Protein AF-S9TSF3-F1 (afdb_monomer)

Secondary structure (DSSP, 8-state):
-HHHHHHHHHHHHTTTT--EEPPPTT-------------------------S-SS--S-HHHHHHHHHHHHHTT--EEEE----EEEE-TTS-EEEPPHHHHHHHHHHHHTT-SEEEEE-SS-EEEEETTTTEEEETTT--EEEEEE--S-SEEEE-S---S---HHHHHHHHHS-TTHHHHHHHHHHHTSSSSHHHHHHHHHHHHHHHHS-----HHHHHHHHHHHTTS-HHHHHHHHHHHHHH-TTHHHHHHHTTHHHHHHHSS------PPPP-------------PPPPPPPPPPHHHHHHHHHTT--S-------SSHHHHHHHHHH--HHHHHHHHHHGGGS-HHHHHHHHHHHHTSPTTSHHHHHHHHHHHHHHHHHHHHHHHHHHHT-HHHHHHH---EEEEEB---SGGGGG-S------B-TTSPBPEEE--SS---TTT----SSPEEEETTTTEEE-HHHHHHHHTEEEEETT-BHHHHHHHHHHHH-TTHHHHTT-----------EEEETTEEPPTTSBHHHHHHT-PPBEEE-TT-B-TT-PBPPSSBP--PPPPP--HHHHHHHHSHHHHTT-HHHHHHHHHHHHHTHHHHHHHGGGGS-HHHHHHHHHHTTTS-HHHHHHHHHIIIIIHHHHHHHHHHHTT---B-TTSSB----SPPEEEEE-SS-HHHHHHHHHHHHSSPPPSSS-EEEEETT----BHHHHHHHHHHHHHHHHH-GGGEEE-TTS-EEEEE-SS---HHHHHHHHHHHHHHHHHT------B-HHHHHHHH----TTS---HHHHHHH-HHHHHHHHH-HHHHHHHHHHHH--HHHHHHHT-B-TTSPBP-TTTHHHHHHHHHHHHTHHHHHHHHHHHHHHTTT--GGGGTTS-HHHHHHHHH------TTPPPSS-HHHHHHHEEEETT--TT-HHHHHHHHIIIII--HHHHHHHHHHHHS-SS--TTGGGGSSS-EEEEEPP-SSTTS-PPPEEEGGGTEEEE---SSHHHHHHHHHHHHHHGGG-GGG-

Foldseek 3Di:
DVQLVVLLLVVVLVLQPDKDFDDDQQDDPDDPDDDDDDDDDDDDDPQDPRDVPVDDPPPPLNVVLVCVLCVLLVFHFDQPPPKWKWWAAPSRHIDTDDPVVSVVLVVCLVVVPQWDWDDDPPWIWIAGSVQQWIATPVVRGIIHMDIRPGRRIIHSPDSSPPDPDPVVSLVCLVPPPCLVVSLVSLVVLCFDDDSRVVSSLSVNLVSLLPDDPDLDVSSLVSLLSCLLPDALVSLLSSLVVSCVVPVVVLQSNVLSCSLVSSVVRDDPDDDDDDDDDDDDDDDDDDDDDDDDDDDDDRDPSSVSSCVSNVDDPDDQLPQDPDLVSNLVCLQPPALVSLLSCLVCLQVDDPVVLVSSLVSLLPDDPPDPSVVSNLVSLLSNLLVVLSVLLSVLQVPPQLVVLLVDPDWDKAFEDDAQVVVVPPQDQPPFDADPVRDTFDWDQDDPDAAPVPRDDDNHTFRADPVVRHTHDPLRVCLVRNIFTFRLQAFQLLSVVSSVCSPDPCNVVCVVDPDDDDDDAQKFKDFLQATAFRQFAVLQVVVVSTHIFIDGQQDAGNSRRDDALAHDDPLPDQDPGSSLSNCLSSLLSSLVDPSSLSSLVSSLVSLLSLLSRNQPVSRDRVSSSNLLSNLVNDQLQSLLVQLLCSQAPSNLVSVVVSVVVVRQPQRGRGDGPPPPLDAAEQEAEDVDPPRRLVSLLVVLSRQDDLNHQHKYHYPPDPDIDDLVRLLVLAVLLCVQQVPQQQFDQAPVRDTAQFGYQPDQDLSSLLSLLQSLLSLSNNVHAHQHQHDLLLLVVRNDSPVPDDDQDPCCLCPPDSLLVVCCVRPVPVSVVLNCLQVDDQVVQVVVQDAAPVRHRDGNVCSVVRSVVVSCNSCVSSSSSSSSSSNSNSSRGRVNSSSSARSVSCSCSRNVDDPPDDVDDALAALVRLLVQEAEDAADHPPRPQVSLVSCCQRPVDHNQLVLLLCLQQAVGSDADSVGSVRSVHGQYEYEDEDPDPVLQDAWHYLNVHSYIHQHPDPDSVSSNVRSSVCSVPVSSPNVVD

Solvent-accessible surface area (backbone atoms only — not comparable to full-atom values): 59021 Å² total; per-residue (Å²): 121,64,66,57,51,50,52,55,49,52,56,51,57,77,50,64,80,71,66,49,76,56,87,69,90,69,70,78,87,79,81,87,74,83,89,87,85,88,87,84,88,83,91,84,86,76,72,61,92,77,69,97,56,90,62,78,90,63,53,73,65,55,53,53,46,54,58,47,51,26,55,70,59,68,30,63,70,37,70,46,79,56,37,55,34,32,34,33,53,95,65,64,43,70,44,62,52,53,80,68,53,21,51,50,51,50,52,33,55,77,69,64,45,56,66,48,80,46,80,54,102,87,53,47,33,48,28,30,60,82,78,34,32,37,26,35,68,83,80,66,51,72,26,51,47,46,74,45,92,61,52,50,32,45,36,64,78,51,73,67,59,85,70,76,55,75,64,56,56,53,51,53,64,72,64,44,92,55,56,68,60,46,51,57,52,31,54,68,42,35,59,71,87,47,76,66,13,51,52,28,39,54,54,47,43,52,59,54,71,69,46,79,87,59,93,42,69,71,50,30,53,50,51,39,55,45,61,78,75,55,54,43,70,57,52,50,54,46,50,49,46,47,33,73,72,41,64,70,40,23,42,44,43,44,78,28,45,48,51,61,49,44,64,69,58,53,79,81,77,78,95,71,84,79,84,91,77,87,86,88,89,84,90,87,86,82,90,80,82,88,76,80,85,81,78,80,78,74,55,75,56,47,56,45,27,42,52,62,60,70,53,66,81,84,69,73,88,72,70,54,95,46,76,71,52,40,57,52,41,71,55,68,56,50,51,70,56,50,37,50,48,64,73,47,47,88,79,50,59,68,74,58,40,54,48,52,46,51,53,62,73,66,48,58,88,85,37,71,41,42,49,40,49,52,53,24,49,45,53,51,50,48,50,54,30,46,52,49,20,53,56,31,56,70,60,63,47,58,66,48,58,73,68,55,79,64,69,45,80,44,59,39,62,69,52,53,77,66,67,77,68,69,93,64,77,86,88,66,55,60,47,100,83,69,46,64,42,39,87,37,83,60,82,94,54,54,16,75,84,79,63,52,65,62,93,64,55,26,41,28,26,78,93,74,72,44,35,34,39,64,68,59,47,29,48,74,60,32,44,38,49,26,30,62,87,10,24,43,25,39,45,50,50,49,50,47,58,67,64,46,93,55,56,87,67,46,80,81,52,95,63,94,74,96,79,81,70,51,63,48,51,27,35,84,84,18,28,57,21,32,61,40,21,40,51,40,58,61,72,67,76,64,72,35,36,47,27,40,78,98,38,50,18,70,57,66,50,60,68,47,87,22,64,40,49,84,64,76,76,63,74,93,43,68,66,50,55,46,47,40,72,47,16,62,65,50,58,69,40,70,66,47,60,49,32,50,49,49,25,56,57,32,28,35,54,39,30,50,32,28,26,67,70,30,52,54,67,71,62,53,34,52,47,61,38,32,31,88,46,47,57,65,54,60,51,50,53,53,28,44,36,59,56,45,50,42,45,37,51,53,52,49,53,43,49,74,70,70,49,83,59,65,20,34,48,79,47,76,60,83,71,87,73,63,56,52,75,47,73,34,52,74,98,34,67,69,57,25,50,52,53,47,40,65,60,57,52,51,73,61,74,78,74,38,54,78,27,29,28,48,62,96,54,93,65,77,35,70,65,50,32,49,49,49,41,50,53,50,18,51,50,57,65,67,41,60,70,55,29,25,67,44,94,86,73,45,76,43,46,38,54,8,63,84,50,81,48,44,66,61,28,19,39,49,20,30,48,29,23,41,26,44,74,66,75,45,59,28,57,32,61,48,37,44,65,55,48,49,55,56,70,43,65,76,63,94,80,62,89,74,47,75,65,46,42,78,75,66,33,58,69,46,51,50,37,44,72,73,38,47,68,61,38,49,52,50,50,50,60,72,70,46,52,64,69,56,37,58,71,65,69,46,60,49,99,82,74,44,71,48,42,83,87,46,41,61,60,51,52,53,50,50,54,51,62,68,40,42,39,22,50,51,26,49,43,27,18,49,61,17,19,22,44,49,36,44,72,48,36,48,69,58,51,52,45,64,49,43,22,33,60,36,18,43,47,67,89,84,55,91,86,54,75,53,88,52,43,28,71,59,47,52,74,37,49,43,55,32,73,86,37,48,89,86,35,68,65,59,53,49,48,32,43,41,54,24,62,67,37,48,40,70,54,42,24,34,43,34,15,34,37,60,70,35,60,65,70,43,83,64,35,74,80,45,63,86,59,57,36,34,38,25,53,32,83,70,88,42,97,80,73,70,57,61,47,50,43,30,37,96,64,32,33,36,32,42,49,83,60,95,45,69,68,59,43,50,54,37,48,53,50,31,26,67,70,50,41,82,47,73,90,76,83

Organism: NCBI:txid28005

Nearest PDB structures (foldseek):
  2xbb-assembly2_B  TM=5.034E-01  e=4.384E-11  Homo sapiens
  4bbn-assembly1_A  TM=4.398E-01  e=1.375E-11  Homo sapiens
  9bks-assembly1_A  TM=9.262E-01  e=3.266E-03  Homo sapiens
  6miw-assembly1_A  TM=8.801E-01  e=5.958E-03  Homo sapiens
  8r7o-assembly1_C  TM=9.065E-01  e=9.976E-03  Homo sapiens

pLDDT: mean 70.26, std 17.97, range [22.7, 96.38]

Radius of gyration: 34.76 Å; Cα contacts (8 Å, |Δi|>4): 1402; chains: 1; bounding box: 106×99×96 Å

Sequence (1033 aa):
MDGVLAVIVSLLAKNEHLLLHFPNPFTHKVVSSGAEEPAAATEGDEAVRVLSNLQWEVSNAQWSALALLGKLLGAVPVARGRYEWAFRDTDDMYYCYGAKDAVTLTNAYFARVPTVELMDENDAHDVNLHLMTDTNSRSKIKSQMFFQPVPTQYVLESRLPHVPSAALAEQQVRACPVKAELRRALRAMSFGSTPVAALAKMVFLHLVCHDTPQNTEETKAALRNLVATQSAAVLEHLSTTLVKRDATWAVILHEAGIGEAMQGLWPHAPLESLPRTAGTRKRGRGDERGEPPGRHRPSPIVESLSRAAGSAPPTPALLPQTTADVELFLKTASFAELFRLLEDLDTVDRGTCEKVVHTACALPAGSEAHRTWCTALVAYLLRELQKLSIHGSTLHLLDTVQSDRSVRAVFVCRDAEAAASGGAAPSLLFCKNKHPLRVHFSTNWKCDLCGGSSEYGSLACRTCNYDVCSHCTERALGCVRANVSATVGDVLESWRENNDPNANKKKKKRSHAPSVEGLDLFTRAALFAHTTPVCAVLQQQQPLHCAAIGGACACRVTRPHAAGGWAQQPKDSPIFRLLRHFAAFLCEDNAVWRGLIEAVTSYGALVFTHGVLGLPEPLYSVIDCLRRSLPLAFKCELTRFLAVDCRRYALQFIADAGVTLRGTAQGALHSNGLAGKITVPRDNERGALLRLADAFHPSLTLRSKLTFAFEGEEGTGNGPTQELYAEMSSFFTGCKPMWYVTDDQRTIGLPSRTENRETEFFVCGALTGRAFVDGYTMDVSYHPLVWTLLRCSDRDGATVSKEQLLHTSSLWALLSELEPTMANSFKQMLLASASELELMGLEDENEQSIKPENVLDFVVGRIKAHFSTTLMNLQAFLLGLLRSVDLSTLFSLSDEELCVVLGGQDSEEEGAAPLFTEAQLESVVTEAHGYTAGSKEVKLFTSIVGGDFGRKEQRLFLEFLTGSSRLPLNGLQGLGRKITVVKKEMDSKNEATLPSCSTCFLYLKLPPYTSRDIMKQRLLLAVTEGRKNFSLS

Structure (mmCIF, N/CA/C/O backbone):
data_AF-S9TSF3-F1
#
_entry.id   AF-S9TSF3-F1
#
loop_
_atom_site.group_PDB
_atom_site.id
_atom_site.type_symbol
_atom_site.label_atom_id
_atom_site.label_alt_id
_atom_site.label_comp_id
_atom_site.label_asym_id
_atom_site.label_entity_id
_atom_site.label_seq_id
_atom_site.pdbx_PDB_ins_code
_atom_site.Cartn_x
_atom_site.Cartn_y
_atom_site.Cartn_z
_atom_site.occupancy
_atom_site.B_iso_or_equiv
_atom_site.auth_seq_id
_atom_site.auth_comp_id
_atom_site.auth_asym_id
_atom_site.auth_atom_id
_atom_site.pdbx_PDB_model_num
ATOM 1 N N . MET A 1 1 ? -21.000 47.241 12.326 1.00 42.38 1 MET A N 1
ATOM 2 C CA . MET A 1 1 ? -20.779 45.775 12.272 1.00 42.38 1 MET A CA 1
ATOM 3 C C . MET A 1 1 ? -21.362 45.149 11.005 1.00 42.38 1 MET A C 1
ATOM 5 O O . MET A 1 1 ? -20.976 44.044 10.648 1.00 42.38 1 MET A O 1
ATOM 9 N N . ASP A 1 2 ? -22.198 45.885 10.271 1.00 44.78 2 ASP A N 1
ATOM 10 C CA . ASP A 1 2 ? -23.032 45.378 9.176 1.00 44.78 2 ASP A CA 1
ATOM 11 C C . ASP A 1 2 ? -22.270 45.004 7.892 1.00 44.78 2 ASP A C 1
ATOM 13 O O . ASP A 1 2 ? -22.751 44.183 7.121 1.00 44.78 2 ASP A O 1
ATOM 17 N N . GLY A 1 3 ? -21.058 45.534 7.673 1.00 52.12 3 GLY A N 1
ATOM 18 C CA . GLY A 1 3 ? -20.277 45.298 6.448 1.00 52.12 3 GLY A CA 1
ATOM 19 C C . GLY A 1 3 ? -19.724 43.873 6.296 1.00 52.12 3 GLY A C 1
ATOM 20 O O . GLY A 1 3 ? -19.986 43.225 5.291 1.00 52.12 3 GLY A O 1
ATOM 21 N N . VAL A 1 4 ? -18.996 43.347 7.295 1.00 53.41 4 VAL A N 1
ATOM 22 C CA . VAL A 1 4 ? -18.433 41.972 7.240 1.00 53.41 4 VAL A CA 1
ATOM 23 C C . VAL A 1 4 ? -19.561 40.944 7.202 1.00 53.41 4 VAL A C 1
ATOM 25 O O . VAL A 1 4 ? -19.497 39.962 6.464 1.00 53.41 4 VAL A O 1
ATOM 28 N N . LEU A 1 5 ? -20.618 41.207 7.977 1.00 50.25 5 LEU A N 1
ATOM 29 C CA . LEU A 1 5 ? -21.814 40.380 8.031 1.00 50.25 5 LEU A CA 1
ATOM 30 C C . LEU A 1 5 ? -22.508 40.331 6.664 1.00 50.25 5 LEU A C 1
ATOM 32 O O . LEU A 1 5 ? -22.809 39.244 6.190 1.00 50.25 5 LEU A O 1
ATOM 36 N N . ALA A 1 6 ? -22.692 41.475 5.997 1.00 53.00 6 ALA A N 1
ATOM 37 C CA . ALA A 1 6 ? -23.307 41.544 4.673 1.00 53.00 6 ALA A CA 1
ATOM 38 C C . ALA A 1 6 ? -22.511 40.768 3.612 1.00 53.00 6 ALA A C 1
ATOM 40 O O . ALA A 1 6 ? -23.110 40.102 2.771 1.00 53.00 6 ALA A O 1
ATOM 41 N N . VAL A 1 7 ? -21.174 40.785 3.673 1.00 55.88 7 VAL A N 1
ATOM 42 C CA . VAL A 1 7 ? -20.322 40.003 2.760 1.00 55.88 7 VAL A CA 1
ATOM 43 C C . VAL A 1 7 ? -20.494 38.509 2.994 1.00 55.88 7 VAL A C 1
ATOM 45 O O . VAL A 1 7 ? -20.782 37.780 2.047 1.00 55.88 7 VAL A O 1
ATOM 48 N N . ILE A 1 8 ? -20.387 38.053 4.244 1.00 54.16 8 ILE A N 1
ATOM 49 C CA . ILE A 1 8 ? -20.551 36.635 4.599 1.00 54.16 8 ILE A CA 1
ATOM 50 C C . ILE A 1 8 ? -21.965 36.151 4.243 1.00 54.16 8 ILE A C 1
ATOM 52 O O . ILE A 1 8 ? -22.113 35.089 3.643 1.00 54.16 8 ILE A O 1
ATOM 56 N N . VAL A 1 9 ? -22.994 36.956 4.519 1.00 51.91 9 VAL A N 1
ATOM 57 C CA . VAL A 1 9 ? -24.392 36.670 4.161 1.00 51.91 9 VAL A CA 1
ATOM 58 C C . VAL A 1 9 ? -24.588 36.645 2.643 1.00 51.91 9 VAL A C 1
ATOM 60 O O . VAL A 1 9 ? -25.259 35.751 2.145 1.00 51.91 9 VAL A O 1
ATOM 63 N N . SER A 1 10 ? -23.955 37.540 1.878 1.00 54.09 10 SER A N 1
ATOM 64 C CA . SER A 1 10 ? -24.022 37.515 0.407 1.00 54.09 10 SER A CA 1
ATOM 65 C C . SER A 1 10 ? -23.349 36.278 -0.207 1.00 54.09 10 SER A C 1
ATOM 67 O O . SER A 1 10 ? -23.799 35.768 -1.231 1.00 54.09 10 SER A O 1
ATOM 69 N N . LEU A 1 11 ? -22.283 35.771 0.421 1.00 53.78 11 LEU A N 1
ATOM 70 C CA . LEU A 1 11 ? -21.588 34.552 0.001 1.00 53.78 11 LEU A CA 1
ATOM 71 C C . LEU A 1 11 ? -22.388 33.294 0.352 1.00 53.78 11 LEU A C 1
ATOM 73 O O . LEU A 1 11 ? -22.404 32.345 -0.429 1.00 53.78 11 LEU A O 1
ATOM 77 N N . LEU A 1 12 ? -23.081 33.301 1.493 1.00 51.53 12 LEU A N 1
ATOM 78 C CA . LEU A 1 12 ? -24.049 32.266 1.860 1.00 51.53 12 LEU A CA 1
ATOM 79 C C . LEU A 1 12 ? -25.257 32.284 0.910 1.00 51.53 12 LEU A C 1
ATOM 81 O O . LEU A 1 12 ? -25.659 31.227 0.436 1.00 51.53 12 LEU A O 1
ATOM 85 N N . ALA A 1 13 ? -25.742 33.473 0.537 1.00 51.66 13 ALA A N 1
ATOM 86 C CA . ALA A 1 13 ? -26.844 33.658 -0.406 1.00 51.66 13 ALA A CA 1
ATOM 87 C C . ALA A 1 13 ? -26.534 33.104 -1.811 1.00 51.66 13 ALA A C 1
ATOM 89 O O . ALA A 1 13 ? -27.366 32.452 -2.433 1.00 51.66 13 ALA A O 1
ATOM 90 N N . LYS A 1 14 ? -25.300 33.283 -2.308 1.00 53.34 14 LYS A N 1
ATOM 91 C CA . LYS A 1 14 ? -24.847 32.701 -3.591 1.00 53.34 14 LYS A CA 1
ATOM 92 C C . LYS A 1 14 ? -24.816 31.166 -3.600 1.00 53.34 14 LYS A C 1
ATOM 94 O O . LYS A 1 14 ? -24.812 30.573 -4.673 1.00 53.34 14 LYS A O 1
ATOM 99 N N . ASN A 1 15 ? -24.794 30.542 -2.423 1.00 49.34 15 ASN A N 1
ATOM 100 C CA . ASN A 1 15 ? -24.759 29.094 -2.226 1.00 49.34 15 ASN A CA 1
ATOM 101 C C . ASN A 1 15 ? -26.117 28.526 -1.743 1.00 49.34 15 ASN A C 1
ATOM 103 O O . ASN A 1 15 ? -26.194 27.353 -1.386 1.00 49.34 15 ASN A O 1
ATOM 107 N N . GLU A 1 16 ? -27.196 29.324 -1.759 1.00 42.62 16 GLU A N 1
ATOM 108 C CA . GLU A 1 16 ? -28.546 28.966 -1.268 1.00 42.62 16 GLU A CA 1
ATOM 109 C C . GLU A 1 16 ? -29.182 27.744 -1.949 1.00 42.62 16 GLU A C 1
ATOM 111 O O . GLU A 1 16 ? -30.111 27.151 -1.408 1.00 42.62 16 GLU A O 1
ATOM 116 N N . HIS A 1 17 ? -28.690 27.336 -3.120 1.00 45.34 17 HIS A N 1
ATOM 117 C CA . HIS A 1 17 ? -29.233 26.201 -3.872 1.00 45.34 17 HIS A CA 1
ATOM 118 C C . HIS A 1 17 ? -28.610 24.842 -3.515 1.00 45.34 17 HIS A C 1
ATOM 120 O O . HIS A 1 17 ? -28.939 23.839 -4.149 1.00 45.34 17 HIS A O 1
ATOM 126 N N . LEU A 1 18 ? -27.714 24.776 -2.525 1.00 47.88 18 LEU A N 1
ATOM 127 C CA . LEU A 1 18 ? -27.068 23.524 -2.130 1.00 47.88 18 LEU A CA 1
ATOM 128 C C . LEU A 1 18 ? -28.060 22.618 -1.383 1.00 47.88 18 LEU A C 1
ATOM 130 O O . LEU A 1 18 ? -28.256 22.726 -0.174 1.00 47.88 18 LEU A O 1
ATOM 134 N N . LEU A 1 19 ? -28.689 21.706 -2.126 1.00 46.88 19 LEU A N 1
ATOM 135 C CA . LEU A 1 19 ? -29.459 20.598 -1.570 1.00 46.88 19 LEU A CA 1
ATOM 136 C C . LEU A 1 19 ? -28.517 19.656 -0.816 1.00 46.88 19 LEU A C 1
ATOM 138 O O . LEU A 1 19 ? -27.539 19.154 -1.373 1.00 46.88 19 LEU A O 1
ATOM 142 N N . LEU A 1 20 ? -28.827 19.396 0.452 1.00 48.84 20 LEU A N 1
ATOM 143 C CA . LEU A 1 20 ? -28.131 18.387 1.240 1.00 48.84 20 LEU A CA 1
ATOM 144 C C . LEU A 1 20 ? -28.702 17.017 0.858 1.00 48.84 20 LEU A C 1
ATOM 146 O O . LEU A 1 20 ? -29.776 16.630 1.325 1.00 48.84 20 LEU A O 1
ATOM 150 N N . HIS A 1 21 ? -28.004 16.323 -0.042 1.00 43.25 21 HIS A N 1
ATOM 151 C CA . HIS A 1 21 ? -28.316 14.954 -0.447 1.00 43.25 21 HIS A CA 1
ATOM 152 C C . HIS A 1 21 ? -27.512 13.952 0.378 1.00 43.25 21 HIS A C 1
ATOM 154 O O . HIS A 1 21 ? -26.290 14.069 0.483 1.00 43.25 21 HIS A O 1
ATOM 160 N N . PHE A 1 22 ? -28.201 12.950 0.919 1.00 46.50 22 PHE A N 1
ATOM 161 C CA . PHE A 1 22 ? -27.577 11.787 1.540 1.00 46.50 22 PHE A CA 1
ATOM 162 C C . PHE A 1 22 ? -27.573 10.605 0.555 1.00 46.50 22 PHE A C 1
ATOM 164 O O . PHE A 1 22 ? -28.480 10.512 -0.278 1.00 46.50 22 PHE A O 1
ATOM 171 N N . PRO A 1 23 ? -26.562 9.718 0.604 1.00 41.47 23 PRO A N 1
ATOM 172 C CA . PRO A 1 23 ? -26.535 8.518 -0.229 1.00 41.47 23 PRO A CA 1
ATOM 173 C C . PRO A 1 23 ? -27.768 7.639 0.046 1.00 41.47 23 PRO A C 1
ATOM 175 O O . PRO A 1 23 ? -28.120 7.418 1.204 1.00 41.47 23 PRO A O 1
ATOM 178 N N . ASN A 1 24 ? -28.433 7.163 -1.015 1.00 45.09 24 ASN A N 1
ATOM 179 C CA . ASN A 1 24 ? -29.594 6.275 -0.908 1.00 45.09 24 ASN A CA 1
ATOM 180 C C . ASN A 1 24 ? -29.110 4.835 -0.632 1.00 45.09 24 ASN A C 1
ATOM 182 O O . ASN A 1 24 ? -28.382 4.287 -1.464 1.00 45.09 24 ASN A O 1
ATOM 186 N N . PRO A 1 25 ? -29.491 4.217 0.502 1.00 45.81 25 PRO A N 1
ATOM 187 C CA . PRO A 1 25 ? -29.033 2.877 0.864 1.00 45.81 25 PRO A CA 1
ATOM 188 C C . PRO A 1 25 ? -29.694 1.749 0.047 1.00 45.81 25 PRO A C 1
ATOM 190 O O . PRO A 1 25 ? -29.241 0.612 0.144 1.00 45.81 25 PRO A O 1
ATOM 193 N N . PHE A 1 26 ? -30.732 2.041 -0.750 1.00 44.34 26 PHE A N 1
ATOM 194 C CA . PHE A 1 26 ? -31.549 1.050 -1.464 1.00 44.34 26 PHE A CA 1
ATOM 195 C C . PHE A 1 26 ? -31.401 1.058 -2.998 1.00 44.34 26 PHE A C 1
ATOM 197 O O . PHE A 1 26 ? -31.991 0.211 -3.663 1.00 44.34 26 PHE A O 1
ATOM 204 N N . THR A 1 27 ? -30.635 1.976 -3.603 1.00 43.19 27 THR A N 1
ATOM 205 C CA . THR A 1 27 ? -30.563 2.069 -5.077 1.00 43.19 27 THR A CA 1
ATOM 206 C C . THR A 1 27 ? -29.371 1.345 -5.703 1.00 43.19 27 THR A C 1
ATOM 208 O O . THR A 1 27 ? -28.230 1.776 -5.540 1.00 43.19 27 THR A O 1
ATOM 211 N N . HIS A 1 28 ? -29.672 0.372 -6.569 1.00 37.81 28 HIS A N 1
ATOM 212 C CA . HIS A 1 28 ? -28.942 0.108 -7.816 1.00 37.81 28 HIS A CA 1
ATOM 213 C C . HIS A 1 28 ? -29.460 1.072 -8.906 1.00 37.81 28 HIS A C 1
ATOM 215 O O . HIS A 1 28 ? -30.666 1.149 -9.136 1.00 37.81 28 HIS A O 1
ATOM 221 N N . LYS A 1 29 ? -28.592 1.805 -9.620 1.00 30.00 29 LYS A N 1
ATOM 222 C CA . LYS A 1 29 ? -29.002 2.491 -10.863 1.00 30.00 29 LYS A CA 1
ATOM 223 C C . LYS A 1 29 ? -29.042 1.465 -11.998 1.00 30.00 29 LYS A C 1
ATOM 225 O O . LYS A 1 29 ? -28.014 1.192 -12.612 1.00 30.00 29 LYS A O 1
ATOM 230 N N . VAL A 1 30 ? -30.218 0.919 -12.295 1.00 29.61 30 VAL A N 1
ATOM 231 C CA . VAL A 1 30 ? -30.455 0.214 -13.562 1.00 29.61 30 VAL A CA 1
ATOM 232 C C . VAL A 1 30 ? -30.585 1.269 -14.663 1.00 29.61 30 VAL A C 1
ATOM 234 O O . VAL A 1 30 ? -31.456 2.137 -14.618 1.00 29.61 30 VAL A O 1
ATOM 237 N N . VAL A 1 31 ? -29.671 1.236 -15.631 1.00 29.38 31 VAL A N 1
ATOM 238 C CA . VAL A 1 31 ? -29.733 2.057 -16.844 1.00 29.38 31 VAL A CA 1
ATOM 239 C C . VAL A 1 31 ? -30.846 1.494 -17.721 1.00 29.38 31 VAL A C 1
ATOM 241 O O . VAL A 1 31 ? -30.686 0.439 -18.326 1.00 29.38 31 VAL A O 1
ATOM 244 N N . SER A 1 32 ? -31.978 2.188 -17.813 1.00 28.00 32 SER A N 1
ATOM 245 C CA . SER A 1 32 ? -33.004 1.882 -18.808 1.00 28.00 32 SER A CA 1
ATOM 246 C C . SER A 1 32 ? -32.542 2.376 -20.187 1.00 28.00 32 SER A C 1
ATOM 248 O O . SER A 1 32 ? -32.829 3.512 -20.573 1.00 28.00 32 SER A O 1
ATOM 250 N N . SER A 1 33 ? -31.811 1.554 -20.942 1.00 27.62 33 SER A N 1
ATOM 251 C CA . SER A 1 33 ? -31.774 1.683 -22.405 1.00 27.62 33 SER A CA 1
ATOM 252 C C . SER A 1 33 ? -32.835 0.760 -22.995 1.00 27.62 33 SER A C 1
ATOM 254 O O . SER A 1 33 ? -32.862 -0.423 -22.676 1.00 27.62 33 SER A O 1
ATOM 256 N N . GLY A 1 34 ? -33.736 1.327 -23.793 1.00 27.61 34 GLY A N 1
ATOM 257 C CA . GLY A 1 34 ? -34.974 0.687 -24.224 1.00 27.61 34 GLY A CA 1
ATOM 258 C C . GLY A 1 34 ? -34.842 -0.595 -25.057 1.00 27.61 34 GLY A C 1
ATOM 259 O O . GLY A 1 34 ? -33.902 -0.751 -25.828 1.00 27.61 34 GLY A O 1
ATOM 260 N N . ALA A 1 35 ? -35.906 -1.398 -24.918 1.00 28.25 35 ALA A N 1
ATOM 261 C CA . ALA A 1 35 ? -36.466 -2.403 -25.829 1.00 28.25 35 ALA A CA 1
ATOM 262 C C . ALA A 1 35 ? -35.644 -3.679 -26.120 1.00 28.25 35 ALA A C 1
ATOM 264 O O . ALA A 1 35 ? -34.813 -3.696 -27.020 1.00 28.25 35 ALA A O 1
ATOM 265 N N . GLU A 1 36 ? -35.937 -4.760 -25.383 1.00 26.42 36 GLU A N 1
ATOM 266 C CA . GLU A 1 36 ? -36.671 -5.976 -25.825 1.00 26.42 36 GLU A CA 1
ATOM 267 C C . GLU A 1 36 ? -36.328 -7.180 -24.912 1.00 26.42 36 GLU A C 1
ATOM 269 O O . GLU A 1 36 ? -35.167 -7.541 -24.735 1.00 26.42 36 GLU A O 1
ATOM 274 N N . GLU A 1 37 ? -37.357 -7.804 -24.334 1.00 25.50 37 GLU A N 1
ATOM 275 C CA . GLU A 1 37 ? -37.352 -9.125 -23.670 1.00 25.50 37 GLU A CA 1
ATOM 276 C C . GLU A 1 37 ? -37.914 -10.191 -24.649 1.00 25.50 37 GLU A C 1
ATOM 278 O O . GLU A 1 37 ? -38.545 -9.783 -25.631 1.00 25.50 37 GLU A O 1
ATOM 283 N N . PRO A 1 38 ? -37.871 -11.526 -24.394 1.00 50.72 38 PRO A N 1
ATOM 284 C CA . PRO A 1 38 ? -37.154 -12.302 -23.361 1.00 50.72 38 PRO A CA 1
ATOM 285 C C . PRO A 1 38 ? -36.516 -13.630 -23.883 1.00 50.72 38 PRO A C 1
ATOM 287 O O . PRO A 1 38 ? -36.809 -14.090 -24.985 1.00 50.72 38 PRO A O 1
ATOM 290 N N . ALA A 1 39 ? -35.721 -14.327 -23.053 1.00 22.70 39 ALA A N 1
ATOM 291 C CA . ALA A 1 39 ? -35.685 -15.803 -23.005 1.00 22.70 39 ALA A CA 1
ATOM 292 C C . ALA A 1 39 ? -35.037 -16.315 -21.701 1.00 22.70 39 ALA A C 1
ATOM 294 O O . ALA A 1 39 ? -33.997 -15.826 -21.276 1.00 22.70 39 ALA A O 1
ATOM 295 N N . ALA A 1 40 ? -35.691 -17.304 -21.093 1.00 26.59 40 ALA A N 1
ATOM 296 C CA . ALA A 1 40 ? -35.533 -17.774 -19.721 1.00 26.59 40 ALA A CA 1
ATOM 297 C C . ALA A 1 40 ? -34.372 -18.761 -19.450 1.00 26.59 40 ALA A C 1
ATOM 299 O O . ALA A 1 40 ? -33.930 -19.474 -20.352 1.00 26.59 40 ALA A O 1
ATOM 300 N N . ALA A 1 41 ? -34.068 -18.877 -18.143 1.00 23.66 41 ALA A N 1
ATOM 301 C CA . ALA A 1 41 ? -33.324 -19.917 -17.403 1.00 23.66 41 ALA A CA 1
ATOM 302 C C . ALA A 1 41 ? -31.780 -19.772 -17.397 1.00 23.66 41 ALA A C 1
ATOM 304 O O . ALA A 1 41 ? -31.175 -19.561 -18.441 1.00 23.66 41 ALA A O 1
ATOM 305 N N . THR A 1 42 ? -31.052 -19.851 -16.274 1.00 23.56 42 THR A N 1
ATOM 306 C CA . THR A 1 42 ? -31.251 -20.595 -15.010 1.00 23.56 42 THR A CA 1
ATOM 307 C C . THR A 1 42 ? -30.551 -19.911 -13.825 1.00 23.56 42 THR A C 1
ATOM 309 O O . THR A 1 42 ? -29.447 -19.390 -13.977 1.00 23.56 42 THR A O 1
ATOM 312 N N . GLU A 1 43 ? -31.202 -19.997 -12.667 1.00 30.72 43 GLU A N 1
ATOM 313 C CA . GLU A 1 43 ? -30.861 -19.474 -11.338 1.00 30.72 43 GLU A CA 1
ATOM 314 C C . GLU A 1 43 ? -29.554 -20.019 -10.735 1.00 30.72 43 GLU A C 1
ATOM 316 O O . GLU A 1 43 ? -29.180 -21.176 -10.943 1.00 30.72 43 GLU A O 1
ATOM 321 N N . GLY A 1 44 ? -28.915 -19.172 -9.921 1.00 26.47 44 GLY A N 1
ATOM 322 C CA . GLY A 1 44 ? -27.833 -19.508 -8.997 1.00 26.47 44 GLY A CA 1
ATOM 323 C C . GLY A 1 44 ? -26.798 -18.383 -8.895 1.00 26.47 44 GLY A C 1
ATOM 324 O O . GLY A 1 44 ? -26.014 -18.204 -9.821 1.00 26.47 44 GLY A O 1
ATOM 325 N N . ASP A 1 45 ? -26.762 -17.687 -7.753 1.00 25.95 45 ASP A N 1
ATOM 326 C CA . ASP A 1 45 ? -25.760 -16.677 -7.349 1.00 25.95 45 ASP A CA 1
ATOM 327 C C . ASP A 1 45 ? -25.893 -15.245 -7.925 1.00 25.95 45 ASP A C 1
ATOM 329 O O . ASP A 1 45 ? -24.962 -14.686 -8.503 1.00 25.95 45 ASP A O 1
ATOM 333 N N . GLU A 1 46 ? -27.003 -14.568 -7.622 1.00 28.25 46 GLU A N 1
ATOM 334 C CA . GLU A 1 46 ? -26.979 -13.114 -7.365 1.00 28.25 46 GLU A CA 1
ATOM 335 C C . GLU A 1 46 ? -27.526 -12.818 -5.958 1.00 28.25 46 GLU A C 1
ATOM 337 O O . GLU A 1 46 ? -28.440 -12.031 -5.766 1.00 28.25 46 GLU A O 1
ATOM 342 N N . ALA A 1 47 ? -26.943 -13.448 -4.931 1.00 27.19 47 ALA A N 1
ATOM 343 C CA . ALA A 1 47 ? -27.187 -13.035 -3.553 1.00 27.19 47 ALA A CA 1
ATOM 344 C C . ALA A 1 47 ? -26.544 -11.658 -3.305 1.00 27.19 47 ALA A C 1
ATOM 346 O O . ALA A 1 47 ? -25.319 -11.497 -3.226 1.00 27.19 47 ALA A O 1
ATOM 347 N N . VAL A 1 48 ? -27.413 -10.659 -3.183 1.00 27.58 48 VAL A N 1
ATOM 348 C CA . VAL A 1 48 ? -27.148 -9.268 -2.817 1.00 27.58 48 VAL A CA 1
ATOM 349 C C . VAL A 1 48 ? -26.151 -9.135 -1.674 1.00 27.58 48 VAL A C 1
ATOM 351 O O . VAL A 1 48 ? -26.449 -9.332 -0.497 1.00 27.58 48 VAL A O 1
ATOM 354 N N . ARG A 1 49 ? -24.955 -8.653 -2.014 1.00 29.08 49 ARG A N 1
ATOM 355 C CA . ARG A 1 49 ? -24.070 -7.957 -1.078 1.00 29.08 49 ARG A CA 1
ATOM 356 C C . ARG A 1 49 ? -24.437 -6.479 -1.030 1.00 29.08 49 ARG A C 1
ATOM 358 O O . ARG A 1 49 ? -23.732 -5.652 -1.594 1.00 29.08 49 ARG A O 1
ATOM 365 N N . VAL A 1 50 ? -25.490 -6.152 -0.290 1.00 31.16 50 VAL A N 1
ATOM 366 C CA . VAL A 1 50 ? -25.721 -4.817 0.279 1.00 31.16 50 VAL A CA 1
ATOM 367 C C . VAL A 1 50 ? -26.468 -5.025 1.602 1.00 31.16 50 VAL A C 1
ATOM 369 O O . VAL A 1 50 ? -27.519 -5.643 1.595 1.00 31.16 50 VAL A O 1
ATOM 372 N N . LEU A 1 51 ? -26.071 -4.590 2.798 1.00 30.00 51 LEU A N 1
ATOM 373 C CA . LEU A 1 51 ? -24.899 -3.934 3.372 1.00 30.00 51 LEU A CA 1
ATOM 374 C C . LEU A 1 51 ? -25.084 -4.065 4.905 1.00 30.00 51 LEU A C 1
ATOM 376 O O . LEU A 1 51 ? -26.202 -3.977 5.408 1.00 30.00 51 LEU A O 1
ATOM 380 N N . SER A 1 52 ? -24.001 -4.095 5.678 1.00 28.12 52 SER A N 1
ATOM 381 C CA . SER A 1 52 ? -23.974 -3.757 7.118 1.00 28.12 52 SER A CA 1
ATOM 382 C C . SER A 1 52 ? -24.350 -2.286 7.418 1.00 28.12 52 SER A C 1
ATOM 384 O O . SER A 1 52 ? -24.118 -1.786 8.515 1.00 28.12 52 SER A O 1
ATOM 386 N N . ASN A 1 53 ? -24.920 -1.572 6.441 1.00 30.48 53 ASN A N 1
ATOM 387 C CA . ASN A 1 53 ? -24.907 -0.115 6.334 1.00 30.48 53 ASN A CA 1
ATOM 388 C C . ASN A 1 53 ? -26.323 0.479 6.235 1.00 30.48 53 ASN A C 1
ATOM 390 O O . ASN A 1 53 ? -26.532 1.481 5.560 1.00 30.48 53 ASN A O 1
ATOM 394 N N . LEU A 1 54 ? -27.295 -0.086 6.955 1.00 31.61 54 LEU A N 1
ATOM 395 C CA . LEU A 1 54 ? -28.422 0.726 7.439 1.00 31.61 54 LEU A CA 1
ATOM 396 C C . LEU A 1 54 ? -28.061 1.500 8.723 1.00 31.61 54 LEU A C 1
ATOM 398 O O . LEU A 1 54 ? -28.914 2.168 9.307 1.00 31.61 54 LEU A O 1
ATOM 402 N N . GLN A 1 55 ? -26.796 1.453 9.163 1.00 34.84 55 GLN A N 1
ATOM 403 C CA . GLN A 1 55 ? -26.281 2.359 10.183 1.00 34.84 55 GLN A CA 1
ATOM 404 C C . GLN A 1 55 ? -25.712 3.627 9.552 1.00 34.84 55 GLN A C 1
ATOM 406 O O . GLN A 1 55 ? -24.812 3.617 8.716 1.00 34.84 55 GLN A O 1
ATOM 411 N N . TRP A 1 56 ? -26.294 4.727 10.000 1.00 39.69 56 TRP A N 1
ATOM 412 C CA . TRP A 1 56 ? -25.919 6.092 9.711 1.00 39.69 56 TRP A CA 1
ATOM 413 C C . TRP A 1 56 ? -24.543 6.393 10.311 1.00 39.69 56 TRP A C 1
ATOM 415 O O . TRP A 1 56 ? -24.427 6.516 11.527 1.00 39.69 56 TRP A O 1
ATOM 425 N N . GLU A 1 57 ? -23.521 6.615 9.488 1.00 37.75 57 GLU A N 1
ATOM 426 C CA . GLU A 1 57 ? -22.307 7.318 9.925 1.00 37.75 57 GLU A CA 1
ATOM 427 C C . GLU A 1 57 ? -22.408 8.810 9.591 1.00 37.75 57 GLU A C 1
ATOM 429 O O . GLU A 1 57 ? -21.599 9.392 8.876 1.00 37.75 57 GLU A O 1
ATOM 434 N N . VAL A 1 58 ? -23.433 9.462 10.135 1.00 39.69 58 VAL A N 1
ATOM 435 C CA . VAL A 1 58 ? -23.326 10.887 10.446 1.00 39.69 58 VAL A CA 1
ATOM 436 C C . VAL A 1 58 ? -23.288 10.940 11.961 1.00 39.69 58 VAL A C 1
ATOM 438 O O . VAL A 1 58 ? -24.283 10.648 12.621 1.00 39.69 58 VAL A O 1
ATOM 441 N N . SER A 1 59 ? -22.117 11.232 12.525 1.00 41.00 59 SER A N 1
ATOM 442 C CA . SER A 1 59 ? -21.937 11.287 13.978 1.00 41.00 59 SER A CA 1
ATOM 443 C C . SER A 1 59 ? -23.000 12.195 14.617 1.00 41.00 59 SER A C 1
ATOM 445 O O . SER A 1 59 ? -23.377 13.222 14.047 1.00 41.00 59 SER A O 1
ATOM 447 N N . ASN A 1 60 ? -23.462 11.873 15.831 1.00 42.09 60 ASN A N 1
ATOM 448 C CA . ASN A 1 60 ? -24.436 12.700 16.569 1.00 42.09 60 ASN A CA 1
ATOM 449 C C . ASN A 1 60 ? -24.018 14.186 16.650 1.00 42.09 60 ASN A C 1
ATOM 451 O O . ASN A 1 60 ? -24.865 15.083 16.696 1.00 42.09 60 ASN A O 1
ATOM 455 N N . ALA A 1 61 ? -22.708 14.455 16.621 1.00 44.41 61 ALA A N 1
ATOM 456 C CA . ALA A 1 61 ? -22.130 15.793 16.571 1.00 44.41 61 ALA A CA 1
ATOM 457 C C . ALA A 1 61 ? -22.394 16.519 15.238 1.00 44.41 61 ALA A C 1
ATOM 459 O O . ALA A 1 61 ? -22.728 17.701 15.254 1.00 44.41 61 ALA A O 1
ATOM 460 N N . GLN A 1 62 ? -22.303 15.827 14.098 1.00 48.72 62 GLN A N 1
ATOM 461 C CA . GLN A 1 62 ? -22.609 16.380 12.773 1.00 48.72 62 GLN A CA 1
ATOM 462 C C . GLN A 1 62 ? -24.110 16.668 12.619 1.00 48.72 62 GLN A C 1
ATOM 464 O O . GLN A 1 62 ? -24.474 17.739 12.136 1.00 48.72 62 GLN A O 1
ATOM 469 N N . TRP A 1 63 ? -24.983 15.785 13.120 1.00 51.88 63 TRP A N 1
ATOM 470 C CA . TRP A 1 63 ? -26.435 16.021 13.167 1.00 51.88 63 TRP A CA 1
ATOM 471 C C . TRP A 1 63 ? -26.805 17.251 13.998 1.00 51.88 63 TRP A C 1
ATOM 473 O O . TRP A 1 63 ? -27.543 18.130 13.544 1.00 51.88 63 TRP A O 1
ATOM 483 N N . SER A 1 64 ? -26.245 17.343 15.204 1.00 51.84 64 SER A N 1
ATOM 484 C CA . SER A 1 64 ? -26.460 18.478 16.104 1.00 51.84 64 SER A CA 1
ATOM 485 C C . SER A 1 64 ? -25.929 19.780 15.501 1.00 51.84 64 SER A C 1
ATOM 487 O O . SER A 1 64 ? -26.569 20.823 15.623 1.00 51.84 64 SER A O 1
ATOM 489 N N . ALA A 1 65 ? -24.793 19.724 14.802 1.00 51.19 65 ALA A N 1
ATOM 490 C CA . ALA A 1 65 ? -24.189 20.885 14.169 1.00 51.19 65 ALA A CA 1
ATOM 491 C C . ALA A 1 65 ? -24.955 21.351 12.920 1.00 51.19 65 ALA A C 1
ATOM 493 O O . ALA A 1 65 ? -25.116 22.553 12.755 1.00 51.19 65 ALA A O 1
ATOM 494 N N . LEU A 1 66 ? -25.498 20.452 12.090 1.00 53.25 66 LEU A N 1
ATOM 495 C CA . LEU A 1 66 ? -26.347 20.808 10.940 1.00 53.25 66 LEU A CA 1
ATOM 496 C C . LEU A 1 66 ? -27.681 21.438 11.375 1.00 53.25 66 LEU A C 1
ATOM 498 O O . LEU A 1 66 ? -28.107 22.445 10.809 1.00 53.25 66 LEU A O 1
ATOM 502 N N . ALA A 1 67 ? -28.306 20.906 12.430 1.00 54.16 67 ALA A N 1
ATOM 503 C CA . ALA A 1 67 ? -29.516 21.486 13.014 1.00 54.16 67 ALA A CA 1
ATOM 504 C C . ALA A 1 67 ? -29.253 22.865 13.649 1.00 54.16 67 ALA A C 1
ATOM 506 O O . ALA A 1 67 ? -30.083 23.772 13.546 1.00 54.16 67 ALA A O 1
ATOM 507 N N . LEU A 1 68 ? -28.089 23.043 14.285 1.00 53.62 68 LEU A N 1
ATOM 508 C CA . LEU A 1 68 ? -27.661 24.328 14.837 1.00 53.62 68 LEU A CA 1
ATOM 509 C C . LEU A 1 68 ? -27.278 25.328 13.732 1.00 53.62 68 LEU A C 1
ATOM 511 O O . LEU A 1 68 ? -27.609 26.500 13.855 1.00 53.62 68 LEU A O 1
ATOM 515 N N . LEU A 1 69 ? -26.646 24.875 12.642 1.00 53.91 69 LEU A N 1
ATOM 516 C CA . LEU A 1 69 ? -26.311 25.675 11.456 1.00 53.91 69 LEU A CA 1
ATOM 517 C C . LEU A 1 69 ? -27.569 26.223 10.775 1.00 53.91 69 LEU A C 1
ATOM 519 O O . LEU A 1 69 ? -27.619 27.412 10.475 1.00 53.91 69 LEU A O 1
ATOM 523 N N . GLY A 1 70 ? -28.604 25.392 10.604 1.00 55.38 70 GLY A N 1
ATOM 524 C CA . GLY A 1 70 ? -29.913 25.845 10.122 1.00 55.38 70 GLY A CA 1
ATOM 525 C C . GLY A 1 70 ? -30.499 26.941 11.018 1.00 55.38 70 GLY A C 1
ATOM 526 O O . GLY A 1 70 ? -30.810 28.031 10.541 1.00 55.38 70 GLY A O 1
ATOM 527 N N . LYS A 1 71 ? -30.532 26.703 12.340 1.00 54.19 71 LYS A N 1
ATOM 528 C CA . LYS A 1 71 ? -31.024 27.679 13.330 1.00 54.19 71 LYS A CA 1
ATOM 529 C C . LYS A 1 71 ? -30.229 28.993 13.344 1.00 54.19 71 LYS A C 1
ATOM 531 O O . LYS A 1 71 ?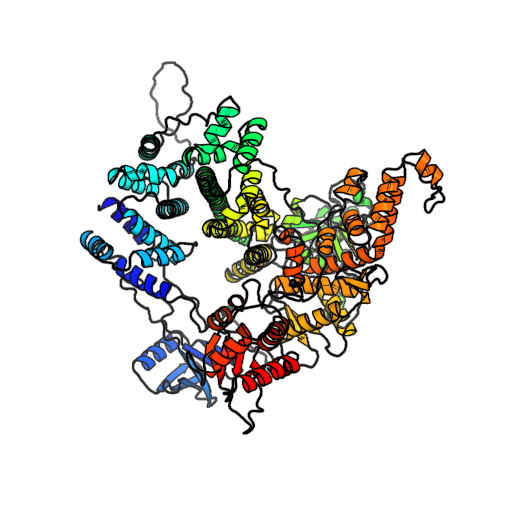 -30.842 30.054 13.394 1.00 54.19 71 LYS A O 1
ATOM 536 N N . LEU A 1 72 ? -28.895 28.935 13.281 1.00 51.66 72 LEU A N 1
ATOM 537 C CA . LEU A 1 72 ? -28.003 30.107 13.289 1.00 51.66 72 LEU A CA 1
ATOM 538 C C . LEU A 1 72 ? -28.144 30.972 12.030 1.00 51.66 72 LEU A C 1
ATOM 540 O O . LEU A 1 72 ? -27.924 32.179 12.091 1.00 51.66 72 LEU A O 1
ATOM 544 N N . LEU A 1 73 ? -28.517 30.371 10.899 1.00 51.25 73 LEU A N 1
ATOM 545 C CA . LEU A 1 73 ? -28.736 31.067 9.629 1.00 51.25 73 LEU A CA 1
ATOM 546 C C . LEU A 1 73 ? -30.176 31.583 9.463 1.00 51.25 73 LEU A C 1
ATOM 548 O O . LEU A 1 73 ? -30.523 32.107 8.408 1.00 51.25 73 LEU A O 1
ATOM 552 N N . GLY A 1 74 ? -31.027 31.446 10.487 1.00 49.78 74 GLY A N 1
ATOM 553 C CA . GLY A 1 74 ? -32.430 31.864 10.427 1.00 49.78 74 GLY A CA 1
ATOM 554 C C . GLY A 1 74 ? -33.286 31.030 9.468 1.00 49.78 74 GLY A C 1
ATOM 555 O O . GLY A 1 74 ? -34.415 31.415 9.170 1.00 49.78 74 GLY A O 1
ATOM 556 N N . ALA A 1 75 ? -32.765 29.899 8.990 1.00 50.22 75 ALA A N 1
ATOM 557 C CA . ALA A 1 75 ? -33.474 28.970 8.129 1.00 50.22 75 ALA A CA 1
ATOM 558 C C . ALA A 1 75 ? -34.086 27.846 8.973 1.00 50.22 75 ALA A C 1
ATOM 560 O O . ALA A 1 75 ? -33.461 27.315 9.893 1.00 50.22 75 ALA A O 1
ATOM 561 N N . VAL A 1 76 ? -35.312 27.440 8.650 1.00 52.25 76 VAL A N 1
ATOM 562 C CA . VAL A 1 76 ? -35.858 26.192 9.186 1.00 52.25 76 VAL A CA 1
ATOM 563 C C . VAL A 1 76 ? -35.350 25.082 8.268 1.00 52.25 76 VAL A C 1
ATOM 565 O O . VAL A 1 76 ? -35.735 25.073 7.099 1.00 52.25 76 VAL A O 1
ATOM 568 N N . PRO A 1 77 ? -34.464 24.175 8.721 1.00 51.94 77 PRO A N 1
ATOM 569 C CA . PRO A 1 77 ? -34.153 22.993 7.935 1.00 51.94 77 PRO A CA 1
ATOM 570 C C . PRO A 1 77 ? -35.448 22.190 7.806 1.00 51.94 77 PRO A C 1
ATOM 572 O O . PRO A 1 77 ? -35.921 21.610 8.785 1.00 51.94 77 PRO A O 1
ATOM 575 N N . VAL A 1 78 ? -36.053 22.203 6.618 1.00 51.78 78 VAL A N 1
ATOM 576 C CA . VAL A 1 78 ? -37.257 21.423 6.354 1.00 51.78 78 VAL A CA 1
ATOM 577 C C . VAL A 1 78 ? -36.810 20.080 5.807 1.00 51.78 78 VAL A C 1
ATOM 579 O O . VAL A 1 78 ? -36.188 19.964 4.748 1.00 51.78 78 VAL A O 1
ATOM 582 N N . ALA A 1 79 ? -37.125 19.046 6.574 1.00 52.19 79 ALA A N 1
ATOM 583 C CA . ALA A 1 79 ? -37.134 17.680 6.100 1.00 52.19 79 ALA A CA 1
ATOM 584 C C . ALA A 1 79 ? -38.153 17.570 4.959 1.00 52.19 79 ALA A C 1
ATOM 586 O O . ALA A 1 79 ? -39.359 17.590 5.213 1.00 52.19 79 ALA A O 1
ATOM 587 N N . ARG A 1 80 ? -37.705 17.440 3.705 1.00 53.06 80 ARG A N 1
ATOM 588 C CA . ARG A 1 80 ? -38.627 16.994 2.657 1.00 53.06 80 ARG A CA 1
ATOM 589 C C . ARG A 1 80 ? -38.736 15.486 2.767 1.00 53.06 80 ARG A C 1
ATOM 591 O O . ARG A 1 80 ? -37.755 14.773 2.586 1.00 53.06 80 ARG A O 1
ATOM 598 N N . GLY A 1 81 ? -39.940 15.024 3.098 1.00 49.78 81 GLY A N 1
ATOM 599 C CA . GLY A 1 81 ? -40.278 13.627 3.360 1.00 49.78 81 GLY A CA 1
ATOM 600 C C . GLY A 1 81 ? -40.241 12.726 2.128 1.00 49.78 81 GLY A C 1
ATOM 601 O O . GLY A 1 81 ? -41.220 12.043 1.847 1.00 49.78 81 GLY A O 1
ATOM 602 N N . ARG A 1 82 ? -39.130 12.701 1.384 1.00 57.19 82 ARG A N 1
ATOM 603 C CA . ARG A 1 82 ? -38.792 11.518 0.593 1.00 57.19 82 ARG A CA 1
ATOM 604 C C . ARG A 1 82 ? -38.287 10.471 1.569 1.00 57.19 82 ARG A C 1
ATOM 606 O O . ARG A 1 82 ? -37.106 10.413 1.904 1.00 57.19 82 ARG A O 1
ATOM 613 N N . TYR A 1 83 ? -39.246 9.743 2.117 1.00 63.81 83 TYR A N 1
ATOM 614 C CA . TYR A 1 83 ? -38.976 8.534 2.859 1.00 63.81 83 TYR A CA 1
ATOM 615 C C . TYR A 1 83 ? -38.935 7.391 1.856 1.00 63.81 83 TYR A C 1
ATOM 617 O O . TYR A 1 83 ? -39.828 7.256 1.018 1.00 63.81 83 TYR A O 1
ATOM 625 N N . GLU A 1 84 ? -37.863 6.620 1.911 1.00 67.00 84 GLU A N 1
ATOM 626 C CA . GLU A 1 84 ? -37.665 5.503 1.002 1.00 67.00 84 GLU A CA 1
ATOM 627 C C . GLU A 1 84 ? -38.397 4.281 1.551 1.00 67.00 84 GLU A C 1
ATOM 629 O O . GLU A 1 84 ? -38.338 3.978 2.748 1.00 67.00 84 GLU A O 1
ATOM 634 N N . TRP A 1 85 ? -39.091 3.594 0.654 1.00 70.06 85 TRP A N 1
ATOM 635 C CA . TRP A 1 85 ? -39.736 2.321 0.919 1.00 70.06 85 TRP A CA 1
ATOM 636 C C . TRP A 1 85 ? -39.122 1.299 -0.020 1.00 70.06 85 TRP A C 1
ATOM 638 O O . TRP A 1 85 ? -39.007 1.550 -1.220 1.00 70.06 85 TRP A O 1
ATOM 648 N N . ALA A 1 86 ? -38.776 0.138 0.514 1.00 70.50 86 ALA A N 1
ATOM 649 C CA . ALA A 1 86 ? -38.322 -0.996 -0.269 1.00 70.50 86 ALA A CA 1
ATOM 650 C C . ALA A 1 86 ? -38.990 -2.277 0.226 1.00 70.50 86 ALA A C 1
ATOM 652 O O . ALA A 1 86 ? -39.462 -2.341 1.361 1.00 70.50 86 ALA A O 1
ATOM 653 N N . PHE A 1 87 ? -39.034 -3.306 -0.605 1.00 67.75 87 PHE A N 1
ATOM 654 C CA . PHE A 1 87 ? -39.384 -4.654 -0.180 1.00 67.75 87 PHE A CA 1
ATOM 655 C C . PHE A 1 87 ? -38.296 -5.628 -0.601 1.00 67.75 87 PHE A C 1
ATOM 657 O O . PHE A 1 87 ? -37.567 -5.388 -1.562 1.00 67.75 87 PHE A O 1
ATOM 664 N N . ARG A 1 88 ? -38.170 -6.702 0.171 1.00 64.06 88 ARG A N 1
ATOM 665 C CA . ARG A 1 88 ? -37.271 -7.813 -0.113 1.00 64.06 88 ARG A CA 1
ATOM 666 C C . ARG A 1 88 ? -38.079 -8.948 -0.709 1.00 64.06 88 ARG A C 1
ATOM 668 O O . ARG A 1 88 ? -39.081 -9.347 -0.111 1.00 64.06 88 ARG A O 1
ATOM 675 N N . ASP A 1 89 ? -37.670 -9.407 -1.881 1.00 59.62 89 ASP A N 1
ATOM 676 C CA . ASP A 1 89 ? -38.284 -10.551 -2.542 1.00 59.62 89 ASP A CA 1
ATOM 677 C C . ASP A 1 89 ? -37.742 -11.885 -1.993 1.00 59.62 89 ASP A C 1
ATOM 679 O O . ASP A 1 89 ? -37.067 -11.928 -0.961 1.00 59.62 89 ASP A O 1
ATOM 683 N N . THR A 1 90 ? -38.090 -12.993 -2.648 1.00 52.12 90 THR A N 1
ATOM 684 C CA . THR A 1 90 ? -37.678 -14.343 -2.239 1.00 52.12 90 THR A CA 1
ATOM 685 C C . THR A 1 90 ? -36.204 -14.649 -2.498 1.00 52.12 90 THR A C 1
ATOM 687 O O . THR A 1 90 ? -35.690 -15.581 -1.884 1.00 52.12 90 THR A O 1
ATOM 690 N N . ASP A 1 91 ? -35.532 -13.856 -3.336 1.00 53.16 91 ASP A N 1
ATOM 691 C CA . ASP A 1 91 ? -34.130 -14.034 -3.732 1.00 53.16 91 ASP A CA 1
ATOM 692 C C . ASP A 1 91 ? -33.188 -13.086 -2.965 1.00 53.16 91 ASP A C 1
ATOM 694 O O . ASP A 1 91 ? -32.033 -12.882 -3.338 1.00 53.16 91 ASP A O 1
ATOM 698 N N . ASP A 1 92 ? -33.672 -12.511 -1.857 1.00 49.09 92 ASP A N 1
ATOM 699 C CA . ASP A 1 92 ? -32.951 -11.559 -1.007 1.00 49.09 92 ASP A CA 1
ATOM 700 C C . ASP A 1 92 ? -32.550 -10.246 -1.702 1.00 49.09 92 ASP A C 1
ATOM 702 O O . ASP A 1 92 ? -31.728 -9.478 -1.184 1.00 49.09 92 ASP A O 1
ATOM 706 N N . MET A 1 93 ? -33.187 -9.934 -2.831 1.00 46.72 93 MET A N 1
ATOM 707 C CA . MET A 1 93 ? -33.005 -8.689 -3.561 1.00 46.72 93 MET A CA 1
ATOM 708 C C . MET A 1 93 ? -33.939 -7.603 -3.009 1.00 46.72 93 MET A C 1
ATOM 710 O O . MET A 1 93 ? -35.110 -7.840 -2.706 1.00 46.72 93 MET A O 1
ATOM 714 N N . TYR A 1 94 ? -33.422 -6.378 -2.862 1.00 54.81 94 TYR A N 1
ATOM 715 C CA . TYR A 1 94 ? -34.212 -5.227 -2.414 1.00 54.81 94 TYR A CA 1
ATOM 716 C C . TYR A 1 94 ? -34.705 -4.416 -3.610 1.00 54.81 94 TYR A C 1
ATOM 718 O O . TYR A 1 94 ? -33.905 -3.921 -4.405 1.00 54.81 94 TYR A O 1
ATOM 726 N N . TYR A 1 95 ? -36.014 -4.198 -3.675 1.00 61.50 95 TYR A N 1
ATOM 727 C CA . TYR A 1 95 ? -36.657 -3.372 -4.691 1.00 61.50 95 TYR A CA 1
ATOM 728 C C . TYR A 1 95 ? -37.277 -2.144 -4.045 1.00 61.50 95 TYR A C 1
ATOM 730 O O . TYR A 1 95 ? -38.019 -2.249 -3.069 1.00 61.50 95 TYR A O 1
ATOM 738 N N . CYS A 1 96 ? -36.967 -0.965 -4.581 1.00 65.00 96 CYS A N 1
ATOM 739 C CA . CYS A 1 96 ? -37.590 0.280 -4.143 1.00 65.00 96 CYS A CA 1
ATOM 740 C C . CYS A 1 96 ? -39.012 0.377 -4.699 1.00 65.00 96 CYS A C 1
ATOM 742 O O . CYS A 1 96 ? -39.231 0.119 -5.883 1.00 65.00 96 CYS A O 1
ATOM 744 N N . TYR A 1 97 ? -39.956 0.831 -3.878 1.00 72.94 97 TYR A N 1
ATOM 745 C CA . TYR A 1 97 ? -41.275 1.216 -4.374 1.00 72.94 97 TYR A CA 1
ATOM 746 C C . TYR A 1 97 ? -41.164 2.450 -5.275 1.00 72.94 97 TYR A C 1
ATOM 748 O O . TYR A 1 97 ? -40.336 3.339 -5.049 1.00 72.94 97 TYR A O 1
ATOM 756 N N . GLY A 1 98 ? -42.029 2.531 -6.288 1.00 71.06 98 GLY A N 1
ATOM 757 C CA . GLY A 1 98 ? -42.104 3.689 -7.170 1.00 71.06 98 GLY A CA 1
ATOM 758 C C . GLY A 1 98 ? -42.390 4.984 -6.401 1.00 71.06 98 GLY A C 1
ATOM 759 O O . GLY A 1 98 ? -42.988 4.986 -5.327 1.00 71.06 98 GLY A O 1
ATOM 760 N N . ALA A 1 99 ? -42.002 6.132 -6.965 1.00 67.12 99 ALA A N 1
ATOM 761 C CA . ALA A 1 99 ? -42.115 7.423 -6.277 1.00 67.12 99 ALA A CA 1
ATOM 762 C C . ALA A 1 99 ? -43.555 7.788 -5.850 1.00 67.12 99 ALA A C 1
ATOM 764 O O . ALA A 1 99 ? -43.731 8.530 -4.885 1.00 67.12 99 ALA A O 1
ATOM 765 N N . LYS A 1 100 ? -44.582 7.293 -6.556 1.00 75.88 100 LYS A N 1
ATOM 766 C CA . LYS A 1 100 ? -45.998 7.495 -6.193 1.00 75.88 100 LYS A CA 1
ATOM 767 C C . LYS A 1 100 ? -46.428 6.583 -5.039 1.00 75.88 100 LYS A C 1
ATOM 769 O O . LYS A 1 100 ? -47.087 7.048 -4.108 1.00 75.88 100 LYS A O 1
ATOM 774 N N . ASP A 1 101 ? -46.007 5.325 -5.065 1.00 79.50 101 ASP A N 1
ATOM 775 C CA . ASP A 1 101 ? -46.360 4.331 -4.049 1.00 79.50 101 ASP A CA 1
ATOM 776 C C . ASP A 1 101 ? -45.631 4.601 -2.740 1.00 79.50 101 ASP A C 1
ATOM 778 O O . ASP A 1 101 ? -46.251 4.592 -1.683 1.00 79.50 101 ASP A O 1
ATOM 782 N N . ALA A 1 102 ? -44.356 4.993 -2.800 1.00 75.62 102 ALA A N 1
ATOM 783 C CA . ALA A 1 102 ? -43.591 5.425 -1.634 1.00 75.62 102 ALA A CA 1
ATOM 784 C C . ALA A 1 102 ? -44.261 6.608 -0.910 1.00 75.62 102 ALA A C 1
ATOM 786 O O . ALA A 1 102 ? -44.319 6.636 0.319 1.00 75.62 102 ALA A O 1
ATOM 787 N N . VAL A 1 103 ? -44.828 7.573 -1.646 1.00 77.38 103 VAL A N 1
ATOM 788 C CA . VAL A 1 103 ? -45.593 8.686 -1.051 1.00 77.38 103 VAL A CA 1
ATOM 789 C C . VAL A 1 103 ? -46.894 8.184 -0.418 1.00 77.38 103 VAL A C 1
ATOM 791 O O . VAL A 1 103 ? -47.243 8.607 0.685 1.00 77.38 103 VAL A O 1
ATOM 794 N N . THR A 1 104 ? -47.593 7.261 -1.077 1.00 81.38 104 THR A N 1
ATOM 795 C CA . THR A 1 104 ? -48.850 6.675 -0.583 1.00 81.38 104 THR A CA 1
ATOM 796 C C . THR A 1 104 ? -48.628 5.865 0.697 1.00 81.38 104 THR A C 1
ATOM 798 O O . THR A 1 104 ? -49.307 6.102 1.697 1.00 81.38 104 THR A O 1
ATOM 801 N N . LEU A 1 105 ? -47.619 4.993 0.709 1.00 79.75 105 LEU A N 1
ATOM 802 C CA . LEU A 1 105 ? -47.195 4.202 1.864 1.00 79.75 105 LEU A CA 1
ATOM 803 C C . LEU A 1 105 ? -46.730 5.087 3.019 1.00 79.75 105 LEU A C 1
ATOM 805 O O . LEU A 1 105 ? -47.147 4.877 4.154 1.00 79.75 105 LEU A O 1
ATOM 809 N N . THR A 1 106 ? -45.942 6.127 2.734 1.00 77.38 106 THR A N 1
ATOM 810 C CA . THR A 1 106 ? -45.526 7.123 3.733 1.00 77.38 106 THR A CA 1
ATOM 811 C C . THR A 1 106 ? -46.736 7.766 4.406 1.00 77.38 106 THR A C 1
ATOM 813 O O . THR A 1 106 ? -46.831 7.786 5.635 1.00 77.38 106 THR A O 1
ATOM 816 N N . ASN A 1 107 ? -47.680 8.280 3.614 1.00 79.69 107 ASN A N 1
ATOM 817 C CA . ASN A 1 107 ? -48.867 8.946 4.143 1.00 79.69 107 ASN A CA 1
ATOM 818 C C . ASN A 1 107 ? -49.729 7.980 4.964 1.00 79.69 107 ASN A C 1
ATOM 820 O O . ASN A 1 107 ? -50.172 8.337 6.054 1.00 79.69 107 ASN A O 1
ATOM 824 N N . ALA A 1 108 ? -49.921 6.752 4.482 1.00 80.19 108 ALA A N 1
ATOM 825 C CA . ALA A 1 108 ? -50.678 5.718 5.178 1.00 80.19 108 ALA A CA 1
ATOM 826 C C . ALA A 1 108 ? -50.007 5.265 6.487 1.00 80.19 108 ALA A C 1
ATOM 828 O O . ALA A 1 108 ? -50.690 5.115 7.501 1.00 80.19 108 ALA A O 1
ATOM 829 N N . TYR A 1 109 ? -48.679 5.130 6.501 1.00 73.44 109 TYR A N 1
ATOM 830 C CA . TYR A 1 109 ? -47.897 4.766 7.683 1.00 73.44 109 TYR A CA 1
ATOM 831 C C . TYR A 1 109 ? -48.026 5.819 8.784 1.00 73.44 109 TYR A C 1
ATOM 833 O O . TYR A 1 109 ? -48.353 5.496 9.929 1.00 73.44 109 TYR A O 1
ATOM 841 N N . PHE A 1 110 ? -47.867 7.099 8.438 1.00 71.69 110 PHE A N 1
ATOM 842 C CA . PHE A 1 110 ? -48.031 8.187 9.403 1.00 71.69 110 PHE A CA 1
ATOM 843 C C . PHE A 1 110 ? -49.496 8.423 9.804 1.00 71.69 110 PHE A C 1
ATOM 845 O O . PHE A 1 110 ? -49.757 8.790 10.950 1.00 71.69 110 PHE A O 1
ATOM 852 N N . ALA A 1 111 ? -50.456 8.148 8.916 1.00 74.56 111 ALA A N 1
ATOM 853 C CA . ALA A 1 111 ? -51.887 8.158 9.229 1.00 74.56 111 ALA A CA 1
ATOM 854 C C . ALA A 1 111 ? -52.365 6.900 9.987 1.00 74.56 111 ALA A C 1
ATOM 856 O O . ALA A 1 111 ? -53.535 6.828 10.360 1.00 74.56 111 ALA A O 1
ATOM 857 N N . ARG A 1 112 ? -51.471 5.932 10.253 1.00 74.06 112 ARG A N 1
ATOM 858 C CA . ARG A 1 112 ? -51.747 4.649 10.930 1.00 74.06 112 ARG A CA 1
ATOM 859 C C . ARG A 1 112 ? -52.834 3.811 10.250 1.00 74.06 112 ARG A C 1
ATOM 861 O O . ARG A 1 112 ? -53.594 3.111 10.918 1.00 74.06 112 ARG A O 1
ATOM 868 N N . VAL A 1 113 ? -52.908 3.879 8.925 1.00 82.06 113 VAL A N 1
ATOM 869 C CA . VAL A 1 113 ? -53.797 3.022 8.137 1.00 82.06 113 VAL A CA 1
ATOM 870 C C . VAL A 1 113 ? -53.210 1.601 8.132 1.00 82.06 113 VAL A C 1
ATOM 872 O O . VAL A 1 113 ? -52.036 1.441 7.801 1.00 82.06 113 VAL A O 1
ATOM 875 N N . PRO A 1 114 ? -53.970 0.565 8.534 1.00 68.75 114 PRO A N 1
ATOM 876 C CA . PRO A 1 114 ? -53.416 -0.773 8.754 1.00 68.75 114 PRO A CA 1
ATOM 877 C C . PRO A 1 114 ? -53.069 -1.507 7.454 1.00 68.75 114 PRO A C 1
ATOM 879 O O . PRO A 1 114 ? -52.092 -2.257 7.418 1.00 68.75 114 PRO A O 1
ATOM 882 N N . THR A 1 115 ? -53.853 -1.287 6.398 1.00 81.44 115 THR A N 1
ATOM 883 C CA . THR A 1 115 ? -53.701 -1.945 5.099 1.00 81.44 115 THR A CA 1
ATOM 884 C C . THR A 1 115 ? -53.846 -0.947 3.959 1.00 81.44 115 THR A C 1
ATOM 886 O O . THR A 1 115 ? -54.714 -0.075 4.010 1.00 81.44 115 THR A O 1
ATOM 889 N N . VAL A 1 116 ? -53.001 -1.077 2.940 1.00 84.62 116 VAL A N 1
ATOM 890 C CA . VAL A 1 116 ? -52.966 -0.224 1.750 1.00 84.62 116 VAL A CA 1
ATOM 891 C C . VAL A 1 116 ? -52.939 -1.122 0.525 1.00 84.62 116 VAL A C 1
ATOM 893 O O . VAL A 1 116 ? -52.080 -1.989 0.426 1.00 84.62 116 VAL A O 1
ATOM 896 N N . GLU A 1 117 ? -53.861 -0.903 -0.404 1.00 81.62 117 GLU A N 1
ATOM 897 C CA . GLU A 1 117 ? -53.842 -1.576 -1.701 1.00 81.62 117 GLU A CA 1
ATOM 898 C C . GLU A 1 117 ? -53.070 -0.698 -2.691 1.00 81.62 117 GLU A C 1
ATOM 900 O O . GLU A 1 117 ? -53.428 0.463 -2.912 1.00 81.62 117 GLU A O 1
ATOM 905 N N . LEU A 1 118 ? -51.989 -1.235 -3.254 1.00 81.94 118 LEU A N 1
ATOM 906 C CA . LEU A 1 118 ? -51.232 -0.602 -4.330 1.00 81.94 118 LEU A CA 1
ATOM 907 C C . LEU A 1 118 ? -51.590 -1.292 -5.652 1.00 81.94 118 LEU A C 1
ATOM 909 O O . LEU A 1 118 ? -51.659 -2.519 -5.724 1.00 81.94 118 LEU A O 1
ATOM 913 N N . MET A 1 119 ? -51.840 -0.502 -6.697 1.00 70.00 119 MET A N 1
ATOM 914 C CA . MET A 1 119 ? -52.131 -1.014 -8.038 1.00 70.00 119 MET A CA 1
ATOM 915 C C . MET A 1 119 ? -50.972 -0.680 -8.967 1.00 70.00 119 MET A C 1
ATOM 917 O O . MET A 1 119 ? -50.738 0.499 -9.237 1.00 70.00 119 MET A O 1
ATOM 921 N N . ASP A 1 120 ? -50.303 -1.707 -9.484 1.00 62.25 120 ASP A N 1
ATOM 922 C CA . ASP A 1 120 ? -49.364 -1.565 -10.594 1.00 62.25 120 ASP A CA 1
ATOM 923 C C . ASP A 1 120 ? -50.037 -2.000 -11.910 1.00 62.25 120 ASP A C 1
ATOM 925 O O . ASP A 1 120 ? -51.064 -2.685 -11.900 1.00 62.25 120 ASP A O 1
ATOM 929 N N . GLU A 1 121 ? -49.491 -1.604 -13.062 1.00 56.47 121 GLU A N 1
ATOM 930 C CA . GLU A 1 121 ? -50.127 -1.796 -14.380 1.00 56.47 121 GLU A CA 1
ATOM 931 C C . GLU A 1 121 ? -50.390 -3.276 -14.734 1.00 56.47 121 GLU A C 1
ATOM 933 O O . GLU A 1 121 ? -51.209 -3.550 -15.613 1.00 56.47 121 GLU A O 1
ATOM 938 N N . ASN A 1 122 ? -49.770 -4.230 -14.023 1.00 52.91 122 ASN A N 1
ATOM 939 C CA . ASN A 1 122 ? -49.942 -5.667 -14.251 1.00 52.91 122 ASN A CA 1
ATOM 940 C C . ASN A 1 122 ? -50.302 -6.524 -13.020 1.00 52.91 122 ASN A C 1
ATOM 942 O O . ASN A 1 122 ? -50.751 -7.649 -13.248 1.00 52.91 122 ASN A O 1
ATOM 946 N N . ASP A 1 123 ? -50.185 -6.038 -11.774 1.00 61.69 123 ASP A N 1
ATOM 947 C CA . ASP A 1 123 ? -50.491 -6.799 -10.545 1.00 61.69 123 ASP A CA 1
ATOM 948 C C . ASP A 1 123 ? -50.971 -5.894 -9.384 1.00 61.69 123 ASP A C 1
ATOM 950 O O . ASP A 1 123 ? -50.589 -4.730 -9.269 1.00 61.69 123 ASP A O 1
ATOM 954 N N . ALA A 1 124 ? -51.826 -6.444 -8.512 1.00 72.25 124 ALA A N 1
ATOM 955 C CA . ALA A 1 124 ? -52.318 -5.784 -7.298 1.00 72.25 124 ALA A CA 1
ATOM 956 C C . ALA A 1 124 ? -51.533 -6.263 -6.066 1.00 72.25 124 ALA A C 1
ATOM 958 O O . ALA A 1 124 ? -51.176 -7.442 -5.977 1.00 72.25 124 ALA A O 1
ATOM 959 N N . HIS A 1 125 ? -51.265 -5.348 -5.137 1.00 81.44 125 HIS A N 1
ATOM 960 C CA . HIS A 1 125 ? -50.434 -5.561 -3.953 1.00 81.44 125 HIS A CA 1
ATOM 961 C C . HIS A 1 125 ? -51.199 -5.172 -2.682 1.00 81.44 125 HIS A C 1
ATOM 963 O O . HIS A 1 125 ? -51.617 -4.022 -2.530 1.00 81.44 125 HIS A O 1
ATOM 969 N N . ASP A 1 126 ? -51.361 -6.126 -1.761 1.00 81.56 126 ASP A N 1
ATOM 970 C CA . ASP A 1 126 ? -52.002 -5.931 -0.459 1.00 81.56 126 ASP A CA 1
ATOM 971 C C . ASP A 1 126 ? -50.937 -5.696 0.621 1.00 81.56 126 ASP A C 1
ATOM 973 O O . ASP A 1 126 ? -50.365 -6.633 1.195 1.00 81.56 126 ASP A O 1
ATOM 977 N N . VAL A 1 127 ? -50.685 -4.425 0.935 1.00 84.81 127 VAL A N 1
ATOM 978 C CA . VAL A 1 127 ? -49.678 -4.018 1.915 1.00 84.81 127 VAL A CA 1
ATOM 979 C C . VAL A 1 127 ? -50.281 -3.928 3.311 1.00 84.81 127 VAL A C 1
ATOM 981 O O . VAL A 1 127 ? -51.193 -3.146 3.563 1.00 84.81 127 VAL A O 1
ATOM 984 N N . ASN A 1 128 ? -49.720 -4.668 4.267 1.00 80.50 128 ASN A N 1
ATOM 985 C CA . ASN A 1 128 ? -50.013 -4.538 5.692 1.00 80.50 128 ASN A CA 1
ATOM 986 C C . ASN A 1 128 ? -48.886 -3.770 6.392 1.00 80.50 128 ASN A C 1
ATOM 988 O O . ASN A 1 128 ? -47.817 -4.320 6.671 1.00 80.50 128 ASN A O 1
ATOM 992 N N . LEU A 1 129 ? -49.143 -2.503 6.714 1.00 77.69 129 LEU A N 1
ATOM 993 C CA . LEU A 1 129 ? -48.160 -1.607 7.328 1.00 77.69 129 LEU A CA 1
ATOM 994 C C . LEU A 1 129 ? -47.898 -1.920 8.806 1.00 77.69 129 LEU A C 1
ATOM 996 O O . LEU A 1 129 ? -46.848 -1.557 9.326 1.00 77.69 129 LEU A O 1
ATOM 1000 N N . HIS A 1 130 ? -48.814 -2.612 9.494 1.00 72.75 130 HIS A N 1
ATOM 1001 C CA . HIS A 1 130 ? -48.588 -3.028 10.882 1.00 72.75 130 HIS A CA 1
ATOM 1002 C C . HIS A 1 130 ? -47.559 -4.157 10.974 1.00 72.75 130 HIS A C 1
ATOM 1004 O O . HIS A 1 130 ? -46.724 -4.177 11.874 1.00 72.75 130 HIS A O 1
ATOM 1010 N N . LEU A 1 131 ? -47.624 -5.089 10.024 1.00 67.12 131 LEU A N 1
ATOM 1011 C CA . LEU A 1 131 ? -46.707 -6.220 9.931 1.00 67.12 131 LEU A CA 1
ATOM 1012 C C . LEU A 1 131 ? -45.500 -5.928 9.032 1.00 67.12 131 LEU A C 1
ATOM 1014 O O . LEU A 1 131 ? -44.610 -6.769 8.954 1.00 67.12 131 LEU A O 1
ATOM 1018 N N . MET A 1 132 ? -45.462 -4.753 8.389 1.00 76.31 132 MET A N 1
ATOM 1019 C CA . MET A 1 132 ? -44.450 -4.354 7.405 1.00 76.31 132 MET A CA 1
ATOM 1020 C C . MET A 1 132 ? -44.271 -5.420 6.319 1.00 76.31 132 MET A C 1
ATOM 1022 O O . MET A 1 132 ? -43.166 -5.896 6.066 1.00 76.31 132 MET A O 1
ATOM 1026 N N . THR A 1 133 ? -45.379 -5.839 5.705 1.00 77.69 133 THR A N 1
ATOM 1027 C CA . THR A 1 133 ? -45.389 -6.910 4.700 1.00 77.69 133 THR A CA 1
ATOM 1028 C C . THR A 1 133 ? -46.246 -6.542 3.504 1.00 77.69 133 THR A C 1
ATOM 1030 O O . THR A 1 133 ? -47.371 -6.087 3.697 1.00 77.69 133 THR A O 1
ATOM 1033 N N . ASP A 1 134 ? -45.756 -6.834 2.308 1.00 83.12 134 ASP A N 1
ATOM 1034 C CA . ASP A 1 134 ? -46.483 -6.712 1.047 1.00 83.12 134 ASP A CA 1
ATOM 1035 C C . ASP A 1 134 ? -46.855 -8.103 0.534 1.00 83.12 134 ASP A C 1
ATOM 1037 O O . ASP A 1 134 ? -46.025 -9.009 0.554 1.00 83.12 134 ASP A O 1
ATOM 1041 N N . THR A 1 135 ? -48.105 -8.303 0.127 1.00 80.75 135 THR A N 1
ATOM 1042 C CA . THR A 1 135 ? -48.569 -9.574 -0.434 1.00 80.75 135 THR A CA 1
ATOM 1043 C C . THR A 1 135 ? -49.089 -9.337 -1.839 1.00 80.75 135 THR A C 1
ATOM 1045 O O . THR A 1 135 ? -50.131 -8.710 -2.016 1.00 80.75 135 THR A O 1
ATOM 1048 N N . ASN A 1 136 ? -48.414 -9.892 -2.844 1.00 78.56 136 ASN A N 1
ATOM 1049 C CA . ASN A 1 136 ? -48.914 -9.818 -4.214 1.00 78.56 136 ASN A CA 1
ATOM 1050 C C . ASN A 1 136 ? -50.211 -10.644 -4.323 1.00 78.56 136 ASN A C 1
ATOM 1052 O O . ASN A 1 136 ? -50.268 -11.826 -3.958 1.00 78.56 136 ASN A O 1
ATOM 1056 N N . SER A 1 137 ? -51.281 -10.021 -4.813 1.00 72.12 137 SER A N 1
ATOM 1057 C CA . SER A 1 137 ? -52.625 -10.595 -4.804 1.00 72.12 137 SER A CA 1
ATOM 1058 C C . SER A 1 137 ? -52.763 -11.814 -5.728 1.00 72.12 137 SER A C 1
ATOM 1060 O O . SER A 1 137 ? -53.615 -12.668 -5.442 1.00 72.12 137 SER A O 1
ATOM 1062 N N . ARG A 1 138 ? -51.933 -11.928 -6.782 1.00 67.88 138 ARG A N 1
ATOM 1063 C CA . ARG A 1 138 ? -51.886 -13.065 -7.722 1.00 67.88 138 ARG A CA 1
ATOM 1064 C C . ARG A 1 138 ? -50.986 -14.197 -7.245 1.00 67.88 138 ARG A C 1
ATOM 1066 O O . ARG A 1 138 ? -51.440 -15.338 -7.211 1.00 67.88 138 ARG A O 1
ATOM 1073 N N . SER A 1 139 ? -49.733 -13.905 -6.898 1.00 69.94 139 SER A N 1
ATOM 1074 C CA . SER A 1 139 ? -48.768 -14.945 -6.511 1.00 69.94 139 SER A CA 1
ATOM 1075 C C . SER A 1 139 ? -48.965 -15.428 -5.072 1.00 69.94 139 SER A C 1
ATOM 1077 O O . SER A 1 139 ? -48.502 -16.510 -4.720 1.00 69.94 139 SER A O 1
ATOM 1079 N N . LYS A 1 140 ? -49.667 -14.642 -4.238 1.00 73.56 140 LYS A N 1
ATOM 1080 C CA . LYS A 1 140 ? -49.819 -14.844 -2.785 1.00 73.56 140 LYS A CA 1
ATOM 1081 C C . LYS A 1 140 ? -48.485 -14.905 -2.029 1.00 73.56 140 LYS A C 1
ATOM 1083 O O . LYS A 1 140 ? -48.467 -15.281 -0.857 1.00 73.56 140 LYS A O 1
ATOM 1088 N N . ILE A 1 141 ? -47.385 -14.516 -2.675 1.00 69.56 141 ILE A N 1
ATOM 1089 C CA . ILE A 1 141 ? -46.062 -14.424 -2.064 1.00 69.56 141 ILE A CA 1
ATOM 1090 C C . ILE A 1 141 ? -46.035 -13.173 -1.193 1.00 69.56 141 ILE A C 1
ATOM 1092 O O . ILE A 1 141 ? -46.496 -12.104 -1.599 1.00 69.56 141 ILE A O 1
ATOM 1096 N N . LYS A 1 142 ? -45.527 -13.340 0.028 1.00 74.56 142 LYS A N 1
ATOM 1097 C CA . LYS A 1 142 ? -45.481 -12.303 1.050 1.00 74.56 142 LYS A CA 1
ATOM 1098 C C . LYS A 1 142 ? -44.041 -11.834 1.240 1.00 74.56 142 LYS A C 1
ATOM 1100 O O . LYS A 1 142 ? -43.209 -12.596 1.724 1.00 74.56 142 LYS A O 1
ATOM 1105 N N . SER A 1 143 ? -43.785 -10.581 0.897 1.00 75.81 143 SER A N 1
ATOM 1106 C CA . SER A 1 143 ? -42.480 -9.925 0.936 1.00 75.81 143 SER A CA 1
ATOM 1107 C C . SER A 1 143 ? -42.370 -9.015 2.155 1.00 75.81 143 SER A C 1
ATOM 1109 O O . SER A 1 143 ? -43.336 -8.355 2.552 1.00 75.81 143 SER A O 1
ATOM 1111 N N . GLN A 1 144 ? -41.193 -8.969 2.780 1.00 72.06 144 GLN A N 1
ATOM 1112 C CA . GLN A 1 144 ? -40.958 -8.091 3.926 1.00 72.06 144 GLN A CA 1
ATOM 1113 C C . GLN A 1 144 ? -40.611 -6.681 3.445 1.00 72.06 144 GLN A C 1
ATOM 1115 O O . GLN A 1 144 ? -39.790 -6.504 2.547 1.00 72.06 144 GLN A O 1
ATOM 1120 N N . MET A 1 145 ? -41.236 -5.675 4.047 1.00 70.81 145 MET A N 1
ATOM 1121 C CA . MET A 1 145 ? -41.055 -4.272 3.693 1.00 70.81 145 MET A CA 1
ATOM 1122 C C . MET A 1 145 ? -40.102 -3.569 4.650 1.00 70.81 145 MET A C 1
ATOM 1124 O O . MET A 1 145 ? -40.082 -3.817 5.855 1.00 70.81 145 MET A O 1
ATOM 1128 N N . PHE A 1 146 ? -39.363 -2.619 4.098 1.00 63.84 146 PHE A N 1
ATOM 1129 C CA . PHE A 1 146 ? -38.395 -1.786 4.781 1.00 63.84 146 PHE A CA 1
ATOM 1130 C C . PHE A 1 146 ? -38.746 -0.328 4.520 1.00 63.84 146 PHE A C 1
ATOM 1132 O O . PHE A 1 146 ? -39.028 0.077 3.393 1.00 63.84 146 PHE A O 1
ATOM 1139 N N . PHE A 1 147 ? -38.737 0.460 5.586 1.00 57.31 147 PHE A N 1
ATOM 1140 C CA . PHE A 1 147 ? -39.048 1.879 5.555 1.00 57.31 147 PHE A CA 1
ATOM 1141 C C . PHE A 1 147 ? -37.890 2.652 6.157 1.00 57.31 147 PHE A C 1
ATOM 1143 O O . PHE A 1 147 ? -37.426 2.321 7.250 1.00 57.31 147 PHE A O 1
ATOM 1150 N N . GLN A 1 148 ? -37.445 3.698 5.469 1.00 59.16 148 GLN A N 1
ATOM 1151 C CA . GLN A 1 148 ? -36.503 4.652 6.023 1.00 59.16 148 GLN A CA 1
ATOM 1152 C C . GLN A 1 148 ? -37.267 5.728 6.803 1.00 59.16 148 GLN A C 1
ATOM 1154 O O . GLN A 1 148 ? -37.923 6.557 6.182 1.00 59.16 148 GLN A O 1
ATOM 1159 N N . PRO A 1 149 ? -37.145 5.799 8.140 1.00 45.28 149 PRO A N 1
ATOM 1160 C CA . PRO A 1 149 ? -37.910 6.745 8.954 1.00 45.28 149 PRO A CA 1
ATOM 1161 C C . PRO A 1 149 ? -37.301 8.152 8.993 1.00 45.28 149 PRO A C 1
ATOM 1163 O O . PRO A 1 149 ? -37.889 9.058 9.581 1.00 45.28 149 PRO A O 1
ATOM 1166 N N . VAL A 1 150 ? -36.116 8.342 8.402 1.00 49.59 150 VAL A N 1
ATOM 1167 C CA . VAL A 1 150 ? -35.401 9.623 8.365 1.00 49.59 150 VAL A CA 1
ATOM 1168 C C . VAL A 1 150 ? -35.363 10.130 6.919 1.00 49.59 150 VAL A C 1
ATOM 1170 O O . VAL A 1 150 ? -34.937 9.389 6.036 1.00 49.59 150 VAL A O 1
ATOM 1173 N N . PRO A 1 151 ? -35.766 11.377 6.654 1.00 51.75 151 PRO A N 1
ATOM 1174 C CA . PRO A 1 151 ? -35.809 11.948 5.308 1.00 51.75 151 PRO A CA 1
ATOM 1175 C C . PRO A 1 151 ? -34.422 11.947 4.642 1.00 51.75 151 PRO A C 1
ATOM 1177 O O . PRO A 1 151 ? -33.435 12.368 5.245 1.00 51.75 151 PRO A O 1
ATOM 1180 N N . THR A 1 152 ? -34.348 11.507 3.380 1.00 53.59 152 THR A N 1
ATOM 1181 C CA . THR A 1 152 ? -33.104 11.438 2.577 1.00 53.59 152 THR A CA 1
ATOM 1182 C C . THR A 1 152 ? -32.614 12.795 2.071 1.00 53.59 152 THR A C 1
ATOM 1184 O O . THR A 1 152 ? -31.528 12.899 1.493 1.00 53.59 152 THR A O 1
ATOM 1187 N N . GLN A 1 153 ? -33.409 13.847 2.269 1.00 51.78 153 GLN A N 1
ATOM 1188 C CA . GLN A 1 153 ? -33.142 15.168 1.729 1.00 51.78 153 GLN A CA 1
ATOM 1189 C C . GLN A 1 153 ? -33.539 16.258 2.723 1.00 51.78 153 GLN A C 1
ATOM 1191 O O . GLN A 1 153 ? -34.681 16.324 3.188 1.00 51.78 153 GLN A O 1
ATOM 1196 N N . TYR A 1 154 ? -32.598 17.162 2.990 1.00 51.72 154 TYR A N 1
ATOM 1197 C CA . TYR A 1 154 ? -32.874 18.397 3.714 1.00 51.72 154 TYR A CA 1
ATOM 1198 C C . TYR A 1 154 ? -32.820 19.573 2.752 1.00 51.72 154 TYR A C 1
ATOM 1200 O O . TYR A 1 154 ? -31.852 19.752 2.008 1.00 51.72 154 TYR A O 1
ATOM 1208 N N . VAL A 1 155 ? -33.882 20.373 2.781 1.00 53.09 155 VAL A N 1
ATOM 1209 C CA . VAL A 1 155 ? -33.996 21.593 1.991 1.00 53.09 155 VAL A CA 1
ATOM 1210 C C . VAL A 1 155 ? -34.107 22.763 2.957 1.00 53.09 155 VAL A C 1
ATOM 1212 O O . VAL A 1 155 ? -34.919 22.761 3.882 1.00 53.09 155 VAL A O 1
ATOM 1215 N N . LEU A 1 156 ? -33.277 23.778 2.750 1.00 55.25 156 LEU A N 1
ATOM 1216 C CA . LEU A 1 156 ? -33.458 25.076 3.387 1.00 55.25 156 LEU A CA 1
ATOM 1217 C C . LEU A 1 156 ? -34.545 25.796 2.576 1.00 55.25 156 LEU A C 1
ATOM 1219 O O . LEU A 1 156 ? -34.262 26.408 1.553 1.00 55.25 156 LEU A O 1
ATOM 1223 N N . GLU A 1 157 ? -35.814 25.606 2.946 1.00 46.00 157 GLU A N 1
ATOM 1224 C CA . GLU A 1 157 ? -36.953 26.012 2.100 1.00 46.00 157 GLU A CA 1
ATOM 1225 C C . GLU A 1 157 ? -37.210 27.524 2.046 1.00 46.00 157 GLU A C 1
ATOM 1227 O O . GLU A 1 157 ? -37.943 27.995 1.178 1.00 46.00 157 GLU A O 1
ATOM 1232 N N . SER A 1 158 ? -36.591 28.313 2.919 1.00 45.00 158 SER A N 1
ATOM 1233 C CA . SER A 1 158 ? -36.652 29.770 2.842 1.00 45.00 158 SER A CA 1
ATOM 1234 C C . SER A 1 158 ? -35.400 30.311 2.150 1.00 45.00 158 SER A C 1
ATOM 1236 O O . SER A 1 158 ? -34.295 30.006 2.603 1.00 45.00 158 SER A O 1
ATOM 1238 N N . ARG A 1 159 ? -35.556 31.211 1.155 1.00 45.22 159 ARG A N 1
ATOM 1239 C CA . ARG A 1 159 ? -34.542 32.268 0.927 1.00 45.22 159 ARG A CA 1
ATOM 1240 C C . ARG A 1 159 ? -34.145 32.774 2.306 1.00 45.22 159 ARG A C 1
ATOM 1242 O O . ARG A 1 159 ? -35.070 32.994 3.098 1.00 45.22 159 ARG A O 1
ATOM 1249 N N . LEU A 1 160 ? -32.845 32.915 2.596 1.00 43.06 160 LEU A N 1
ATOM 1250 C CA . LEU A 1 160 ? -32.401 33.520 3.855 1.00 43.06 160 LEU A CA 1
ATOM 1251 C C . LEU A 1 160 ? -33.322 34.720 4.095 1.00 43.06 160 LEU A C 1
ATOM 1253 O O . LEU A 1 160 ? -33.413 35.566 3.193 1.00 43.06 160 LEU A O 1
ATOM 1257 N N . PRO A 1 161 ? -34.126 34.738 5.181 1.00 40.41 161 PRO A N 1
ATOM 1258 C CA . PRO A 1 161 ? -35.099 35.801 5.359 1.00 40.41 161 PRO A CA 1
ATOM 1259 C C . PRO A 1 161 ? -34.333 37.103 5.200 1.00 40.41 161 PRO A C 1
ATOM 1261 O O . PRO A 1 161 ? -33.239 37.219 5.753 1.00 40.41 161 PRO A O 1
ATOM 1264 N N . HIS A 1 162 ? -34.850 38.022 4.377 1.00 44.72 162 HIS A N 1
ATOM 1265 C CA . HIS A 1 162 ? -34.265 39.347 4.207 1.00 44.72 162 HIS A CA 1
ATOM 1266 C C . HIS A 1 162 ? -34.028 39.884 5.622 1.00 44.72 162 HIS A C 1
ATOM 1268 O O . HIS A 1 162 ? -34.984 40.164 6.337 1.00 44.72 162 HIS A O 1
ATOM 1274 N N . VAL A 1 163 ? -32.759 39.836 6.027 1.00 38.72 163 VAL A N 1
ATOM 1275 C CA . VAL A 1 163 ? -32.198 39.989 7.373 1.00 38.72 163 VAL A CA 1
ATOM 1276 C C . VAL A 1 163 ? -33.224 40.403 8.448 1.00 38.72 163 VAL A C 1
ATOM 1278 O O . VAL A 1 163 ? -33.607 41.575 8.472 1.00 38.72 163 VAL A O 1
ATOM 1281 N N . PRO A 1 164 ? -33.615 39.543 9.416 1.00 39.03 164 PRO A N 1
ATOM 1282 C CA . PRO A 1 164 ? -33.993 40.071 10.717 1.00 39.03 164 PRO A CA 1
ATOM 1283 C C . PRO A 1 164 ? -32.718 40.696 11.290 1.00 39.03 164 PRO A C 1
ATOM 1285 O O . PRO A 1 164 ? -31.684 40.033 11.337 1.00 39.03 164 PRO A O 1
ATOM 1288 N N . SER A 1 165 ? -32.792 41.993 11.595 1.00 41.78 165 SER A N 1
ATOM 1289 C CA . SER A 1 165 ? -31.703 42.909 11.967 1.00 41.78 165 SER A CA 1
ATOM 1290 C C . SER A 1 165 ? -30.474 42.257 12.619 1.00 41.78 165 SER A C 1
ATOM 1292 O O . SER A 1 165 ? -30.597 41.355 13.443 1.00 41.78 165 SER A O 1
ATOM 1294 N N . ALA A 1 166 ? -29.280 42.784 12.311 1.00 47.53 166 ALA A N 1
ATOM 1295 C CA . ALA A 1 166 ? -27.976 42.390 12.868 1.00 47.53 166 ALA A CA 1
ATOM 1296 C C . ALA A 1 166 ? -27.979 42.076 14.384 1.00 47.53 166 ALA A C 1
ATOM 1298 O O . ALA A 1 166 ? -27.207 41.239 14.842 1.00 47.53 166 ALA A O 1
ATOM 1299 N N . ALA A 1 167 ? -28.912 42.671 15.131 1.00 43.84 167 ALA A N 1
ATOM 1300 C CA . ALA A 1 167 ? -29.201 42.386 16.527 1.00 43.84 167 ALA A CA 1
ATOM 1301 C C . ALA A 1 167 ? -29.553 40.914 16.842 1.00 43.84 167 ALA A C 1
ATOM 1303 O O . ALA A 1 167 ? -29.116 40.419 17.875 1.00 43.84 167 ALA A O 1
ATOM 1304 N N . LEU A 1 168 ? -30.304 40.186 16.002 1.00 42.69 168 LEU A N 1
ATOM 1305 C CA . LEU A 1 168 ? -30.778 38.830 16.336 1.00 42.69 168 LEU A CA 1
ATOM 1306 C C . LEU A 1 168 ? -29.656 37.779 16.247 1.00 42.69 168 LEU A C 1
ATOM 1308 O O . LEU A 1 168 ? -29.507 36.954 17.150 1.00 42.69 168 LEU A O 1
ATOM 1312 N N . ALA A 1 169 ? -28.834 37.838 15.194 1.00 49.84 169 ALA A N 1
ATOM 1313 C CA . ALA A 1 169 ? -27.658 36.977 15.045 1.00 49.84 169 ALA A CA 1
ATOM 1314 C C . ALA A 1 169 ? -26.597 37.296 16.114 1.00 49.84 169 ALA A C 1
ATOM 1316 O O . ALA A 1 169 ? -26.028 36.389 16.720 1.00 49.84 169 ALA A O 1
ATOM 1317 N N . GLU A 1 170 ? -26.392 38.583 16.415 1.00 50.38 170 GLU A N 1
ATOM 1318 C CA . GLU A 1 170 ? -25.492 39.039 17.478 1.00 50.38 170 GLU A CA 1
ATOM 1319 C C . GLU A 1 170 ? -25.951 38.550 18.866 1.00 50.38 170 GLU A C 1
ATOM 1321 O O . GLU A 1 170 ? -25.131 38.101 19.670 1.00 50.38 170 GLU A O 1
ATOM 1326 N N . GLN A 1 171 ? -27.260 38.553 19.137 1.00 51.66 171 GLN A N 1
ATOM 1327 C CA . GLN A 1 171 ? -27.834 38.107 20.409 1.00 51.66 171 GLN A CA 1
ATOM 1328 C C . GLN A 1 171 ? -27.803 36.576 20.563 1.00 51.66 171 GLN A C 1
ATOM 1330 O O . GLN A 1 171 ? -27.464 36.086 21.639 1.00 51.66 171 GLN A O 1
ATOM 1335 N N . GLN A 1 172 ? -28.070 35.806 19.500 1.00 52.53 172 GLN A N 1
ATOM 1336 C CA . GLN A 1 172 ? -28.015 34.336 19.543 1.00 52.53 172 GLN A CA 1
ATOM 1337 C C . GLN A 1 172 ? -26.583 33.783 19.599 1.00 52.53 172 GLN A C 1
ATOM 1339 O O . GLN A 1 172 ? -26.324 32.834 20.340 1.00 52.53 172 GLN A O 1
ATOM 1344 N N . VAL A 1 173 ? -25.630 34.385 18.876 1.00 54.16 173 VAL A N 1
ATOM 1345 C CA . VAL A 1 173 ? -24.219 33.953 18.889 1.00 54.16 173 VAL A CA 1
ATOM 1346 C C . VAL A 1 173 ? -23.529 34.324 20.207 1.00 54.16 173 VAL A C 1
ATOM 1348 O O . VAL A 1 173 ? -22.723 33.537 20.709 1.00 54.16 173 VAL A O 1
ATOM 1351 N N . ARG A 1 174 ? -23.855 35.479 20.814 1.00 54.34 174 ARG A N 1
ATOM 1352 C CA . ARG A 1 174 ? -23.351 35.852 22.152 1.00 54.34 174 ARG A CA 1
ATOM 1353 C C . ARG A 1 174 ? -23.947 35.007 23.275 1.00 54.34 174 ARG A C 1
ATOM 1355 O O . ARG A 1 174 ? -23.247 34.734 24.242 1.00 54.34 174 ARG A O 1
ATOM 1362 N N . ALA A 1 175 ? -25.206 34.594 23.147 1.00 54.00 175 ALA A N 1
ATOM 1363 C CA . ALA A 1 175 ? -25.892 33.791 24.156 1.00 54.00 175 ALA A CA 1
ATOM 1364 C C . ALA A 1 175 ? -25.625 32.281 24.037 1.00 54.00 175 ALA A C 1
ATOM 1366 O O . ALA A 1 175 ? -26.097 31.537 24.889 1.00 54.00 175 ALA A O 1
ATOM 1367 N N . CYS A 1 176 ? -24.903 31.811 23.009 1.00 55.44 176 CYS A N 1
ATOM 1368 C CA . CYS A 1 176 ? -24.664 30.385 22.780 1.00 55.44 176 CYS A CA 1
ATOM 1369 C C . CYS A 1 176 ? -23.658 29.817 23.805 1.00 55.44 176 CYS A C 1
ATOM 1371 O O . CYS A 1 176 ? -22.452 30.044 23.660 1.00 55.44 176 CYS A O 1
ATOM 1373 N N . PRO A 1 177 ? -24.101 29.018 24.799 1.00 51.12 177 PRO A N 1
ATOM 1374 C CA . PRO A 1 177 ? -23.228 28.524 25.868 1.00 51.12 177 PRO A CA 1
ATOM 1375 C C . PRO A 1 177 ? -22.254 27.434 25.386 1.00 51.12 177 PRO A C 1
ATOM 1377 O O . PRO A 1 177 ? -21.345 27.050 26.109 1.00 51.12 177 PRO A O 1
ATOM 1380 N N . VAL A 1 178 ? -22.427 26.957 24.149 1.00 53.38 178 VAL A N 1
ATOM 1381 C CA . VAL A 1 178 ? -21.723 25.811 23.545 1.00 53.38 178 VAL A CA 1
ATOM 1382 C C . VAL A 1 178 ? -20.720 26.273 22.470 1.00 53.38 178 VAL A C 1
ATOM 1384 O O . VAL A 1 178 ? -20.361 25.535 21.559 1.00 53.38 178 VAL A O 1
ATOM 1387 N N . LYS A 1 179 ? -20.291 27.543 22.511 1.00 59.72 179 LYS A N 1
ATOM 1388 C CA . LYS A 1 179 ? -19.475 28.180 21.458 1.00 59.72 179 LYS A CA 1
ATOM 1389 C C . LYS A 1 179 ? -18.118 27.491 21.229 1.00 59.72 179 LYS A C 1
ATOM 1391 O O . LYS A 1 179 ? -17.658 27.426 20.089 1.00 59.72 179 LYS A O 1
ATOM 1396 N N . ALA A 1 180 ? -17.489 26.962 22.280 1.00 58.62 180 ALA A N 1
ATOM 1397 C CA . ALA A 1 180 ? -16.212 26.249 22.188 1.00 58.62 180 ALA A CA 1
ATOM 1398 C C . ALA A 1 180 ? -16.371 24.863 21.535 1.00 58.62 180 ALA A C 1
ATOM 1400 O O . ALA A 1 180 ? -15.634 24.509 20.616 1.00 58.62 180 ALA A O 1
ATOM 1401 N N . GLU A 1 181 ? -17.386 24.106 21.941 1.00 53.78 181 GLU A N 1
ATOM 1402 C CA . GLU A 1 181 ? -17.777 22.821 21.353 1.00 53.78 181 GLU A CA 1
ATOM 1403 C C . GLU A 1 181 ? -18.222 22.993 19.897 1.00 53.78 181 GLU A C 1
ATOM 1405 O O . GLU A 1 181 ? -17.889 22.169 19.049 1.00 53.78 181 GLU A O 1
ATOM 1410 N N . LEU A 1 182 ? -18.907 24.096 19.583 1.00 57.00 182 LEU A N 1
ATOM 1411 C CA . LEU A 1 182 ? -19.312 24.439 18.225 1.00 57.00 182 LEU A CA 1
ATOM 1412 C C . LEU A 1 182 ? -18.100 24.710 17.329 1.00 57.00 182 LEU A C 1
ATOM 1414 O O . LEU A 1 182 ? -18.050 24.210 16.208 1.00 57.00 182 LEU A O 1
ATOM 1418 N N . ARG A 1 183 ? -17.090 25.439 17.822 1.00 64.00 183 ARG A N 1
ATOM 1419 C CA . ARG A 1 183 ? -15.808 25.601 17.115 1.00 64.00 183 ARG A CA 1
ATOM 1420 C C . ARG A 1 183 ? -15.113 24.267 16.901 1.00 64.00 183 ARG A C 1
ATOM 1422 O O . ARG A 1 183 ? -14.622 24.019 15.806 1.00 64.00 183 ARG A O 1
ATOM 1429 N N . ARG A 1 184 ? -15.108 23.398 17.913 1.00 56.34 184 ARG A N 1
ATOM 1430 C CA . ARG A 1 184 ? -14.515 22.055 17.845 1.00 56.34 184 ARG A CA 1
ATOM 1431 C C . ARG A 1 184 ? -15.211 21.179 16.790 1.00 56.34 184 ARG A C 1
ATOM 1433 O O . ARG A 1 184 ? -14.532 20.535 15.996 1.00 56.34 184 ARG A O 1
ATOM 1440 N N . ALA A 1 185 ? -16.544 21.212 16.734 1.00 54.59 185 ALA A N 1
ATOM 1441 C CA . ALA A 1 185 ? -17.351 20.458 15.773 1.00 54.59 185 ALA A CA 1
ATOM 1442 C C . ALA A 1 185 ? -17.251 21.018 14.343 1.00 54.59 185 ALA A C 1
ATOM 1444 O O . ALA A 1 185 ? -17.019 20.264 13.399 1.00 54.59 185 ALA A O 1
ATOM 1445 N N . LEU A 1 186 ? -17.366 22.341 14.174 1.00 58.78 186 LEU A N 1
ATOM 1446 C CA . LEU A 1 186 ? -17.211 22.998 12.873 1.00 58.78 186 LEU A CA 1
ATOM 1447 C C . LEU A 1 186 ? -15.793 22.851 12.332 1.00 58.78 186 LEU A C 1
ATOM 1449 O O . LEU A 1 186 ? -15.651 22.683 11.130 1.00 58.78 186 LEU A O 1
ATOM 1453 N N . ARG A 1 187 ? -14.769 22.834 13.197 1.00 57.97 187 ARG A N 1
ATOM 1454 C CA . ARG A 1 187 ? -13.390 22.525 12.805 1.00 57.97 187 ARG A CA 1
ATOM 1455 C C . ARG A 1 187 ? -13.314 21.146 12.168 1.00 57.97 187 ARG A C 1
ATOM 1457 O O . ARG A 1 187 ? -12.738 21.032 11.108 1.00 57.97 187 ARG A O 1
ATOM 1464 N N . ALA A 1 188 ? -13.910 20.104 12.743 1.00 51.91 188 ALA A N 1
ATOM 1465 C CA . ALA A 1 188 ? -13.880 18.774 12.124 1.00 51.91 188 ALA A CA 1
ATOM 1466 C C . ALA A 1 188 ? -14.577 18.732 10.747 1.00 51.91 188 ALA A C 1
ATOM 1468 O O . ALA A 1 188 ? -14.112 18.035 9.852 1.00 51.91 188 ALA A O 1
ATOM 1469 N N . MET A 1 189 ? -15.658 19.499 10.569 1.00 50.50 189 MET A N 1
ATOM 1470 C CA . MET A 1 189 ? -16.445 19.534 9.328 1.00 50.50 189 MET A CA 1
ATOM 1471 C C . MET A 1 189 ? -15.933 20.532 8.285 1.00 50.50 189 MET A C 1
ATOM 1473 O O . MET A 1 189 ? -16.314 20.434 7.125 1.00 50.50 189 MET A O 1
ATOM 1477 N N . SER A 1 190 ? -15.106 21.506 8.671 1.00 52.31 190 SER A N 1
ATOM 1478 C CA . SER A 1 190 ? -14.580 22.537 7.775 1.00 52.31 190 SER A CA 1
ATOM 1479 C C . SER A 1 190 ? -13.418 22.045 6.913 1.00 52.31 190 SER A C 1
ATOM 1481 O O . SER A 1 190 ? -12.905 22.818 6.113 1.00 52.31 190 SER A O 1
ATOM 1483 N N . PHE A 1 191 ? -13.005 20.784 7.036 1.00 43.53 191 PHE A N 1
ATOM 1484 C CA . PHE A 1 191 ? -12.013 20.159 6.162 1.00 43.53 191 PHE A CA 1
ATOM 1485 C C . PHE A 1 191 ? -12.720 19.432 5.005 1.00 43.53 191 PHE A C 1
ATOM 1487 O O . PHE A 1 191 ? -13.723 18.754 5.214 1.00 43.53 191 PHE A O 1
ATOM 1494 N N . GLY A 1 192 ? -12.222 19.603 3.776 1.00 43.09 192 GLY A N 1
ATOM 1495 C CA . GLY A 1 192 ? -12.806 19.021 2.558 1.00 43.09 192 GLY A CA 1
ATOM 1496 C C . GLY A 1 192 ? -13.451 20.027 1.593 1.00 43.09 192 GLY A C 1
ATOM 1497 O O . GLY A 1 192 ? -13.558 21.225 1.871 1.00 43.09 192 GLY A O 1
ATOM 1498 N N . SER A 1 193 ? -13.854 19.535 0.421 1.00 43.75 193 SER A N 1
ATOM 1499 C CA . SER A 1 193 ? -14.420 20.307 -0.703 1.00 43.75 193 SER A CA 1
ATOM 1500 C C . SER A 1 193 ? -15.932 20.111 -0.885 1.00 43.75 193 SER A C 1
ATOM 1502 O O . SER A 1 193 ? -16.511 20.588 -1.859 1.00 43.75 193 SER A O 1
ATOM 1504 N N . THR A 1 194 ? -16.593 19.418 0.046 1.00 47.78 194 THR A N 1
ATOM 1505 C CA . THR A 1 194 ? -18.033 19.148 -0.037 1.00 47.78 194 THR A CA 1
ATOM 1506 C C . THR A 1 194 ? -18.864 20.415 0.224 1.00 47.78 194 THR A C 1
ATOM 1508 O O . THR A 1 194 ? -18.408 21.316 0.937 1.00 47.78 194 THR A O 1
ATOM 1511 N N . PRO A 1 195 ? -20.115 20.488 -0.271 1.00 48.34 195 PRO A N 1
ATOM 1512 C CA . PRO A 1 195 ? -21.050 21.574 0.047 1.00 48.34 195 PRO A CA 1
ATOM 1513 C C . PRO A 1 195 ? -21.209 21.833 1.553 1.00 48.34 195 PRO A C 1
ATOM 1515 O O . PRO A 1 195 ? -21.279 22.978 1.999 1.00 48.34 195 PRO A O 1
ATOM 1518 N N . VAL A 1 196 ? -21.200 20.758 2.349 1.00 51.53 196 VAL A N 1
ATOM 1519 C CA . VAL A 1 196 ? -21.273 20.805 3.816 1.00 51.53 196 VAL A CA 1
ATOM 1520 C C . VAL A 1 196 ? -20.007 21.416 4.414 1.00 51.53 196 VAL A C 1
ATOM 1522 O O . VAL A 1 196 ? -20.102 22.278 5.287 1.00 51.53 196 VAL A O 1
ATOM 1525 N N . ALA A 1 197 ? -18.828 21.024 3.921 1.00 53.59 197 ALA A N 1
ATOM 1526 C CA . ALA A 1 197 ? -17.560 21.585 4.374 1.00 53.59 197 ALA A CA 1
ATOM 1527 C C . ALA A 1 197 ? -17.428 23.068 4.005 1.00 53.59 197 ALA A C 1
ATOM 1529 O O . ALA A 1 197 ? -16.965 23.866 4.819 1.00 53.59 197 ALA A O 1
ATOM 1530 N N . ALA A 1 198 ? -17.899 23.467 2.821 1.00 54.38 198 ALA A N 1
ATOM 1531 C CA . ALA A 1 198 ? -17.956 24.867 2.409 1.00 54.38 198 ALA A CA 1
ATOM 1532 C C . ALA A 1 198 ? -18.851 25.703 3.343 1.00 54.38 198 ALA A C 1
ATOM 1534 O O . ALA A 1 198 ? -18.426 26.752 3.827 1.00 54.38 198 ALA A O 1
ATOM 1535 N N . LEU A 1 199 ? -20.052 25.215 3.674 1.00 55.56 199 LEU A N 1
ATOM 1536 C CA . LEU A 1 199 ? -20.954 25.883 4.618 1.00 55.56 199 LEU A CA 1
ATOM 1537 C C . LEU A 1 199 ? -20.346 25.967 6.033 1.00 55.56 199 LEU A C 1
ATOM 1539 O O . LEU A 1 199 ? -20.375 27.025 6.666 1.00 55.56 199 LEU A O 1
ATOM 1543 N N . ALA A 1 200 ? -19.740 24.876 6.515 1.00 58.97 200 ALA A N 1
ATOM 1544 C CA . ALA A 1 200 ? -19.084 24.819 7.820 1.00 58.97 200 ALA A CA 1
ATOM 1545 C C . ALA A 1 200 ? -17.902 25.799 7.920 1.00 58.97 200 ALA A C 1
ATOM 1547 O O . ALA A 1 200 ? -17.778 26.492 8.931 1.00 58.97 200 ALA A O 1
ATOM 1548 N N . LYS A 1 201 ? -17.082 25.927 6.863 1.00 61.59 201 LYS A N 1
ATOM 1549 C CA . LYS A 1 201 ? -16.008 26.936 6.757 1.00 61.59 201 LYS A CA 1
ATOM 1550 C C . LYS A 1 201 ? -16.554 28.358 6.902 1.00 61.59 201 LYS A C 1
ATOM 1552 O O . LYS A 1 201 ? -15.986 29.153 7.647 1.00 61.59 201 LYS A O 1
ATOM 1557 N N . MET A 1 202 ? -17.666 28.670 6.235 1.00 61.19 202 MET A N 1
ATOM 1558 C CA . MET A 1 202 ? -18.260 30.013 6.247 1.00 61.19 202 MET A CA 1
ATOM 1559 C C . MET A 1 202 ? -18.829 30.396 7.617 1.00 61.19 202 MET A C 1
ATOM 1561 O O . MET A 1 202 ? -18.631 31.521 8.078 1.00 61.19 202 MET A O 1
ATOM 1565 N N . VAL A 1 203 ? -19.481 29.460 8.312 1.00 62.94 203 VAL A N 1
ATOM 1566 C CA . VAL A 1 203 ? -19.984 29.709 9.674 1.00 62.94 203 VAL A CA 1
ATOM 1567 C C . VAL A 1 203 ? -18.851 29.729 10.700 1.00 62.94 203 VAL A C 1
ATOM 1569 O O . VAL A 1 203 ? -18.864 30.549 11.617 1.00 62.94 203 VAL A O 1
ATOM 1572 N N . PHE A 1 204 ? -17.821 28.900 10.526 1.00 67.12 204 PHE A N 1
ATOM 1573 C CA . PHE A 1 204 ? -16.620 28.960 11.356 1.00 67.12 204 PHE A CA 1
ATOM 1574 C C . PHE A 1 204 ? -15.908 30.314 11.220 1.00 67.12 204 PHE A C 1
ATOM 1576 O O . PHE A 1 204 ? -15.594 30.944 12.229 1.00 67.12 204 PHE A O 1
ATOM 1583 N N . LEU A 1 205 ? -15.747 30.817 9.992 1.00 65.56 205 LEU A N 1
ATOM 1584 C CA . LEU A 1 205 ? -15.215 32.154 9.725 1.00 65.56 205 LEU A CA 1
ATOM 1585 C C . LEU A 1 205 ? -16.063 33.242 10.393 1.00 65.56 205 LEU A C 1
ATOM 1587 O O . LEU A 1 205 ? -15.515 34.149 11.011 1.00 65.56 205 LEU A O 1
ATOM 1591 N N . HIS A 1 206 ? -17.393 33.137 10.327 1.00 66.19 206 HIS A N 1
ATOM 1592 C CA . HIS A 1 206 ? -18.291 34.068 11.007 1.00 66.19 206 HIS A CA 1
ATOM 1593 C C . HIS A 1 206 ? -18.038 34.110 12.525 1.00 66.19 206 HIS A C 1
ATOM 1595 O O . HIS A 1 206 ? -17.921 35.189 13.105 1.00 66.19 206 HIS A O 1
ATOM 1601 N N . LEU A 1 207 ? -17.869 32.945 13.161 1.00 65.56 207 LEU A N 1
ATOM 1602 C CA . LEU A 1 207 ? -17.558 32.839 14.591 1.00 65.56 207 LEU A CA 1
ATOM 1603 C C . LEU A 1 207 ? -16.168 33.377 14.953 1.00 65.56 207 LEU A C 1
ATOM 1605 O O . LEU A 1 207 ? -15.986 33.843 16.077 1.00 65.56 207 LEU A O 1
ATOM 1609 N N . VAL A 1 208 ? -15.192 33.278 14.048 1.00 68.44 208 VAL A N 1
ATOM 1610 C CA . VAL A 1 208 ? -13.823 33.792 14.231 1.00 68.44 208 VAL A CA 1
ATOM 1611 C C . VAL A 1 208 ? -13.790 35.310 14.054 1.00 68.44 208 VAL A C 1
ATOM 1613 O O . VAL A 1 208 ? -13.267 36.024 14.904 1.00 68.44 208 VAL A O 1
ATOM 1616 N N . CYS A 1 209 ? -14.420 35.828 13.000 1.00 67.88 209 CYS A N 1
ATOM 1617 C CA . CYS A 1 209 ? -14.512 37.261 12.745 1.00 67.88 209 CYS A CA 1
ATOM 1618 C C . CYS A 1 209 ? -15.369 37.996 13.786 1.00 67.88 209 CYS A C 1
ATOM 1620 O O . CYS A 1 209 ? -15.244 39.210 13.907 1.00 67.88 209 CYS A O 1
ATOM 1622 N N . HIS A 1 210 ? -16.240 37.319 14.536 1.00 65.06 210 HIS A N 1
ATOM 1623 C CA . HIS A 1 210 ? -17.048 37.950 15.584 1.00 65.06 210 HIS A CA 1
ATOM 1624 C C . HIS A 1 210 ? -16.278 38.174 16.901 1.00 65.06 210 HIS A C 1
ATOM 1626 O O . HIS A 1 210 ? -16.635 39.066 17.671 1.00 65.06 210 HIS A O 1
ATOM 1632 N N . ASP A 1 211 ? -15.232 37.398 17.179 1.00 63.38 211 ASP A N 1
ATOM 1633 C CA . ASP A 1 211 ? -14.441 37.572 18.400 1.00 63.38 211 ASP A CA 1
ATOM 1634 C C . ASP A 1 211 ? -13.478 38.755 18.304 1.00 63.38 211 ASP A C 1
ATOM 1636 O O . ASP A 1 211 ? -13.201 39.282 17.218 1.00 63.38 211 ASP A O 1
ATOM 1640 N N . THR A 1 212 ? -12.964 39.178 19.464 1.00 65.06 212 THR A N 1
ATOM 1641 C CA . THR A 1 212 ? -11.781 40.034 19.484 1.00 65.06 212 THR A CA 1
ATOM 1642 C C . THR A 1 212 ? -10.662 39.328 18.712 1.00 65.06 212 THR A C 1
ATOM 1644 O O . THR A 1 212 ? -10.539 38.106 18.809 1.00 65.06 212 THR A O 1
ATOM 1647 N N . PRO A 1 213 ? -9.876 40.058 17.907 1.00 70.69 213 PRO A N 1
ATOM 1648 C CA . PRO A 1 213 ? -8.779 39.482 17.139 1.00 70.69 213 PRO A CA 1
ATOM 1649 C C . PRO A 1 213 ? -7.812 38.753 18.071 1.00 70.69 213 PRO A C 1
ATOM 1651 O O . PRO A 1 213 ? -7.061 39.363 18.828 1.00 70.69 213 PRO A O 1
ATOM 1654 N N . GLN A 1 214 ? -7.856 37.426 18.024 1.00 69.44 214 GLN A N 1
ATOM 1655 C CA . GLN A 1 214 ? -6.919 36.566 18.724 1.00 69.44 214 GLN A CA 1
ATOM 1656 C C . GLN A 1 214 ? -5.909 36.064 17.704 1.00 69.44 214 GLN A C 1
ATOM 1658 O O . GLN A 1 214 ? -6.288 35.413 16.729 1.00 69.44 214 GLN A O 1
ATOM 1663 N N . ASN A 1 215 ? -4.625 36.352 17.932 1.00 65.56 215 ASN A N 1
ATOM 1664 C CA . ASN A 1 215 ? -3.545 35.880 17.068 1.00 65.56 215 ASN A CA 1
ATOM 1665 C C . ASN A 1 215 ? -3.223 34.393 17.318 1.00 65.56 215 ASN A C 1
ATOM 1667 O O . ASN A 1 215 ? -2.097 34.020 17.632 1.00 65.56 215 ASN A O 1
ATOM 1671 N N . THR A 1 216 ? -4.244 33.542 17.255 1.00 63.16 216 THR A N 1
ATOM 1672 C CA . THR A 1 216 ? -4.136 32.091 17.405 1.00 63.16 216 THR A CA 1
ATOM 1673 C C . THR A 1 216 ? -4.004 31.439 16.033 1.00 63.16 216 THR A C 1
ATOM 1675 O O . THR A 1 216 ? -4.589 31.902 15.051 1.00 63.16 216 THR A O 1
ATOM 1678 N N . GLU A 1 217 ? -3.282 30.319 15.946 1.00 57.31 217 GLU A N 1
ATOM 1679 C CA . GLU A 1 217 ? -3.191 29.558 14.689 1.00 57.31 217 GLU A CA 1
ATOM 1680 C C . GLU A 1 217 ? -4.560 29.070 14.199 1.00 57.31 217 GLU A C 1
ATOM 1682 O O . GLU A 1 217 ? -4.778 28.946 13.000 1.00 57.31 217 GLU A O 1
ATOM 1687 N N . GLU A 1 218 ? -5.528 28.878 15.096 1.00 54.59 218 GLU A N 1
ATOM 1688 C CA . GLU A 1 218 ? -6.910 28.541 14.735 1.00 54.59 218 GLU A CA 1
ATOM 1689 C C . GLU A 1 218 ? -7.566 29.642 13.888 1.00 54.59 218 GLU A C 1
ATOM 1691 O O . GLU A 1 218 ? -8.216 29.357 12.880 1.00 54.59 218 GLU A O 1
ATOM 1696 N N . THR A 1 219 ? -7.336 30.903 14.260 1.00 62.94 219 THR A N 1
ATOM 1697 C CA . THR A 1 219 ? -7.805 32.087 13.531 1.00 62.94 219 THR A CA 1
ATOM 1698 C C . THR A 1 219 ? -7.093 32.216 12.185 1.00 62.94 219 THR A C 1
ATOM 1700 O O . THR A 1 219 ? -7.745 32.430 11.160 1.00 62.94 219 THR A O 1
ATOM 1703 N N . LYS A 1 220 ? -5.768 32.018 12.147 1.00 62.88 220 LYS A N 1
ATOM 1704 C CA . LYS A 1 220 ? -4.988 32.079 10.898 1.00 62.88 220 LYS A CA 1
ATOM 1705 C C . LYS A 1 220 ? -5.340 30.947 9.938 1.00 62.88 220 LYS A C 1
ATOM 1707 O O . LYS A 1 220 ? -5.489 31.194 8.747 1.00 62.88 220 LYS A O 1
ATOM 1712 N N . ALA A 1 221 ? -5.536 29.726 10.429 1.00 54.22 221 ALA A N 1
ATOM 1713 C CA . ALA A 1 221 ? -5.937 28.576 9.620 1.00 54.22 221 ALA A CA 1
ATOM 1714 C C . ALA A 1 221 ? -7.345 28.747 9.020 1.00 54.22 221 ALA A C 1
ATOM 1716 O O . ALA A 1 221 ? -7.577 28.360 7.873 1.00 54.22 221 ALA A O 1
ATOM 1717 N N . ALA A 1 222 ? -8.278 29.367 9.754 1.00 59.72 222 ALA A N 1
ATOM 1718 C CA . ALA A 1 222 ? -9.597 29.728 9.227 1.00 59.72 222 ALA A CA 1
ATOM 1719 C C . ALA A 1 222 ? -9.486 30.701 8.041 1.00 59.72 222 ALA A C 1
ATOM 1721 O O . ALA A 1 222 ? -10.128 30.522 7.006 1.00 59.72 222 ALA A O 1
ATOM 1722 N N . LEU A 1 223 ? -8.628 31.711 8.190 1.00 66.56 223 LEU A N 1
ATOM 1723 C CA . LEU A 1 223 ? -8.367 32.741 7.188 1.00 66.56 223 LEU A CA 1
ATOM 1724 C C . LEU A 1 223 ? -7.596 32.199 5.969 1.00 66.56 223 LEU A C 1
ATOM 1726 O O . LEU A 1 223 ? -7.959 32.514 4.839 1.00 66.56 223 LEU A O 1
ATOM 1730 N N . ARG A 1 224 ? -6.605 31.318 6.166 1.00 60.78 224 ARG A N 1
ATOM 1731 C CA . ARG A 1 224 ? -5.880 30.612 5.087 1.00 60.78 224 ARG A CA 1
ATOM 1732 C C . ARG A 1 224 ? -6.809 29.726 4.252 1.00 60.78 224 ARG A C 1
ATOM 1734 O O . ARG A 1 224 ? -6.666 29.655 3.035 1.00 60.78 224 ARG A O 1
ATOM 1741 N N . ASN A 1 225 ? -7.798 29.087 4.876 1.00 55.22 225 ASN A N 1
ATOM 1742 C CA . ASN A 1 225 ? -8.815 28.307 4.161 1.00 55.22 225 ASN A CA 1
ATOM 1743 C C . ASN A 1 225 ? -9.766 29.182 3.324 1.00 55.22 225 ASN A C 1
ATOM 1745 O O . ASN A 1 225 ? -10.241 28.755 2.271 1.00 55.22 225 ASN A O 1
ATOM 1749 N N . LEU A 1 226 ? -10.030 30.418 3.759 1.00 58.97 226 LEU A N 1
ATOM 1750 C CA . LEU A 1 226 ? -10.817 31.390 2.995 1.00 58.97 226 LEU A CA 1
ATOM 1751 C C . LEU A 1 226 ? -10.115 31.778 1.687 1.00 58.97 226 LEU A C 1
ATOM 1753 O O . LEU A 1 226 ? -10.751 31.845 0.637 1.00 58.97 226 LEU A O 1
ATOM 1757 N N . VAL A 1 227 ? -8.798 31.988 1.758 1.00 58.31 227 VAL A N 1
ATOM 1758 C CA . VAL A 1 227 ? -7.942 32.321 0.609 1.00 58.31 227 VAL A CA 1
ATOM 1759 C C . VAL A 1 227 ? -8.062 31.287 -0.507 1.00 58.31 227 VAL A C 1
ATOM 1761 O O . VAL A 1 227 ? -8.135 31.653 -1.674 1.00 58.31 227 VAL A O 1
ATOM 1764 N N . ALA A 1 228 ? -8.135 30.004 -0.150 1.00 49.06 228 ALA A N 1
ATOM 1765 C CA . ALA A 1 228 ? -8.226 28.914 -1.117 1.00 49.06 228 ALA A CA 1
ATOM 1766 C C . ALA A 1 228 ? -9.577 28.845 -1.856 1.00 49.06 228 ALA A C 1
ATOM 1768 O O . ALA A 1 228 ? -9.689 28.122 -2.839 1.00 49.06 228 ALA A O 1
ATOM 1769 N N . THR A 1 229 ? -10.615 29.549 -1.384 1.00 51.75 229 THR A N 1
ATOM 1770 C CA . THR A 1 229 ? -11.999 29.351 -1.858 1.00 51.75 229 THR A CA 1
ATOM 1771 C C . THR A 1 229 ? -12.678 30.604 -2.415 1.00 51.75 229 THR A C 1
ATOM 1773 O O . THR A 1 229 ? -13.752 30.486 -3.001 1.00 51.75 229 THR A O 1
ATOM 1776 N N . GLN A 1 230 ? -12.103 31.801 -2.242 1.00 60.81 230 GLN A N 1
ATOM 1777 C CA . GLN A 1 230 ? -12.771 33.074 -2.552 1.00 60.81 230 GLN A CA 1
ATOM 1778 C C . GLN A 1 230 ? -11.999 33.937 -3.560 1.00 60.81 230 GLN A C 1
ATOM 1780 O O . GLN A 1 230 ? -10.775 33.926 -3.614 1.00 60.81 230 GLN A O 1
ATOM 1785 N N . SER A 1 231 ? -12.729 34.741 -4.343 1.00 62.72 231 SER A N 1
ATOM 1786 C CA . SER A 1 231 ? -12.138 35.673 -5.321 1.00 62.72 231 SER A CA 1
ATOM 1787 C C . SER A 1 231 ? -11.379 36.838 -4.663 1.00 62.72 231 SER A C 1
ATOM 1789 O O . SER A 1 231 ? -11.753 37.290 -3.577 1.00 62.72 231 SER A O 1
ATOM 1791 N N . ALA A 1 232 ? -10.387 37.401 -5.366 1.00 62.53 232 ALA A N 1
ATOM 1792 C CA . ALA A 1 232 ? -9.583 38.536 -4.894 1.00 62.53 232 ALA A CA 1
ATOM 1793 C C . ALA A 1 232 ? -10.428 39.741 -4.428 1.00 62.53 232 ALA A C 1
ATOM 1795 O O . ALA A 1 232 ? -10.145 40.323 -3.384 1.00 62.53 232 ALA A O 1
ATOM 1796 N N . ALA A 1 233 ? -11.519 40.061 -5.136 1.00 64.38 233 ALA A N 1
ATOM 1797 C CA . ALA A 1 233 ? -12.417 41.168 -4.785 1.00 64.38 233 ALA A CA 1
ATOM 1798 C C . ALA A 1 233 ? -13.157 40.950 -3.449 1.00 64.38 233 ALA A C 1
ATOM 1800 O O . ALA A 1 233 ? -13.395 41.890 -2.690 1.00 64.38 233 ALA A O 1
ATOM 1801 N N . VAL A 1 234 ? -13.508 39.698 -3.141 1.00 64.31 234 VAL A N 1
ATOM 1802 C CA . VAL A 1 234 ? -14.162 39.325 -1.876 1.00 64.31 234 VAL A CA 1
ATOM 1803 C C . VAL A 1 234 ? -13.166 39.404 -0.721 1.00 64.31 234 VAL A C 1
ATOM 1805 O O . VAL A 1 234 ? -13.492 39.953 0.332 1.00 64.31 234 VAL A O 1
ATOM 1808 N N . LEU A 1 235 ? -11.942 38.911 -0.932 1.00 67.81 235 LEU A N 1
ATOM 1809 C CA . LEU A 1 235 ? -10.858 38.994 0.049 1.00 67.81 235 LEU A CA 1
ATOM 1810 C C . LEU A 1 235 ? -10.483 40.451 0.351 1.00 67.81 235 LEU A C 1
ATOM 1812 O O . LEU A 1 235 ? -10.301 40.801 1.517 1.00 67.81 235 LEU A O 1
ATOM 1816 N N . GLU A 1 236 ? -10.449 41.319 -0.662 1.00 75.00 236 GLU A N 1
ATOM 1817 C CA . GLU A 1 236 ? -10.196 42.755 -0.509 1.00 75.00 236 GLU A CA 1
ATOM 1818 C C . GLU A 1 236 ? -11.267 43.436 0.345 1.00 75.00 236 GLU A C 1
ATOM 1820 O O . GLU A 1 236 ? -10.969 44.161 1.301 1.00 75.00 236 GLU A O 1
ATOM 1825 N N . HIS A 1 237 ? -12.535 43.179 0.034 1.00 71.38 237 HIS A N 1
ATOM 1826 C CA . HIS A 1 237 ? -13.642 43.797 0.743 1.00 71.38 237 HIS A CA 1
ATOM 1827 C C . HIS A 1 237 ? -13.753 43.305 2.197 1.00 71.38 237 HIS A C 1
ATOM 1829 O O . HIS A 1 237 ? -13.994 44.095 3.114 1.00 71.38 237 HIS A O 1
ATOM 1835 N N . LEU A 1 238 ? -13.505 42.017 2.441 1.00 71.81 238 LEU A N 1
ATOM 1836 C CA . LEU A 1 238 ? -13.501 41.450 3.789 1.00 71.81 238 LEU A CA 1
ATOM 1837 C C . LEU A 1 238 ? -12.316 41.976 4.614 1.00 71.81 238 LEU A C 1
ATOM 1839 O O . LEU A 1 238 ? -12.509 42.440 5.739 1.00 71.81 238 LEU A O 1
ATOM 1843 N N . SER A 1 239 ? -11.116 42.007 4.029 1.00 75.25 239 SER A N 1
ATOM 1844 C CA . SER A 1 239 ? -9.901 42.510 4.685 1.00 75.25 239 SER A CA 1
ATOM 1845 C C . SER A 1 239 ? -9.999 44.000 5.013 1.00 75.25 239 SER A C 1
ATOM 1847 O O . SER A 1 239 ? -9.704 44.406 6.135 1.00 75.25 239 SER A O 1
ATOM 1849 N N . THR A 1 240 ? -10.492 44.824 4.080 1.00 77.44 240 THR A N 1
ATOM 1850 C CA . THR A 1 240 ? -10.713 46.262 4.328 1.00 77.44 240 THR A CA 1
ATOM 1851 C C . THR A 1 240 ? -11.694 46.500 5.465 1.00 77.44 240 THR A C 1
ATOM 1853 O O . THR A 1 240 ? -11.502 47.419 6.260 1.00 77.44 240 THR A O 1
ATOM 1856 N N . THR A 1 241 ? -12.734 45.678 5.569 1.00 74.38 241 THR A N 1
ATOM 1857 C CA . THR A 1 241 ? -13.762 45.848 6.595 1.00 74.38 241 THR A CA 1
ATOM 1858 C C . THR A 1 241 ? -13.286 45.370 7.972 1.00 74.38 241 THR A C 1
ATOM 1860 O O . THR A 1 241 ? -13.585 46.026 8.970 1.00 74.38 241 THR A O 1
ATOM 1863 N N . LEU A 1 242 ? -12.502 44.286 8.049 1.00 76.31 242 LEU A N 1
ATOM 1864 C CA . LEU A 1 242 ? -11.904 43.814 9.306 1.00 76.31 242 LEU A CA 1
ATOM 1865 C C . LEU A 1 242 ? -10.860 44.794 9.856 1.00 76.31 242 LEU A C 1
ATOM 1867 O O . LEU A 1 242 ? -10.928 45.143 11.032 1.00 76.31 242 LEU A O 1
ATOM 1871 N N . VAL A 1 243 ? -9.962 45.298 9.004 1.00 79.75 243 VAL A N 1
ATOM 1872 C CA . VAL A 1 243 ? -8.916 46.259 9.405 1.00 79.75 243 VAL A CA 1
ATOM 1873 C C . VAL A 1 243 ? -9.510 47.608 9.816 1.00 79.75 243 VAL A C 1
ATOM 1875 O O . VAL A 1 243 ? -9.048 48.216 10.776 1.00 79.75 243 VAL A O 1
ATOM 1878 N N . LYS A 1 244 ? -10.571 48.074 9.139 1.00 78.06 244 LYS A N 1
ATOM 1879 C CA . LYS A 1 244 ? -11.308 49.281 9.559 1.00 78.06 244 LYS A CA 1
ATOM 1880 C C . LYS A 1 244 ? -11.985 49.118 10.919 1.00 78.06 244 LYS A C 1
ATOM 1882 O O . LYS A 1 244 ? -12.196 50.116 11.602 1.00 78.06 244 LYS A O 1
ATOM 1887 N N . ARG A 1 245 ? -12.380 47.893 11.281 1.00 72.19 245 ARG A N 1
ATOM 1888 C CA . ARG A 1 245 ? -13.034 47.600 12.561 1.00 72.19 245 ARG A CA 1
ATOM 1889 C C . ARG A 1 245 ? -12.030 47.575 13.705 1.00 72.19 245 ARG A C 1
ATOM 1891 O O . ARG A 1 245 ? -12.304 48.143 14.753 1.00 72.19 245 ARG A O 1
ATOM 1898 N N . ASP A 1 246 ? -10.914 46.887 13.507 1.00 74.62 246 ASP A N 1
ATOM 1899 C CA . ASP A 1 246 ? -9.834 46.800 14.480 1.00 74.62 246 ASP A CA 1
ATOM 1900 C C . ASP A 1 246 ? -8.511 46.596 13.730 1.00 74.62 246 ASP A C 1
ATOM 1902 O O . ASP A 1 246 ? -8.341 45.633 12.976 1.00 74.62 246 ASP A O 1
ATOM 1906 N N . ALA A 1 247 ? -7.581 47.532 13.929 1.00 76.75 247 ALA A N 1
ATOM 1907 C CA . ALA A 1 247 ? -6.307 47.576 13.222 1.00 76.75 247 ALA A CA 1
ATOM 1908 C C . ALA A 1 247 ? -5.427 46.343 13.499 1.00 76.75 247 ALA A C 1
ATOM 1910 O O . ALA A 1 247 ? -4.592 45.994 12.667 1.00 76.75 247 ALA A O 1
ATOM 1911 N N . THR A 1 248 ? -5.639 45.642 14.617 1.00 75.75 248 THR A N 1
ATOM 1912 C CA . THR A 1 248 ? -4.887 44.427 14.972 1.00 75.75 248 THR A CA 1
ATOM 1913 C C . THR A 1 248 ? -5.150 43.253 14.017 1.00 75.75 248 THR A C 1
ATOM 1915 O O . THR A 1 248 ? -4.279 42.397 13.850 1.00 75.75 248 THR A O 1
ATOM 1918 N N . TRP A 1 249 ? -6.279 43.241 13.290 1.00 78.94 249 TRP A N 1
ATOM 1919 C CA . TRP A 1 249 ? -6.516 42.264 12.216 1.00 78.94 249 TRP A CA 1
ATOM 1920 C C . TRP A 1 249 ? -5.501 42.382 11.084 1.00 78.94 249 TRP A C 1
ATOM 1922 O O . TRP A 1 249 ? -5.267 41.397 10.395 1.00 78.94 249 TRP A O 1
ATOM 1932 N N . ALA A 1 250 ? -4.889 43.549 10.876 1.00 74.94 250 ALA A N 1
ATOM 1933 C CA . ALA A 1 250 ? -3.951 43.733 9.778 1.00 74.94 250 ALA A CA 1
ATOM 1934 C C . ALA A 1 250 ? -2.724 42.812 9.903 1.00 74.94 250 ALA A C 1
ATOM 1936 O O . ALA A 1 250 ? -2.300 42.225 8.910 1.00 74.94 250 ALA A O 1
ATOM 1937 N N . VAL A 1 251 ? -2.229 42.611 11.129 1.00 70.31 251 VAL A N 1
ATOM 1938 C CA . VAL A 1 251 ? -1.123 41.685 11.424 1.00 70.31 251 VAL A CA 1
ATOM 1939 C C . VAL A 1 251 ? -1.563 40.232 11.214 1.00 70.31 251 VAL A C 1
ATOM 1941 O O . VAL A 1 251 ? -0.890 39.478 10.520 1.00 70.31 251 VAL A O 1
ATOM 1944 N N . ILE A 1 252 ? -2.745 39.856 11.714 1.00 72.31 252 ILE A N 1
ATOM 1945 C CA . ILE A 1 252 ? -3.289 38.491 11.593 1.00 72.31 252 ILE A CA 1
ATOM 1946 C C . ILE A 1 252 ? -3.554 38.117 10.125 1.00 72.31 252 ILE A C 1
ATOM 1948 O O . ILE A 1 252 ? -3.228 37.015 9.693 1.00 72.31 252 ILE A O 1
ATOM 1952 N N . LEU A 1 253 ? -4.137 39.028 9.339 1.00 72.56 253 LEU A N 1
ATOM 1953 C CA . LEU A 1 253 ? -4.427 38.825 7.914 1.00 72.56 253 LEU A CA 1
ATOM 1954 C C . LEU A 1 253 ? -3.137 38.732 7.084 1.00 72.56 253 LEU A C 1
ATOM 1956 O O . LEU A 1 253 ? -3.077 37.956 6.128 1.00 72.56 253 LEU A O 1
ATOM 1960 N N . HIS A 1 254 ? -2.110 39.500 7.460 1.00 70.44 254 HIS A N 1
ATOM 1961 C CA . HIS A 1 254 ? -0.781 39.416 6.862 1.00 70.44 254 HIS A CA 1
ATOM 1962 C C . HIS A 1 254 ? -0.109 38.066 7.178 1.00 70.44 254 HIS A C 1
ATOM 1964 O O . HIS A 1 254 ? 0.295 37.363 6.258 1.00 70.44 254 HIS A O 1
ATOM 1970 N N . GLU A 1 255 ? -0.078 37.638 8.445 1.00 62.41 255 GLU A N 1
ATOM 1971 C CA . GLU A 1 255 ? 0.463 36.328 8.867 1.00 62.41 255 GLU A CA 1
ATOM 1972 C C . GLU A 1 255 ? -0.342 35.122 8.338 1.00 62.41 255 GLU A C 1
ATOM 1974 O O . GLU A 1 255 ? 0.169 34.001 8.227 1.00 62.41 255 GLU A O 1
ATOM 1979 N N . ALA A 1 256 ? -1.613 35.331 7.990 1.00 61.56 256 ALA A N 1
ATOM 1980 C CA . ALA A 1 256 ? -2.444 34.351 7.298 1.00 61.56 256 ALA A CA 1
ATOM 1981 C C . ALA A 1 256 ? -2.193 34.302 5.774 1.00 61.56 256 ALA A C 1
ATOM 1983 O O . ALA A 1 256 ? -2.804 33.478 5.098 1.00 61.56 256 ALA A O 1
ATOM 1984 N N . GLY A 1 257 ? -1.317 35.149 5.216 1.00 60.75 257 GLY A N 1
ATOM 1985 C CA . GLY A 1 257 ? -0.937 35.128 3.796 1.00 60.75 257 GLY A CA 1
ATOM 1986 C C . GLY A 1 257 ? -1.970 35.726 2.831 1.00 60.75 257 GLY A C 1
ATOM 1987 O O . GLY A 1 257 ? -1.860 35.546 1.619 1.00 60.75 257 GLY A O 1
ATOM 1988 N N . ILE A 1 258 ? -2.977 36.454 3.330 1.00 67.75 258 ILE A N 1
ATOM 1989 C CA . ILE A 1 258 ? -4.064 36.999 2.493 1.00 67.75 258 ILE A CA 1
ATOM 1990 C C . ILE A 1 258 ? -3.550 38.063 1.516 1.00 67.75 258 ILE A C 1
ATOM 1992 O O . ILE A 1 258 ? -3.990 38.107 0.367 1.00 67.75 258 ILE A O 1
ATOM 1996 N N . GLY A 1 259 ? -2.600 38.900 1.945 1.00 63.94 259 GLY A N 1
ATOM 1997 C CA . GLY A 1 259 ? -2.026 39.951 1.100 1.00 63.94 259 GLY A CA 1
ATOM 1998 C C . GLY A 1 259 ? -1.308 39.404 -0.138 1.00 63.94 259 GLY A C 1
ATOM 1999 O O . GLY A 1 259 ? -1.491 39.932 -1.232 1.00 63.94 259 GLY A O 1
ATOM 2000 N N . GLU A 1 260 ? -0.551 38.317 0.018 1.00 62.06 260 GLU A N 1
ATOM 2001 C CA . GLU A 1 260 ? 0.176 37.653 -1.072 1.00 62.06 260 GLU A CA 1
ATOM 2002 C C . GLU A 1 260 ? -0.781 36.905 -2.010 1.00 62.06 260 GLU A C 1
ATOM 2004 O O . GLU A 1 260 ? -0.665 36.991 -3.232 1.00 62.06 260 GLU A O 1
ATOM 2009 N N . ALA A 1 261 ? -1.801 36.242 -1.460 1.00 57.59 261 ALA A N 1
ATOM 2010 C CA . ALA A 1 261 ? -2.802 35.568 -2.275 1.00 57.59 261 ALA A CA 1
ATOM 2011 C C . ALA A 1 261 ? -3.633 36.535 -3.130 1.00 57.59 261 ALA A C 1
ATOM 2013 O O . ALA A 1 261 ? -3.936 36.236 -4.283 1.00 57.59 261 ALA A O 1
ATOM 2014 N N . MET A 1 262 ? -3.958 37.723 -2.612 1.00 63.69 262 MET A N 1
ATOM 2015 C CA . MET A 1 262 ? -4.625 38.769 -3.395 1.00 63.69 262 MET A CA 1
ATOM 2016 C C . MET A 1 262 ? -3.772 39.272 -4.569 1.00 63.69 262 MET A C 1
ATOM 2018 O O . MET A 1 262 ? -4.332 39.665 -5.590 1.00 63.69 262 MET A O 1
ATOM 2022 N N . GLN A 1 263 ? -2.440 39.249 -4.445 1.00 63.56 263 GLN A N 1
ATOM 2023 C CA . GLN A 1 263 ? -1.527 39.601 -5.538 1.00 63.56 263 GLN A CA 1
ATOM 2024 C C . GLN A 1 263 ? -1.469 38.503 -6.613 1.00 63.56 263 GLN A C 1
ATOM 2026 O O . GLN A 1 263 ? -1.411 38.829 -7.795 1.00 63.56 263 GLN A O 1
ATOM 2031 N N . GLY A 1 264 ? -1.534 37.223 -6.225 1.00 54.69 264 GLY A N 1
ATOM 2032 C CA . GLY A 1 264 ? -1.522 36.083 -7.155 1.00 54.69 264 GLY A CA 1
ATOM 2033 C C . GLY A 1 264 ? -2.866 35.776 -7.835 1.00 54.69 264 GLY A C 1
ATOM 2034 O O . GLY A 1 264 ? -2.885 35.221 -8.928 1.00 54.69 264 GLY A O 1
ATOM 2035 N N . LEU A 1 265 ? -3.995 36.142 -7.216 1.00 52.50 265 LEU A N 1
ATOM 2036 C CA . LEU A 1 265 ? -5.352 35.901 -7.737 1.00 52.50 265 LEU A CA 1
ATOM 2037 C C . LEU A 1 265 ? -5.839 36.966 -8.742 1.00 52.50 265 LEU A C 1
ATOM 2039 O O . LEU A 1 265 ? -6.939 36.831 -9.285 1.00 52.50 265 LEU A O 1
ATOM 2043 N N . TRP A 1 266 ? -5.070 38.031 -8.989 1.00 53.69 266 TRP A N 1
ATOM 2044 C CA . TRP A 1 266 ? -5.395 39.008 -10.030 1.00 53.69 266 TRP A CA 1
ATOM 2045 C C . TRP A 1 266 ? -4.960 38.451 -11.394 1.00 53.69 266 TRP A C 1
ATOM 2047 O O . TRP A 1 266 ? -3.778 38.157 -11.570 1.00 53.69 266 TRP A O 1
ATOM 2057 N N . PRO A 1 267 ? -5.861 38.288 -12.380 1.00 40.44 267 PRO A N 1
ATOM 2058 C CA . PRO A 1 267 ? -5.467 37.734 -13.666 1.00 40.44 267 PRO A CA 1
ATOM 2059 C C . PRO A 1 267 ? -4.481 38.675 -14.371 1.00 40.44 267 PRO A C 1
ATOM 2061 O O . PRO A 1 267 ? -4.785 39.847 -14.607 1.00 40.44 267 PRO A O 1
ATOM 2064 N N . HIS A 1 268 ? -3.320 38.145 -14.764 1.00 38.06 268 HIS A N 1
ATOM 2065 C CA . HIS A 1 268 ? -2.549 38.708 -15.867 1.00 38.06 268 HIS A CA 1
ATOM 2066 C C . HIS A 1 268 ? -3.432 38.622 -17.117 1.00 38.06 268 HIS A C 1
ATOM 2068 O O . HIS A 1 268 ? -3.677 37.532 -17.630 1.00 38.06 268 HIS A O 1
ATOM 2074 N N . ALA A 1 269 ? -3.972 39.747 -17.583 1.00 27.34 269 ALA A N 1
ATOM 2075 C CA . ALA A 1 269 ? -4.702 39.757 -18.844 1.00 27.34 269 ALA A CA 1
ATOM 2076 C C . ALA A 1 269 ? -3.748 39.337 -19.985 1.00 27.34 269 ALA A C 1
ATOM 2078 O O . ALA A 1 269 ? -2.648 39.894 -20.072 1.00 27.34 269 ALA A O 1
ATOM 2079 N N . PRO A 1 270 ? -4.128 38.396 -20.870 1.00 30.67 270 PRO A N 1
ATOM 2080 C CA . PRO A 1 270 ? -3.367 38.132 -22.082 1.00 30.67 270 PRO A CA 1
ATOM 2081 C C . PRO A 1 270 ? -3.444 39.360 -22.994 1.00 30.67 270 PRO A C 1
ATOM 2083 O O . PRO A 1 270 ? -4.519 39.925 -23.204 1.00 30.67 270 PRO A O 1
ATOM 2086 N N . LEU A 1 271 ? -2.308 39.770 -23.556 1.00 33.31 271 LEU A N 1
ATOM 2087 C CA . LEU A 1 271 ? -2.276 40.683 -24.695 1.00 33.31 271 LEU A CA 1
ATOM 2088 C C . LEU A 1 271 ? -2.882 39.968 -25.910 1.00 33.31 271 LEU A C 1
ATOM 2090 O O . LEU A 1 271 ? -2.171 39.274 -26.629 1.00 33.31 271 LEU A O 1
ATOM 2094 N N . GLU A 1 272 ? -4.174 40.165 -26.168 1.00 27.50 272 GLU A N 1
ATOM 2095 C CA . GLU A 1 272 ? -4.762 39.875 -27.474 1.00 27.50 272 GLU A CA 1
ATOM 2096 C C . GLU A 1 272 ? -5.524 41.074 -28.046 1.00 27.50 272 GLU A C 1
ATOM 2098 O O . GLU A 1 272 ? -6.161 41.875 -27.365 1.00 27.50 272 GLU A O 1
ATOM 2103 N N . SER A 1 273 ? -5.343 41.200 -29.353 1.00 31.28 273 SER A N 1
ATOM 2104 C CA . SER A 1 273 ? -5.679 42.279 -30.270 1.00 31.28 273 SER A CA 1
ATOM 2105 C C . SER A 1 273 ? -7.130 42.763 -30.229 1.00 31.28 273 SER A C 1
ATOM 2107 O O . SER A 1 273 ? -8.061 41.993 -30.453 1.00 31.28 273 SER A O 1
ATOM 2109 N N . LEU A 1 274 ? -7.314 44.081 -30.119 1.00 28.14 274 LEU A N 1
ATOM 2110 C CA . LEU A 1 274 ? -8.558 44.744 -30.516 1.00 28.14 274 LEU A CA 1
ATOM 2111 C C . LEU A 1 274 ? -8.668 44.820 -32.054 1.00 28.14 274 LEU A C 1
ATOM 2113 O O . LEU A 1 274 ? -7.668 45.099 -32.727 1.00 28.14 274 LEU A O 1
ATOM 2117 N N . PRO A 1 275 ? -9.869 44.634 -32.634 1.00 30.23 275 PRO A N 1
ATOM 2118 C CA . PRO A 1 275 ? -10.080 44.776 -34.066 1.00 30.23 275 PRO A CA 1
ATOM 2119 C C . PRO A 1 275 ? -10.029 46.252 -34.485 1.00 30.23 275 PRO A C 1
ATOM 2121 O O . PRO A 1 275 ? -10.595 47.138 -33.847 1.00 30.23 275 PRO A O 1
ATOM 2124 N N . ARG A 1 276 ? -9.352 46.509 -35.609 1.00 36.28 276 ARG A N 1
ATOM 2125 C CA . ARG A 1 276 ? -9.349 47.801 -36.303 1.00 36.28 276 ARG A CA 1
ATOM 2126 C C . ARG A 1 276 ? -10.756 48.142 -36.799 1.00 36.28 276 ARG A C 1
ATOM 2128 O O . ARG A 1 276 ? -11.249 47.464 -37.694 1.00 36.28 276 ARG A O 1
ATOM 2135 N N . THR A 1 277 ? -11.302 49.279 -36.372 1.00 27.75 277 THR A N 1
ATOM 2136 C CA . THR A 1 277 ? -12.271 50.052 -37.167 1.00 27.75 277 THR A CA 1
ATOM 2137 C C . THR A 1 277 ? -12.017 51.554 -37.043 1.00 27.75 277 THR A C 1
ATOM 2139 O O . THR A 1 277 ? -11.620 52.059 -35.998 1.00 27.75 277 THR A O 1
ATOM 2142 N N . ALA A 1 278 ? -12.177 52.235 -38.175 1.00 31.50 278 ALA A N 1
ATOM 2143 C CA . ALA A 1 278 ? -11.700 53.573 -38.500 1.00 31.50 278 ALA A CA 1
ATOM 2144 C C . ALA A 1 278 ? -12.473 54.732 -37.842 1.00 31.50 278 ALA A C 1
ATOM 2146 O O . ALA A 1 278 ? -13.664 54.611 -37.581 1.00 31.50 278 ALA A O 1
ATOM 2147 N N . GLY A 1 279 ? -11.829 55.905 -37.726 1.00 28.41 279 GLY A N 1
ATOM 2148 C CA . GLY A 1 279 ? -12.563 57.172 -37.639 1.00 28.41 279 GLY A CA 1
ATOM 2149 C C . GLY A 1 279 ? -11.872 58.356 -36.957 1.00 28.41 279 GLY A C 1
ATOM 2150 O O . GLY A 1 279 ? -12.008 58.554 -35.761 1.00 28.41 279 GLY A O 1
ATOM 2151 N N . THR A 1 280 ? -11.324 59.248 -37.785 1.00 29.23 280 THR A N 1
ATOM 2152 C CA . THR A 1 280 ? -11.182 60.710 -37.590 1.00 29.23 280 THR A CA 1
ATOM 2153 C C . THR A 1 280 ? -9.984 61.310 -36.831 1.00 29.23 280 THR A C 1
ATOM 2155 O O . THR A 1 280 ? -9.520 60.869 -35.790 1.00 29.23 280 THR A O 1
ATOM 2158 N N . ARG A 1 281 ? -9.474 62.369 -37.476 1.00 36.53 281 ARG A N 1
ATOM 2159 C CA . ARG A 1 281 ? -8.242 63.141 -37.274 1.00 36.53 281 ARG A CA 1
ATOM 2160 C C . ARG A 1 281 ? -8.301 64.065 -36.050 1.00 36.53 281 ARG A C 1
ATOM 2162 O O . ARG A 1 281 ? -9.297 64.765 -35.893 1.00 36.53 281 ARG A O 1
ATOM 2169 N N . LYS A 1 282 ? -7.149 64.297 -35.403 1.00 31.05 282 LYS A N 1
ATOM 2170 C CA . LYS A 1 282 ? -6.620 65.659 -35.160 1.00 31.05 282 LYS A CA 1
ATOM 2171 C C . LYS A 1 282 ? -5.122 65.648 -34.818 1.00 31.05 282 LYS A C 1
ATOM 2173 O O . LYS A 1 282 ? -4.622 64.747 -34.163 1.00 31.05 282 LYS A O 1
ATOM 2178 N N . ARG A 1 283 ? -4.430 66.654 -35.361 1.00 35.78 283 ARG A N 1
ATOM 2179 C CA . ARG A 1 283 ? -2.986 66.932 -35.292 1.00 35.78 283 ARG A CA 1
ATOM 2180 C C . ARG A 1 283 ? -2.550 67.363 -33.885 1.00 35.78 283 ARG A C 1
ATOM 2182 O O . ARG A 1 283 ? -3.253 68.150 -33.263 1.00 35.78 283 ARG A O 1
ATOM 2189 N N . GLY A 1 284 ? -1.330 66.994 -33.500 1.00 30.72 284 GLY A N 1
ATOM 2190 C CA . GLY A 1 284 ? -0.556 67.612 -32.420 1.00 30.72 284 GLY A CA 1
ATOM 2191 C C . GLY A 1 284 ? 0.862 67.040 -32.404 1.00 30.72 284 GLY A C 1
ATOM 2192 O O . GLY A 1 284 ? 1.025 65.830 -32.414 1.00 30.72 284 GLY A O 1
ATOM 2193 N N . ARG A 1 285 ? 1.867 67.912 -32.486 1.00 33.16 285 ARG A N 1
ATOM 2194 C CA . ARG A 1 285 ? 3.300 67.643 -32.687 1.00 33.16 285 ARG A CA 1
ATOM 2195 C C . ARG A 1 285 ? 4.021 67.940 -31.366 1.00 33.16 285 ARG A C 1
ATOM 2197 O O . ARG A 1 285 ? 3.743 68.993 -30.802 1.00 33.16 285 ARG A O 1
ATOM 2204 N N . GLY A 1 286 ? 4.940 67.083 -30.920 1.00 30.66 286 GLY A N 1
ATOM 2205 C CA . GLY A 1 286 ? 5.848 67.378 -29.802 1.00 30.66 286 GLY A CA 1
ATOM 2206 C C . GLY A 1 286 ? 6.523 66.131 -29.229 1.00 30.66 286 GLY A C 1
ATOM 2207 O O . GLY A 1 286 ? 5.835 65.263 -28.704 1.00 30.66 286 GLY A O 1
ATOM 2208 N N . ASP A 1 287 ? 7.845 66.058 -29.382 1.00 31.45 287 ASP A N 1
ATOM 2209 C CA . ASP A 1 287 ? 8.765 65.064 -28.816 1.00 31.45 287 ASP A CA 1
ATOM 2210 C C . ASP A 1 287 ? 8.723 65.006 -27.277 1.00 31.45 287 ASP A C 1
ATOM 2212 O O . ASP A 1 287 ? 8.569 66.038 -26.632 1.00 31.45 287 ASP A O 1
ATOM 2216 N N . GLU A 1 288 ? 8.932 63.815 -26.698 1.00 29.89 288 GLU A N 1
ATOM 2217 C CA . GLU A 1 288 ? 10.104 63.470 -25.861 1.00 29.89 288 GLU A CA 1
ATOM 2218 C C . GLU A 1 288 ? 9.850 62.233 -24.961 1.00 29.89 288 GLU A C 1
ATOM 2220 O O . GLU A 1 288 ? 8.894 62.187 -24.199 1.00 29.89 288 GLU A O 1
ATOM 2225 N N . ARG A 1 289 ? 10.797 61.278 -25.029 1.00 30.97 289 ARG A N 1
ATOM 2226 C CA . ARG A 1 289 ? 11.190 60.246 -24.036 1.00 30.97 289 ARG A CA 1
ATOM 2227 C C . ARG A 1 289 ? 10.132 59.233 -23.560 1.00 30.97 289 ARG A C 1
ATOM 2229 O O . ARG A 1 289 ? 9.213 59.536 -22.813 1.00 30.97 289 ARG A O 1
ATOM 2236 N N . GLY A 1 290 ? 10.360 57.971 -23.929 1.00 28.58 290 GLY A N 1
ATOM 2237 C CA . GLY A 1 290 ? 9.587 56.824 -23.456 1.00 28.58 290 GLY A CA 1
ATOM 2238 C C . GLY A 1 290 ? 9.805 56.514 -21.972 1.00 28.58 290 GLY A C 1
ATOM 2239 O O . GLY A 1 290 ? 10.935 56.302 -21.533 1.00 28.58 290 GLY A O 1
ATOM 2240 N N . GLU A 1 291 ? 8.703 56.428 -21.231 1.00 26.78 291 GLU A N 1
ATOM 2241 C CA . GLU A 1 291 ? 8.594 55.691 -19.969 1.00 26.78 291 GLU A CA 1
ATOM 2242 C C . GLU A 1 291 ? 8.343 54.192 -20.253 1.00 26.78 291 GLU A C 1
ATOM 2244 O O . GLU A 1 291 ? 7.655 53.860 -21.224 1.00 26.78 291 GLU A O 1
ATOM 2249 N N . PRO A 1 292 ? 8.863 53.257 -19.432 1.00 30.36 292 PRO A N 1
ATOM 2250 C CA . PRO A 1 292 ? 8.497 51.843 -19.513 1.00 30.36 292 PRO A CA 1
ATOM 2251 C C . PRO A 1 292 ? 7.069 51.602 -18.968 1.00 30.36 292 PRO A C 1
ATOM 2253 O O . PRO A 1 292 ? 6.580 52.385 -18.152 1.00 30.36 292 PRO A O 1
ATOM 2256 N N . PRO A 1 293 ? 6.377 50.524 -19.393 1.00 34.66 293 PRO A N 1
ATOM 2257 C CA . PRO A 1 293 ? 4.957 50.316 -19.112 1.00 34.66 293 PRO A CA 1
ATOM 2258 C C . PRO A 1 293 ? 4.672 50.102 -17.616 1.00 34.66 293 PRO A C 1
ATOM 2260 O O . PRO A 1 293 ? 5.415 49.428 -16.901 1.00 34.66 293 PRO A O 1
ATOM 2263 N N . GLY A 1 294 ? 3.571 50.708 -17.161 1.00 33.41 294 GLY A N 1
ATOM 2264 C CA . GLY A 1 294 ? 3.197 50.876 -15.760 1.00 33.41 294 GLY A CA 1
ATOM 2265 C C . GLY A 1 294 ? 3.013 49.577 -14.972 1.00 33.41 294 GLY A C 1
ATOM 2266 O O . GLY A 1 294 ? 2.246 48.693 -15.346 1.00 33.41 294 GLY A O 1
ATOM 2267 N N . ARG A 1 295 ? 3.672 49.516 -13.810 1.00 37.25 295 ARG A N 1
ATOM 2268 C CA . ARG A 1 295 ? 3.360 48.570 -12.732 1.00 37.25 295 ARG A CA 1
ATOM 2269 C C . ARG A 1 295 ? 1.928 48.825 -12.247 1.00 37.25 295 ARG A C 1
ATOM 2271 O O . ARG A 1 295 ? 1.601 49.953 -11.877 1.00 37.25 295 ARG A O 1
ATOM 2278 N N . HIS A 1 296 ? 1.088 47.791 -12.214 1.00 44.59 296 HIS A N 1
ATOM 2279 C CA . HIS A 1 296 ? -0.208 47.859 -11.538 1.00 44.59 296 HIS A CA 1
ATOM 2280 C C . HIS A 1 296 ? -0.004 48.263 -10.068 1.00 44.59 296 HIS A C 1
ATOM 2282 O O . HIS A 1 296 ? 0.796 47.650 -9.360 1.00 44.59 296 HIS A O 1
ATOM 2288 N N . ARG A 1 297 ? -0.705 49.311 -9.613 1.00 49.00 297 ARG A N 1
ATOM 2289 C CA . ARG A 1 297 ? -0.703 49.712 -8.198 1.00 49.00 297 ARG A CA 1
ATOM 2290 C C . ARG A 1 297 ? -1.397 48.614 -7.381 1.00 49.00 297 ARG A C 1
ATOM 2292 O O . ARG A 1 297 ? -2.542 48.297 -7.707 1.00 49.00 297 ARG A O 1
ATOM 2299 N N . PRO A 1 298 ? -0.751 48.037 -6.352 1.00 55.53 298 PRO A N 1
ATOM 2300 C CA . PRO A 1 298 ? -1.418 47.101 -5.455 1.00 55.53 298 PRO A CA 1
ATOM 2301 C C . PRO A 1 298 ? -2.602 47.788 -4.763 1.00 55.53 298 PRO A C 1
ATOM 2303 O O . PRO A 1 298 ? -2.600 49.003 -4.555 1.00 55.53 298 PRO A O 1
ATOM 2306 N N . SER A 1 299 ? -3.634 47.013 -4.422 1.00 63.22 299 SER A N 1
ATOM 2307 C CA . SER A 1 299 ? -4.800 47.536 -3.707 1.00 63.22 299 SER A CA 1
ATOM 2308 C C . SER A 1 299 ? -4.374 48.274 -2.417 1.00 63.22 299 SER A C 1
ATOM 2310 O O . SER A 1 299 ? -3.462 47.810 -1.722 1.00 63.22 299 SER A O 1
ATOM 2312 N N . PRO A 1 300 ? -5.048 49.378 -2.028 1.00 66.25 300 PRO A N 1
ATOM 2313 C CA . PRO A 1 300 ? -4.734 50.137 -0.813 1.00 66.25 300 PRO A CA 1
ATOM 2314 C C . PRO A 1 300 ? -4.726 49.292 0.469 1.00 66.25 300 PRO A C 1
ATOM 2316 O O . PRO A 1 300 ? -4.039 49.641 1.433 1.00 66.25 300 PRO A O 1
ATOM 2319 N N . ILE A 1 301 ? -5.485 48.185 0.503 1.00 71.88 301 ILE A N 1
ATOM 2320 C CA . ILE A 1 301 ? -5.478 47.275 1.652 1.00 71.88 301 ILE A CA 1
ATOM 2321 C C . ILE A 1 301 ? -4.225 46.413 1.680 1.00 71.88 301 ILE A C 1
ATOM 2323 O O . ILE A 1 301 ? -3.670 46.224 2.749 1.00 71.88 301 ILE A O 1
ATOM 2327 N N . VAL A 1 302 ? -3.730 45.961 0.528 1.00 65.94 302 VAL A N 1
ATOM 2328 C CA . VAL A 1 302 ? -2.485 45.186 0.425 1.00 65.94 302 VAL A CA 1
ATOM 2329 C C . VAL A 1 302 ? -1.309 46.040 0.899 1.00 65.94 302 VAL A C 1
ATOM 2331 O O . VAL A 1 302 ? -0.485 45.580 1.690 1.00 65.94 302 VAL A O 1
ATOM 2334 N N . GLU A 1 303 ? -1.286 47.321 0.526 1.00 66.19 303 GLU A N 1
ATOM 2335 C CA . GLU A 1 303 ? -0.307 48.277 1.055 1.00 66.19 303 GLU A CA 1
ATOM 2336 C C . GLU A 1 303 ? -0.487 48.557 2.553 1.00 66.19 303 GLU A C 1
ATOM 2338 O O . GLU A 1 303 ? 0.499 48.750 3.262 1.00 66.19 303 GLU A O 1
ATOM 2343 N N . SER A 1 304 ? -1.727 48.597 3.051 1.00 65.81 304 SER A N 1
ATOM 2344 C CA . SER A 1 304 ? -2.005 48.833 4.476 1.00 65.81 304 SER A CA 1
ATOM 2345 C C . SER A 1 304 ? -1.667 47.627 5.349 1.00 65.81 304 SER A C 1
ATOM 2347 O O . SER A 1 304 ? -1.146 47.818 6.441 1.00 65.81 304 SER A O 1
ATOM 2349 N N . LEU A 1 305 ? -1.907 46.401 4.876 1.00 68.75 305 LEU A N 1
ATOM 2350 C CA . LEU A 1 305 ? -1.488 45.161 5.537 1.00 68.75 305 LEU A CA 1
ATOM 2351 C C . LEU A 1 305 ? 0.041 45.097 5.623 1.00 68.75 305 LEU A C 1
ATOM 2353 O O . LEU A 1 305 ? 0.584 44.816 6.686 1.00 68.75 305 LEU A O 1
ATOM 2357 N N . SER A 1 306 ? 0.723 45.464 4.533 1.00 61.91 306 SER A N 1
ATOM 2358 C CA . SER A 1 306 ? 2.188 45.543 4.482 1.00 61.91 306 SER A CA 1
ATOM 2359 C C . SER A 1 306 ? 2.742 46.625 5.426 1.00 61.91 306 SER A C 1
ATOM 2361 O O . SER A 1 306 ? 3.749 46.420 6.095 1.00 61.91 306 SER A O 1
ATOM 2363 N N . ARG A 1 307 ? 2.062 47.778 5.541 1.00 63.81 307 ARG A N 1
ATOM 2364 C CA . ARG A 1 307 ? 2.440 48.859 6.473 1.00 63.81 307 ARG A CA 1
ATOM 2365 C C . ARG A 1 307 ? 2.159 48.525 7.939 1.00 63.81 307 ARG A C 1
ATOM 2367 O O . ARG A 1 307 ? 2.959 48.876 8.800 1.00 63.81 307 ARG A O 1
ATOM 2374 N N . ALA A 1 308 ? 1.040 47.869 8.235 1.00 58.44 308 ALA A N 1
ATOM 2375 C CA . ALA A 1 308 ? 0.651 47.504 9.597 1.00 58.44 308 ALA A CA 1
ATOM 2376 C C . ALA A 1 308 ? 1.522 46.385 10.190 1.00 58.44 308 ALA A C 1
ATOM 2378 O O . ALA A 1 308 ? 1.676 46.321 11.405 1.00 58.44 308 ALA A O 1
ATOM 2379 N N . ALA A 1 309 ? 2.131 45.550 9.342 1.00 53.44 309 ALA A N 1
ATOM 2380 C CA . ALA A 1 309 ? 3.141 44.572 9.738 1.00 53.44 309 ALA A CA 1
ATOM 2381 C C . ALA A 1 309 ? 4.516 45.199 10.067 1.00 53.44 309 ALA A C 1
ATOM 2383 O O . ALA A 1 309 ? 5.446 44.476 10.413 1.00 53.44 309 ALA A O 1
ATOM 2384 N N . GLY A 1 310 ? 4.677 46.526 9.947 1.00 48.53 310 GLY A N 1
ATOM 2385 C CA . GLY A 1 310 ? 5.946 47.210 10.217 1.00 48.53 310 GLY A CA 1
ATOM 2386 C C . GLY A 1 310 ? 7.055 46.922 9.198 1.00 48.53 310 GLY A C 1
ATOM 2387 O O . GLY A 1 310 ? 8.198 47.311 9.429 1.00 48.53 310 GLY A O 1
ATOM 2388 N N . SER A 1 311 ? 6.755 46.277 8.066 1.00 43.00 311 SER A N 1
ATOM 2389 C CA . SER A 1 311 ? 7.756 45.998 7.037 1.00 43.00 311 SER A CA 1
ATOM 2390 C C . SER A 1 311 ? 7.936 47.202 6.108 1.00 43.00 311 SER A C 1
ATOM 2392 O O . SER A 1 311 ? 7.028 47.570 5.357 1.00 43.00 311 SER A O 1
ATOM 2394 N N . ALA A 1 312 ? 9.136 47.790 6.118 1.00 34.09 312 ALA A N 1
ATOM 2395 C CA . ALA A 1 312 ? 9.699 48.476 4.952 1.00 34.09 312 ALA A CA 1
ATOM 2396 C C . ALA A 1 312 ? 9.600 47.558 3.703 1.00 34.09 312 ALA A C 1
ATOM 2398 O O . ALA A 1 312 ? 9.447 46.344 3.879 1.00 34.09 312 ALA A O 1
ATOM 2399 N N . PRO A 1 313 ? 9.671 48.075 2.451 1.00 34.28 313 PRO A N 1
ATOM 2400 C CA . PRO A 1 313 ? 9.799 47.201 1.277 1.00 34.28 313 PRO A CA 1
ATOM 2401 C C . PRO A 1 313 ? 10.875 46.145 1.555 1.00 34.28 313 PRO A C 1
ATOM 2403 O O . PRO A 1 313 ? 11.870 46.499 2.190 1.00 34.28 313 PRO A O 1
ATOM 2406 N N . PRO A 1 314 ? 10.662 44.879 1.156 1.00 37.19 314 PRO A N 1
ATOM 2407 C CA . PRO A 1 314 ? 11.423 43.750 1.669 1.00 37.19 314 PRO A CA 1
ATOM 2408 C C . PRO A 1 314 ? 12.910 43.995 1.441 1.00 37.19 314 PRO A C 1
ATOM 2410 O O . PRO A 1 314 ? 13.406 43.920 0.318 1.00 37.19 314 PRO A O 1
ATOM 2413 N N . THR A 1 315 ? 13.622 44.328 2.513 1.00 38.03 315 THR A N 1
ATOM 2414 C CA . THR A 1 315 ? 15.060 44.125 2.551 1.00 38.03 315 THR A CA 1
ATOM 2415 C C . THR A 1 315 ? 15.224 42.609 2.605 1.00 38.03 315 THR A C 1
ATOM 2417 O O . THR A 1 315 ? 14.570 41.993 3.453 1.00 38.03 315 THR A O 1
ATOM 2420 N N . PRO A 1 316 ? 16.018 41.985 1.715 1.00 40.75 316 PRO A N 1
ATOM 2421 C CA . PRO A 1 316 ? 16.320 40.561 1.835 1.00 40.75 316 PRO A CA 1
ATOM 2422 C C . PRO A 1 316 ? 16.759 40.281 3.272 1.00 40.75 316 PRO A C 1
ATOM 2424 O O . PRO A 1 316 ? 17.407 41.145 3.875 1.00 40.75 316 PRO A O 1
ATOM 2427 N N . ALA A 1 317 ? 16.382 39.126 3.830 1.00 44.28 317 ALA A N 1
ATOM 2428 C CA . ALA A 1 317 ? 16.882 38.696 5.129 1.00 44.28 317 ALA A CA 1
ATOM 2429 C C . ALA A 1 317 ? 18.413 38.626 5.033 1.00 44.28 317 ALA A C 1
ATOM 2431 O O . ALA A 1 317 ? 18.988 37.651 4.557 1.00 44.28 317 ALA A O 1
ATOM 2432 N N . LEU A 1 318 ? 19.079 39.723 5.392 1.00 51.91 318 LEU A N 1
ATOM 2433 C CA . LEU A 1 318 ? 20.525 39.813 5.424 1.00 51.91 318 LEU A CA 1
ATOM 2434 C C . LEU A 1 318 ? 20.943 38.965 6.614 1.00 51.91 318 LEU A C 1
ATOM 2436 O O . LEU A 1 318 ? 20.988 39.444 7.746 1.00 51.91 318 LEU A O 1
ATOM 2440 N N . LEU A 1 319 ? 21.202 37.685 6.343 1.00 57.38 319 LEU A N 1
ATOM 2441 C CA . LEU A 1 319 ? 21.962 36.841 7.247 1.00 57.38 319 LEU A CA 1
ATOM 2442 C C . LEU A 1 319 ? 23.204 37.642 7.675 1.00 57.38 319 LEU A C 1
ATOM 2444 O O . LEU A 1 319 ? 23.887 38.209 6.812 1.00 57.38 319 LEU A O 1
ATOM 2448 N N . PRO A 1 320 ? 23.470 37.761 8.986 1.00 59.03 320 PRO A N 1
ATOM 2449 C CA . PRO A 1 320 ? 24.629 38.489 9.474 1.00 59.03 320 PRO A CA 1
ATOM 2450 C C . PRO A 1 320 ? 25.913 38.018 8.780 1.00 59.03 320 PRO A C 1
ATOM 2452 O O . PRO A 1 320 ? 26.113 36.823 8.576 1.00 59.03 320 PRO A O 1
ATOM 2455 N N . GLN A 1 321 ? 26.803 38.947 8.416 1.00 54.19 321 GLN A N 1
ATOM 2456 C CA . GLN A 1 321 ? 28.012 38.616 7.644 1.00 54.19 321 GLN A CA 1
ATOM 2457 C C . GLN A 1 321 ? 29.042 37.790 8.436 1.00 54.19 321 GLN A C 1
ATOM 2459 O O . GLN A 1 321 ? 29.978 37.253 7.843 1.00 54.19 321 GLN A O 1
ATOM 2464 N N . THR A 1 322 ? 28.895 37.678 9.762 1.00 56.84 322 THR A N 1
ATOM 2465 C CA . THR A 1 322 ? 29.812 36.923 10.623 1.00 56.84 322 THR A CA 1
ATOM 2466 C C . THR A 1 322 ? 29.148 35.685 11.228 1.00 56.84 322 THR A C 1
ATOM 2468 O O . THR A 1 322 ? 27.953 35.651 11.514 1.00 56.84 322 THR A O 1
ATOM 2471 N N . THR A 1 323 ? 29.942 34.635 11.438 1.00 54.50 323 THR A N 1
ATOM 2472 C CA . THR A 1 323 ? 29.458 33.320 11.882 1.00 54.50 323 THR A CA 1
ATOM 2473 C C . THR A 1 323 ? 28.901 33.304 13.302 1.00 54.50 323 THR A C 1
ATOM 2475 O O . THR A 1 323 ? 27.977 32.545 13.570 1.00 54.50 323 THR A O 1
ATOM 2478 N N . ALA A 1 324 ? 29.433 34.136 14.200 1.00 60.19 324 ALA A N 1
ATOM 2479 C CA . ALA A 1 324 ? 28.948 34.231 15.578 1.00 60.19 324 ALA A CA 1
ATOM 2480 C C . ALA A 1 324 ? 27.566 34.905 15.653 1.00 60.19 324 ALA A C 1
ATOM 2482 O O . ALA A 1 324 ? 26.721 34.512 16.458 1.00 60.19 324 ALA A O 1
ATOM 2483 N N . ASP A 1 325 ? 27.316 35.869 14.766 1.00 66.69 325 ASP A N 1
ATOM 2484 C CA . ASP A 1 325 ? 26.055 36.607 14.716 1.00 66.69 325 ASP A CA 1
ATOM 2485 C C . ASP A 1 325 ? 24.916 35.754 14.142 1.00 66.69 325 ASP A C 1
ATOM 2487 O O . ASP A 1 325 ? 23.779 35.877 14.592 1.00 66.69 325 ASP A O 1
ATOM 2491 N N . VAL A 1 326 ? 25.212 34.846 13.201 1.00 69.19 326 VAL A N 1
ATOM 2492 C CA . VAL A 1 326 ? 24.233 33.866 12.696 1.00 69.19 326 VAL A CA 1
ATOM 2493 C C . VAL A 1 326 ? 23.786 32.936 13.823 1.00 69.19 326 VAL A C 1
ATOM 2495 O O . VAL A 1 326 ? 22.592 32.748 14.013 1.00 69.19 326 VAL A O 1
ATOM 2498 N N . GLU A 1 327 ? 24.702 32.392 14.628 1.00 69.75 327 GLU A N 1
ATOM 2499 C CA . GLU A 1 327 ? 24.307 31.509 15.735 1.00 69.75 327 GLU A CA 1
ATOM 2500 C C . GLU A 1 327 ? 23.476 32.213 16.806 1.00 69.75 327 GLU A C 1
ATOM 2502 O O . GLU A 1 327 ? 22.538 31.623 17.350 1.00 69.75 327 GLU A O 1
ATOM 2507 N N . LEU A 1 328 ? 23.822 33.464 17.116 1.00 74.31 328 LEU A N 1
ATOM 2508 C CA . LEU A 1 328 ? 23.060 34.275 18.054 1.00 74.31 328 LEU A CA 1
ATOM 2509 C C . LEU A 1 328 ? 21.666 34.576 17.493 1.00 74.31 328 LEU A C 1
ATOM 2511 O O . LEU A 1 328 ? 20.681 34.364 18.195 1.00 74.31 328 LEU A O 1
ATOM 2515 N N . PHE A 1 329 ? 21.586 34.974 16.221 1.00 78.12 329 PHE A N 1
ATOM 2516 C CA . PHE A 1 329 ? 20.332 35.224 15.520 1.00 78.12 329 PHE A CA 1
ATOM 2517 C C . PHE A 1 329 ? 19.427 33.991 15.520 1.00 78.12 329 PHE A C 1
ATOM 2519 O O . PHE A 1 329 ? 18.288 34.086 15.948 1.00 78.12 329 PHE A O 1
ATOM 2526 N N . LEU A 1 330 ? 19.911 32.803 15.147 1.00 78.75 330 LEU A N 1
ATOM 2527 C CA . LEU A 1 330 ? 19.059 31.602 15.086 1.00 78.75 330 LEU A CA 1
ATOM 2528 C C . LEU A 1 330 ? 18.536 31.157 16.467 1.00 78.75 330 LEU A C 1
ATOM 2530 O O . LEU A 1 330 ? 17.558 30.410 16.531 1.00 78.75 330 LEU A O 1
ATOM 2534 N N . LYS A 1 331 ? 19.170 31.606 17.562 1.00 78.00 331 LYS A N 1
ATOM 2535 C CA . LYS A 1 331 ? 18.733 31.363 18.948 1.00 78.00 331 LYS A CA 1
ATOM 2536 C C . LYS A 1 331 ? 17.744 32.409 19.468 1.00 78.00 331 LYS A C 1
ATOM 2538 O O . LYS A 1 331 ? 16.974 32.085 20.368 1.00 78.00 331 LYS A O 1
ATOM 2543 N N . THR A 1 332 ? 17.771 33.636 18.950 1.00 76.25 332 THR A N 1
ATOM 2544 C CA . THR A 1 332 ? 16.927 34.753 19.420 1.00 76.25 332 THR A CA 1
ATOM 2545 C C . THR A 1 332 ? 15.885 35.218 18.403 1.00 76.25 332 THR A C 1
ATOM 2547 O O . THR A 1 332 ? 15.040 36.043 18.748 1.00 76.25 332 THR A O 1
ATOM 2550 N N . ALA A 1 333 ? 15.926 34.698 17.174 1.00 72.50 333 ALA A N 1
ATOM 2551 C CA . ALA A 1 333 ? 15.047 35.089 16.084 1.00 72.50 333 ALA A CA 1
ATOM 2552 C C . ALA A 1 333 ? 13.579 34.826 16.419 1.00 72.50 333 ALA A C 1
ATOM 2554 O O . ALA A 1 333 ? 13.194 33.781 16.954 1.00 72.50 333 ALA A O 1
ATOM 2555 N N . SER A 1 334 ? 12.748 35.793 16.050 1.00 68.62 334 SER A N 1
ATOM 2556 C CA . SER A 1 334 ? 11.301 35.681 16.122 1.00 68.62 334 SER A CA 1
ATOM 2557 C C . SER A 1 334 ? 10.766 34.686 15.088 1.00 68.62 334 SER A C 1
ATOM 2559 O O . SER A 1 334 ? 11.407 34.376 14.081 1.00 68.62 334 SER A O 1
ATOM 2561 N N . PHE A 1 335 ? 9.530 34.228 15.297 1.00 63.00 335 PHE A N 1
ATOM 2562 C CA . PHE A 1 335 ? 8.818 33.385 14.334 1.00 63.00 335 PHE A CA 1
ATOM 2563 C C . PHE A 1 335 ? 8.822 33.977 12.912 1.00 63.00 335 PHE A C 1
ATOM 2565 O O . PHE A 1 335 ? 9.055 33.250 11.952 1.00 63.00 335 PHE A O 1
ATOM 2572 N N . ALA A 1 336 ? 8.592 35.288 12.768 1.00 54.66 336 ALA A N 1
ATOM 2573 C CA . ALA A 1 336 ? 8.507 35.946 11.463 1.00 54.66 336 ALA A CA 1
ATOM 2574 C C . ALA A 1 336 ? 9.853 35.957 10.720 1.00 54.66 336 ALA A C 1
ATOM 2576 O O . ALA A 1 336 ? 9.893 35.747 9.508 1.00 54.66 336 ALA A O 1
ATOM 2577 N N . GLU A 1 337 ? 10.950 36.164 11.449 1.00 69.31 337 GLU A N 1
ATOM 2578 C CA . GLU A 1 337 ? 12.308 36.148 10.900 1.00 69.31 337 GLU A CA 1
ATOM 2579 C C . GLU A 1 337 ? 12.720 34.738 10.469 1.00 69.31 337 GLU A C 1
ATOM 2581 O O . GLU A 1 337 ? 13.232 34.561 9.364 1.00 69.31 337 GLU A O 1
ATOM 2586 N N . LEU A 1 338 ? 12.433 33.725 11.295 1.00 69.38 338 LEU A N 1
ATOM 2587 C CA . LEU A 1 338 ? 12.695 32.324 10.954 1.00 69.38 338 LEU A CA 1
ATOM 2588 C C . LEU A 1 338 ? 11.848 31.856 9.772 1.00 69.38 338 LEU A C 1
ATOM 2590 O O . LEU A 1 338 ? 12.352 31.183 8.880 1.00 69.38 338 LEU A O 1
ATOM 2594 N N . PHE A 1 339 ? 10.573 32.234 9.726 1.00 66.69 339 PHE A N 1
ATOM 2595 C CA . PHE A 1 339 ? 9.691 31.873 8.623 1.00 66.69 339 PHE A CA 1
ATOM 2596 C C . PHE A 1 339 ? 10.170 32.465 7.287 1.00 66.69 339 PHE A C 1
ATOM 2598 O O . PHE A 1 339 ? 10.190 31.756 6.284 1.00 66.69 339 PHE A O 1
ATOM 2605 N N . ARG A 1 340 ? 10.627 33.726 7.271 1.00 68.75 340 ARG A N 1
ATOM 2606 C CA . ARG A 1 340 ? 11.238 34.348 6.081 1.00 68.75 340 ARG A CA 1
ATOM 2607 C C . ARG A 1 340 ? 12.558 33.686 5.692 1.00 68.75 340 ARG A C 1
ATOM 2609 O O . ARG A 1 340 ? 12.772 33.415 4.517 1.00 68.75 340 ARG A O 1
ATOM 2616 N N . LEU A 1 341 ? 13.407 33.368 6.672 1.00 77.50 341 LEU A N 1
ATOM 2617 C CA . LEU A 1 341 ? 14.646 32.631 6.428 1.00 77.50 341 LEU A CA 1
ATOM 2618 C C . LEU A 1 341 ? 14.376 31.290 5.730 1.00 77.50 341 LEU A C 1
ATOM 2620 O O . LEU A 1 341 ? 15.119 30.927 4.827 1.00 77.50 341 LEU A O 1
ATOM 2624 N N . LEU A 1 342 ? 13.320 30.571 6.126 1.00 79.38 342 LEU A N 1
ATOM 2625 C CA . LEU A 1 342 ? 12.926 29.306 5.498 1.00 79.38 342 LEU A CA 1
ATOM 2626 C C . LEU A 1 342 ? 12.444 29.485 4.048 1.00 79.38 342 LEU A C 1
ATOM 2628 O O . LEU A 1 342 ? 12.713 28.615 3.224 1.00 79.38 342 LEU A O 1
ATOM 2632 N N . GLU A 1 343 ? 11.769 30.594 3.717 1.00 77.00 343 GLU A N 1
ATOM 2633 C CA . GLU A 1 343 ? 11.360 30.905 2.335 1.00 77.00 343 GLU A CA 1
ATOM 2634 C C . GLU A 1 343 ? 12.558 31.165 1.415 1.00 77.00 343 GLU A C 1
ATOM 2636 O O . GLU A 1 343 ? 12.567 30.705 0.274 1.00 77.00 343 GLU A O 1
ATOM 2641 N N . ASP A 1 344 ? 13.572 31.864 1.923 1.00 79.31 344 ASP A N 1
ATOM 2642 C CA . ASP A 1 344 ? 14.737 32.276 1.140 1.00 79.31 344 ASP A CA 1
ATOM 2643 C C . ASP A 1 344 ? 15.907 31.280 1.230 1.00 79.31 344 ASP A C 1
ATOM 2645 O O . ASP A 1 344 ? 16.921 31.474 0.559 1.00 79.31 344 ASP A O 1
ATOM 2649 N N . LEU A 1 345 ? 15.795 30.203 2.020 1.00 80.25 345 LEU A N 1
ATOM 2650 C CA . LEU A 1 345 ? 16.916 29.321 2.373 1.00 80.25 345 LEU A CA 1
ATOM 2651 C C . LEU A 1 345 ? 17.618 28.707 1.154 1.00 80.25 345 LEU A C 1
ATOM 2653 O O . LEU A 1 345 ? 18.837 28.581 1.150 1.00 80.25 345 LEU A O 1
ATOM 2657 N N . ASP A 1 346 ? 16.871 28.375 0.102 1.00 71.94 346 ASP A N 1
ATOM 2658 C CA . ASP A 1 346 ? 17.430 27.820 -1.139 1.00 71.94 346 ASP A CA 1
ATOM 2659 C C . ASP A 1 346 ? 18.123 28.875 -2.028 1.00 71.94 346 ASP A C 1
ATOM 2661 O O . ASP A 1 346 ? 18.820 28.524 -2.980 1.00 71.94 346 ASP A O 1
ATOM 2665 N N . THR A 1 347 ? 17.950 30.168 -1.734 1.00 75.62 347 THR A N 1
ATOM 2666 C CA . THR A 1 347 ? 18.576 31.288 -2.466 1.00 75.62 347 THR A CA 1
ATOM 2667 C C . THR A 1 347 ? 19.863 31.798 -1.809 1.00 75.62 347 THR A C 1
ATOM 2669 O O . THR A 1 347 ? 20.612 32.565 -2.420 1.00 75.62 347 THR A O 1
ATOM 2672 N N . VAL A 1 348 ? 20.135 31.363 -0.576 1.00 74.44 348 VAL A N 1
ATOM 2673 C CA . VAL A 1 348 ? 21.304 31.738 0.227 1.00 74.44 348 VAL A CA 1
ATOM 2674 C C . VAL A 1 348 ? 22.544 30.947 -0.214 1.00 74.44 348 VAL A C 1
ATOM 2676 O O . VAL A 1 348 ? 22.453 29.848 -0.763 1.00 74.44 348 VAL A O 1
ATOM 2679 N N . ASP A 1 349 ? 23.743 31.490 0.023 1.00 77.06 349 ASP A N 1
ATOM 2680 C CA . ASP A 1 349 ? 24.985 30.784 -0.286 1.00 77.06 349 ASP A CA 1
ATOM 2681 C C . ASP A 1 349 ? 25.102 29.453 0.487 1.00 77.06 349 ASP A C 1
ATOM 2683 O O . ASP A 1 349 ? 24.712 29.325 1.653 1.00 77.06 349 ASP A O 1
ATOM 2687 N N . ARG A 1 350 ? 25.680 28.439 -0.167 1.00 75.75 350 ARG A N 1
ATOM 2688 C CA . ARG A 1 350 ? 25.767 27.071 0.370 1.00 75.75 350 ARG A CA 1
ATOM 2689 C C . ARG A 1 350 ? 26.489 27.010 1.722 1.00 75.75 350 ARG A C 1
ATOM 2691 O O . ARG A 1 350 ? 26.094 26.226 2.576 1.00 75.75 350 ARG A O 1
ATOM 2698 N N . GLY A 1 351 ? 27.524 27.827 1.929 1.00 75.06 351 GLY A N 1
ATOM 2699 C CA . GLY A 1 351 ? 28.310 27.830 3.166 1.00 75.06 351 GLY A CA 1
ATOM 2700 C C . GLY A 1 351 ? 27.522 28.347 4.371 1.00 75.06 351 GLY A C 1
ATOM 2701 O O . GLY A 1 351 ? 27.669 27.820 5.474 1.00 75.06 351 GLY A O 1
ATOM 2702 N N . THR A 1 352 ? 26.665 29.345 4.165 1.00 73.88 352 THR A N 1
ATOM 2703 C CA . THR A 1 352 ? 25.758 29.858 5.196 1.00 73.88 352 THR A CA 1
ATOM 2704 C C . THR A 1 352 ? 24.584 28.913 5.437 1.00 73.88 352 THR A C 1
ATOM 2706 O O . THR A 1 352 ? 24.238 28.678 6.593 1.00 73.88 352 THR A O 1
ATOM 2709 N N . CYS A 1 353 ? 24.042 28.277 4.393 1.00 78.69 353 CYS A N 1
ATOM 2710 C CA . CYS A 1 353 ? 23.004 27.250 4.538 1.00 78.69 353 CYS A CA 1
ATOM 2711 C C . CYS A 1 353 ? 23.456 26.086 5.429 1.00 78.69 353 CYS A C 1
ATOM 2713 O O . CYS A 1 353 ? 22.732 25.700 6.343 1.00 78.69 353 CYS A O 1
ATOM 2715 N N . GLU A 1 354 ? 24.665 25.554 5.212 1.00 81.69 354 GLU A N 1
ATOM 2716 C CA . GLU A 1 354 ? 25.214 24.471 6.044 1.00 81.69 354 GLU A CA 1
ATOM 2717 C C . GLU A 1 354 ? 25.314 24.875 7.519 1.00 81.69 354 GLU A C 1
ATOM 2719 O O . GLU A 1 354 ? 24.990 24.086 8.405 1.00 81.69 354 GLU A O 1
ATOM 2724 N N . LYS A 1 355 ? 25.710 26.123 7.793 1.00 79.12 355 LYS A N 1
ATOM 2725 C CA . LYS A 1 355 ? 25.782 26.648 9.162 1.00 79.12 355 LYS A CA 1
ATOM 2726 C C . LYS A 1 355 ? 24.397 26.773 9.781 1.00 79.12 355 LYS A C 1
ATOM 2728 O O . LYS A 1 355 ? 24.211 26.315 10.898 1.00 79.12 355 LYS A O 1
ATOM 2733 N N . VAL A 1 356 ? 23.422 27.324 9.053 1.00 83.25 356 VAL A N 1
ATOM 2734 C CA . VAL A 1 356 ? 22.030 27.424 9.521 1.00 83.25 356 VAL A CA 1
ATOM 2735 C C . VAL A 1 356 ? 21.478 26.044 9.871 1.00 83.25 356 VAL A C 1
ATOM 2737 O O . VAL A 1 356 ? 20.953 25.861 10.968 1.00 83.25 356 VAL A O 1
ATOM 2740 N N . VAL A 1 357 ? 21.655 25.063 8.980 1.00 84.62 357 VAL A N 1
ATOM 2741 C CA . VAL A 1 357 ? 21.224 23.679 9.211 1.00 84.62 357 VAL A CA 1
ATOM 2742 C C . VAL A 1 357 ? 21.917 23.100 10.444 1.00 84.62 357 VAL A C 1
ATOM 2744 O O . VAL A 1 357 ? 21.239 22.592 11.334 1.00 84.62 357 VAL A O 1
ATOM 2747 N N . HIS A 1 358 ? 23.244 23.220 10.543 1.00 85.62 358 HIS A N 1
ATOM 2748 C CA . HIS A 1 358 ? 24.014 22.698 11.672 1.00 85.62 358 HIS A CA 1
ATOM 2749 C C . HIS A 1 358 ? 23.596 23.333 13.007 1.00 85.62 358 HIS A C 1
ATOM 2751 O O . HIS A 1 358 ? 23.348 22.622 13.978 1.00 85.62 358 HIS A O 1
ATOM 2757 N N . THR A 1 359 ? 23.470 24.661 13.064 1.00 83.81 359 THR A N 1
ATOM 2758 C CA . THR A 1 359 ? 23.086 25.380 14.283 1.00 83.81 359 THR A CA 1
ATOM 2759 C C . THR A 1 359 ? 21.653 25.064 14.697 1.00 83.81 359 THR A C 1
ATOM 2761 O O . THR A 1 359 ? 21.418 24.833 15.881 1.00 83.81 359 THR A O 1
ATOM 2764 N N . ALA A 1 360 ? 20.707 25.008 13.753 1.00 84.00 360 ALA A N 1
ATOM 2765 C CA . ALA A 1 360 ? 19.322 24.645 14.044 1.00 84.00 360 ALA A CA 1
ATOM 2766 C C . ALA A 1 360 ? 19.212 23.203 14.570 1.00 84.00 360 ALA A C 1
ATOM 2768 O O . ALA A 1 360 ? 18.510 22.965 15.551 1.00 84.00 360 ALA A O 1
ATOM 2769 N N . CYS A 1 361 ? 19.960 22.261 13.982 1.00 85.94 361 CYS A N 1
ATOM 2770 C CA . CYS A 1 361 ? 19.997 20.863 14.429 1.00 85.94 361 CYS A CA 1
ATOM 2771 C C . CYS A 1 361 ? 20.718 20.669 15.777 1.00 85.94 361 CYS A C 1
ATOM 2773 O O . CYS A 1 361 ? 20.521 19.658 16.445 1.00 85.94 361 CYS A O 1
ATOM 2775 N N . ALA A 1 362 ? 21.569 21.617 16.183 1.00 86.62 362 ALA A N 1
ATOM 2776 C CA . ALA A 1 362 ? 22.279 21.587 17.462 1.00 86.62 362 ALA A CA 1
ATOM 2777 C C . ALA A 1 362 ? 21.480 22.216 18.622 1.00 86.62 362 ALA A C 1
ATOM 2779 O O . ALA A 1 362 ? 21.967 22.252 19.756 1.00 86.62 362 ALA A O 1
ATOM 2780 N N . LEU A 1 363 ? 20.275 22.743 18.369 1.00 85.75 363 LEU A N 1
ATOM 2781 C CA . LEU A 1 363 ? 19.452 23.358 19.410 1.00 85.75 363 LEU A CA 1
ATOM 2782 C C . LEU A 1 363 ? 18.968 22.308 20.428 1.00 85.75 363 LEU A C 1
ATOM 2784 O O . LEU A 1 363 ? 18.450 21.264 20.032 1.00 85.75 363 LEU A O 1
ATOM 2788 N N . PRO A 1 364 ? 19.049 22.583 21.746 1.00 82.75 364 PRO A N 1
ATOM 2789 C CA . PRO A 1 364 ? 18.529 21.670 22.756 1.00 82.75 364 PRO A CA 1
ATOM 2790 C C . PRO A 1 364 ? 17.019 21.460 22.596 1.00 82.75 364 PRO A C 1
ATOM 2792 O O . PRO A 1 364 ? 16.249 22.433 22.578 1.00 82.75 364 PRO A O 1
ATOM 2795 N N . ALA A 1 365 ? 16.598 20.195 22.537 1.00 81.50 365 ALA A N 1
ATOM 2796 C CA . ALA A 1 365 ? 15.192 19.815 22.472 1.00 81.50 365 ALA A CA 1
ATOM 2797 C C . ALA A 1 365 ? 14.408 20.432 23.645 1.00 81.50 365 ALA A C 1
ATOM 2799 O O . ALA A 1 365 ? 14.803 20.334 24.806 1.00 81.50 365 ALA A O 1
ATOM 2800 N N . GLY A 1 366 ? 13.296 21.103 23.336 1.00 74.88 366 GLY A N 1
ATOM 2801 C CA . GLY A 1 366 ? 12.416 21.726 24.331 1.00 74.88 366 GLY A CA 1
ATOM 2802 C C . GLY A 1 366 ? 12.764 23.165 24.737 1.00 74.88 366 GLY A C 1
ATOM 2803 O O . GLY A 1 366 ? 11.942 23.789 25.420 1.00 74.88 366 GLY A O 1
ATOM 2804 N N . SER A 1 367 ? 13.904 23.710 24.287 1.00 84.62 367 SER A N 1
ATOM 2805 C CA . SER A 1 367 ? 14.246 25.134 24.444 1.00 84.62 367 SER A CA 1
ATOM 2806 C C . SER A 1 367 ? 13.256 26.055 23.714 1.00 84.62 367 SER A C 1
ATOM 2808 O O . SER A 1 367 ? 12.584 25.634 22.771 1.00 84.62 367 SER A O 1
ATOM 2810 N N . GLU A 1 368 ? 13.152 27.319 24.139 1.00 77.19 368 GLU A N 1
ATOM 2811 C CA . GLU A 1 368 ? 12.268 28.307 23.497 1.00 77.19 368 GLU A CA 1
ATOM 2812 C C . GLU A 1 368 ? 12.613 28.483 22.012 1.00 77.19 368 GLU A C 1
ATOM 2814 O O . GLU A 1 368 ? 11.736 28.341 21.166 1.00 77.19 368 GLU A O 1
ATOM 2819 N N . ALA A 1 369 ? 13.902 28.633 21.691 1.00 77.31 369 ALA A N 1
ATOM 2820 C CA . ALA A 1 369 ? 14.394 28.684 20.316 1.00 77.31 369 ALA A CA 1
ATOM 2821 C C . ALA A 1 369 ? 13.974 27.448 19.502 1.00 77.31 369 ALA A C 1
ATOM 2823 O O . ALA A 1 369 ? 13.436 27.585 18.406 1.00 77.31 369 ALA A O 1
ATOM 2824 N N . HIS A 1 370 ? 14.142 26.239 20.053 1.00 85.25 370 HIS A N 1
ATOM 2825 C CA . HIS A 1 370 ? 13.723 25.002 19.389 1.00 85.25 370 HIS A CA 1
ATOM 2826 C C . HIS A 1 370 ? 12.212 24.984 19.102 1.00 85.25 370 HIS A C 1
ATOM 2828 O O . HIS A 1 370 ? 11.800 24.554 18.027 1.00 85.25 370 HIS A O 1
ATOM 2834 N N . ARG A 1 371 ? 11.366 25.479 20.020 1.00 77.00 371 ARG A N 1
ATOM 2835 C CA . ARG A 1 371 ? 9.910 25.587 19.792 1.00 77.00 371 ARG A CA 1
ATOM 2836 C C . ARG A 1 371 ? 9.576 26.611 18.705 1.00 77.00 371 ARG A C 1
ATOM 2838 O O . ARG A 1 371 ? 8.715 26.339 17.867 1.00 77.00 371 ARG A O 1
ATOM 2845 N N . THR A 1 372 ? 10.261 27.752 18.676 1.00 71.19 372 THR A N 1
ATOM 2846 C CA . THR A 1 372 ? 10.075 28.773 17.631 1.00 71.19 372 THR A CA 1
ATOM 2847 C C . THR A 1 372 ? 10.458 28.231 16.251 1.00 71.19 372 THR A C 1
ATOM 2849 O O . THR A 1 372 ? 9.704 28.402 15.297 1.00 71.19 372 THR A O 1
ATOM 2852 N N . TRP A 1 373 ? 11.554 27.475 16.147 1.00 84.50 373 TRP A N 1
ATOM 2853 C CA . TRP A 1 373 ? 11.927 26.755 14.923 1.00 84.50 373 TRP A CA 1
ATOM 2854 C C . TRP A 1 373 ? 10.884 25.731 14.492 1.00 84.50 373 TRP A C 1
ATOM 2856 O O . TRP A 1 373 ? 10.462 25.718 13.339 1.00 84.50 373 TRP A O 1
ATOM 2866 N N . CYS A 1 374 ? 10.437 24.899 15.429 1.00 78.31 374 CYS A N 1
ATOM 2867 C CA . CYS A 1 374 ? 9.414 23.893 15.184 1.00 78.31 374 CYS A CA 1
ATOM 2868 C C . CYS A 1 374 ? 8.122 24.520 14.634 1.00 78.31 374 CYS A C 1
ATOM 2870 O O . CYS A 1 374 ? 7.605 24.091 13.606 1.00 78.31 374 CYS A O 1
ATOM 2872 N N . THR A 1 375 ? 7.631 25.580 15.279 1.00 69.62 375 THR A N 1
ATOM 2873 C CA . THR A 1 375 ? 6.429 26.311 14.841 1.00 69.62 375 THR A CA 1
ATOM 2874 C C . THR A 1 375 ? 6.607 27.001 13.488 1.00 69.62 375 THR A C 1
ATOM 2876 O O . THR A 1 375 ? 5.707 26.919 12.651 1.00 69.62 375 THR A O 1
ATOM 2879 N N . ALA A 1 376 ? 7.762 27.622 13.229 1.00 71.06 376 ALA A N 1
ATOM 2880 C CA . ALA A 1 376 ? 8.083 28.213 11.929 1.00 71.06 376 ALA A CA 1
ATOM 2881 C C . ALA A 1 376 ? 8.127 27.159 10.808 1.00 71.06 376 ALA A C 1
ATOM 2883 O O . ALA A 1 376 ? 7.554 27.378 9.741 1.00 71.06 376 ALA A O 1
ATOM 2884 N N . LEU A 1 377 ? 8.730 25.993 11.066 1.00 81.50 377 LEU A N 1
ATOM 2885 C CA . LEU A 1 377 ? 8.799 24.877 10.118 1.00 81.50 377 LEU A CA 1
ATOM 2886 C C . LEU A 1 377 ? 7.423 24.259 9.837 1.00 81.50 377 LEU A C 1
ATOM 2888 O O . LEU A 1 377 ? 7.119 24.000 8.674 1.00 81.50 377 LEU A O 1
ATOM 2892 N N . VAL A 1 378 ? 6.570 24.070 10.855 1.00 74.56 378 VAL A N 1
ATOM 2893 C CA . VAL A 1 378 ? 5.176 23.621 10.653 1.00 74.56 378 VAL A CA 1
ATOM 2894 C C . VAL A 1 378 ? 4.430 24.612 9.761 1.00 74.56 378 VAL A C 1
ATOM 2896 O O . VAL A 1 378 ? 3.797 24.209 8.786 1.00 74.56 378 VAL A O 1
ATOM 2899 N N . ALA A 1 379 ? 4.524 25.912 10.053 1.00 65.75 379 ALA A N 1
ATOM 2900 C CA . ALA A 1 379 ? 3.851 26.939 9.264 1.00 65.75 379 ALA A CA 1
ATOM 2901 C C . ALA A 1 379 ? 4.351 26.976 7.811 1.00 65.75 379 ALA A C 1
ATOM 2903 O O . ALA A 1 379 ? 3.539 27.089 6.889 1.00 65.75 379 ALA A O 1
ATOM 2904 N N . TYR A 1 380 ? 5.668 26.868 7.604 1.00 79.69 380 TYR A N 1
ATOM 2905 C CA . TYR A 1 380 ? 6.278 26.815 6.275 1.00 79.69 380 TYR A CA 1
ATOM 2906 C C . TYR A 1 380 ? 5.772 25.594 5.500 1.00 79.69 380 TYR A C 1
ATOM 2908 O O . TYR A 1 380 ? 5.239 25.731 4.400 1.00 79.69 380 TYR A O 1
ATOM 2916 N N . LEU A 1 381 ? 5.837 24.411 6.118 1.00 81.25 381 LEU A N 1
ATOM 2917 C CA . LEU A 1 381 ? 5.406 23.156 5.512 1.00 81.25 381 LEU A CA 1
ATOM 2918 C C . LEU A 1 381 ? 3.921 23.183 5.129 1.00 81.25 381 LEU A C 1
ATOM 2920 O O . LEU A 1 381 ? 3.571 22.816 4.011 1.00 81.25 381 LEU A O 1
ATOM 2924 N N . LEU A 1 382 ? 3.043 23.651 6.021 1.00 71.50 382 LEU A N 1
ATOM 2925 C CA . LEU A 1 382 ? 1.611 23.767 5.731 1.00 71.50 382 LEU A CA 1
ATOM 2926 C C . LEU A 1 382 ? 1.337 24.718 4.563 1.00 71.50 382 LEU A C 1
ATOM 2928 O O . LEU A 1 382 ? 0.458 24.441 3.747 1.00 71.50 382 LEU A O 1
ATOM 2932 N N . ARG A 1 383 ? 2.091 25.818 4.451 1.00 73.62 383 ARG A N 1
ATOM 2933 C CA . ARG A 1 383 ? 1.962 26.752 3.329 1.00 73.62 383 ARG A CA 1
ATOM 2934 C C . ARG A 1 383 ? 2.416 26.125 2.013 1.00 73.62 383 ARG A C 1
ATOM 2936 O O . ARG A 1 383 ? 1.717 26.282 1.015 1.00 73.62 383 ARG A O 1
ATOM 2943 N N . GLU A 1 384 ? 3.533 25.405 2.001 1.00 78.62 384 GLU A N 1
ATOM 2944 C CA . GLU A 1 384 ? 3.999 24.701 0.800 1.00 78.62 384 GLU A CA 1
ATOM 2945 C C . GLU A 1 384 ? 3.028 23.592 0.375 1.00 78.62 384 GLU A C 1
ATOM 2947 O O . GLU A 1 384 ? 2.657 23.508 -0.796 1.00 78.62 384 GLU A O 1
ATOM 2952 N N . LEU A 1 385 ? 2.506 22.807 1.323 1.00 77.31 385 LEU A N 1
ATOM 2953 C CA . LEU A 1 385 ? 1.465 21.810 1.048 1.00 77.31 385 LEU A CA 1
ATOM 2954 C C . LEU A 1 385 ? 0.183 22.454 0.507 1.00 77.31 385 LEU A C 1
ATOM 2956 O O . LEU A 1 385 ? -0.421 21.933 -0.431 1.00 77.31 385 LEU A O 1
ATOM 2960 N N . GLN A 1 386 ? -0.211 23.617 1.032 1.00 74.12 386 GLN A N 1
ATOM 2961 C CA . GLN A 1 386 ? -1.360 24.363 0.526 1.00 74.12 386 GLN A CA 1
ATOM 2962 C C . GLN A 1 386 ? -1.127 24.871 -0.906 1.00 74.12 386 GLN A C 1
ATOM 2964 O O . GLN A 1 386 ? -2.014 24.722 -1.747 1.00 74.12 386 GLN A O 1
ATOM 2969 N N . LYS A 1 387 ? 0.053 25.431 -1.213 1.00 74.44 387 LYS A N 1
ATOM 2970 C CA . LYS A 1 387 ? 0.420 25.842 -2.582 1.00 74.44 387 LYS A CA 1
ATOM 2971 C C . LYS A 1 387 ? 0.334 24.657 -3.545 1.00 74.44 387 LYS A C 1
ATOM 2973 O O . LYS A 1 387 ? -0.269 24.778 -4.611 1.00 74.44 387 LYS A O 1
ATOM 2978 N N . LEU A 1 388 ? 0.880 23.507 -3.144 1.00 80.62 388 LEU A N 1
ATOM 2979 C CA . LEU A 1 388 ? 0.833 22.270 -3.924 1.00 80.62 388 LEU A CA 1
ATOM 2980 C C . LEU A 1 388 ? -0.603 21.779 -4.139 1.00 80.62 388 LEU A C 1
ATOM 2982 O O . LEU A 1 388 ? -0.933 21.403 -5.261 1.00 80.62 388 LEU A O 1
ATOM 2986 N N . SER A 1 389 ? -1.451 21.823 -3.108 1.00 75.31 389 SER A N 1
ATOM 2987 C CA . SER A 1 389 ? -2.862 21.415 -3.170 1.00 75.31 389 SER A CA 1
ATOM 2988 C C . SER A 1 389 ? -3.700 22.308 -4.093 1.00 75.31 389 SER A C 1
ATOM 2990 O O . SER A 1 389 ? -4.474 21.814 -4.920 1.00 75.31 389 SER A O 1
ATOM 2992 N N . ILE A 1 390 ? -3.511 23.632 -4.015 1.00 68.56 390 ILE A N 1
ATOM 2993 C CA . ILE A 1 390 ? -4.175 24.591 -4.912 1.00 68.56 390 ILE A CA 1
ATOM 2994 C C . ILE A 1 390 ? -3.734 24.335 -6.351 1.00 68.56 390 ILE A C 1
ATOM 2996 O O . ILE A 1 390 ? -4.583 24.218 -7.234 1.00 68.56 390 ILE A O 1
ATOM 3000 N N . HIS A 1 391 ? -2.426 24.192 -6.585 1.00 77.12 391 HIS A N 1
ATOM 3001 C CA . HIS A 1 391 ? -1.908 23.902 -7.917 1.00 77.12 391 HIS A CA 1
ATOM 3002 C C . HIS A 1 391 ? -2.512 22.612 -8.485 1.00 77.12 391 HIS A C 1
ATOM 3004 O O . HIS A 1 391 ? -3.084 22.649 -9.572 1.00 77.12 391 HIS A O 1
ATOM 3010 N N . GLY A 1 392 ? -2.493 21.509 -7.729 1.00 72.88 392 GLY A N 1
ATOM 3011 C CA . GLY A 1 392 ? -3.092 20.240 -8.151 1.00 72.88 392 GLY A CA 1
ATOM 3012 C C . GLY A 1 392 ? -4.582 20.371 -8.484 1.00 72.88 392 GLY A C 1
ATOM 3013 O O . GLY A 1 392 ? -5.027 19.942 -9.547 1.00 72.88 392 GLY A O 1
ATOM 3014 N N . SER A 1 393 ? -5.340 21.071 -7.634 1.00 68.12 393 SER A N 1
ATOM 3015 C CA . SER A 1 393 ? -6.783 21.285 -7.818 1.00 68.12 393 SER A CA 1
ATOM 3016 C C . SER A 1 393 ? -7.119 22.105 -9.069 1.00 68.12 393 SER A C 1
ATOM 3018 O O . SER A 1 393 ? -8.140 21.858 -9.709 1.00 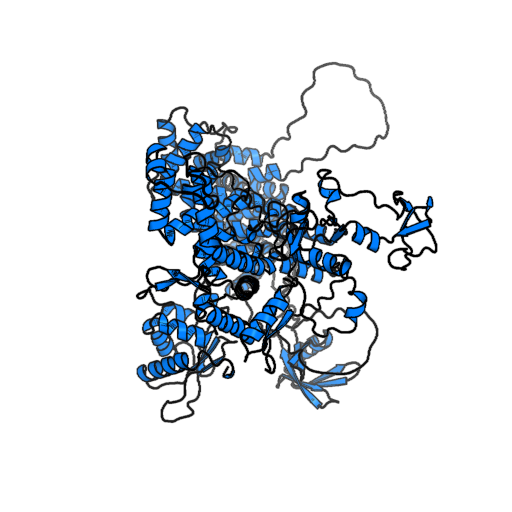68.12 393 SER A O 1
ATOM 3020 N N . THR A 1 394 ? -6.261 23.057 -9.454 1.00 67.81 394 THR A N 1
ATOM 3021 C CA . THR A 1 394 ? -6.472 23.879 -10.662 1.00 67.81 394 THR A CA 1
ATOM 3022 C C . THR A 1 394 ? -6.287 23.118 -11.972 1.00 67.81 394 THR A C 1
ATOM 3024 O O . THR A 1 394 ? -6.705 23.609 -13.020 1.00 67.81 394 THR A O 1
ATOM 3027 N N . LEU A 1 395 ? -5.696 21.919 -11.947 1.00 67.38 395 LEU A N 1
ATOM 3028 C CA . LEU A 1 395 ? -5.364 21.199 -13.174 1.00 67.38 395 LEU A CA 1
ATOM 3029 C C . LEU A 1 395 ? -6.596 20.589 -13.889 1.00 67.38 395 LEU A C 1
ATOM 3031 O O . LEU A 1 395 ? -6.472 20.252 -15.059 1.00 67.38 395 LEU A O 1
ATOM 3035 N N . HIS A 1 396 ? -7.787 20.493 -13.269 1.00 59.19 396 HIS A N 1
ATOM 3036 C CA . HIS A 1 396 ? -9.049 20.003 -13.885 1.00 59.19 396 HIS A CA 1
ATOM 3037 C C . HIS A 1 396 ? -8.898 18.769 -14.814 1.00 59.19 396 HIS A C 1
ATOM 3039 O O . HIS A 1 396 ? -9.480 18.693 -15.894 1.00 59.19 396 HIS A O 1
ATOM 3045 N N . LEU A 1 397 ? -8.096 17.778 -14.409 1.00 63.88 397 LEU A N 1
ATOM 3046 C CA . LEU A 1 397 ? -7.615 16.738 -15.330 1.00 63.88 397 LEU A CA 1
ATOM 3047 C C . LEU A 1 397 ? -8.541 15.523 -15.519 1.00 63.88 397 LEU A C 1
ATOM 3049 O O . LEU A 1 397 ? -8.427 14.827 -16.519 1.00 63.88 397 LEU A O 1
ATOM 3053 N N . LEU A 1 398 ? -9.448 15.209 -14.590 1.00 65.56 398 LEU A N 1
ATOM 3054 C CA . LEU A 1 398 ? -10.324 14.034 -14.761 1.00 65.56 398 LEU A CA 1
ATOM 3055 C C . LEU A 1 398 ? -11.354 14.243 -15.886 1.00 65.56 398 LEU A C 1
ATOM 3057 O O . LEU A 1 398 ? -11.567 13.334 -16.688 1.00 65.56 398 LEU A O 1
ATOM 3061 N N . ASP A 1 399 ? -11.891 15.457 -16.024 1.00 65.25 399 ASP A N 1
ATOM 3062 C CA . ASP A 1 399 ? -12.776 15.834 -17.136 1.00 65.25 399 ASP A CA 1
ATOM 3063 C C . ASP A 1 399 ? -12.020 15.866 -18.481 1.00 65.25 399 ASP A C 1
ATOM 3065 O O . ASP A 1 399 ? -12.564 15.520 -19.538 1.00 65.25 399 ASP A O 1
ATOM 3069 N N . THR A 1 400 ? -10.732 16.236 -18.470 1.00 64.31 400 THR A N 1
ATOM 3070 C CA . THR A 1 400 ? -9.897 16.164 -19.680 1.00 64.31 400 THR A CA 1
ATOM 3071 C C . THR A 1 400 ? -9.588 14.720 -20.058 1.00 64.31 400 THR A C 1
ATOM 3073 O O . THR A 1 400 ? -9.690 14.381 -21.229 1.00 64.31 400 THR A O 1
ATOM 3076 N N . VAL A 1 401 ? -9.333 13.829 -19.095 1.00 63.81 401 VAL A N 1
ATOM 3077 C CA . VAL A 1 401 ? -9.202 12.380 -19.335 1.00 63.81 401 VAL A CA 1
ATOM 3078 C C . VAL A 1 401 ? -10.500 11.779 -19.888 1.00 63.81 401 VAL A C 1
ATOM 3080 O O . VAL A 1 401 ? -10.451 10.919 -20.764 1.00 63.81 401 VAL A O 1
ATOM 3083 N N . GLN A 1 402 ? -11.663 12.247 -19.427 1.00 63.34 402 GLN A N 1
ATOM 3084 C CA . GLN A 1 402 ? -12.972 11.828 -19.936 1.00 63.34 402 GLN A CA 1
ATOM 3085 C C . GLN A 1 402 ? -13.200 12.247 -21.401 1.00 63.34 402 GLN A C 1
ATOM 3087 O O . GLN A 1 402 ? -13.842 11.526 -22.172 1.00 63.34 402 GLN A O 1
ATOM 3092 N N . SER A 1 403 ? -12.685 13.415 -21.789 1.00 62.81 403 SER A N 1
ATOM 3093 C CA . SER A 1 403 ? -12.788 13.955 -23.150 1.00 62.81 403 SER A CA 1
ATOM 3094 C C . SER A 1 403 ? -11.629 13.545 -24.069 1.00 62.81 403 SER A C 1
ATOM 3096 O O . SER A 1 403 ? -11.765 13.640 -25.294 1.00 62.81 403 SER A O 1
ATOM 3098 N N . ASP A 1 404 ? -10.530 13.025 -23.515 1.00 66.88 404 ASP A N 1
ATOM 3099 C CA . ASP A 1 404 ? -9.370 12.546 -24.259 1.00 66.88 404 ASP A CA 1
ATOM 3100 C C . ASP A 1 404 ? -9.700 11.242 -25.000 1.00 66.88 404 ASP A C 1
ATOM 3102 O O . ASP A 1 404 ? -9.783 10.146 -24.445 1.00 66.88 404 ASP A O 1
ATOM 3106 N N . ARG A 1 405 ? -9.903 11.372 -26.314 1.00 63.66 405 ARG A N 1
ATOM 3107 C CA . ARG A 1 405 ? -10.113 10.246 -27.236 1.00 63.66 405 ARG A CA 1
ATOM 3108 C C . ARG A 1 405 ? -8.816 9.783 -27.898 1.00 63.66 405 ARG A C 1
ATOM 3110 O O . ARG A 1 405 ? -8.886 8.977 -28.833 1.00 63.66 405 ARG A O 1
ATOM 3117 N N . SER A 1 406 ? -7.666 10.314 -27.482 1.00 66.00 406 SER A N 1
ATOM 3118 C CA . SER A 1 406 ? -6.380 9.972 -28.073 1.00 66.00 406 SER A CA 1
ATOM 3119 C C . SER A 1 406 ? -6.057 8.500 -27.833 1.00 66.00 406 SER A C 1
ATOM 3121 O O . SER A 1 406 ? -6.206 7.948 -26.745 1.00 66.00 406 SER A O 1
ATOM 3123 N N . VAL A 1 407 ? -5.627 7.842 -28.902 1.00 71.38 407 VAL A N 1
ATOM 3124 C CA . VAL A 1 407 ? -5.113 6.478 -28.857 1.00 71.38 407 VAL A CA 1
ATOM 3125 C C . VAL A 1 407 ? -3.613 6.586 -29.059 1.00 71.38 407 VAL A C 1
ATOM 3127 O O . VAL A 1 407 ? -3.161 7.130 -30.068 1.00 71.38 407 VAL A O 1
ATOM 3130 N N . ARG A 1 408 ? -2.840 6.101 -28.090 1.00 77.62 408 ARG A N 1
ATOM 3131 C CA . ARG A 1 408 ? -1.380 6.173 -28.096 1.00 77.62 408 ARG A CA 1
ATOM 3132 C C . ARG A 1 408 ? -0.812 4.885 -28.678 1.00 77.62 408 ARG A C 1
ATOM 3134 O O . ARG A 1 408 ? -1.251 3.792 -28.332 1.00 77.62 408 ARG A O 1
ATOM 3141 N N . ALA A 1 409 ? 0.154 5.013 -29.579 1.00 77.44 409 ALA A N 1
ATOM 3142 C CA . ALA A 1 409 ? 0.856 3.874 -30.154 1.00 77.44 409 ALA A CA 1
ATOM 3143 C C . ALA A 1 409 ? 2.022 3.472 -29.242 1.00 77.44 409 ALA A C 1
ATOM 3145 O O . ALA A 1 409 ? 2.920 4.274 -28.991 1.00 77.44 409 ALA A O 1
ATOM 3146 N N . VAL A 1 410 ? 2.006 2.232 -28.763 1.00 81.38 410 VAL A N 1
ATOM 3147 C CA . VAL A 1 410 ? 3.085 1.621 -27.982 1.00 81.38 410 VAL A CA 1
ATOM 3148 C C . VAL A 1 410 ? 3.791 0.606 -28.872 1.00 81.38 410 VAL A C 1
ATOM 3150 O O . VAL A 1 410 ? 3.138 -0.257 -29.450 1.00 81.38 410 VAL A O 1
ATOM 3153 N N . PHE A 1 411 ? 5.112 0.699 -29.004 1.00 81.31 411 PHE A N 1
ATOM 3154 C CA . PHE A 1 411 ? 5.894 -0.199 -29.858 1.00 81.31 411 PHE A CA 1
ATOM 3155 C C . PHE A 1 411 ? 6.679 -1.192 -29.005 1.00 81.31 411 PHE A C 1
ATOM 3157 O O . PHE A 1 411 ? 7.519 -0.786 -28.204 1.00 81.31 411 PHE A O 1
ATOM 3164 N N . VAL A 1 412 ? 6.417 -2.484 -29.197 1.00 83.06 412 VAL A N 1
ATOM 3165 C CA . VAL A 1 412 ? 7.129 -3.590 -28.544 1.00 83.06 412 VAL A CA 1
ATOM 3166 C C . VAL A 1 412 ? 8.079 -4.231 -29.553 1.00 83.06 412 VAL A C 1
ATOM 3168 O O . VAL A 1 412 ? 7.679 -4.583 -30.663 1.00 83.06 412 VAL A O 1
ATOM 3171 N N . CYS A 1 413 ? 9.344 -4.381 -29.166 1.00 81.31 413 CYS A N 1
ATOM 3172 C CA . CYS A 1 413 ? 10.414 -4.898 -30.015 1.00 81.31 413 CYS A CA 1
ATOM 3173 C C . CYS A 1 413 ? 10.111 -6.304 -30.576 1.00 81.31 413 CYS A C 1
ATOM 3175 O O . CYS A 1 413 ? 9.618 -7.169 -29.849 1.00 81.31 413 CYS A O 1
ATOM 3177 N N . ARG A 1 414 ? 10.439 -6.541 -31.860 1.00 67.12 414 ARG A N 1
ATOM 3178 C CA . ARG A 1 414 ? 10.225 -7.833 -32.549 1.00 67.12 414 ARG A CA 1
ATOM 3179 C C . ARG A 1 414 ? 11.451 -8.427 -33.250 1.00 67.12 414 ARG A C 1
ATOM 3181 O O . ARG A 1 414 ? 11.586 -9.642 -33.206 1.00 67.12 414 ARG A O 1
ATOM 3188 N N . ASP A 1 415 ? 12.336 -7.616 -33.837 1.00 59.56 415 ASP A N 1
ATOM 3189 C CA . ASP A 1 415 ? 13.426 -8.110 -34.698 1.00 59.56 415 ASP A CA 1
ATOM 3190 C C . ASP A 1 415 ? 14.812 -7.567 -34.319 1.00 59.56 415 ASP A C 1
ATOM 3192 O O . ASP A 1 415 ? 14.967 -6.422 -33.886 1.00 59.56 415 ASP A O 1
ATOM 3196 N N . ALA A 1 416 ? 15.839 -8.396 -34.536 1.00 46.28 416 ALA A N 1
ATOM 3197 C CA . ALA A 1 416 ? 17.245 -8.075 -34.283 1.00 46.28 416 ALA A CA 1
ATOM 3198 C C . ALA A 1 416 ? 17.817 -6.996 -35.228 1.00 46.28 416 ALA A C 1
ATOM 3200 O O . ALA A 1 416 ? 18.724 -6.266 -34.831 1.00 46.28 416 ALA A O 1
ATOM 3201 N N . GLU A 1 417 ? 17.276 -6.843 -36.443 1.00 42.59 417 GLU A N 1
ATOM 3202 C CA . GLU A 1 417 ? 17.767 -5.864 -37.431 1.00 42.59 417 GLU A CA 1
ATOM 3203 C C . GLU A 1 417 ? 17.372 -4.411 -37.095 1.00 42.59 417 GLU A C 1
ATOM 3205 O O . GLU A 1 417 ? 18.120 -3.485 -37.401 1.00 42.59 417 GLU A O 1
ATOM 3210 N N . ALA A 1 418 ? 16.257 -4.190 -36.386 1.00 43.47 418 ALA A N 1
ATOM 3211 C CA . ALA A 1 418 ? 15.794 -2.850 -35.992 1.00 43.47 418 ALA A CA 1
ATOM 3212 C C . ALA A 1 418 ? 16.585 -2.241 -34.813 1.00 43.47 418 ALA A C 1
ATOM 3214 O O . ALA A 1 418 ? 16.532 -1.035 -34.576 1.00 43.47 418 ALA A O 1
ATOM 3215 N N . ALA A 1 419 ? 17.330 -3.058 -34.059 1.00 40.53 419 ALA A N 1
ATOM 3216 C CA . ALA A 1 419 ? 18.112 -2.601 -32.909 1.00 40.53 419 ALA A CA 1
ATOM 3217 C C . ALA A 1 419 ? 19.441 -1.924 -33.302 1.00 40.53 419 ALA A C 1
ATOM 3219 O O . ALA A 1 419 ? 19.994 -1.164 -32.506 1.00 40.53 419 ALA A O 1
ATOM 3220 N N . ALA A 1 420 ? 19.942 -2.166 -34.519 1.00 41.81 420 ALA A N 1
ATOM 3221 C CA . ALA A 1 420 ? 21.213 -1.618 -35.000 1.00 41.81 420 ALA A CA 1
ATOM 3222 C C . ALA A 1 420 ? 21.138 -0.127 -35.386 1.00 41.81 420 ALA A C 1
ATOM 3224 O O . ALA A 1 420 ? 22.170 0.531 -35.479 1.00 41.81 420 ALA A O 1
ATOM 3225 N N . SER A 1 421 ? 19.938 0.428 -35.593 1.00 42.22 421 SER A N 1
ATOM 3226 C CA . SER A 1 421 ? 19.754 1.777 -36.146 1.00 42.22 421 SER A CA 1
ATOM 3227 C C . SER A 1 421 ? 19.454 2.874 -35.123 1.00 42.22 421 SER A C 1
ATOM 3229 O O . SER A 1 421 ? 19.117 3.976 -35.535 1.00 42.22 421 SER A O 1
ATOM 3231 N N . GLY A 1 422 ? 19.566 2.611 -33.815 1.00 39.91 422 GLY A N 1
ATOM 3232 C CA . GLY A 1 422 ? 19.480 3.654 -32.786 1.00 39.91 422 GLY A CA 1
ATOM 3233 C C . GLY A 1 422 ? 18.193 4.495 -32.832 1.00 39.91 422 GLY A C 1
ATOM 3234 O O . GLY A 1 422 ? 18.170 5.592 -33.372 1.00 39.91 422 GLY A O 1
ATOM 3235 N N . GLY A 1 423 ? 17.122 4.015 -32.198 1.00 38.06 423 GLY A N 1
ATOM 3236 C CA . GLY A 1 423 ? 16.068 4.895 -31.670 1.00 38.06 423 GLY A CA 1
ATOM 3237 C C . GLY A 1 423 ? 15.004 5.447 -32.630 1.00 38.06 423 GLY A C 1
ATOM 3238 O O . GLY A 1 423 ? 14.178 6.234 -32.179 1.00 38.06 423 GLY A O 1
ATOM 3239 N N . ALA A 1 424 ? 14.935 5.033 -33.897 1.00 36.72 424 ALA A N 1
ATOM 3240 C CA . ALA A 1 424 ? 13.806 5.372 -34.772 1.00 36.72 424 ALA A CA 1
ATOM 3241 C C . ALA A 1 424 ? 12.934 4.139 -35.052 1.00 36.72 424 ALA A C 1
ATOM 3243 O O . ALA A 1 424 ? 13.442 3.091 -35.450 1.00 36.72 424 ALA A O 1
ATOM 3244 N N . ALA A 1 425 ? 11.618 4.264 -34.841 1.00 44.94 425 ALA A N 1
ATOM 3245 C CA . ALA A 1 425 ? 10.638 3.230 -35.173 1.00 44.94 425 ALA A CA 1
ATOM 3246 C C . ALA A 1 425 ? 10.804 2.762 -36.636 1.00 44.94 425 ALA A C 1
ATOM 3248 O O . ALA A 1 425 ? 11.089 3.602 -37.497 1.00 44.94 425 ALA A O 1
ATOM 3249 N N . PRO A 1 426 ? 10.600 1.468 -36.955 1.00 48.16 426 PRO A N 1
ATOM 3250 C CA . PRO A 1 426 ? 10.604 0.996 -38.335 1.00 48.16 426 PRO A CA 1
ATOM 3251 C C . PRO A 1 426 ? 9.425 1.649 -39.065 1.00 48.16 426 PRO A C 1
ATOM 3253 O O . PRO A 1 426 ? 8.284 1.215 -38.966 1.00 48.16 426 PRO A O 1
ATOM 3256 N N . SER A 1 427 ? 9.676 2.758 -39.752 1.00 50.28 427 SER A N 1
ATOM 3257 C CA . SER A 1 427 ? 8.627 3.588 -40.353 1.00 50.28 427 SER A CA 1
ATOM 3258 C C . SER A 1 427 ? 8.102 3.030 -41.677 1.00 50.28 427 SER A C 1
ATOM 3260 O O . SER A 1 427 ? 7.127 3.550 -42.219 1.00 50.28 427 SER A O 1
ATOM 3262 N N . LEU A 1 428 ? 8.726 1.975 -42.212 1.00 57.88 428 LEU A N 1
ATOM 3263 C CA . LEU A 1 428 ? 8.425 1.432 -43.532 1.00 57.88 428 LEU A CA 1
ATOM 3264 C C . LEU A 1 428 ? 8.367 -0.099 -43.489 1.00 57.88 428 LEU A C 1
ATOM 3266 O O . LEU A 1 428 ? 9.373 -0.770 -43.274 1.00 57.88 428 LEU A O 1
ATOM 3270 N N . LEU A 1 429 ? 7.171 -0.643 -43.723 1.00 68.69 429 LEU A N 1
ATOM 3271 C CA . LEU A 1 429 ? 6.969 -2.058 -44.034 1.00 68.69 429 LEU A CA 1
ATOM 3272 C C . LEU A 1 429 ? 7.241 -2.306 -45.519 1.00 68.69 429 LEU A C 1
ATOM 3274 O O . LEU A 1 429 ? 7.017 -1.426 -46.352 1.00 68.69 429 LEU A O 1
ATOM 3278 N N . PHE A 1 430 ? 7.664 -3.520 -45.863 1.00 75.75 430 PHE A N 1
ATOM 3279 C CA . PHE A 1 430 ? 7.989 -3.900 -47.236 1.00 75.75 430 PHE A CA 1
ATOM 3280 C C . PHE A 1 430 ? 7.132 -5.074 -47.720 1.00 75.75 430 PHE A C 1
ATOM 3282 O O . PHE A 1 430 ? 6.751 -5.948 -46.943 1.00 75.75 430 PHE A O 1
ATOM 3289 N N . CYS A 1 431 ? 6.831 -5.111 -49.020 1.00 75.19 431 CYS A N 1
ATOM 3290 C CA . CYS A 1 431 ? 6.241 -6.296 -49.652 1.00 75.19 431 CYS A CA 1
ATOM 3291 C C . CYS A 1 431 ? 7.282 -7.426 -49.800 1.00 75.19 431 CYS A C 1
ATOM 3293 O O . CYS A 1 431 ? 8.479 -7.210 -49.604 1.00 75.19 431 CYS A O 1
ATOM 3295 N N . LYS A 1 432 ? 6.852 -8.620 -50.238 1.00 76.81 432 LYS A N 1
ATOM 3296 C CA . LYS A 1 432 ? 7.733 -9.789 -50.472 1.00 76.81 432 LYS A CA 1
ATOM 3297 C C . LYS A 1 432 ? 8.935 -9.495 -51.387 1.00 76.81 432 LYS A C 1
ATOM 3299 O O . LYS A 1 432 ? 9.980 -10.116 -51.237 1.00 76.81 432 LYS A O 1
ATOM 3304 N N . ASN A 1 433 ? 8.805 -8.511 -52.278 1.00 78.94 433 ASN A N 1
ATOM 3305 C CA . ASN A 1 433 ? 9.854 -8.070 -53.204 1.00 78.94 433 ASN A CA 1
ATOM 3306 C C . ASN A 1 433 ? 10.618 -6.820 -52.716 1.00 78.94 433 ASN A C 1
ATOM 3308 O O . ASN A 1 433 ? 11.214 -6.115 -53.522 1.00 78.94 433 ASN A O 1
ATOM 3312 N N . LYS A 1 434 ? 10.581 -6.510 -51.411 1.00 78.06 434 LYS A N 1
ATOM 3313 C CA . LYS A 1 434 ? 11.283 -5.378 -50.771 1.00 78.06 434 LYS A CA 1
ATOM 3314 C C . LYS A 1 434 ? 10.898 -3.972 -51.263 1.00 78.06 434 LYS A C 1
ATOM 3316 O O . LYS A 1 434 ? 11.604 -3.008 -50.982 1.00 78.06 434 LYS A O 1
ATOM 3321 N N . HIS A 1 435 ? 9.763 -3.801 -51.941 1.00 75.38 435 HIS A N 1
ATOM 3322 C CA . HIS A 1 435 ? 9.217 -2.461 -52.193 1.00 75.38 435 HIS A CA 1
ATOM 3323 C C . HIS A 1 435 ? 8.518 -1.910 -50.941 1.00 75.38 435 HIS A C 1
ATOM 3325 O O . HIS A 1 435 ? 7.796 -2.674 -50.292 1.00 75.38 435 HIS A O 1
ATOM 3331 N N . PRO A 1 436 ? 8.671 -0.612 -50.619 1.00 70.69 436 PRO A N 1
ATOM 3332 C CA . PRO A 1 436 ? 8.023 0.003 -49.465 1.00 70.69 436 PRO A CA 1
ATOM 3333 C C . PRO A 1 436 ? 6.503 0.052 -49.653 1.00 70.69 436 PRO A C 1
ATOM 3335 O O . PRO A 1 436 ? 6.011 0.460 -50.710 1.00 70.69 436 PRO A O 1
ATOM 3338 N N . LEU A 1 437 ? 5.761 -0.346 -48.622 1.00 70.56 437 LEU A N 1
ATOM 3339 C CA . LEU A 1 437 ? 4.309 -0.211 -48.577 1.00 70.56 437 LEU A CA 1
ATOM 3340 C C . LEU A 1 437 ? 3.937 1.251 -48.315 1.00 70.56 437 LEU A C 1
ATOM 3342 O O . LEU A 1 437 ? 4.529 1.911 -47.461 1.00 70.56 437 LEU A O 1
ATOM 3346 N N . ARG A 1 438 ? 2.943 1.764 -49.043 1.00 70.62 438 ARG A N 1
ATOM 3347 C CA . ARG A 1 438 ? 2.428 3.132 -48.885 1.00 70.62 438 ARG A CA 1
ATOM 3348 C C . ARG A 1 438 ? 0.937 3.108 -48.590 1.00 70.62 438 ARG A C 1
ATOM 3350 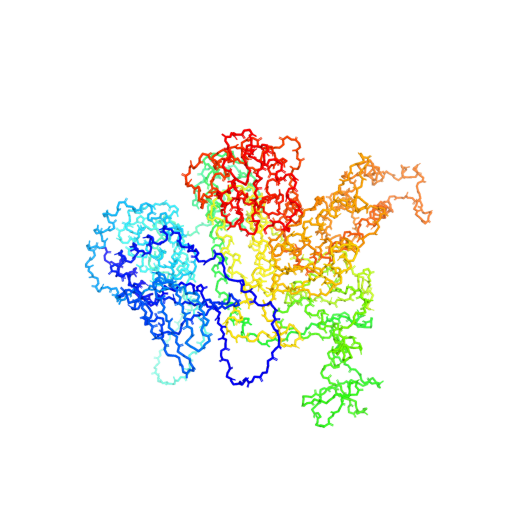O O . ARG A 1 438 ? 0.241 2.192 -49.016 1.00 70.62 438 ARG A O 1
ATOM 3357 N N . VAL A 1 439 ? 0.449 4.124 -47.880 1.00 66.88 439 VAL A N 1
ATOM 3358 C CA . VAL A 1 439 ? -0.987 4.281 -47.619 1.00 66.88 439 VAL A CA 1
ATOM 3359 C C . VAL A 1 439 ? -1.709 4.464 -48.951 1.00 66.88 439 VAL A C 1
ATOM 3361 O O . VAL A 1 439 ? -1.412 5.392 -49.703 1.00 66.88 439 VAL A O 1
ATOM 3364 N N . HIS A 1 440 ? -2.657 3.578 -49.236 1.00 62.50 440 HIS A N 1
ATOM 3365 C CA . HIS A 1 440 ? -3.498 3.638 -50.418 1.00 62.50 440 HIS A CA 1
ATOM 3366 C C . HIS A 1 440 ? -4.964 3.404 -50.044 1.00 62.50 440 HIS A C 1
ATOM 3368 O O . HIS A 1 440 ? -5.311 2.513 -49.273 1.00 62.50 440 HIS A O 1
ATOM 3374 N N . PHE A 1 441 ? -5.846 4.199 -50.643 1.00 60.28 441 PHE A N 1
ATOM 3375 C CA . PHE A 1 441 ? -7.290 4.029 -50.529 1.00 60.28 441 PHE A CA 1
ATOM 3376 C C . PHE A 1 441 ? -7.768 3.144 -51.684 1.00 60.28 441 PHE A C 1
ATOM 3378 O O . PHE A 1 441 ? -8.158 3.635 -52.740 1.00 60.28 441 PHE A O 1
ATOM 3385 N N . SER A 1 442 ? -7.629 1.828 -51.525 1.00 55.19 442 SER A N 1
ATOM 3386 C CA . SER A 1 442 ? -8.201 0.842 -52.448 1.00 55.19 442 SER A CA 1
ATOM 3387 C C . SER A 1 442 ? -9.670 0.597 -52.094 1.00 55.19 442 SER A C 1
ATOM 3389 O O . SER A 1 442 ? -10.002 0.449 -50.922 1.00 55.19 442 SER A O 1
ATOM 3391 N N . THR A 1 443 ? -10.547 0.492 -53.089 1.00 55.50 443 THR A N 1
ATOM 3392 C CA . THR A 1 443 ? -11.891 -0.086 -52.935 1.00 55.50 443 THR A CA 1
ATOM 3393 C C . THR A 1 443 ? -11.842 -1.556 -53.376 1.00 55.50 443 THR A C 1
ATOM 3395 O O . THR A 1 443 ? -11.109 -1.891 -54.304 1.00 55.50 443 THR A O 1
ATOM 3398 N N . ASN A 1 444 ? -12.564 -2.458 -52.697 1.00 59.38 444 ASN A N 1
ATOM 3399 C CA . ASN A 1 444 ? -12.593 -3.909 -52.985 1.00 59.38 444 ASN A CA 1
ATOM 3400 C C . ASN A 1 444 ? -11.246 -4.662 -52.868 1.00 59.38 444 ASN A C 1
ATOM 3402 O O . ASN A 1 444 ? -10.950 -5.540 -53.678 1.00 59.38 444 ASN A O 1
ATOM 3406 N N . TRP A 1 445 ? -10.430 -4.359 -51.855 1.00 72.06 445 TRP A N 1
ATOM 3407 C CA . TRP A 1 445 ? -9.175 -5.077 -51.590 1.00 72.06 445 TRP A CA 1
ATOM 3408 C C . TRP A 1 445 ? -9.341 -6.168 -50.518 1.00 72.06 445 TRP A C 1
ATOM 3410 O O . TRP A 1 445 ? -10.241 -6.111 -49.675 1.00 72.06 445 TRP A O 1
ATOM 3420 N N . LYS A 1 446 ? -8.449 -7.164 -50.542 1.00 78.19 446 LYS A N 1
ATOM 3421 C CA . LYS A 1 446 ? -8.300 -8.189 -49.498 1.00 78.19 446 LYS A CA 1
ATOM 3422 C C . LYS A 1 446 ? -6.862 -8.180 -49.002 1.00 78.19 446 LYS A C 1
ATOM 3424 O O . LYS A 1 446 ? -5.943 -8.056 -49.796 1.00 78.19 446 LYS A O 1
ATOM 3429 N N . CYS A 1 447 ? -6.677 -8.314 -47.696 1.00 81.31 447 CYS A N 1
ATOM 3430 C CA . CYS A 1 447 ? -5.362 -8.384 -47.077 1.00 81.31 447 CYS A CA 1
ATOM 3431 C C . CYS A 1 447 ? -4.631 -9.658 -47.516 1.00 81.31 447 CYS A C 1
ATOM 3433 O O . CYS A 1 447 ? -5.118 -10.758 -47.259 1.00 81.31 447 CYS A O 1
ATOM 3435 N N . ASP A 1 448 ? -3.433 -9.533 -48.079 1.00 81.06 448 ASP A N 1
ATOM 3436 C CA . ASP A 1 448 ? -2.612 -10.674 -48.507 1.00 81.06 448 ASP A CA 1
ATOM 3437 C C . ASP A 1 448 ? -2.060 -11.514 -47.342 1.00 81.06 448 ASP A C 1
ATOM 3439 O O . ASP A 1 448 ? -1.572 -12.625 -47.550 1.00 81.06 448 ASP A O 1
ATOM 3443 N N . LEU A 1 449 ? -2.130 -10.997 -46.109 1.00 78.31 449 LEU A N 1
ATOM 3444 C CA . LEU A 1 449 ? -1.686 -11.706 -44.904 1.00 78.31 449 LEU A CA 1
ATOM 3445 C C . LEU A 1 449 ? -2.816 -12.462 -44.196 1.00 78.31 449 LEU A C 1
ATOM 3447 O O . LEU A 1 449 ? -2.607 -13.594 -43.769 1.00 78.31 449 LEU A O 1
ATOM 3451 N N . CYS A 1 450 ? -4.000 -11.858 -44.045 1.00 79.12 450 CYS A N 1
ATOM 3452 C CA . CYS A 1 450 ? -5.107 -12.456 -43.283 1.00 79.12 450 CYS A CA 1
ATOM 3453 C C . CYS A 1 450 ? -6.376 -12.736 -44.100 1.00 79.12 450 CYS A C 1
ATOM 3455 O O . CYS A 1 450 ? -7.329 -13.294 -43.564 1.00 79.12 450 CYS A O 1
ATOM 3457 N N . GLY A 1 451 ? -6.429 -12.324 -45.369 1.00 78.19 451 GLY A N 1
ATOM 3458 C CA . GLY A 1 451 ? -7.596 -12.469 -46.245 1.00 78.19 451 GLY A CA 1
ATOM 3459 C C . GLY A 1 451 ? -8.774 -11.535 -45.935 1.00 78.19 451 GLY A C 1
ATOM 3460 O O . GLY A 1 451 ? -9.750 -11.536 -46.684 1.00 78.19 451 GLY A O 1
ATOM 3461 N N . GLY A 1 452 ? -8.705 -10.740 -44.861 1.00 73.00 452 GLY A N 1
ATOM 3462 C CA . GLY A 1 452 ? -9.756 -9.798 -44.469 1.00 73.00 452 GLY A CA 1
ATOM 3463 C C . GLY A 1 452 ? -9.828 -8.568 -45.378 1.00 73.00 452 GLY A C 1
ATOM 3464 O O . GLY A 1 452 ? -8.812 -8.115 -45.899 1.00 73.00 452 GLY A O 1
ATOM 3465 N N . SER A 1 453 ? -11.024 -8.010 -45.545 1.00 69.00 453 SER A N 1
ATOM 3466 C CA . SER A 1 453 ? -11.281 -6.754 -46.263 1.00 69.00 453 SER A CA 1
ATOM 3467 C C . SER A 1 453 ? -11.694 -5.654 -45.280 1.00 69.00 453 SER A C 1
ATOM 3469 O O . SER A 1 453 ? -12.371 -5.941 -44.295 1.00 69.00 453 SER A O 1
ATOM 3471 N N . SER A 1 454 ? -11.307 -4.403 -45.534 1.00 61.47 454 SER A N 1
ATOM 3472 C CA . SER A 1 454 ? -11.682 -3.239 -44.713 1.00 61.47 454 SER A CA 1
ATOM 3473 C C . SER A 1 454 ? -12.085 -2.063 -45.603 1.00 61.47 454 SER A C 1
ATOM 3475 O O . SER A 1 454 ? -11.516 -1.874 -46.676 1.00 61.47 454 SER A O 1
ATOM 3477 N N . GLU A 1 455 ? -13.043 -1.257 -45.139 1.00 54.16 455 GLU A N 1
ATOM 3478 C CA . GLU A 1 455 ? -13.451 -0.003 -45.794 1.00 54.16 455 GLU A CA 1
ATOM 3479 C C . GLU A 1 455 ? -12.391 1.105 -45.657 1.00 54.16 455 GLU A C 1
ATOM 3481 O O . GLU A 1 455 ? -12.299 1.998 -46.497 1.00 54.16 455 GLU A O 1
ATOM 3486 N N . TYR A 1 456 ? -11.555 1.036 -44.618 1.00 51.34 456 TYR A N 1
ATOM 3487 C CA . TYR A 1 456 ? -10.442 1.956 -44.384 1.00 51.34 456 TYR A CA 1
ATOM 3488 C C . TYR A 1 456 ? -9.192 1.524 -45.169 1.00 51.34 456 TYR A C 1
ATOM 3490 O O . TYR A 1 456 ? -8.977 0.327 -45.374 1.00 51.34 456 TYR A O 1
ATOM 3498 N N . GLY A 1 457 ? -8.378 2.496 -45.602 1.00 57.75 457 GLY A N 1
ATOM 3499 C CA . GLY A 1 457 ? -7.226 2.289 -46.495 1.00 57.75 457 GLY A CA 1
ATOM 3500 C C . GLY A 1 457 ? -6.203 1.246 -46.015 1.00 57.75 457 GLY A C 1
ATOM 3501 O O . GLY A 1 457 ? -6.012 1.045 -44.815 1.00 57.75 457 GLY A O 1
ATOM 3502 N N . SER A 1 458 ? -5.535 0.597 -46.972 1.00 66.00 458 SER A N 1
ATOM 3503 C CA . SER A 1 458 ? -4.491 -0.417 -46.773 1.00 66.00 458 SER A CA 1
ATOM 3504 C C . SER A 1 458 ? -3.089 0.188 -46.910 1.00 66.00 458 SER A C 1
ATOM 3506 O O . SER A 1 458 ? -2.881 1.204 -47.582 1.00 66.00 458 SER A O 1
ATOM 3508 N N . LEU A 1 459 ? -2.091 -0.452 -46.294 1.00 72.06 459 LEU A N 1
ATOM 3509 C CA . LEU A 1 459 ? -0.703 -0.281 -46.718 1.00 72.06 459 LEU A CA 1
ATOM 3510 C C . LEU A 1 459 ? -0.472 -1.188 -47.924 1.00 72.06 459 LEU A C 1
ATOM 3512 O O . LEU A 1 459 ? -0.532 -2.408 -47.793 1.00 72.06 459 LEU A O 1
ATOM 3516 N N . ALA A 1 460 ? -0.212 -0.596 -49.088 1.00 73.00 460 ALA A N 1
ATOM 3517 C CA . ALA A 1 460 ? -0.146 -1.324 -50.345 1.00 73.00 460 ALA A CA 1
ATOM 3518 C C . ALA A 1 460 ? 1.156 -1.078 -51.116 1.00 73.00 460 ALA A C 1
ATOM 3520 O O . ALA A 1 460 ? 1.705 0.026 -51.124 1.00 73.00 460 ALA A O 1
ATOM 3521 N N . CYS A 1 461 ? 1.618 -2.103 -51.829 1.00 78.81 461 CYS A N 1
ATOM 3522 C CA . CYS A 1 461 ? 2.591 -1.985 -52.908 1.00 78.81 461 CYS A CA 1
ATOM 3523 C C . CYS A 1 461 ? 1.872 -2.183 -54.244 1.00 78.81 461 CYS A C 1
ATOM 3525 O O . CYS A 1 461 ? 1.473 -3.297 -54.576 1.00 78.81 461 CYS A O 1
ATOM 3527 N N . ARG A 1 462 ? 1.752 -1.120 -55.047 1.00 75.75 462 ARG A N 1
ATOM 3528 C CA . ARG A 1 462 ? 1.123 -1.203 -56.377 1.00 75.75 462 ARG A CA 1
ATOM 3529 C C . ARG A 1 462 ? 1.950 -1.986 -57.391 1.00 75.75 462 ARG A C 1
ATOM 3531 O O . ARG A 1 462 ? 1.374 -2.664 -58.228 1.00 75.75 462 ARG A O 1
ATOM 3538 N N . THR A 1 463 ? 3.277 -1.959 -57.276 1.00 78.25 463 THR A N 1
ATOM 3539 C CA . THR A 1 463 ? 4.175 -2.720 -58.160 1.00 78.25 463 THR A CA 1
ATOM 3540 C C . THR A 1 463 ? 3.969 -4.228 -58.030 1.00 78.25 463 THR A C 1
ATOM 3542 O O . THR A 1 463 ? 4.105 -4.955 -59.005 1.00 78.25 463 THR A O 1
ATOM 3545 N N . CYS A 1 464 ? 3.642 -4.707 -56.827 1.00 79.06 464 CYS A N 1
ATOM 3546 C CA . CYS A 1 464 ? 3.440 -6.130 -56.549 1.00 79.06 464 CYS A CA 1
ATOM 3547 C C . CYS A 1 464 ? 1.979 -6.502 -56.295 1.00 79.06 464 CYS A C 1
ATOM 3549 O O . CYS A 1 464 ? 1.723 -7.657 -55.974 1.00 79.06 464 CYS A O 1
ATOM 3551 N N . ASN A 1 465 ? 1.058 -5.539 -56.417 1.00 77.62 465 ASN A N 1
ATOM 3552 C CA . ASN A 1 465 ? -0.350 -5.668 -56.049 1.00 77.62 465 ASN A CA 1
ATOM 3553 C C . ASN A 1 465 ? -0.539 -6.382 -54.697 1.00 77.62 465 ASN A C 1
ATOM 3555 O O . ASN A 1 465 ? -1.191 -7.417 -54.623 1.00 77.62 465 ASN A O 1
ATOM 3559 N N . TYR A 1 466 ? 0.130 -5.856 -53.669 1.00 78.38 466 TYR A N 1
ATOM 3560 C CA . TYR A 1 466 ? 0.184 -6.445 -52.333 1.00 78.38 466 TYR A CA 1
ATOM 3561 C C . TYR A 1 466 ? -0.408 -5.472 -51.315 1.00 78.38 466 TYR A C 1
ATOM 3563 O O . TYR A 1 466 ? 0.173 -4.405 -51.112 1.00 78.38 466 TYR A O 1
ATOM 3571 N N . ASP A 1 467 ? -1.525 -5.827 -50.688 1.00 79.38 467 ASP A N 1
ATOM 3572 C CA . ASP A 1 467 ? -2.295 -5.021 -49.743 1.00 79.38 467 ASP A CA 1
ATOM 3573 C C . ASP A 1 467 ? -2.253 -5.631 -48.331 1.00 79.38 467 ASP A C 1
ATOM 3575 O O . ASP A 1 467 ? -2.542 -6.807 -48.108 1.00 79.38 467 ASP A O 1
ATOM 3579 N N . VAL A 1 468 ? -1.942 -4.805 -47.332 1.00 75.44 468 VAL A N 1
ATOM 3580 C CA . VAL A 1 468 ? -1.900 -5.200 -45.921 1.00 75.44 468 VAL A CA 1
ATOM 3581 C C . VAL A 1 468 ? -2.880 -4.354 -45.117 1.00 75.44 468 VAL A C 1
ATOM 3583 O O . VAL A 1 468 ? -2.875 -3.124 -45.195 1.00 75.44 468 VAL A O 1
ATOM 3586 N N . CYS A 1 469 ? -3.722 -5.010 -44.314 1.00 74.12 469 CYS A N 1
ATOM 3587 C CA . CYS A 1 469 ? -4.661 -4.313 -43.439 1.00 74.12 469 CYS A CA 1
ATOM 3588 C C . CYS A 1 469 ? -3.971 -3.631 -42.253 1.00 74.12 469 CYS A C 1
ATOM 3590 O O . CYS A 1 469 ? -2.848 -3.980 -41.882 1.00 74.12 469 CYS A O 1
ATOM 3592 N N . SER A 1 470 ? -4.665 -2.679 -41.626 1.00 71.19 470 SER A N 1
ATOM 3593 C CA . SER A 1 470 ? -4.187 -1.977 -40.427 1.00 71.19 470 SER A CA 1
ATOM 3594 C C . SER A 1 470 ? -3.795 -2.940 -39.303 1.00 71.19 470 SER A C 1
ATOM 3596 O O . SER A 1 470 ? -2.725 -2.795 -38.730 1.00 71.19 470 SER A O 1
ATOM 3598 N N . HIS A 1 471 ? -4.588 -3.984 -39.060 1.00 72.06 471 HIS A N 1
ATOM 3599 C CA . HIS A 1 471 ? -4.305 -4.980 -38.026 1.00 72.06 471 HIS A CA 1
ATOM 3600 C C . HIS A 1 471 ? -3.027 -5.790 -38.312 1.00 72.06 471 HIS A C 1
ATOM 3602 O O . HIS A 1 471 ? -2.178 -5.967 -37.442 1.00 72.06 471 HIS A O 1
ATOM 3608 N N . CYS A 1 472 ? -2.833 -6.247 -39.553 1.00 74.62 472 CYS A N 1
ATOM 3609 C CA . CYS A 1 472 ? -1.605 -6.942 -39.945 1.00 74.62 472 CYS A CA 1
ATOM 3610 C C . CYS A 1 472 ? -0.387 -6.007 -39.973 1.00 74.62 472 CYS A C 1
ATOM 3612 O O . CYS A 1 472 ? 0.724 -6.454 -39.700 1.00 74.62 472 CYS A O 1
ATOM 3614 N N . THR A 1 473 ? -0.596 -4.723 -40.264 1.00 73.06 473 THR A N 1
ATOM 3615 C CA . THR A 1 473 ? 0.424 -3.669 -40.184 1.00 73.06 473 THR A CA 1
ATOM 3616 C C . THR A 1 473 ? 0.871 -3.451 -38.741 1.00 73.06 473 THR A C 1
ATOM 3618 O O . THR A 1 473 ? 2.062 -3.488 -38.451 1.00 73.06 473 THR A O 1
ATOM 3621 N N . GLU A 1 474 ? -0.078 -3.275 -37.824 1.00 73.50 474 GLU A N 1
ATOM 3622 C CA . GLU A 1 474 ? 0.177 -3.111 -36.390 1.00 73.50 474 GLU A CA 1
ATOM 3623 C C . GLU A 1 474 ? 0.887 -4.335 -35.816 1.00 73.50 474 GLU A C 1
ATOM 3625 O O . GLU A 1 474 ? 1.913 -4.193 -35.148 1.00 73.50 474 GLU A O 1
ATOM 3630 N N . ARG A 1 475 ? 0.432 -5.540 -36.188 1.00 73.50 475 ARG A N 1
ATOM 3631 C CA . ARG A 1 475 ? 1.123 -6.791 -35.871 1.00 73.50 475 ARG A CA 1
ATOM 3632 C C . ARG A 1 475 ? 2.562 -6.761 -36.385 1.00 73.50 475 ARG A C 1
ATOM 3634 O O . ARG A 1 475 ? 3.475 -6.958 -35.591 1.00 73.50 475 ARG A O 1
ATOM 3641 N N . ALA A 1 476 ? 2.792 -6.491 -37.668 1.00 70.75 476 ALA A N 1
ATOM 3642 C CA . ALA A 1 476 ? 4.138 -6.485 -38.249 1.00 70.75 476 ALA A CA 1
ATOM 3643 C C . ALA A 1 476 ? 5.082 -5.477 -37.567 1.00 70.75 476 ALA A C 1
ATOM 3645 O O . ALA A 1 476 ? 6.252 -5.780 -37.364 1.00 70.75 476 ALA A O 1
ATOM 3646 N N . LEU A 1 477 ? 4.567 -4.320 -37.144 1.00 71.31 477 LEU A N 1
ATOM 3647 C CA . LEU A 1 477 ? 5.338 -3.278 -36.457 1.00 71.31 477 LEU A CA 1
ATOM 3648 C C . LEU A 1 477 ? 5.502 -3.506 -34.945 1.00 71.31 477 LEU A C 1
ATOM 3650 O O . LEU A 1 477 ? 6.176 -2.718 -34.286 1.00 71.31 477 LEU A O 1
ATOM 3654 N N . GLY A 1 478 ? 4.861 -4.531 -34.371 1.00 72.25 478 GLY A N 1
ATOM 3655 C CA . GLY A 1 478 ? 4.794 -4.708 -32.915 1.00 72.25 478 GLY A CA 1
ATOM 3656 C C . GLY A 1 478 ? 4.071 -3.559 -32.206 1.00 72.25 478 GLY A C 1
ATOM 3657 O O . GLY A 1 478 ? 4.355 -3.274 -31.045 1.00 72.25 478 GLY A O 1
ATOM 3658 N N . CYS A 1 479 ? 3.169 -2.874 -32.911 1.00 79.06 479 CYS A N 1
ATOM 3659 C CA . CYS A 1 479 ? 2.441 -1.720 -32.410 1.00 79.06 479 CYS A CA 1
ATOM 3660 C C . CYS A 1 479 ? 1.158 -2.162 -31.698 1.00 79.06 479 CYS A C 1
ATOM 3662 O O . CYS A 1 479 ? 0.359 -2.914 -32.254 1.00 79.06 479 CYS A O 1
ATOM 3664 N N . VAL A 1 480 ? 0.949 -1.657 -30.485 1.00 77.88 480 VAL A N 1
ATOM 3665 C CA . VAL A 1 480 ? -0.281 -1.808 -29.708 1.00 77.88 480 VAL A CA 1
ATOM 3666 C C . VAL A 1 480 ? -0.885 -0.430 -29.489 1.00 77.88 480 VAL A C 1
ATOM 3668 O O . VAL A 1 480 ? -0.212 0.505 -29.054 1.00 77.88 480 VAL A O 1
ATOM 3671 N N . ARG A 1 481 ? -2.170 -0.291 -29.803 1.00 75.56 481 ARG A N 1
ATOM 3672 C CA . ARG A 1 481 ? -2.911 0.962 -29.671 1.00 75.56 481 ARG A CA 1
ATOM 3673 C C . ARG A 1 481 ? -3.588 1.035 -28.311 1.00 75.56 481 ARG A C 1
ATOM 3675 O O . ARG A 1 481 ? -4.634 0.430 -28.125 1.00 75.56 481 ARG A O 1
ATOM 3682 N N . ALA A 1 482 ? -3.015 1.799 -27.391 1.00 77.31 482 ALA A N 1
ATOM 3683 C CA . ALA A 1 482 ? -3.459 1.883 -26.006 1.00 77.31 482 ALA A CA 1
ATOM 3684 C C . ALA A 1 482 ? -4.204 3.190 -25.699 1.00 77.31 482 ALA A C 1
ATOM 3686 O O . ALA A 1 482 ? -3.868 4.257 -26.218 1.00 77.31 482 ALA A O 1
ATOM 3687 N N . ASN A 1 483 ? -5.212 3.112 -24.831 1.00 76.12 483 ASN A N 1
ATOM 3688 C CA . ASN A 1 483 ? -5.891 4.293 -24.289 1.00 76.12 483 ASN A CA 1
ATOM 3689 C C . ASN A 1 483 ? -5.099 4.882 -23.100 1.00 76.12 483 ASN A C 1
ATOM 3691 O O . ASN A 1 483 ? -4.267 4.199 -22.507 1.00 76.12 483 ASN A O 1
ATOM 3695 N N . VAL A 1 484 ? -5.384 6.123 -22.699 1.00 74.69 484 VAL A N 1
ATOM 3696 C CA . VAL A 1 484 ? -4.762 6.783 -21.533 1.00 74.69 484 VAL A CA 1
ATOM 3697 C C . VAL A 1 484 ? -4.978 6.031 -20.220 1.00 74.69 484 VAL A C 1
ATOM 3699 O O . VAL A 1 484 ? -4.162 6.117 -19.307 1.00 74.69 484 VAL A O 1
ATOM 3702 N N . SER A 1 485 ? -6.059 5.255 -20.139 1.00 74.81 485 SER A N 1
ATOM 3703 C CA . SER A 1 485 ? -6.389 4.414 -18.992 1.00 74.81 485 SER A CA 1
ATOM 3704 C C . SER A 1 485 ? -5.765 3.018 -19.050 1.00 74.81 485 SER A C 1
ATOM 3706 O O . SER A 1 485 ? -5.992 2.237 -18.132 1.00 74.81 485 SER A O 1
ATOM 3708 N N . ALA A 1 486 ? -5.000 2.668 -20.083 1.00 78.88 486 ALA A N 1
ATOM 3709 C CA . ALA A 1 486 ? -4.378 1.352 -20.204 1.00 78.88 486 ALA A CA 1
ATOM 3710 C C . ALA A 1 486 ? -3.188 1.173 -19.251 1.00 78.88 486 ALA A C 1
ATOM 3712 O O . ALA A 1 486 ? -2.492 2.137 -18.915 1.00 78.88 486 ALA A O 1
ATOM 3713 N N . THR A 1 487 ? -2.929 -0.068 -18.847 1.00 84.50 487 THR A N 1
ATOM 3714 C CA . THR A 1 487 ? -1.709 -0.479 -18.145 1.00 84.50 487 THR A CA 1
ATOM 3715 C C . THR A 1 487 ? -0.769 -1.274 -19.045 1.00 84.50 487 THR A C 1
ATOM 3717 O O . THR A 1 487 ? -1.102 -1.677 -20.159 1.00 84.50 487 THR A O 1
ATOM 3720 N N . VAL A 1 488 ? 0.435 -1.523 -18.542 1.00 86.44 488 VAL A N 1
ATOM 3721 C CA . VAL A 1 488 ? 1.398 -2.453 -19.142 1.00 86.44 488 VAL A CA 1
ATOM 3722 C C . VAL A 1 488 ? 0.795 -3.846 -19.345 1.00 86.44 488 VAL A C 1
ATOM 3724 O O . VAL A 1 488 ? 1.008 -4.448 -20.396 1.00 86.44 488 VAL A O 1
ATOM 3727 N N . GLY A 1 489 ? 0.017 -4.340 -18.378 1.00 83.31 489 GLY A N 1
ATOM 3728 C CA . GLY A 1 489 ? -0.679 -5.622 -18.478 1.00 83.31 489 GLY A CA 1
ATOM 3729 C C . GLY A 1 489 ? -1.642 -5.680 -19.665 1.00 83.31 489 GLY A C 1
ATOM 3730 O O . GLY A 1 489 ? -1.592 -6.619 -20.454 1.00 83.31 489 GLY A O 1
ATOM 3731 N N . ASP A 1 490 ? -2.427 -4.620 -19.864 1.00 80.25 490 ASP A N 1
ATOM 3732 C CA . ASP A 1 490 ? -3.345 -4.502 -21.000 1.00 80.25 490 ASP A CA 1
ATOM 3733 C C . ASP A 1 490 ? -2.622 -4.515 -22.359 1.00 80.25 490 ASP A C 1
ATOM 3735 O O . ASP A 1 490 ? -3.047 -5.170 -23.315 1.00 80.25 490 ASP A O 1
ATOM 3739 N N . VAL A 1 491 ? -1.506 -3.783 -22.452 1.00 81.94 491 VAL A N 1
ATOM 3740 C CA . VAL A 1 491 ? -0.674 -3.740 -23.663 1.00 81.94 491 VAL A CA 1
ATOM 3741 C C . VAL A 1 491 ? -0.101 -5.117 -23.965 1.00 81.94 491 VAL A C 1
ATOM 3743 O O . VAL A 1 491 ? -0.094 -5.546 -25.119 1.00 81.94 491 VAL A O 1
ATOM 3746 N N . LEU A 1 492 ? 0.373 -5.811 -22.934 1.00 81.81 492 LEU A N 1
ATOM 3747 C CA . LEU A 1 492 ? 0.949 -7.138 -23.055 1.00 81.81 492 LEU A CA 1
ATOM 3748 C C . LEU A 1 492 ? -0.092 -8.174 -23.497 1.00 81.81 492 LEU A C 1
ATOM 3750 O O . LEU A 1 492 ? 0.209 -8.993 -24.364 1.00 81.81 492 LEU A O 1
ATOM 3754 N N . GLU A 1 493 ? -1.307 -8.141 -22.948 1.00 78.19 493 GLU A N 1
ATOM 3755 C CA . GLU A 1 493 ? -2.389 -9.039 -23.366 1.00 78.19 493 GLU A CA 1
ATOM 3756 C C . GLU A 1 493 ? -2.784 -8.806 -24.821 1.00 78.19 493 GLU A C 1
ATOM 3758 O O . GLU A 1 493 ? -2.800 -9.751 -25.609 1.00 78.19 493 GLU A O 1
ATOM 3763 N N . SER A 1 494 ? -2.979 -7.549 -25.223 1.00 77.25 494 SER A N 1
ATOM 3764 C CA . SER A 1 494 ? -3.265 -7.213 -26.621 1.00 77.25 494 SER A CA 1
ATOM 3765 C C . SER A 1 494 ? -2.134 -7.618 -27.565 1.00 77.25 494 SER A C 1
ATOM 3767 O O . SER A 1 494 ? -2.368 -8.156 -28.650 1.00 77.25 494 SER A O 1
ATOM 3769 N N . TRP A 1 495 ? -0.882 -7.430 -27.142 1.00 78.94 495 TRP A N 1
ATOM 3770 C CA . TRP A 1 495 ? 0.272 -7.896 -27.899 1.00 78.94 495 TRP A CA 1
ATOM 3771 C C . TRP A 1 495 ? 0.271 -9.423 -28.043 1.00 78.94 495 TRP A C 1
ATOM 3773 O O . TRP A 1 495 ? 0.543 -9.923 -29.133 1.00 78.94 495 TRP A O 1
ATOM 3783 N N . ARG A 1 496 ? -0.062 -10.178 -26.987 1.00 76.06 496 ARG A N 1
ATOM 3784 C CA . ARG A 1 496 ? -0.175 -11.646 -27.044 1.00 76.06 496 ARG A CA 1
ATOM 3785 C C . ARG A 1 496 ? -1.286 -12.079 -28.000 1.00 76.06 496 ARG A C 1
ATOM 3787 O O . ARG A 1 496 ? -1.033 -12.912 -28.867 1.00 76.06 496 ARG A O 1
ATOM 3794 N N . GLU A 1 497 ? -2.475 -11.489 -27.899 1.00 71.56 497 GLU A N 1
ATOM 3795 C CA . GLU A 1 497 ? -3.618 -11.798 -28.772 1.00 71.56 497 GLU A CA 1
ATOM 3796 C C . GLU A 1 497 ? -3.304 -11.549 -30.251 1.00 71.56 497 GLU A C 1
ATOM 3798 O O . GLU A 1 497 ? -3.591 -12.393 -31.102 1.00 71.56 497 GLU A O 1
ATOM 3803 N N . ASN A 1 498 ? -2.638 -10.432 -30.557 1.00 69.12 498 ASN A N 1
ATOM 3804 C CA . ASN A 1 498 ? -2.222 -10.097 -31.919 1.00 69.12 498 ASN A CA 1
ATOM 3805 C C . ASN A 1 498 ? -1.185 -11.080 -32.481 1.00 69.12 498 ASN A C 1
ATOM 3807 O O . ASN A 1 498 ? -1.008 -11.159 -33.699 1.00 69.12 498 ASN A O 1
ATOM 3811 N N . ASN A 1 499 ? -0.485 -11.820 -31.618 1.00 67.19 499 ASN A N 1
ATOM 3812 C CA . ASN A 1 499 ? 0.651 -12.656 -31.984 1.00 67.19 499 ASN A CA 1
ATOM 3813 C C . ASN A 1 499 ? 0.413 -14.164 -31.867 1.00 67.19 499 ASN A C 1
ATOM 3815 O O . ASN A 1 499 ? 1.154 -14.904 -32.514 1.00 67.19 499 ASN A O 1
ATOM 3819 N N . ASP A 1 500 ? -0.630 -14.621 -31.167 1.00 64.69 500 ASP A N 1
ATOM 3820 C CA . ASP A 1 500 ? -1.009 -16.039 -31.111 1.00 64.69 500 ASP A CA 1
ATOM 3821 C C . ASP A 1 500 ? -1.619 -16.498 -32.461 1.00 64.69 500 ASP A C 1
ATOM 3823 O O . ASP A 1 500 ? -2.700 -16.041 -32.854 1.00 64.69 500 ASP A O 1
ATOM 3827 N N . PRO A 1 501 ? -0.970 -17.416 -33.209 1.00 50.56 501 PRO A N 1
ATOM 3828 C CA . PRO A 1 501 ? -1.495 -17.942 -34.471 1.00 50.56 501 PRO A CA 1
ATOM 3829 C C . PRO A 1 501 ? -2.803 -18.750 -34.320 1.00 50.56 501 PRO A C 1
ATOM 3831 O O . PRO A 1 501 ? -3.483 -18.986 -35.319 1.00 50.56 501 PRO A O 1
ATOM 3834 N N . ASN A 1 502 ? -3.194 -19.147 -33.101 1.00 47.69 502 ASN A N 1
ATOM 3835 C CA . ASN A 1 502 ? -4.394 -19.943 -32.806 1.00 47.69 502 ASN A CA 1
ATOM 3836 C C . ASN A 1 502 ? -5.555 -19.155 -32.163 1.00 47.69 502 ASN A C 1
ATOM 3838 O O . ASN A 1 502 ? -6.596 -19.757 -31.862 1.00 47.69 502 ASN A O 1
ATOM 3842 N N . ALA A 1 503 ? -5.437 -17.832 -31.988 1.00 48.56 503 ALA A N 1
ATOM 3843 C CA . ALA A 1 503 ? -6.427 -17.001 -31.286 1.00 48.56 503 ALA A CA 1
ATOM 3844 C C . ALA A 1 503 ? -7.871 -17.155 -31.823 1.00 48.56 503 ALA A C 1
ATOM 3846 O O . ALA A 1 503 ? -8.829 -17.238 -31.052 1.00 48.56 503 ALA A O 1
ATOM 3847 N N . ASN A 1 504 ? -8.043 -17.313 -33.142 1.00 41.69 504 ASN A N 1
ATOM 3848 C CA . ASN A 1 504 ? -9.364 -17.484 -33.765 1.00 41.69 504 ASN A CA 1
ATOM 3849 C C . ASN A 1 504 ? -9.996 -18.878 -33.568 1.00 41.69 504 ASN A C 1
ATOM 3851 O O . ASN A 1 504 ? -11.213 -19.009 -33.688 1.00 41.69 504 ASN A O 1
ATOM 3855 N N . LYS A 1 505 ? -9.219 -19.922 -33.237 1.00 40.06 505 LYS A N 1
ATOM 3856 C CA . LYS A 1 505 ? -9.746 -21.279 -32.970 1.00 40.06 505 LYS A CA 1
ATOM 3857 C C . LYS A 1 505 ? -10.114 -21.494 -31.496 1.00 40.06 505 LYS A C 1
ATOM 3859 O O . LYS A 1 505 ? -11.065 -22.221 -31.212 1.00 40.06 505 LYS A O 1
ATOM 3864 N N . LYS A 1 506 ? -9.417 -20.838 -30.559 1.00 41.59 506 LYS A N 1
ATOM 3865 C CA . LYS A 1 506 ? -9.645 -20.979 -29.105 1.00 41.59 506 LYS A CA 1
ATOM 3866 C C . LYS A 1 506 ? -10.900 -20.264 -28.581 1.00 41.59 506 LYS A C 1
ATOM 3868 O O . LYS A 1 506 ? -11.409 -20.664 -27.539 1.00 41.59 506 LYS A O 1
ATOM 3873 N N . LYS A 1 507 ? -11.485 -19.305 -29.318 1.00 41.38 507 LYS A N 1
ATOM 3874 C CA . LYS A 1 507 ? -12.758 -18.651 -28.926 1.00 41.38 507 LYS A CA 1
ATOM 3875 C C . LYS A 1 507 ? -13.957 -19.613 -28.793 1.00 41.38 507 LYS A C 1
ATOM 3877 O O . LYS A 1 507 ? -14.943 -19.235 -28.175 1.00 41.38 507 LYS A O 1
ATOM 3882 N N . LYS A 1 508 ? -13.885 -20.847 -29.321 1.00 31.06 508 LYS A N 1
ATOM 3883 C CA . LYS A 1 508 ? -14.962 -21.859 -29.226 1.00 31.06 508 LYS A CA 1
ATOM 3884 C C . LYS A 1 508 ? -14.708 -23.020 -28.254 1.00 31.06 508 LYS A C 1
ATOM 3886 O O . LYS A 1 508 ? -15.621 -23.804 -28.023 1.00 31.06 508 LYS A O 1
ATOM 3891 N N . LYS A 1 509 ? -13.514 -23.144 -27.668 1.00 29.75 509 LYS A N 1
ATOM 3892 C CA . LYS A 1 509 ? -13.207 -24.156 -26.642 1.00 29.75 509 LYS A CA 1
ATOM 3893 C C . LYS A 1 509 ? -12.181 -23.590 -25.662 1.00 29.75 509 LYS A C 1
ATOM 3895 O O . LYS A 1 509 ? -10.979 -23.700 -25.889 1.00 29.75 509 LYS A O 1
ATOM 3900 N N . ARG A 1 510 ? -12.651 -23.022 -24.546 1.00 31.95 510 ARG A N 1
ATOM 3901 C CA . ARG A 1 510 ? -11.853 -22.943 -23.313 1.00 31.95 510 ARG A CA 1
ATOM 3902 C C . ARG A 1 510 ? -11.793 -24.354 -22.718 1.00 31.95 510 ARG A C 1
ATOM 3904 O O . ARG A 1 510 ? -12.518 -24.669 -21.788 1.00 31.95 510 ARG A O 1
ATOM 3911 N N . SER A 1 511 ? -10.994 -25.229 -23.319 1.00 29.11 511 SER A N 1
ATOM 3912 C CA . SER A 1 511 ? -10.613 -26.506 -22.716 1.00 29.11 511 SER A CA 1
ATOM 3913 C C . SER A 1 511 ? -9.112 -26.485 -22.476 1.00 29.11 511 SER A C 1
ATOM 3915 O O . SER A 1 511 ? -8.351 -26.194 -23.400 1.00 29.11 511 SER A O 1
ATOM 3917 N N . HIS A 1 512 ? -8.746 -26.759 -21.226 1.00 34.28 512 HIS A N 1
ATOM 3918 C CA . HIS A 1 512 ? -7.403 -26.861 -20.670 1.00 34.28 512 HIS A CA 1
ATOM 3919 C C . HIS A 1 512 ? -6.329 -27.314 -21.668 1.00 34.28 512 HIS A C 1
ATOM 3921 O O . HIS A 1 512 ? -6.327 -28.451 -22.130 1.00 34.28 512 HIS A O 1
ATOM 3927 N N . ALA A 1 513 ? -5.378 -26.424 -21.937 1.00 25.84 513 ALA A N 1
ATOM 3928 C CA . ALA A 1 513 ? -4.035 -26.793 -22.356 1.00 25.84 513 ALA A CA 1
ATOM 3929 C C . ALA A 1 513 ? -3.062 -25.928 -21.534 1.00 25.84 513 ALA A C 1
ATOM 3931 O O . ALA A 1 513 ? -3.116 -24.702 -21.675 1.00 25.84 513 ALA A O 1
ATOM 3932 N N . PRO A 1 514 ? -2.226 -26.520 -20.662 1.00 32.06 514 PRO A N 1
ATOM 3933 C CA . PRO A 1 514 ? -1.217 -25.791 -19.916 1.00 32.06 514 PRO A CA 1
ATOM 3934 C C . PRO A 1 514 ? -0.004 -25.630 -20.827 1.00 32.06 514 PRO A C 1
ATOM 3936 O O . PRO A 1 514 ? 0.694 -26.594 -21.131 1.00 32.06 514 PRO A O 1
ATOM 3939 N N . SER A 1 515 ? 0.225 -24.423 -21.329 1.00 33.16 515 SER A N 1
ATOM 3940 C CA . SER A 1 515 ? 1.518 -24.084 -21.914 1.00 33.16 515 SER A CA 1
ATOM 3941 C C . SER A 1 515 ? 1.684 -22.573 -22.029 1.00 33.16 515 SER A C 1
ATOM 3943 O O . SER A 1 515 ? 0.821 -21.911 -22.611 1.00 33.16 515 SER A O 1
ATOM 3945 N N . VAL A 1 516 ? 2.878 -22.128 -21.632 1.00 38.84 516 VAL A N 1
ATOM 3946 C CA . VAL A 1 516 ? 3.627 -20.944 -22.088 1.00 38.84 516 VAL A CA 1
ATOM 3947 C C . VAL A 1 516 ? 3.697 -19.777 -21.091 1.00 38.84 516 VAL A C 1
ATOM 3949 O O . VAL A 1 516 ? 2.851 -18.890 -21.068 1.00 38.84 516 VAL A O 1
ATOM 3952 N N . GLU A 1 517 ? 4.779 -19.824 -20.304 1.00 54.03 517 GLU A N 1
ATOM 3953 C CA . GLU A 1 517 ? 5.663 -18.730 -19.870 1.00 54.03 517 GLU A CA 1
ATOM 3954 C C . GLU A 1 517 ? 5.042 -17.328 -19.752 1.00 54.03 517 GLU A C 1
ATOM 3956 O O . GLU A 1 517 ? 4.748 -16.651 -20.740 1.00 54.03 517 GLU A O 1
ATOM 3961 N N . GLY A 1 518 ? 4.931 -16.836 -18.514 1.00 65.75 518 GLY A N 1
ATOM 3962 C CA . GLY A 1 518 ? 4.585 -15.445 -18.239 1.00 65.75 518 GLY A CA 1
ATOM 3963 C C . GLY A 1 518 ? 5.557 -14.477 -18.922 1.00 65.75 518 GLY A C 1
ATOM 3964 O O . GLY A 1 518 ? 6.680 -14.282 -18.469 1.00 65.75 518 GLY A O 1
ATOM 3965 N N . LEU A 1 519 ? 5.121 -13.861 -20.020 1.00 77.31 519 LEU A N 1
ATOM 3966 C CA . LEU A 1 519 ? 5.840 -12.761 -20.662 1.00 77.31 519 LEU A CA 1
ATOM 3967 C C . LEU A 1 519 ? 5.763 -11.499 -19.806 1.00 77.31 519 LEU A C 1
ATOM 3969 O O . LEU A 1 519 ? 4.717 -11.246 -19.206 1.00 77.31 519 LEU A O 1
ATOM 3973 N N . ASP A 1 520 ? 6.810 -10.680 -19.846 1.00 84.00 520 ASP A N 1
ATOM 3974 C CA . ASP A 1 520 ? 6.849 -9.366 -19.208 1.00 84.00 520 ASP A CA 1
ATOM 3975 C C . ASP A 1 520 ? 7.392 -8.283 -20.146 1.00 84.00 520 ASP A C 1
ATOM 3977 O O . ASP A 1 520 ? 8.143 -8.573 -21.081 1.00 84.00 520 ASP A O 1
ATOM 3981 N N . LEU A 1 521 ? 7.001 -7.030 -19.891 1.00 86.38 521 LEU A N 1
ATOM 3982 C CA . LEU A 1 521 ? 7.486 -5.850 -20.610 1.00 86.38 521 LEU A CA 1
ATOM 3983 C C . LEU A 1 521 ? 8.560 -5.127 -19.795 1.00 86.38 521 LEU A C 1
ATOM 3985 O O . LEU A 1 521 ? 8.393 -4.875 -18.601 1.00 86.38 521 LEU A O 1
ATOM 3989 N N . PHE A 1 522 ? 9.658 -4.765 -20.453 1.00 85.94 522 PHE A N 1
ATOM 3990 C CA . PHE A 1 522 ? 10.803 -4.133 -19.803 1.00 85.94 522 PHE A CA 1
ATOM 3991 C C . PHE A 1 522 ? 11.544 -3.172 -20.736 1.00 85.94 522 PHE A C 1
ATOM 3993 O O . PHE A 1 522 ? 11.433 -3.238 -21.960 1.00 85.94 522 PHE A O 1
ATOM 4000 N N . THR A 1 523 ? 12.332 -2.284 -20.140 1.00 82.75 523 THR A N 1
ATOM 4001 C CA . THR A 1 523 ? 13.405 -1.539 -20.815 1.00 82.75 523 THR A CA 1
ATOM 4002 C C . THR A 1 523 ? 14.751 -2.141 -20.427 1.00 82.75 523 THR A C 1
ATOM 4004 O O . THR A 1 523 ? 14.835 -2.947 -19.503 1.00 82.75 523 THR A O 1
ATOM 4007 N N . ARG A 1 524 ? 15.843 -1.691 -21.053 1.00 76.88 524 ARG A N 1
ATOM 4008 C CA . ARG A 1 524 ? 17.203 -2.074 -20.627 1.00 76.88 524 ARG A CA 1
ATOM 4009 C C . ARG A 1 524 ? 17.498 -1.784 -19.151 1.00 76.88 524 ARG A C 1
ATOM 4011 O O . ARG A 1 524 ? 18.358 -2.436 -18.579 1.00 76.88 524 ARG A O 1
ATOM 4018 N N . ALA A 1 525 ? 16.825 -0.799 -18.559 1.00 72.25 525 ALA A N 1
ATOM 4019 C CA . ALA A 1 525 ? 17.086 -0.373 -17.189 1.00 72.25 525 ALA A CA 1
ATOM 4020 C C . ALA A 1 525 ? 16.205 -1.083 -16.151 1.00 72.25 525 ALA A C 1
ATOM 4022 O O . ALA A 1 525 ? 16.559 -1.111 -14.978 1.00 72.25 525 ALA A O 1
ATOM 4023 N N . ALA A 1 526 ? 15.025 -1.563 -16.552 1.00 77.00 526 ALA A N 1
ATOM 4024 C CA . ALA A 1 526 ? 13.922 -1.718 -15.614 1.00 77.00 526 ALA A CA 1
ATOM 4025 C C . ALA A 1 526 ? 12.791 -2.616 -16.140 1.00 77.00 526 ALA A C 1
ATOM 4027 O O . ALA A 1 526 ? 12.355 -2.469 -17.284 1.00 77.00 526 ALA A O 1
ATOM 4028 N N . LEU A 1 527 ? 12.274 -3.486 -15.270 1.00 84.31 527 LEU A N 1
ATOM 4029 C CA . LEU A 1 527 ? 11.069 -4.293 -15.485 1.00 84.31 527 LEU A CA 1
ATOM 4030 C C . LEU A 1 527 ? 9.803 -3.544 -15.034 1.00 84.31 527 LEU A C 1
ATOM 4032 O O . LEU A 1 527 ? 9.768 -3.060 -13.910 1.00 84.31 527 LEU A O 1
ATOM 4036 N N . PHE A 1 528 ? 8.744 -3.481 -15.844 1.00 86.62 528 PHE A N 1
ATOM 4037 C CA . PHE A 1 528 ? 7.512 -2.794 -15.431 1.00 86.62 528 PHE A CA 1
ATOM 4038 C C . PHE A 1 528 ? 6.526 -3.709 -14.705 1.00 86.62 528 PHE A C 1
ATOM 4040 O O . PHE A 1 528 ? 6.354 -4.873 -15.075 1.00 86.62 528 PHE A O 1
ATOM 4047 N N . ALA A 1 529 ? 5.818 -3.151 -13.719 1.00 88.31 529 ALA A N 1
ATOM 4048 C CA . ALA A 1 529 ? 4.656 -3.807 -13.138 1.00 88.31 529 ALA A CA 1
ATOM 4049 C C . ALA A 1 529 ? 3.503 -3.837 -14.146 1.00 88.31 529 ALA A C 1
ATOM 4051 O O . ALA A 1 529 ? 3.335 -2.933 -14.965 1.00 88.31 529 ALA A O 1
ATOM 4052 N N . HIS A 1 530 ? 2.646 -4.851 -14.050 1.00 86.56 530 HIS A N 1
ATOM 4053 C CA . HIS A 1 530 ? 1.460 -4.979 -14.911 1.00 86.56 530 HIS A CA 1
ATOM 4054 C C . HIS A 1 530 ? 0.450 -3.857 -14.682 1.00 86.56 530 HIS A C 1
ATOM 4056 O O . HIS A 1 530 ? -0.394 -3.579 -15.532 1.00 86.56 530 HIS A O 1
ATOM 4062 N N . THR A 1 531 ? 0.559 -3.207 -13.532 1.00 85.19 531 THR A N 1
ATOM 4063 C CA . THR A 1 531 ? -0.323 -2.159 -13.034 1.00 85.19 531 THR A CA 1
ATOM 4064 C C . THR A 1 531 ? 0.156 -0.764 -13.422 1.00 85.19 531 THR A C 1
ATOM 4066 O O . THR A 1 531 ? -0.634 0.180 -13.373 1.00 85.19 531 THR A O 1
ATOM 4069 N N . THR A 1 532 ? 1.409 -0.634 -13.878 1.00 87.38 532 THR A N 1
ATOM 4070 C CA . THR A 1 532 ? 1.993 0.634 -14.311 1.00 87.38 532 THR A CA 1
ATOM 4071 C C . THR A 1 532 ? 1.176 1.217 -15.476 1.00 87.38 532 THR A C 1
ATOM 4073 O O . THR A 1 532 ? 0.949 0.528 -16.480 1.00 87.38 532 THR A O 1
ATOM 4076 N N . PRO A 1 533 ? 0.717 2.479 -15.386 1.00 86.00 533 PRO A N 1
ATOM 4077 C CA . PRO A 1 533 ? 0.001 3.134 -16.477 1.00 86.00 533 PRO A CA 1
ATOM 4078 C C . PRO A 1 533 ? 0.867 3.313 -17.728 1.00 86.00 533 PRO A C 1
ATOM 4080 O O . PRO A 1 533 ? 2.035 3.694 -17.646 1.00 86.00 533 PRO A O 1
ATOM 4083 N N . VAL A 1 534 ? 0.280 3.132 -18.913 1.00 82.75 534 VAL A N 1
ATOM 4084 C CA . VAL A 1 534 ? 1.004 3.267 -20.191 1.00 82.75 534 VAL A CA 1
ATOM 4085 C C . VAL A 1 534 ? 1.589 4.670 -20.382 1.00 82.75 534 VAL A C 1
ATOM 4087 O O . VAL A 1 534 ? 2.660 4.817 -20.968 1.00 82.75 534 VAL A O 1
ATOM 4090 N N . CYS A 1 535 ? 0.939 5.718 -19.865 1.00 82.25 535 CYS A N 1
ATOM 4091 C CA . CYS A 1 535 ? 1.464 7.080 -19.983 1.00 82.25 535 CYS A CA 1
ATOM 4092 C C . CYS A 1 535 ? 2.794 7.262 -19.240 1.00 82.25 535 CYS A C 1
ATOM 4094 O O . CYS A 1 535 ? 3.651 7.996 -19.729 1.00 82.25 535 CYS A O 1
ATOM 4096 N N . ALA A 1 536 ? 2.974 6.580 -18.104 1.00 82.38 536 ALA A N 1
ATOM 4097 C CA . ALA A 1 536 ? 4.225 6.586 -17.349 1.00 82.38 536 ALA A CA 1
ATOM 4098 C C . ALA A 1 536 ? 5.360 5.945 -18.160 1.00 82.38 536 ALA A C 1
ATOM 4100 O O . ALA A 1 536 ? 6.473 6.460 -18.201 1.00 82.38 536 ALA A O 1
ATOM 4101 N N . VAL A 1 537 ? 5.051 4.859 -18.872 1.00 79.94 537 VAL A N 1
ATOM 4102 C CA . VAL A 1 537 ? 6.003 4.156 -19.740 1.00 79.94 537 VAL A CA 1
ATOM 4103 C C . VAL A 1 537 ? 6.412 5.020 -20.936 1.00 79.94 537 VAL A C 1
ATOM 4105 O O . VAL A 1 537 ? 7.596 5.144 -21.244 1.00 79.94 537 VAL A O 1
ATOM 4108 N N . LEU A 1 538 ? 5.445 5.663 -21.596 1.00 78.50 538 LEU A N 1
ATOM 4109 C CA . LEU A 1 538 ? 5.696 6.482 -22.787 1.00 78.50 538 LEU A CA 1
ATOM 4110 C C . LEU A 1 538 ? 6.543 7.733 -22.503 1.00 78.50 538 LEU A C 1
ATOM 4112 O O . LEU A 1 538 ? 7.297 8.161 -23.375 1.00 78.50 538 LEU A O 1
ATOM 4116 N N . GLN A 1 539 ? 6.468 8.302 -21.295 1.00 75.25 539 GLN A N 1
ATOM 4117 C CA . GLN A 1 539 ? 7.307 9.441 -20.897 1.00 75.25 539 GLN A CA 1
ATOM 4118 C C . GLN A 1 539 ? 8.804 9.112 -20.876 1.00 75.25 539 GLN A C 1
ATOM 4120 O O . GLN A 1 539 ? 9.621 10.015 -21.039 1.00 75.25 539 GLN A O 1
ATOM 4125 N N . GLN A 1 540 ? 9.176 7.840 -20.713 1.00 69.56 540 GLN A N 1
ATOM 4126 C CA . GLN A 1 540 ? 10.579 7.440 -20.597 1.00 69.56 540 GLN A CA 1
ATOM 4127 C C . GLN A 1 540 ? 11.336 7.462 -21.932 1.00 69.56 540 GLN A C 1
ATOM 4129 O O . GLN A 1 540 ? 12.565 7.452 -21.934 1.00 69.56 540 GLN A O 1
ATOM 4134 N N . GLN A 1 541 ? 10.619 7.474 -23.065 1.00 68.62 541 GLN A N 1
ATOM 4135 C CA . GLN A 1 541 ? 11.185 7.452 -24.424 1.00 68.62 541 GLN A CA 1
ATOM 4136 C C . GLN A 1 541 ? 12.217 6.328 -24.672 1.00 68.62 541 GLN A C 1
ATOM 4138 O O . GLN A 1 541 ? 13.117 6.468 -25.497 1.00 68.62 541 GLN A O 1
ATOM 4143 N N . GLN A 1 542 ? 12.095 5.199 -23.968 1.00 71.69 542 GLN A N 1
ATOM 4144 C CA . GLN A 1 542 ? 12.955 4.025 -24.141 1.00 71.69 542 GLN A CA 1
ATOM 4145 C C . GLN A 1 542 ? 12.257 2.944 -24.983 1.00 71.69 542 GLN A C 1
ATOM 4147 O O . GLN A 1 542 ? 11.031 2.816 -24.918 1.00 71.69 542 GLN A O 1
ATOM 4152 N N . PRO A 1 543 ? 13.008 2.133 -25.753 1.00 76.56 543 PRO A N 1
ATOM 4153 C CA . PRO A 1 543 ? 12.437 1.001 -26.471 1.00 76.56 543 PRO A CA 1
ATOM 4154 C C . PRO A 1 543 ? 11.910 -0.052 -25.489 1.00 76.56 543 PRO A C 1
ATOM 4156 O O . PRO A 1 543 ? 12.593 -0.422 -24.530 1.00 76.56 543 PRO A O 1
ATOM 4159 N N . LEU A 1 544 ? 10.699 -0.548 -25.750 1.00 85.12 544 LEU A N 1
ATOM 4160 C CA . LEU A 1 544 ? 10.086 -1.613 -24.962 1.00 85.12 544 LEU A CA 1
ATOM 4161 C C . LEU A 1 544 ? 10.432 -2.978 -25.534 1.00 85.12 544 LEU A C 1
ATOM 4163 O O . LEU A 1 544 ? 10.296 -3.238 -26.731 1.00 85.12 544 LEU A O 1
ATOM 4167 N N . HIS A 1 545 ? 10.839 -3.864 -24.643 1.00 86.06 545 HIS A N 1
ATOM 4168 C CA . HIS A 1 545 ? 11.215 -5.236 -24.920 1.00 86.06 545 HIS A CA 1
ATOM 4169 C C . HIS A 1 545 ? 10.238 -6.189 -24.234 1.00 86.06 545 HIS A C 1
ATOM 4171 O O . HIS A 1 545 ? 9.610 -5.835 -23.236 1.00 86.06 545 HIS A O 1
ATOM 4177 N N . CYS A 1 546 ? 10.106 -7.397 -24.780 1.00 86.50 546 CYS A N 1
ATOM 4178 C CA . CYS A 1 546 ? 9.259 -8.445 -24.225 1.00 86.50 546 CYS A CA 1
ATOM 4179 C C . CYS A 1 546 ? 10.017 -9.773 -24.207 1.00 86.50 546 CYS A C 1
ATOM 4181 O O . CYS A 1 546 ? 10.651 -10.130 -25.201 1.00 86.50 546 CYS A O 1
ATOM 4183 N N . ALA A 1 547 ? 9.972 -10.482 -23.081 1.00 82.50 547 ALA A N 1
ATOM 4184 C CA . ALA A 1 547 ? 10.598 -11.790 -22.913 1.00 82.50 547 ALA A CA 1
ATOM 4185 C C . ALA A 1 547 ? 9.881 -12.599 -21.826 1.00 82.50 547 ALA A C 1
ATOM 4187 O O . ALA A 1 547 ? 9.198 -12.033 -20.967 1.00 82.50 547 ALA A O 1
ATOM 4188 N N . ALA A 1 548 ? 10.056 -13.919 -21.874 1.00 76.62 548 ALA A N 1
ATOM 4189 C CA . ALA A 1 548 ? 9.650 -14.839 -20.821 1.00 76.62 548 ALA A CA 1
ATOM 4190 C C . ALA A 1 548 ? 10.518 -14.687 -19.557 1.00 76.62 548 ALA A C 1
ATOM 4192 O O . ALA A 1 548 ? 11.546 -13.998 -19.548 1.00 76.62 548 ALA A O 1
ATOM 4193 N N . ILE A 1 549 ? 10.102 -15.343 -18.474 1.00 68.06 549 ILE A N 1
ATOM 4194 C CA . ILE A 1 549 ? 10.894 -15.493 -17.246 1.00 68.06 549 ILE A CA 1
ATOM 4195 C C . ILE A 1 549 ? 12.221 -16.190 -17.598 1.00 68.06 549 ILE A C 1
ATOM 4197 O O . ILE A 1 549 ? 12.214 -17.205 -18.284 1.00 68.06 549 ILE A O 1
ATOM 4201 N N . GLY A 1 550 ? 13.357 -15.598 -17.211 1.00 62.88 550 GLY A N 1
ATOM 4202 C CA . GLY A 1 550 ? 14.699 -16.114 -17.532 1.00 62.88 550 GLY A CA 1
ATOM 4203 C C . GLY A 1 550 ? 15.167 -15.942 -18.991 1.00 62.88 550 GLY A C 1
ATOM 4204 O O . GLY A 1 550 ? 16.282 -16.337 -19.319 1.00 62.88 550 GLY A O 1
ATOM 4205 N N . GLY A 1 551 ? 14.352 -15.348 -19.874 1.00 74.50 551 GLY A N 1
ATOM 4206 C CA . GLY A 1 551 ? 14.654 -15.205 -21.303 1.00 74.50 551 GLY A CA 1
ATOM 4207 C C . GLY A 1 551 ? 15.229 -13.844 -21.726 1.00 74.50 551 GLY A C 1
ATOM 4208 O O . GLY A 1 551 ? 15.256 -12.872 -20.969 1.00 74.50 551 GLY A O 1
ATOM 4209 N N . ALA A 1 552 ? 15.637 -13.755 -22.995 1.00 81.50 552 ALA A N 1
ATOM 4210 C CA . ALA A 1 552 ? 16.002 -12.504 -23.663 1.00 81.50 552 ALA A CA 1
ATOM 4211 C C . ALA A 1 552 ? 14.946 -12.114 -24.708 1.00 81.50 552 ALA A C 1
ATOM 4213 O O . ALA A 1 552 ? 14.263 -12.966 -25.278 1.00 81.50 552 ALA A O 1
ATOM 4214 N N . CYS A 1 553 ? 14.827 -10.815 -24.986 1.00 83.69 553 CYS A N 1
ATOM 4215 C CA . CYS A 1 553 ? 13.988 -10.323 -26.078 1.00 83.69 553 CYS A CA 1
ATOM 4216 C C . CYS A 1 553 ? 14.519 -10.836 -27.429 1.00 83.69 553 CYS A C 1
ATOM 4218 O O . CYS A 1 553 ? 15.709 -11.117 -27.564 1.00 83.69 553 CYS A O 1
ATOM 4220 N N . ALA A 1 554 ? 13.679 -10.885 -28.467 1.00 77.00 554 ALA A N 1
ATOM 4221 C CA . ALA A 1 554 ? 14.076 -11.315 -29.816 1.00 77.00 554 ALA A CA 1
ATOM 4222 C C . ALA A 1 554 ? 15.278 -10.528 -30.391 1.00 77.00 554 ALA A C 1
ATOM 4224 O O . ALA A 1 554 ? 16.074 -11.055 -31.165 1.00 77.00 554 ALA A O 1
ATOM 4225 N N . CYS A 1 555 ? 15.468 -9.281 -29.952 1.00 76.38 555 CYS A N 1
ATOM 4226 C CA . CYS A 1 555 ? 16.634 -8.453 -30.271 1.00 76.38 555 CYS A CA 1
ATOM 4227 C C . CYS A 1 555 ? 17.866 -8.709 -29.375 1.00 76.38 555 CYS A C 1
ATOM 4229 O O . CYS A 1 555 ? 18.775 -7.882 -29.343 1.00 76.38 555 CYS A O 1
ATOM 4231 N N . ARG A 1 556 ? 17.882 -9.808 -28.610 1.00 81.31 556 ARG A N 1
ATOM 4232 C CA . ARG A 1 556 ? 18.939 -10.239 -27.674 1.00 81.31 556 ARG A CA 1
ATOM 4233 C C . ARG A 1 556 ? 19.201 -9.318 -26.480 1.00 81.31 556 ARG A C 1
ATOM 4235 O O . ARG A 1 556 ? 20.203 -9.484 -25.794 1.00 81.31 556 ARG A O 1
ATOM 4242 N N . VAL A 1 557 ? 18.310 -8.367 -26.200 1.00 81.38 557 VAL A N 1
ATOM 4243 C CA . VAL A 1 557 ? 18.382 -7.590 -24.954 1.00 81.38 557 VAL A CA 1
ATOM 4244 C C . VAL A 1 557 ? 17.936 -8.493 -23.809 1.00 81.38 557 VAL A C 1
ATOM 4246 O O . VAL A 1 557 ? 16.820 -9.022 -23.834 1.00 81.38 557 VAL A O 1
ATOM 4249 N N . THR A 1 558 ? 18.824 -8.681 -22.837 1.00 79.62 558 THR A N 1
ATOM 4250 C CA . THR A 1 558 ? 18.554 -9.445 -21.622 1.00 79.62 558 THR A CA 1
ATOM 4251 C C . THR A 1 558 ? 17.614 -8.672 -20.714 1.00 79.62 558 THR A C 1
ATOM 4253 O O . THR A 1 558 ? 17.623 -7.440 -20.648 1.00 79.62 558 THR A O 1
ATOM 4256 N N . ARG A 1 559 ? 16.751 -9.418 -20.039 1.00 78.25 559 ARG A N 1
ATOM 4257 C CA . ARG A 1 559 ? 15.817 -8.868 -19.072 1.00 78.25 559 ARG A CA 1
ATOM 4258 C C . ARG A 1 559 ? 16.575 -8.408 -17.813 1.00 78.25 559 ARG A C 1
ATOM 4260 O O . ARG A 1 559 ? 17.396 -9.177 -17.319 1.00 78.25 559 ARG A O 1
ATOM 4267 N N . PRO A 1 560 ? 16.296 -7.211 -17.266 1.00 75.44 560 PRO A N 1
ATOM 4268 C CA . PRO A 1 560 ? 16.885 -6.777 -16.003 1.00 75.44 560 PRO A CA 1
ATOM 4269 C C . PRO A 1 560 ? 16.301 -7.556 -14.813 1.00 75.44 560 PRO A C 1
ATOM 4271 O O . PRO A 1 560 ? 15.127 -7.941 -14.821 1.00 75.44 560 PRO A O 1
ATOM 4274 N N . HIS A 1 561 ? 17.113 -7.740 -13.769 1.00 69.62 561 HIS A N 1
ATOM 4275 C CA . HIS A 1 561 ? 16.687 -8.337 -12.495 1.00 69.62 561 HIS A CA 1
ATOM 4276 C C . HIS A 1 561 ? 15.928 -7.343 -11.607 1.00 69.62 561 HIS A C 1
ATOM 4278 O O . HIS A 1 561 ? 15.094 -7.743 -10.799 1.00 69.62 561 HIS A O 1
ATOM 4284 N N . ALA A 1 562 ? 16.176 -6.044 -11.789 1.00 67.44 562 ALA A N 1
ATOM 4285 C CA . ALA A 1 562 ? 15.564 -4.989 -11.000 1.00 67.44 562 ALA A CA 1
ATOM 4286 C C . ALA A 1 562 ? 14.167 -4.609 -11.510 1.00 67.44 562 ALA A C 1
ATOM 4288 O O . ALA A 1 562 ? 13.940 -4.410 -12.713 1.00 67.44 562 ALA A O 1
ATOM 4289 N N . ALA A 1 563 ? 13.241 -4.424 -10.572 1.00 67.62 563 ALA A N 1
ATOM 4290 C CA . ALA A 1 563 ? 11.984 -3.757 -10.859 1.00 67.62 563 ALA A CA 1
ATOM 4291 C C . ALA A 1 563 ? 12.233 -2.289 -11.210 1.00 67.62 563 ALA A C 1
ATOM 4293 O O . ALA A 1 563 ? 12.949 -1.554 -10.532 1.00 67.62 563 ALA A O 1
ATOM 4294 N N . GLY A 1 564 ? 11.611 -1.870 -12.298 1.00 57.69 564 GLY A N 1
ATOM 4295 C CA . GLY A 1 564 ? 11.560 -0.498 -12.735 1.00 57.69 564 GLY A CA 1
ATOM 4296 C C . GLY A 1 564 ? 10.618 0.325 -11.892 1.00 57.69 564 GLY A C 1
ATOM 4297 O O . GLY A 1 564 ? 9.416 0.101 -11.901 1.00 57.69 564 GLY A O 1
ATOM 4298 N N . GLY A 1 565 ? 11.165 1.345 -11.253 1.00 55.00 565 GLY A N 1
ATOM 4299 C CA . GLY A 1 565 ? 10.409 2.435 -10.671 1.00 55.00 565 GLY A CA 1
ATOM 4300 C C . GLY A 1 565 ? 11.318 3.643 -10.688 1.00 55.00 565 GLY A C 1
ATOM 4301 O O . GLY A 1 565 ? 12.333 3.654 -9.998 1.00 55.00 565 GLY A O 1
ATOM 4302 N N . TRP A 1 566 ? 11.018 4.640 -11.515 1.00 54.41 566 TRP A N 1
ATOM 4303 C CA . TRP A 1 566 ? 11.729 5.914 -11.462 1.00 54.41 566 TRP A CA 1
ATOM 4304 C C . TRP A 1 566 ? 11.258 6.637 -10.200 1.00 54.41 566 TRP A C 1
ATOM 4306 O O . TRP A 1 566 ? 10.429 7.538 -10.259 1.00 54.41 566 TRP A O 1
ATOM 4316 N N . ALA A 1 567 ? 11.736 6.186 -9.040 1.00 55.44 567 ALA A N 1
ATOM 4317 C CA . ALA A 1 567 ? 11.680 6.985 -7.836 1.00 55.44 567 ALA A CA 1
ATOM 4318 C C . ALA A 1 567 ? 12.377 8.302 -8.181 1.00 55.44 567 ALA A C 1
ATOM 4320 O O . ALA A 1 567 ? 13.547 8.307 -8.579 1.00 55.44 567 ALA A O 1
ATOM 4321 N N . GLN A 1 568 ? 11.635 9.407 -8.114 1.00 61.06 568 GLN A N 1
ATOM 4322 C CA . GLN A 1 568 ? 12.241 10.724 -8.221 1.00 61.06 568 GLN A CA 1
ATOM 4323 C C . GLN A 1 568 ? 13.330 10.777 -7.147 1.00 61.06 568 GLN A C 1
ATOM 4325 O O . GLN A 1 568 ? 13.077 10.435 -5.992 1.00 61.06 568 GLN A O 1
ATOM 4330 N N . GLN A 1 569 ? 14.570 11.097 -7.524 1.00 62.78 569 GLN A N 1
ATOM 4331 C CA . GLN A 1 569 ? 15.595 11.258 -6.501 1.00 62.78 569 GLN A CA 1
ATOM 4332 C C . GLN A 1 569 ? 15.245 12.512 -5.702 1.00 62.78 569 GLN A C 1
ATOM 4334 O O . GLN A 1 569 ? 15.085 13.571 -6.317 1.00 62.78 569 GLN A O 1
ATOM 4339 N N . PRO A 1 570 ? 15.091 12.404 -4.371 1.00 64.81 570 PRO A N 1
ATOM 4340 C CA . PRO A 1 570 ? 14.782 13.565 -3.561 1.00 64.81 570 PRO A CA 1
ATOM 4341 C C . PRO A 1 570 ? 15.912 14.577 -3.722 1.00 64.81 570 PRO A C 1
ATOM 4343 O O . PRO A 1 570 ? 17.093 14.220 -3.653 1.00 64.81 570 PRO A O 1
ATOM 4346 N N 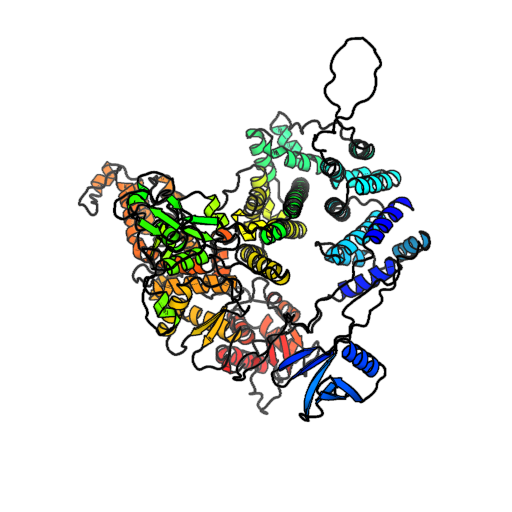. LYS A 1 571 ? 15.567 15.844 -3.963 1.00 66.62 571 LYS A N 1
ATOM 4347 C CA . LYS A 1 571 ? 16.575 16.903 -3.986 1.00 66.62 571 LYS A CA 1
ATOM 4348 C C . LYS A 1 571 ? 17.213 17.024 -2.611 1.00 66.62 571 LYS A C 1
ATOM 4350 O O . LYS A 1 571 ? 16.528 17.209 -1.606 1.00 66.62 571 LYS A O 1
ATOM 4355 N N . ASP A 1 572 ? 18.538 16.987 -2.574 1.00 71.81 572 ASP A N 1
ATOM 4356 C CA . ASP A 1 572 ? 19.283 17.348 -1.374 1.00 71.81 572 ASP A CA 1
ATOM 4357 C C . ASP A 1 572 ? 19.335 18.878 -1.256 1.00 71.81 572 ASP A C 1
ATOM 4359 O O . ASP A 1 572 ? 20.249 19.533 -1.758 1.00 71.81 572 ASP A O 1
ATOM 4363 N N . SER A 1 573 ? 18.296 19.458 -0.649 1.00 83.00 573 SER A N 1
ATOM 4364 C CA . SER A 1 573 ? 18.235 20.882 -0.297 1.00 83.00 573 SER A CA 1
ATOM 4365 C C . SER A 1 573 ? 18.366 21.072 1.224 1.00 83.00 573 SER A C 1
ATOM 4367 O O . SER A 1 573 ? 17.974 20.190 2.003 1.00 83.00 573 SER A O 1
ATOM 4369 N N . PRO A 1 574 ? 18.923 22.212 1.682 1.00 84.06 574 PRO A N 1
ATOM 4370 C CA . PRO A 1 574 ? 18.985 22.550 3.103 1.00 84.06 574 PRO A CA 1
ATOM 4371 C C . PRO A 1 574 ? 17.613 22.509 3.796 1.00 84.06 574 PRO A C 1
ATOM 4373 O O . PRO A 1 574 ? 17.545 22.080 4.951 1.00 84.06 574 PRO A O 1
ATOM 4376 N N . ILE A 1 575 ? 16.515 22.858 3.107 1.00 87.12 575 ILE A N 1
ATOM 4377 C CA . ILE A 1 575 ? 15.170 22.816 3.704 1.00 87.12 575 ILE A CA 1
ATOM 4378 C C . ILE A 1 575 ? 14.744 21.384 4.033 1.00 87.12 575 ILE A C 1
ATOM 4380 O O . ILE A 1 575 ? 14.260 21.109 5.128 1.00 87.12 575 ILE A O 1
ATOM 4384 N N . PHE A 1 576 ? 15.002 20.437 3.129 1.00 87.50 576 PHE A N 1
ATOM 4385 C CA . PHE A 1 576 ? 14.668 19.029 3.326 1.00 87.50 576 PHE A CA 1
ATOM 4386 C C . PHE A 1 576 ? 15.506 18.392 4.436 1.00 87.50 576 PHE A C 1
ATOM 4388 O O . PHE A 1 576 ? 15.010 17.541 5.174 1.00 87.50 576 PHE A O 1
ATOM 4395 N N . ARG A 1 577 ? 16.751 18.848 4.628 1.00 86.56 577 ARG A N 1
ATOM 4396 C CA . ARG A 1 577 ? 17.583 18.433 5.766 1.00 86.56 577 ARG A CA 1
ATOM 4397 C C . ARG A 1 577 ? 17.021 18.919 7.103 1.00 86.56 577 ARG A C 1
ATOM 4399 O O . ARG A 1 577 ? 16.966 18.124 8.041 1.00 86.56 577 ARG A O 1
ATOM 4406 N N . LEU A 1 578 ? 16.529 20.159 7.172 1.00 88.56 578 LEU A N 1
ATOM 4407 C CA . LEU A 1 578 ? 15.813 20.666 8.351 1.00 88.56 578 LEU A CA 1
ATOM 4408 C C . LEU A 1 578 ? 14.520 19.884 8.604 1.00 88.56 578 LEU A C 1
ATOM 4410 O O . LEU A 1 578 ? 14.312 19.396 9.713 1.00 88.56 578 LEU A O 1
ATOM 4414 N N . LEU A 1 579 ? 13.681 19.696 7.581 1.00 89.19 579 LEU A N 1
ATOM 4415 C CA . LEU A 1 579 ? 12.436 18.931 7.706 1.00 89.19 579 LEU A CA 1
ATOM 4416 C C . LEU A 1 579 ? 12.694 17.503 8.198 1.00 89.19 579 LEU A C 1
ATOM 4418 O O . LEU A 1 579 ? 11.969 17.019 9.061 1.00 89.19 579 LEU A O 1
ATOM 4422 N N . ARG A 1 580 ? 13.751 16.846 7.703 1.00 88.75 580 ARG A N 1
ATOM 4423 C CA . ARG A 1 580 ? 14.152 15.502 8.140 1.00 88.75 580 ARG A CA 1
ATOM 4424 C C . ARG A 1 580 ? 14.605 15.473 9.602 1.00 88.75 580 ARG A C 1
ATOM 4426 O O . ARG A 1 580 ? 14.274 14.525 10.306 1.00 88.75 580 ARG A O 1
ATOM 4433 N N . HIS A 1 581 ? 15.335 16.489 10.067 1.00 88.25 581 HIS A N 1
ATOM 4434 C CA . HIS A 1 581 ? 15.764 16.582 11.467 1.00 88.25 581 HIS A CA 1
ATOM 4435 C C . HIS A 1 581 ? 14.578 16.812 12.419 1.00 88.25 581 HIS A C 1
ATOM 4437 O O . HIS A 1 581 ? 14.453 16.128 13.431 1.00 88.25 581 HIS A O 1
ATOM 4443 N N . PHE A 1 582 ? 13.666 17.721 12.062 1.00 88.12 582 PHE A N 1
ATOM 4444 C CA . PHE A 1 582 ? 12.490 18.064 12.871 1.00 88.12 582 PHE A CA 1
ATOM 4445 C C . PHE A 1 582 ? 11.262 17.175 12.597 1.00 88.12 582 PHE A C 1
ATOM 4447 O O . PHE A 1 582 ? 10.182 17.432 13.132 1.00 88.12 582 PHE A O 1
ATOM 4454 N N . ALA A 1 583 ? 11.403 16.112 11.797 1.00 86.56 583 ALA A N 1
ATOM 4455 C CA . ALA A 1 583 ? 10.290 15.303 11.298 1.00 86.56 583 ALA A CA 1
ATOM 4456 C C . ALA A 1 583 ? 9.388 14.746 12.409 1.00 86.56 583 ALA A C 1
ATOM 4458 O O . ALA A 1 583 ? 8.171 14.724 12.244 1.00 86.56 583 ALA A O 1
ATOM 4459 N N . ALA A 1 584 ? 9.963 14.322 13.541 1.00 85.44 584 ALA A N 1
ATOM 4460 C CA . ALA A 1 584 ? 9.199 13.816 14.685 1.00 85.44 584 ALA A CA 1
ATOM 4461 C C . ALA A 1 584 ? 8.190 14.853 15.202 1.00 85.44 584 ALA A C 1
ATOM 4463 O O . ALA A 1 584 ? 7.011 14.540 15.311 1.00 85.44 584 ALA A O 1
ATOM 4464 N N . PHE A 1 585 ? 8.626 16.100 15.406 1.00 84.19 585 PHE A N 1
ATOM 4465 C CA . PHE A 1 585 ? 7.753 17.186 15.857 1.00 84.19 585 PHE A CA 1
ATOM 4466 C C . PHE A 1 585 ? 6.717 17.566 14.792 1.00 84.19 585 PHE A C 1
ATOM 4468 O O . PHE A 1 585 ? 5.543 17.752 15.095 1.00 84.19 585 PHE A O 1
ATOM 4475 N N . LEU A 1 586 ? 7.136 17.659 13.526 1.00 81.94 586 LEU A N 1
ATOM 4476 C CA . LEU A 1 586 ? 6.235 18.003 12.419 1.00 81.94 586 LEU A CA 1
ATOM 4477 C C . LEU A 1 586 ? 5.078 17.002 12.292 1.00 81.94 586 LEU A C 1
ATOM 4479 O O . LEU A 1 586 ? 3.954 17.389 11.986 1.00 81.94 586 LEU A O 1
ATOM 4483 N N . CYS A 1 587 ? 5.351 15.723 12.551 1.00 80.12 587 CYS A N 1
ATOM 4484 C CA . CYS A 1 587 ? 4.367 14.650 12.472 1.00 80.12 587 CYS A CA 1
ATOM 4485 C C . CYS A 1 587 ? 3.458 14.556 13.712 1.00 80.12 587 CYS A C 1
ATOM 4487 O O . CYS A 1 587 ? 2.489 13.806 13.679 1.00 80.12 587 CYS A O 1
ATOM 4489 N N . GLU A 1 588 ? 3.693 15.310 14.789 1.00 76.50 588 GLU A N 1
ATOM 4490 C CA . GLU A 1 588 ? 2.740 15.386 15.910 1.00 76.50 588 GLU A CA 1
ATOM 4491 C C . GLU A 1 588 ? 1.520 16.258 15.570 1.00 76.50 588 GLU A C 1
ATOM 4493 O O . GLU A 1 588 ? 0.426 16.054 16.106 1.00 76.50 588 GLU A O 1
ATOM 4498 N N . ASP A 1 589 ? 1.670 17.219 14.652 1.00 71.25 589 ASP A N 1
ATOM 4499 C CA . ASP A 1 589 ? 0.583 18.115 14.270 1.00 71.25 589 ASP A CA 1
ATOM 4500 C C . ASP A 1 589 ? -0.333 17.476 13.217 1.00 71.25 589 ASP A C 1
ATOM 4502 O O . ASP A 1 589 ? 0.011 17.359 12.039 1.00 71.25 589 ASP A O 1
ATOM 4506 N N . ASN A 1 590 ? -1.561 17.145 13.630 1.00 68.75 590 ASN A N 1
ATOM 4507 C CA . ASN A 1 590 ? -2.652 16.650 12.778 1.00 68.75 590 ASN A CA 1
ATOM 4508 C C . ASN A 1 590 ? -2.903 17.486 11.504 1.00 68.75 590 ASN A C 1
ATOM 4510 O O . ASN A 1 590 ? -3.446 16.964 10.528 1.00 68.75 590 ASN A O 1
ATOM 4514 N N . ALA A 1 591 ? -2.548 18.774 11.489 1.00 63.78 591 ALA A N 1
ATOM 4515 C CA . ALA A 1 591 ? -2.659 19.618 10.304 1.00 63.78 591 ALA A CA 1
ATOM 4516 C C . ALA A 1 591 ? -1.707 19.179 9.182 1.00 63.78 591 ALA A C 1
ATOM 4518 O O . ALA A 1 591 ? -2.092 19.243 8.016 1.00 63.78 591 ALA A O 1
ATOM 4519 N N . VAL A 1 592 ? -0.504 18.693 9.513 1.00 74.50 592 VAL A N 1
ATOM 4520 C CA . VAL A 1 592 ? 0.491 18.242 8.525 1.00 74.50 592 VAL A CA 1
ATOM 4521 C C . VAL A 1 592 ? -0.009 16.994 7.797 1.00 74.50 592 VAL A C 1
ATOM 4523 O O . VAL A 1 592 ? 0.012 16.953 6.569 1.00 74.50 592 VAL A O 1
ATOM 4526 N N . TRP A 1 593 ? -0.570 16.027 8.531 1.00 73.25 593 TRP A N 1
ATOM 4527 C CA . TRP A 1 593 ? -1.218 14.830 7.973 1.00 73.25 593 TRP A CA 1
ATOM 4528 C C . TRP A 1 593 ? -2.302 15.175 6.958 1.00 73.25 593 TRP A C 1
ATOM 4530 O O . TRP A 1 593 ? -2.346 14.627 5.857 1.00 73.25 593 TRP A O 1
ATOM 4540 N N . ARG A 1 594 ? -3.178 16.114 7.326 1.00 67.88 594 ARG A N 1
ATOM 4541 C CA . ARG A 1 594 ? -4.275 16.561 6.462 1.00 67.88 594 ARG A CA 1
ATOM 4542 C C . ARG A 1 594 ? -3.754 17.306 5.245 1.00 67.88 594 ARG A C 1
ATOM 4544 O O . ARG A 1 594 ? -4.205 17.016 4.145 1.00 67.88 594 ARG A O 1
ATOM 4551 N N . GLY A 1 595 ? -2.779 18.196 5.429 1.00 69.62 595 GLY A N 1
ATOM 4552 C CA . GLY A 1 595 ? -2.128 18.905 4.330 1.00 69.62 595 GLY A CA 1
ATOM 4553 C C . GLY A 1 595 ? -1.481 17.948 3.326 1.00 69.62 595 GLY A C 1
ATOM 4554 O O . GLY A 1 595 ? -1.607 18.157 2.123 1.00 69.62 595 GLY A O 1
ATOM 4555 N N . LEU A 1 596 ? -0.858 16.863 3.801 1.00 81.88 596 LEU A N 1
ATOM 4556 C CA . LEU A 1 596 ? -0.303 15.812 2.945 1.00 81.88 596 LEU A CA 1
ATOM 4557 C C . LEU A 1 596 ? -1.393 15.073 2.162 1.00 81.88 596 LEU A C 1
ATOM 4559 O O . LEU A 1 596 ? -1.249 14.906 0.954 1.00 81.88 596 LEU A O 1
ATOM 4563 N N . ILE A 1 597 ? -2.489 14.666 2.816 1.00 78.50 597 ILE A N 1
ATOM 4564 C CA . ILE A 1 597 ? -3.617 14.005 2.136 1.00 78.50 597 ILE A CA 1
ATOM 4565 C C . ILE A 1 597 ? -4.221 14.933 1.082 1.00 78.50 597 ILE A C 1
ATOM 4567 O O . ILE A 1 597 ? -4.409 14.518 -0.058 1.00 78.50 597 ILE A O 1
ATOM 4571 N N . GLU A 1 598 ? -4.513 16.186 1.431 1.00 72.38 598 GLU A N 1
ATOM 4572 C CA . GLU A 1 598 ? -5.091 17.167 0.507 1.00 72.38 598 GLU A CA 1
ATOM 4573 C C . GLU A 1 598 ? -4.163 17.421 -0.685 1.00 72.38 598 GLU A C 1
ATOM 4575 O O . GLU A 1 598 ? -4.611 17.385 -1.831 1.00 72.38 598 GLU A O 1
ATOM 4580 N N . ALA A 1 599 ? -2.861 17.592 -0.438 1.00 80.88 599 ALA A N 1
ATOM 4581 C CA . ALA A 1 599 ? -1.880 17.736 -1.502 1.00 80.88 599 ALA A CA 1
ATOM 4582 C C . ALA A 1 599 ? -1.864 16.495 -2.404 1.00 80.88 599 ALA A C 1
ATOM 4584 O O . ALA A 1 599 ? -2.095 16.631 -3.599 1.00 80.88 599 ALA A O 1
ATOM 4585 N N . VAL A 1 600 ? -1.685 15.283 -1.869 1.00 84.62 600 VAL A N 1
ATOM 4586 C CA . VAL A 1 600 ? -1.623 14.043 -2.670 1.00 84.62 600 VAL A CA 1
ATOM 4587 C C . VAL A 1 600 ? -2.913 13.799 -3.456 1.00 84.62 600 VAL A C 1
ATOM 4589 O O . VAL A 1 600 ? -2.863 13.500 -4.650 1.00 84.62 600 VAL A O 1
ATOM 4592 N N . THR A 1 601 ? -4.072 13.960 -2.818 1.00 80.25 601 THR A N 1
ATOM 4593 C CA . THR A 1 601 ? -5.377 13.738 -3.461 1.00 80.25 601 THR A CA 1
ATOM 4594 C C . THR A 1 601 ? -5.670 14.765 -4.554 1.00 80.25 601 THR A C 1
ATOM 4596 O O . THR A 1 601 ? -6.269 14.396 -5.566 1.00 80.25 601 THR A O 1
ATOM 4599 N N . SER A 1 602 ? -5.181 16.007 -4.430 1.00 79.06 602 SER A N 1
ATOM 4600 C CA . SER A 1 602 ? -5.312 17.026 -5.484 1.00 79.06 602 SER A CA 1
ATOM 4601 C C . SER A 1 602 ? -4.627 16.625 -6.803 1.00 79.06 602 SER A C 1
ATOM 4603 O O . SER A 1 602 ? -5.110 16.986 -7.874 1.00 79.06 602 SER A O 1
ATOM 4605 N N . TYR A 1 603 ? -3.567 15.805 -6.753 1.00 85.12 603 TYR A N 1
ATOM 4606 C CA . TYR A 1 603 ? -2.886 15.251 -7.936 1.00 85.12 603 TYR A CA 1
ATOM 4607 C C . TYR A 1 603 ? -3.477 13.912 -8.408 1.00 85.12 603 TYR A C 1
ATOM 4609 O O . TYR A 1 603 ? -2.922 13.286 -9.312 1.00 85.12 603 TYR A O 1
ATOM 4617 N N . GLY A 1 604 ? -4.608 13.455 -7.857 1.00 83.00 604 GLY A N 1
ATOM 4618 C CA . GLY A 1 604 ? -5.178 12.131 -8.142 1.00 83.00 604 GLY A CA 1
ATOM 4619 C C . GLY A 1 604 ? -5.367 11.824 -9.635 1.00 83.00 604 GLY A C 1
ATOM 4620 O O . GLY A 1 604 ? -5.097 10.716 -10.082 1.00 83.00 604 GLY A O 1
ATOM 4621 N N . ALA A 1 605 ? -5.737 12.809 -10.454 1.00 80.50 605 ALA A N 1
ATOM 4622 C CA . ALA A 1 605 ? -5.867 12.623 -11.902 1.00 80.50 605 ALA A CA 1
ATOM 4623 C C . ALA A 1 605 ? -4.520 12.352 -12.614 1.00 80.50 605 ALA A C 1
ATOM 4625 O O . ALA A 1 605 ? -4.452 11.561 -13.561 1.00 80.50 605 ALA A O 1
ATOM 4626 N N . LEU A 1 606 ? -3.433 12.976 -12.145 1.00 85.31 606 LEU A N 1
ATOM 4627 C CA . LEU A 1 606 ? -2.078 12.706 -12.636 1.00 85.31 606 LEU A CA 1
ATOM 4628 C C . LEU A 1 606 ? -1.575 11.361 -12.124 1.00 85.31 606 LEU A C 1
ATOM 4630 O O . LEU A 1 606 ? -0.983 10.608 -12.890 1.00 85.31 606 LEU A O 1
ATOM 4634 N N . VAL A 1 607 ? -1.874 11.016 -10.872 1.00 86.69 607 VAL A N 1
ATOM 4635 C CA . VAL A 1 607 ? -1.553 9.694 -10.316 1.00 86.69 607 VAL A CA 1
ATOM 4636 C C . VAL A 1 607 ? -2.275 8.585 -11.086 1.00 86.69 607 VAL A C 1
ATOM 4638 O O . VAL A 1 607 ? -1.677 7.568 -11.426 1.00 86.69 607 VAL A O 1
ATOM 4641 N N . PHE A 1 608 ? -3.535 8.798 -11.467 1.00 82.69 608 PHE A N 1
ATOM 4642 C CA . PHE A 1 608 ? -4.289 7.860 -12.298 1.00 82.69 608 PHE A CA 1
ATOM 4643 C C . PHE A 1 608 ? -3.627 7.593 -13.660 1.00 82.69 608 PHE A C 1
ATOM 4645 O O . PHE A 1 608 ? -3.580 6.446 -14.116 1.00 82.69 608 PHE A O 1
ATOM 4652 N N . THR A 1 609 ? -3.119 8.641 -14.312 1.00 80.88 609 THR A N 1
ATOM 4653 C CA . THR A 1 609 ? -2.564 8.564 -15.672 1.00 80.88 609 THR A CA 1
ATOM 4654 C C . THR A 1 609 ? -1.086 8.181 -15.700 1.00 80.88 609 THR A C 1
ATOM 4656 O O . THR A 1 609 ? -0.682 7.457 -16.606 1.00 80.88 609 THR A O 1
ATOM 4659 N N . HIS A 1 610 ? -0.291 8.611 -14.718 1.00 84.19 610 HIS A N 1
ATOM 4660 C CA . HIS A 1 610 ? 1.172 8.475 -14.677 1.00 84.19 610 HIS A CA 1
ATOM 4661 C C . HIS A 1 610 ? 1.701 7.650 -13.489 1.00 84.19 610 HIS A C 1
ATOM 4663 O O . HIS A 1 610 ? 2.911 7.469 -13.361 1.00 84.19 610 HIS A O 1
ATOM 4669 N N . GLY A 1 611 ? 0.835 7.124 -12.621 1.00 85.50 611 GLY A N 1
ATOM 4670 C CA . GLY A 1 611 ? 1.251 6.427 -11.403 1.00 85.50 611 GLY A CA 1
ATOM 4671 C C . GLY A 1 611 ? 1.942 7.382 -10.429 1.00 85.50 611 GLY A C 1
ATOM 4672 O O . GLY A 1 611 ? 1.608 8.562 -10.354 1.00 85.50 611 GLY A O 1
ATOM 4673 N N . VAL A 1 612 ? 2.957 6.903 -9.708 1.00 86.12 612 VAL A N 1
ATOM 4674 C CA . VAL A 1 612 ? 3.713 7.721 -8.736 1.00 86.12 612 VAL A CA 1
ATOM 4675 C C . VAL A 1 612 ? 4.396 8.926 -9.390 1.00 86.12 612 VAL A C 1
ATOM 4677 O O . VAL A 1 612 ? 4.517 9.974 -8.762 1.00 86.12 612 VAL A O 1
ATOM 4680 N N . LEU A 1 613 ? 4.761 8.828 -10.674 1.00 84.25 613 LEU A N 1
ATOM 4681 C CA . LEU A 1 613 ? 5.334 9.942 -11.441 1.00 84.25 613 LEU A CA 1
ATOM 4682 C C . LEU A 1 613 ? 4.361 11.113 -11.640 1.00 84.25 613 LEU A C 1
ATOM 4684 O O . LEU A 1 613 ? 4.789 12.196 -12.028 1.00 84.25 613 LEU A O 1
ATOM 4688 N N . GLY A 1 614 ? 3.069 10.907 -11.377 1.00 86.25 614 GLY A N 1
ATOM 4689 C CA . GLY A 1 614 ? 2.075 11.974 -11.344 1.00 86.25 614 GLY A CA 1
ATOM 4690 C C . GLY A 1 614 ? 2.219 12.918 -10.147 1.00 86.25 614 GLY A C 1
ATOM 4691 O O . GLY A 1 614 ? 1.636 14.002 -10.171 1.00 86.25 614 GLY A O 1
ATOM 4692 N N . LEU A 1 615 ? 2.987 12.539 -9.118 1.00 89.19 615 LEU A N 1
ATOM 4693 C CA . LEU A 1 615 ? 3.297 13.419 -7.995 1.00 89.19 615 LEU A CA 1
ATOM 4694 C C . LEU A 1 615 ? 4.409 14.410 -8.378 1.00 89.19 615 LEU A C 1
ATOM 4696 O O . LEU A 1 615 ? 5.426 14.008 -8.956 1.00 89.19 615 LEU A O 1
ATOM 4700 N N . PRO A 1 616 ? 4.259 15.702 -8.038 1.00 89.81 616 PRO A N 1
ATOM 4701 C CA . PRO A 1 616 ? 5.310 16.681 -8.268 1.00 89.81 616 PRO A CA 1
ATOM 4702 C C . PRO A 1 616 ? 6.491 16.430 -7.320 1.00 89.81 616 PRO A C 1
ATOM 4704 O O . PRO A 1 616 ? 6.306 16.049 -6.162 1.00 89.81 616 PRO A O 1
ATOM 4707 N N . GLU A 1 617 ? 7.703 16.716 -7.795 1.00 88.31 617 GLU A N 1
ATOM 4708 C CA . GLU A 1 617 ? 8.952 16.473 -7.054 1.00 88.31 617 GLU A CA 1
ATOM 4709 C C . GLU A 1 617 ? 8.994 17.072 -5.642 1.00 88.31 617 GLU A C 1
ATOM 4711 O O . GLU A 1 617 ? 9.371 16.345 -4.723 1.00 88.31 617 GLU A O 1
ATOM 4716 N N . PRO A 1 618 ? 8.521 18.309 -5.394 1.00 88.69 618 PRO A N 1
ATOM 4717 C CA . PRO A 1 618 ? 8.469 18.842 -4.036 1.00 88.69 618 PRO A CA 1
ATOM 4718 C C . PRO A 1 618 ? 7.613 17.996 -3.085 1.00 88.69 618 PRO A C 1
ATOM 4720 O O . PRO A 1 618 ? 8.003 17.777 -1.942 1.00 88.69 618 PRO A O 1
ATOM 4723 N N . LEU A 1 619 ? 6.468 17.478 -3.547 1.00 90.94 619 LEU A N 1
ATOM 4724 C CA . LEU A 1 619 ? 5.580 16.660 -2.715 1.00 90.94 619 LEU A CA 1
ATOM 4725 C C . LEU A 1 619 ? 6.206 15.295 -2.412 1.00 90.94 619 LEU A C 1
ATOM 4727 O O . LEU A 1 619 ? 6.143 14.829 -1.275 1.00 90.94 619 LEU A O 1
ATOM 4731 N N . TYR A 1 620 ? 6.844 14.683 -3.412 1.00 89.50 620 TYR A N 1
ATOM 4732 C CA . TYR A 1 620 ? 7.584 13.437 -3.237 1.00 89.50 620 TYR A CA 1
ATOM 4733 C C . TYR A 1 620 ? 8.713 13.598 -2.203 1.00 89.50 620 TYR A C 1
ATOM 4735 O O . TYR A 1 620 ? 8.807 12.809 -1.262 1.00 89.50 620 TYR A O 1
ATOM 4743 N N . SER A 1 621 ? 9.512 14.663 -2.323 1.00 88.62 621 SER A N 1
ATOM 4744 C CA . SER A 1 621 ? 10.623 14.975 -1.414 1.00 88.62 621 SER A CA 1
ATOM 4745 C C . SER A 1 621 ? 10.154 15.258 0.021 1.00 88.62 621 SER A C 1
ATOM 4747 O O . SER A 1 621 ? 10.790 14.803 0.973 1.00 88.62 621 SER A O 1
ATOM 4749 N N . VAL A 1 622 ? 9.009 15.931 0.208 1.00 90.62 622 VAL A N 1
ATOM 4750 C CA . VAL A 1 622 ? 8.398 16.111 1.540 1.00 90.62 622 VAL A CA 1
ATOM 4751 C C . VAL A 1 622 ? 8.017 14.763 2.160 1.00 90.62 622 VAL A C 1
ATOM 4753 O O . VAL A 1 622 ? 8.361 14.509 3.316 1.00 90.62 622 VAL A O 1
ATOM 4756 N N . ILE A 1 623 ? 7.335 13.887 1.411 1.00 90.31 623 ILE A N 1
ATOM 4757 C CA . ILE A 1 623 ? 6.933 12.562 1.910 1.00 90.31 623 ILE A CA 1
ATOM 4758 C C . ILE A 1 623 ? 8.172 11.736 2.280 1.00 90.31 623 ILE A C 1
ATOM 4760 O O . ILE A 1 623 ? 8.203 11.148 3.361 1.00 90.31 623 ILE A O 1
ATOM 4764 N N . ASP A 1 624 ? 9.213 11.737 1.441 1.00 87.69 624 ASP A N 1
ATOM 4765 C CA . ASP A 1 624 ? 10.472 11.034 1.724 1.00 87.69 624 ASP A CA 1
ATOM 4766 C C . ASP A 1 624 ? 11.171 11.552 2.993 1.00 87.69 624 ASP A C 1
ATOM 4768 O O . ASP A 1 624 ? 11.696 10.762 3.780 1.00 87.69 624 ASP A O 1
ATOM 4772 N N . CYS A 1 625 ? 11.137 12.863 3.249 1.00 88.12 625 CYS A N 1
ATOM 4773 C CA . CYS A 1 625 ? 11.735 13.441 4.455 1.00 88.12 625 CYS A CA 1
ATOM 4774 C C . CYS A 1 625 ? 10.992 13.047 5.732 1.00 88.12 625 CYS A C 1
ATOM 4776 O O . CYS A 1 625 ? 11.627 12.791 6.756 1.00 88.12 625 CYS A O 1
ATOM 4778 N N . LEU A 1 626 ? 9.661 12.989 5.673 1.00 89.88 626 LEU A N 1
ATOM 4779 C CA . LEU A 1 626 ? 8.818 12.710 6.835 1.00 89.88 626 LEU A CA 1
ATOM 4780 C C . LEU A 1 626 ? 8.610 11.213 7.082 1.00 89.88 626 LEU A C 1
ATOM 4782 O O . LEU A 1 626 ? 8.188 10.833 8.174 1.00 89.88 626 LEU A O 1
ATOM 4786 N N . ARG A 1 627 ? 8.933 10.344 6.114 1.00 87.75 627 ARG A N 1
ATOM 4787 C CA . ARG A 1 627 ? 8.554 8.922 6.134 1.00 87.75 627 ARG A CA 1
ATOM 4788 C C . ARG A 1 627 ? 8.938 8.156 7.399 1.00 87.75 627 ARG A C 1
ATOM 4790 O O . ARG A 1 627 ? 8.196 7.267 7.796 1.00 87.75 627 ARG A O 1
ATOM 4797 N N . ARG A 1 628 ? 10.054 8.499 8.055 1.00 87.12 628 ARG A N 1
ATOM 4798 C CA . ARG A 1 628 ? 10.495 7.842 9.304 1.00 87.12 628 ARG A CA 1
ATOM 4799 C C . ARG A 1 628 ? 9.629 8.194 10.519 1.00 87.12 628 ARG A C 1
ATOM 4801 O O . ARG A 1 628 ? 9.576 7.408 11.453 1.00 87.12 628 ARG A O 1
ATOM 4808 N N . SER A 1 629 ? 8.969 9.351 10.499 1.00 87.38 629 SER A N 1
ATOM 4809 C CA . SER A 1 629 ? 8.166 9.875 11.617 1.00 87.38 629 SER A CA 1
ATOM 4810 C C . SER A 1 629 ? 6.657 9.696 11.407 1.00 87.38 629 SER A C 1
ATOM 4812 O O . SER A 1 629 ? 5.921 9.559 12.374 1.00 87.38 629 SER A O 1
ATOM 4814 N N . LEU A 1 630 ? 6.222 9.632 10.146 1.00 86.81 630 LEU A N 1
ATOM 4815 C CA . LEU A 1 630 ? 5.220 8.701 9.613 1.00 86.81 630 LEU A CA 1
ATOM 4816 C C . LEU A 1 630 ? 4.602 7.582 10.508 1.00 86.81 630 LEU A C 1
ATOM 4818 O O . LEU A 1 630 ? 5.177 6.495 10.458 1.00 86.81 630 LEU A O 1
ATOM 4822 N N . PRO A 1 631 ? 3.419 7.682 11.169 1.00 83.56 631 PRO A N 1
ATOM 4823 C CA . PRO A 1 631 ? 2.632 6.495 11.488 1.00 83.56 631 PRO A CA 1
ATOM 4824 C C . PRO A 1 631 ? 2.471 5.508 10.337 1.00 83.56 631 PRO A C 1
ATOM 4826 O O . PRO A 1 631 ? 2.081 5.864 9.222 1.00 83.56 631 PRO A O 1
ATOM 4829 N N . LEU A 1 632 ? 2.744 4.237 10.640 1.00 83.69 632 LEU A N 1
ATOM 4830 C CA . LEU A 1 632 ? 2.705 3.150 9.667 1.00 83.69 632 LEU A CA 1
ATOM 4831 C C . LEU A 1 632 ? 1.329 3.020 9.005 1.00 83.69 632 LEU A C 1
ATOM 4833 O O . LEU A 1 632 ? 1.256 2.882 7.788 1.00 83.69 632 LEU A O 1
ATOM 4837 N N . ALA A 1 633 ? 0.245 3.143 9.775 1.00 78.69 633 ALA A N 1
ATOM 4838 C CA . ALA A 1 633 ? -1.119 3.075 9.252 1.00 78.69 633 ALA A CA 1
ATOM 4839 C C . ALA A 1 633 ? -1.390 4.126 8.164 1.00 78.69 633 ALA A C 1
ATOM 4841 O O . ALA A 1 633 ? -1.870 3.787 7.085 1.00 78.69 633 ALA A O 1
ATOM 4842 N N . PHE A 1 634 ? -0.987 5.377 8.397 1.00 82.38 634 PHE A N 1
ATOM 4843 C CA . PHE A 1 634 ? -1.110 6.436 7.39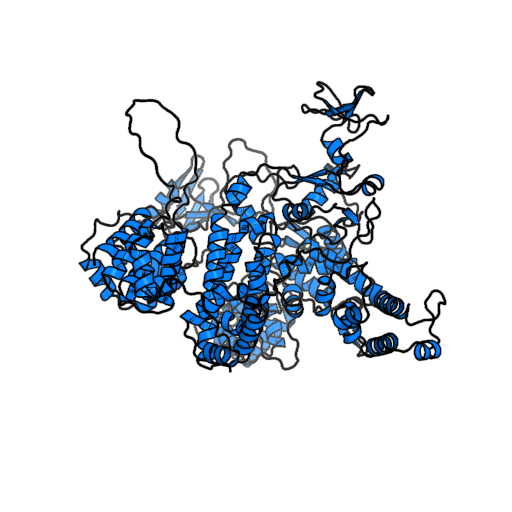7 1.00 82.38 634 PHE A CA 1
ATOM 4844 C C . PHE A 1 634 ? -0.273 6.148 6.152 1.00 82.38 634 PHE A C 1
ATOM 4846 O O . PHE A 1 634 ? -0.747 6.314 5.030 1.00 82.38 634 PHE A O 1
ATOM 4853 N N . LYS A 1 635 ? 0.974 5.690 6.326 1.00 88.12 635 LYS A N 1
ATOM 4854 C CA . LYS A 1 635 ? 1.826 5.327 5.185 1.00 88.12 635 LYS A CA 1
ATOM 4855 C C . LYS A 1 635 ? 1.215 4.204 4.364 1.00 88.12 635 LYS A C 1
ATOM 4857 O O . LYS A 1 635 ? 1.324 4.232 3.142 1.00 88.12 635 LYS A O 1
ATOM 4862 N N . CYS A 1 636 ? 0.548 3.252 5.007 1.00 84.44 636 CYS A N 1
ATOM 4863 C CA . CYS A 1 636 ? -0.165 2.183 4.320 1.00 84.44 636 CYS A CA 1
ATOM 4864 C C . CYS A 1 636 ? -1.335 2.717 3.504 1.00 84.44 636 CYS A C 1
ATOM 4866 O O . CYS A 1 636 ? -1.451 2.368 2.334 1.00 84.44 636 CYS A O 1
ATOM 4868 N N . GLU A 1 637 ? -2.166 3.590 4.074 1.00 81.81 637 GLU A N 1
ATOM 4869 C CA . GLU A 1 637 ? -3.267 4.232 3.344 1.00 81.81 637 GLU A CA 1
ATOM 4870 C C . GLU A 1 637 ? -2.759 5.035 2.143 1.00 81.81 637 GLU A C 1
ATOM 4872 O O . GLU A 1 637 ? -3.250 4.859 1.028 1.00 81.81 637 GLU A O 1
ATOM 4877 N N . LEU A 1 638 ? -1.718 5.847 2.343 1.00 85.12 638 LEU A N 1
ATOM 4878 C CA . LEU A 1 638 ? -1.073 6.614 1.280 1.00 85.12 638 LEU A CA 1
ATOM 4879 C C . LEU A 1 638 ? -0.535 5.697 0.171 1.00 85.12 638 LEU A C 1
ATOM 4881 O O . LEU A 1 638 ? -0.805 5.912 -1.009 1.00 85.12 638 LEU A O 1
ATOM 4885 N N . THR A 1 639 ? 0.185 4.642 0.549 1.00 89.44 639 THR A N 1
ATOM 4886 C CA . THR A 1 639 ? 0.764 3.669 -0.386 1.00 89.44 639 THR A CA 1
ATOM 4887 C C . THR A 1 639 ? -0.328 2.953 -1.185 1.00 89.44 639 THR A C 1
ATOM 4889 O O . THR A 1 639 ? -0.228 2.833 -2.404 1.00 89.44 639 THR A O 1
ATOM 4892 N N . ARG A 1 640 ? -1.411 2.517 -0.529 1.00 85.62 640 ARG A N 1
ATOM 4893 C CA . ARG A 1 640 ? -2.562 1.873 -1.185 1.00 85.62 640 ARG A CA 1
ATOM 4894 C C . ARG A 1 640 ? -3.287 2.817 -2.139 1.00 85.62 640 ARG A C 1
ATOM 4896 O O . ARG A 1 640 ? -3.663 2.400 -3.237 1.00 85.62 640 ARG A O 1
ATOM 4903 N N . PHE A 1 641 ? -3.440 4.085 -1.752 1.00 84.69 641 PHE A N 1
ATOM 4904 C CA . PHE A 1 641 ? -4.015 5.113 -2.613 1.00 84.69 641 PHE A CA 1
ATOM 4905 C C . PHE A 1 641 ? -3.232 5.248 -3.918 1.00 84.69 641 PHE A C 1
ATOM 4907 O O . PHE A 1 641 ? -3.834 5.204 -4.994 1.00 84.69 641 PHE A O 1
ATOM 4914 N N . LEU A 1 642 ? -1.903 5.339 -3.823 1.00 86.31 642 LEU A N 1
ATOM 4915 C CA . LEU A 1 642 ? -1.010 5.430 -4.979 1.00 86.31 642 LEU A CA 1
ATOM 4916 C C . LEU A 1 642 ? -0.978 4.136 -5.803 1.00 86.31 642 LEU A C 1
ATOM 4918 O O . LEU A 1 642 ? -0.889 4.197 -7.028 1.00 86.31 642 LEU A O 1
ATOM 4922 N N . ALA A 1 643 ? -1.065 2.975 -5.151 1.00 83.81 643 ALA A N 1
ATOM 4923 C CA . ALA A 1 643 ? -1.003 1.678 -5.814 1.00 83.81 643 ALA A CA 1
ATOM 4924 C C . ALA A 1 643 ? -2.287 1.315 -6.574 1.00 83.81 643 ALA A C 1
ATOM 4926 O O . ALA A 1 643 ? -2.208 0.777 -7.681 1.00 83.81 643 ALA A O 1
ATOM 4927 N N . VAL A 1 644 ? -3.472 1.572 -6.001 1.00 81.56 644 VAL A N 1
ATOM 4928 C CA . VAL A 1 644 ? -4.736 1.096 -6.589 1.00 81.56 644 VAL A CA 1
ATOM 4929 C C . VAL A 1 644 ? -5.960 1.974 -6.332 1.00 81.56 644 VAL A C 1
ATOM 4931 O O . VAL A 1 644 ? -6.781 2.120 -7.243 1.00 81.56 644 VAL A O 1
ATOM 4934 N N . ASP A 1 645 ? -6.133 2.558 -5.141 1.00 77.31 645 ASP A N 1
ATOM 4935 C CA . ASP A 1 645 ? -7.445 3.120 -4.775 1.00 77.31 645 ASP A CA 1
ATOM 4936 C C . ASP A 1 645 ? -7.771 4.387 -5.575 1.00 77.31 645 ASP A C 1
ATOM 4938 O O . ASP A 1 645 ? -8.907 4.551 -6.026 1.00 77.31 645 ASP A O 1
ATOM 4942 N N . CYS A 1 646 ? -6.766 5.217 -5.878 1.00 78.69 646 CYS A N 1
ATOM 4943 C CA . CYS A 1 646 ? -6.916 6.356 -6.785 1.00 78.69 646 CYS A CA 1
ATOM 4944 C C . CYS A 1 646 ? -7.472 5.919 -8.151 1.00 78.69 646 CYS A C 1
ATOM 4946 O O . CYS A 1 646 ? -8.383 6.536 -8.710 1.00 78.69 646 CYS A O 1
ATOM 4948 N N . ARG A 1 647 ? -6.968 4.794 -8.664 1.00 76.56 647 ARG A N 1
ATOM 4949 C CA . ARG A 1 647 ? -7.360 4.241 -9.958 1.00 76.56 647 ARG A CA 1
ATOM 4950 C C . ARG A 1 647 ? -8.762 3.646 -9.937 1.00 76.56 647 ARG A C 1
ATOM 4952 O O . ARG A 1 647 ? -9.520 3.879 -10.877 1.00 76.56 647 ARG A O 1
ATOM 4959 N N . ARG A 1 648 ? -9.123 2.909 -8.882 1.00 75.81 648 ARG A N 1
ATOM 4960 C CA . ARG A 1 648 ? -10.487 2.386 -8.687 1.00 75.81 648 ARG A CA 1
ATOM 4961 C C . ARG A 1 648 ? -11.502 3.522 -8.630 1.00 75.81 648 ARG A C 1
ATOM 4963 O O . ARG A 1 648 ? -12.487 3.484 -9.359 1.00 75.81 648 ARG A O 1
ATOM 4970 N N . TYR A 1 649 ? -11.210 4.549 -7.835 1.00 71.25 649 TYR A N 1
ATOM 4971 C CA . TYR A 1 649 ? -12.061 5.725 -7.695 1.00 71.25 649 TYR A CA 1
ATOM 4972 C C . TYR A 1 649 ? -12.243 6.468 -9.025 1.00 71.25 649 TYR A C 1
ATOM 4974 O O . TYR A 1 649 ? -13.371 6.726 -9.436 1.00 71.25 649 TYR A O 1
ATOM 4982 N N . ALA A 1 650 ? -11.151 6.750 -9.742 1.00 71.00 650 ALA A N 1
ATOM 4983 C CA . ALA A 1 650 ? -11.207 7.423 -11.039 1.00 71.00 650 ALA A CA 1
ATOM 4984 C C . ALA A 1 650 ? -12.019 6.629 -12.077 1.00 71.00 650 ALA A C 1
ATOM 4986 O O . ALA A 1 650 ? -12.831 7.200 -12.801 1.00 71.00 650 ALA A O 1
ATOM 4987 N N . LEU A 1 651 ? -11.835 5.307 -12.144 1.00 70.81 651 LEU A N 1
ATOM 4988 C CA . LEU A 1 651 ? -12.586 4.458 -13.071 1.00 70.81 651 LEU A CA 1
ATOM 4989 C C . LEU A 1 651 ? -14.071 4.381 -12.718 1.00 70.81 651 LEU A C 1
ATOM 4991 O O . LEU A 1 651 ? -14.891 4.397 -13.634 1.00 70.81 651 LEU A O 1
ATOM 4995 N N . GLN A 1 652 ? -14.410 4.333 -11.427 1.00 67.38 652 GLN A N 1
ATOM 4996 C CA . GLN A 1 652 ? -15.797 4.398 -10.970 1.00 67.38 652 GLN A CA 1
ATOM 4997 C C . GLN A 1 652 ? -16.433 5.737 -11.355 1.00 67.38 652 GLN A C 1
ATOM 4999 O O . GLN A 1 652 ? -17.501 5.750 -11.952 1.00 67.38 652 GLN A O 1
ATOM 5004 N N . PHE A 1 653 ? -15.738 6.852 -11.115 1.00 66.44 653 PHE A N 1
ATOM 5005 C CA . PHE A 1 653 ? -16.208 8.186 -11.490 1.00 66.44 653 PHE A CA 1
ATOM 5006 C C . PHE A 1 653 ? -16.472 8.308 -13.001 1.00 66.44 653 PHE A C 1
ATOM 5008 O O . PHE A 1 653 ? -17.517 8.809 -13.414 1.00 66.44 653 PHE A O 1
ATOM 5015 N N . ILE A 1 654 ? -15.557 7.807 -13.840 1.00 64.75 654 ILE A N 1
ATOM 5016 C CA . ILE A 1 654 ? -15.727 7.813 -15.303 1.00 64.75 654 ILE A CA 1
ATOM 5017 C C . ILE A 1 654 ? -16.912 6.928 -15.728 1.00 64.75 654 ILE A C 1
ATOM 5019 O O . ILE A 1 654 ? -17.655 7.299 -16.640 1.00 64.75 654 ILE A O 1
ATOM 5023 N N . ALA A 1 655 ? -17.099 5.777 -15.074 1.00 62.12 655 ALA A N 1
ATOM 5024 C CA . ALA A 1 655 ? -18.236 4.896 -15.325 1.00 62.12 655 ALA A CA 1
ATOM 5025 C C . ALA A 1 655 ? -19.570 5.566 -14.940 1.00 62.12 655 ALA A C 1
ATOM 5027 O O . ALA A 1 655 ? -20.506 5.558 -15.740 1.00 62.12 655 ALA A O 1
ATOM 5028 N N . ASP A 1 656 ? -19.632 6.215 -13.774 1.00 60.66 656 ASP A N 1
ATOM 5029 C CA . ASP A 1 656 ? -20.813 6.937 -13.279 1.00 60.66 656 ASP A CA 1
ATOM 5030 C C . ASP A 1 656 ? -21.184 8.136 -14.166 1.00 60.66 656 ASP A C 1
ATOM 5032 O O . ASP A 1 656 ? -22.363 8.469 -14.309 1.00 60.66 656 ASP A O 1
ATOM 5036 N N . ALA A 1 657 ? -20.194 8.756 -14.814 1.00 60.47 657 ALA A N 1
ATOM 5037 C CA . ALA A 1 657 ? -20.389 9.821 -15.797 1.00 60.47 657 ALA A CA 1
ATOM 5038 C C . ALA A 1 657 ? -20.956 9.326 -17.148 1.00 60.47 657 ALA A C 1
ATOM 5040 O O . ALA A 1 657 ? -21.132 10.122 -18.073 1.00 60.47 657 ALA A O 1
ATOM 5041 N N . GLY A 1 658 ? -21.234 8.023 -17.291 1.00 51.62 658 GLY A N 1
ATOM 5042 C CA . GLY A 1 658 ? -21.832 7.434 -18.492 1.00 51.62 658 GLY A CA 1
ATOM 5043 C C . GLY A 1 658 ? -20.875 7.343 -19.682 1.00 51.62 658 GLY A C 1
ATOM 5044 O O . GLY A 1 658 ? -21.313 7.167 -20.821 1.00 51.62 658 GLY A O 1
ATOM 5045 N N . VAL A 1 659 ? -19.565 7.472 -19.452 1.00 55.72 659 VAL A N 1
ATOM 5046 C CA . VAL A 1 659 ? -18.572 7.375 -20.522 1.00 55.72 659 VAL A CA 1
ATOM 5047 C C . VAL A 1 659 ? -18.185 5.929 -20.736 1.00 55.72 659 VAL A C 1
ATOM 5049 O O . VAL A 1 659 ? -17.668 5.255 -19.848 1.00 55.72 659 VAL A O 1
ATOM 5052 N N . THR A 1 660 ? -18.399 5.450 -21.961 1.00 50.81 660 THR A N 1
ATOM 5053 C CA . THR A 1 660 ? -17.945 4.125 -22.370 1.00 50.81 660 THR A CA 1
ATOM 5054 C C . THR A 1 660 ? -16.422 4.082 -22.290 1.00 50.81 660 THR A C 1
ATOM 5056 O O . THR A 1 660 ? -15.725 4.627 -23.151 1.00 50.81 660 THR A O 1
ATOM 5059 N N . LEU A 1 661 ? -15.897 3.432 -21.249 1.00 50.25 661 LEU A N 1
ATOM 5060 C CA . LEU A 1 661 ? -14.474 3.145 -21.125 1.00 50.25 661 LEU A CA 1
ATOM 5061 C C . LEU A 1 661 ? -14.058 2.300 -22.332 1.00 50.25 661 LEU A C 1
ATOM 5063 O O . LEU A 1 661 ? -14.337 1.100 -22.405 1.00 50.25 661 LEU A O 1
ATOM 5067 N N . ARG A 1 662 ? -13.395 2.937 -23.302 1.00 47.38 662 ARG A N 1
ATOM 5068 C CA . ARG A 1 662 ? -12.738 2.215 -24.390 1.00 47.38 662 ARG A CA 1
ATOM 5069 C C . ARG A 1 662 ? -11.679 1.328 -23.748 1.00 47.38 662 ARG A C 1
ATOM 5071 O O . ARG A 1 662 ? -10.801 1.818 -23.038 1.00 47.38 662 ARG A O 1
ATOM 5078 N N . GLY A 1 663 ? -11.830 0.033 -23.973 1.00 49.84 663 GLY A N 1
ATOM 5079 C CA . GLY A 1 663 ? -10.907 -1.032 -23.642 1.00 49.84 663 GLY A CA 1
ATOM 5080 C C . GLY A 1 663 ? -9.482 -0.656 -23.972 1.00 49.84 663 GLY A C 1
ATOM 5081 O O . GLY A 1 663 ? -9.180 0.105 -24.894 1.00 49.84 663 GLY A O 1
ATOM 5082 N N . THR A 1 664 ? -8.625 -1.186 -23.130 1.00 55.34 664 THR A N 1
ATOM 5083 C CA . THR A 1 664 ? -7.289 -0.705 -22.842 1.00 55.34 664 THR A CA 1
ATOM 5084 C C . THR A 1 664 ? -6.340 -0.846 -24.037 1.00 55.34 664 THR A C 1
ATOM 5086 O O . THR A 1 664 ? -5.368 -0.100 -24.112 1.00 55.34 664 THR A O 1
ATOM 5089 N N . ALA A 1 665 ? -6.698 -1.653 -25.048 1.00 50.97 665 ALA A N 1
ATOM 5090 C CA . ALA A 1 665 ? -5.954 -1.777 -26.302 1.00 50.97 665 ALA A CA 1
ATOM 5091 C C . ALA A 1 665 ? -6.800 -1.865 -27.607 1.00 50.97 665 ALA A C 1
ATOM 5093 O O . ALA A 1 665 ? -6.361 -2.464 -28.580 1.00 50.97 665 ALA A O 1
ATOM 5094 N N . GLN A 1 666 ? -7.988 -1.235 -27.649 1.00 46.38 666 GLN A N 1
ATOM 5095 C CA . GLN A 1 666 ? -9.048 -1.350 -28.687 1.00 46.38 666 GLN A CA 1
ATOM 5096 C C . GLN A 1 666 ? -10.038 -2.513 -28.472 1.00 46.38 666 GLN A C 1
ATOM 5098 O O . GLN A 1 666 ? -10.019 -3.535 -29.145 1.00 46.38 666 GLN A O 1
ATOM 5103 N N . GLY A 1 667 ? -10.987 -2.303 -27.563 1.00 45.69 667 GLY A N 1
ATOM 5104 C CA . GLY A 1 667 ? -12.197 -3.119 -27.379 1.00 45.69 667 GLY A CA 1
ATOM 5105 C C . GLY A 1 667 ? -13.173 -2.369 -26.473 1.00 45.69 667 GLY A C 1
ATOM 5106 O O . GLY A 1 667 ? -12.808 -1.315 -25.978 1.00 45.69 667 GLY A O 1
ATOM 5107 N N . ALA A 1 668 ? -14.401 -2.826 -26.242 1.00 37.69 668 ALA A N 1
ATOM 5108 C CA . ALA A 1 668 ? -15.186 -2.335 -25.103 1.00 37.69 668 ALA A CA 1
ATOM 5109 C C . ALA A 1 668 ? -14.785 -3.147 -23.863 1.00 37.69 668 ALA A C 1
ATOM 5111 O O . ALA A 1 668 ? -14.603 -4.360 -23.957 1.00 37.69 668 ALA A O 1
ATOM 5112 N N . LEU A 1 669 ? -14.625 -2.505 -22.704 1.00 42.81 669 LEU A N 1
ATOM 5113 C CA . LEU A 1 669 ? -14.507 -3.245 -21.449 1.00 42.81 669 LEU A CA 1
ATOM 5114 C C . LEU A 1 669 ? -15.877 -3.810 -21.088 1.00 42.81 669 LEU A C 1
ATOM 5116 O O . LEU A 1 669 ? -16.725 -3.094 -20.568 1.00 42.81 669 LEU A O 1
ATOM 5120 N N . HIS A 1 670 ? -16.076 -5.102 -21.321 1.00 39.34 670 HIS A N 1
ATOM 5121 C CA . HIS A 1 670 ? -17.200 -5.845 -20.758 1.00 39.34 670 HIS A CA 1
ATOM 5122 C C . HIS A 1 670 ? -16.855 -6.321 -19.340 1.00 39.34 670 HIS A C 1
ATOM 5124 O O . HIS A 1 670 ? -16.949 -7.505 -19.039 1.00 39.34 670 HIS A O 1
ATOM 5130 N N . SER A 1 671 ? -16.384 -5.426 -18.463 1.00 38.91 671 SER A N 1
ATOM 5131 C CA . SER A 1 671 ? -16.386 -5.753 -17.038 1.00 38.91 671 SER A CA 1
ATOM 5132 C C . SER A 1 671 ? -17.792 -5.474 -16.530 1.00 38.91 671 SER A C 1
ATOM 5134 O O . SER A 1 671 ? -18.174 -4.315 -16.404 1.00 38.91 671 SER A O 1
ATOM 5136 N N . ASN A 1 672 ? -18.535 -6.524 -16.212 1.00 36.38 672 ASN A N 1
ATOM 5137 C CA . ASN A 1 672 ? -19.818 -6.475 -15.503 1.00 36.38 672 ASN A CA 1
ATOM 5138 C C . ASN A 1 672 ? -19.713 -5.910 -14.066 1.00 36.38 672 ASN A C 1
ATOM 5140 O O . ASN A 1 672 ? -20.669 -5.991 -13.309 1.00 36.38 672 ASN A O 1
ATOM 5144 N N . GLY A 1 673 ? -18.552 -5.373 -13.665 1.00 41.88 673 GLY A N 1
ATOM 5145 C CA . GLY A 1 673 ? -18.301 -4.863 -12.316 1.00 41.88 673 GLY A CA 1
ATOM 5146 C C . GLY A 1 673 ? -18.121 -5.951 -11.252 1.00 41.88 673 GLY A C 1
ATOM 5147 O O . GLY A 1 673 ? -17.806 -5.617 -10.112 1.00 41.88 673 GLY A O 1
ATOM 5148 N N . LEU A 1 674 ? -18.270 -7.235 -11.603 1.00 43.06 674 LEU A N 1
ATOM 5149 C CA . LEU A 1 674 ? -18.147 -8.339 -10.653 1.00 43.06 674 LEU A CA 1
ATOM 5150 C C . LEU A 1 674 ? -16.685 -8.592 -10.266 1.00 43.06 674 LEU A C 1
ATOM 5152 O O . LEU A 1 674 ? -15.758 -8.393 -11.055 1.00 43.06 674 LEU A O 1
ATOM 5156 N N . ALA A 1 675 ? -16.491 -9.051 -9.028 1.00 52.19 675 ALA A N 1
ATOM 5157 C CA . ALA A 1 675 ? -15.201 -9.521 -8.542 1.00 52.19 675 ALA A CA 1
ATOM 5158 C C . ALA A 1 675 ? -14.666 -10.651 -9.433 1.00 52.19 675 ALA A C 1
ATOM 5160 O O . ALA A 1 675 ? -15.401 -11.565 -9.808 1.00 52.19 675 ALA A O 1
ATOM 5161 N N . GLY A 1 676 ? -13.371 -10.606 -9.753 1.00 66.25 676 GLY A N 1
ATOM 5162 C CA . GLY A 1 676 ? -12.710 -11.737 -10.395 1.00 66.25 676 GLY A CA 1
ATOM 5163 C C . GLY A 1 676 ? -12.740 -12.925 -9.436 1.00 66.25 676 GLY A C 1
ATOM 5164 O O . GLY A 1 676 ? -12.237 -12.806 -8.321 1.00 66.25 676 GLY A O 1
ATOM 5165 N N . LYS A 1 677 ? -13.342 -14.041 -9.857 1.00 79.44 677 LYS A N 1
ATOM 5166 C CA . LYS A 1 677 ? -13.455 -15.264 -9.053 1.00 79.44 677 LYS A CA 1
ATOM 5167 C C . LYS A 1 677 ? -12.405 -16.280 -9.496 1.00 79.44 677 LYS A C 1
ATOM 5169 O O . LYS A 1 677 ? -12.348 -16.636 -10.675 1.00 79.44 677 LYS A O 1
ATOM 5174 N N . ILE A 1 678 ? -11.595 -16.764 -8.557 1.00 85.62 678 ILE A N 1
ATOM 5175 C CA . ILE A 1 678 ? -10.663 -17.879 -8.771 1.00 85.62 678 ILE A CA 1
ATOM 5176 C C . ILE A 1 678 ? -11.082 -19.039 -7.875 1.00 85.62 678 ILE A C 1
ATOM 5178 O O . ILE A 1 678 ? -11.155 -18.892 -6.659 1.00 85.62 678 ILE A O 1
ATOM 5182 N N . THR A 1 679 ? -11.334 -20.193 -8.486 1.00 87.00 679 THR A N 1
ATOM 5183 C CA . THR A 1 679 ? -11.616 -21.429 -7.752 1.00 87.00 679 THR A CA 1
ATOM 5184 C C . THR A 1 679 ? -10.338 -22.248 -7.601 1.00 87.00 679 THR A C 1
ATOM 5186 O O . THR A 1 679 ? -9.594 -22.388 -8.579 1.00 87.00 679 THR A O 1
ATOM 5189 N N . VAL A 1 680 ? -10.080 -22.745 -6.391 1.00 89.31 680 VAL A N 1
ATOM 5190 C CA . VAL A 1 680 ? -8.852 -23.451 -6.003 1.00 89.31 680 VAL A CA 1
ATOM 5191 C C . VAL A 1 680 ? -9.211 -24.794 -5.343 1.00 89.31 680 VAL A C 1
ATOM 5193 O O . VAL A 1 680 ? -10.138 -24.829 -4.535 1.00 89.31 680 VAL A O 1
ATOM 5196 N N . PRO A 1 681 ? -8.521 -25.905 -5.658 1.00 87.81 681 PRO A N 1
ATOM 5197 C CA . PRO A 1 681 ? -8.724 -27.172 -4.956 1.00 87.81 681 PRO A CA 1
ATOM 5198 C C . PRO A 1 681 ? -8.167 -27.109 -3.528 1.00 87.81 681 PRO A C 1
ATOM 5200 O O . PRO A 1 681 ? -7.062 -26.609 -3.325 1.00 87.81 681 PRO A O 1
ATOM 5203 N N . ARG A 1 682 ? -8.900 -27.661 -2.556 1.00 81.88 682 ARG A N 1
ATOM 5204 C CA . ARG A 1 682 ? -8.486 -27.684 -1.143 1.00 81.88 682 ARG A CA 1
ATOM 5205 C C . ARG A 1 682 ? -7.597 -28.878 -0.796 1.00 81.88 682 ARG A C 1
ATOM 5207 O O . ARG A 1 682 ? -6.539 -28.718 -0.202 1.00 81.88 682 ARG A O 1
ATOM 5214 N N . ASP A 1 683 ? -7.976 -30.069 -1.255 1.00 79.69 683 ASP A N 1
ATOM 5215 C CA . ASP A 1 683 ? -7.326 -31.337 -0.879 1.00 79.69 683 ASP A CA 1
ATOM 5216 C C . ASP A 1 683 ? -5.935 -31.553 -1.506 1.00 79.69 683 ASP A C 1
ATOM 5218 O O . ASP A 1 683 ? -5.303 -32.593 -1.310 1.00 79.69 683 ASP A O 1
ATOM 5222 N N . ASN A 1 684 ? -5.452 -30.605 -2.313 1.00 82.25 684 ASN A N 1
ATOM 5223 C CA . ASN A 1 684 ? -4.212 -30.742 -3.063 1.00 82.25 684 ASN A CA 1
ATOM 5224 C C . ASN A 1 684 ? -3.454 -29.414 -3.140 1.00 82.25 684 ASN A C 1
ATOM 5226 O O . ASN A 1 684 ? -3.635 -28.645 -4.083 1.00 82.25 684 ASN A O 1
ATOM 5230 N N . GLU A 1 685 ? -2.536 -29.198 -2.198 1.00 81.69 685 GLU A N 1
ATOM 5231 C CA . GLU A 1 685 ? -1.687 -27.999 -2.117 1.00 81.69 685 GLU A CA 1
ATOM 5232 C C . GLU A 1 685 ? -0.913 -27.729 -3.418 1.00 81.69 685 GLU A C 1
ATOM 5234 O O . GLU A 1 685 ? -0.850 -26.599 -3.903 1.00 81.69 685 GLU A O 1
ATOM 5239 N N . ARG A 1 686 ? -0.360 -28.774 -4.051 1.00 84.12 686 ARG A N 1
ATOM 5240 C CA . ARG A 1 686 ? 0.353 -28.631 -5.330 1.00 84.12 686 ARG A CA 1
ATOM 5241 C C . ARG A 1 686 ? -0.598 -28.247 -6.462 1.00 84.12 686 ARG A C 1
ATOM 5243 O O . ARG A 1 686 ? -0.241 -27.444 -7.321 1.00 84.12 686 ARG A O 1
ATOM 5250 N N . GLY A 1 687 ? -1.799 -28.821 -6.463 1.00 85.75 687 GLY A N 1
ATOM 5251 C CA . GLY A 1 687 ? -2.873 -28.443 -7.378 1.00 85.75 687 GLY A CA 1
ATOM 5252 C C . GLY A 1 687 ? -3.270 -26.979 -7.196 1.00 85.75 687 GLY A C 1
ATOM 5253 O O . GLY A 1 687 ? -3.352 -26.252 -8.182 1.00 85.75 687 GLY A O 1
ATOM 5254 N N . ALA A 1 688 ? -3.423 -26.534 -5.947 1.00 87.69 688 ALA A N 1
ATOM 5255 C CA . ALA A 1 688 ? -3.740 -25.157 -5.593 1.00 87.69 688 ALA A CA 1
ATOM 5256 C C . ALA A 1 688 ? -2.670 -24.178 -6.092 1.00 87.69 688 ALA A C 1
ATOM 5258 O O . ALA A 1 688 ? -2.996 -23.214 -6.784 1.00 87.69 688 ALA A O 1
ATOM 5259 N N . LEU A 1 689 ? -1.390 -24.468 -5.830 1.00 90.12 689 LEU A N 1
ATOM 5260 C CA . LEU A 1 689 ? -0.255 -23.668 -6.298 1.00 90.12 689 LEU A CA 1
ATOM 5261 C C . LEU A 1 689 ? -0.235 -23.513 -7.820 1.00 90.12 689 LEU A C 1
ATOM 5263 O O . LEU A 1 689 ? -0.103 -22.397 -8.315 1.00 90.12 689 LEU A O 1
ATOM 5267 N N . LEU A 1 690 ? -0.397 -24.609 -8.566 1.00 89.12 690 LEU A N 1
ATOM 5268 C CA . LEU A 1 690 ? -0.414 -24.560 -10.031 1.00 89.12 690 LEU A CA 1
ATOM 5269 C C . LEU A 1 690 ? -1.609 -23.754 -10.550 1.00 89.12 690 LEU A C 1
ATOM 5271 O O . LEU A 1 690 ? -1.453 -22.920 -11.438 1.00 89.12 690 LEU A O 1
ATOM 5275 N N . ARG A 1 691 ? -2.790 -23.938 -9.948 1.00 89.62 691 ARG A N 1
ATOM 5276 C CA . ARG A 1 691 ? -4.003 -23.199 -10.318 1.00 89.62 691 ARG A CA 1
ATOM 5277 C C . ARG A 1 691 ? -3.846 -21.697 -10.058 1.00 89.62 691 ARG A C 1
ATOM 5279 O O . ARG A 1 691 ? -4.312 -20.879 -10.854 1.00 89.62 691 ARG A O 1
ATOM 5286 N N . LEU A 1 692 ? -3.197 -21.328 -8.955 1.00 91.25 692 LEU A N 1
ATOM 5287 C CA . LEU A 1 692 ? -2.885 -19.941 -8.621 1.00 91.25 692 LEU A CA 1
ATOM 5288 C C . LEU A 1 692 ? -1.834 -19.365 -9.576 1.00 91.25 692 LEU A C 1
ATOM 5290 O O . LEU A 1 692 ? -2.046 -18.277 -10.106 1.00 91.25 692 LEU A O 1
ATOM 5294 N N . ALA A 1 693 ? -0.756 -20.097 -9.866 1.00 89.12 693 ALA A N 1
ATOM 5295 C CA . ALA A 1 693 ? 0.255 -19.676 -10.836 1.00 89.12 693 ALA A CA 1
ATOM 5296 C C . ALA A 1 693 ? -0.376 -19.396 -12.211 1.00 89.12 693 ALA A C 1
ATOM 5298 O O . ALA A 1 693 ? -0.211 -18.304 -12.759 1.00 89.12 693 ALA A O 1
ATOM 5299 N N . ASP A 1 694 ? -1.199 -20.322 -12.709 1.00 85.56 694 ASP A N 1
ATOM 5300 C CA . ASP A 1 694 ? -1.940 -20.176 -13.965 1.00 85.56 694 ASP A CA 1
ATOM 5301 C C . ASP A 1 694 ? -2.879 -18.961 -13.959 1.00 85.56 694 ASP A C 1
ATOM 5303 O O . ASP A 1 694 ? -3.049 -18.298 -14.985 1.00 85.56 694 ASP A O 1
ATOM 5307 N N . ALA A 1 695 ? -3.485 -18.644 -12.812 1.00 86.00 695 ALA A N 1
ATOM 5308 C CA . ALA A 1 695 ? -4.385 -17.504 -12.677 1.00 86.00 695 ALA A CA 1
ATOM 5309 C C . ALA A 1 695 ? -3.653 -16.152 -12.603 1.00 86.00 695 ALA A C 1
ATOM 5311 O O . ALA A 1 695 ? -4.198 -15.153 -13.070 1.00 86.00 695 ALA A O 1
ATOM 5312 N N . PHE A 1 696 ? -2.438 -16.110 -12.046 1.00 87.12 696 PHE A N 1
ATOM 5313 C CA . PHE A 1 696 ? -1.639 -14.887 -11.884 1.00 87.12 696 PHE A CA 1
ATOM 5314 C C . PHE A 1 696 ? -0.638 -14.627 -13.025 1.00 87.12 696 PHE A C 1
ATOM 5316 O O . PHE A 1 696 ? -0.107 -13.522 -13.130 1.00 87.12 696 PHE A O 1
ATOM 5323 N N . HIS A 1 697 ? -0.364 -15.602 -13.897 1.00 81.75 697 HIS A N 1
ATOM 5324 C CA . HIS A 1 697 ? 0.415 -15.387 -15.122 1.00 81.75 697 HIS A CA 1
ATOM 5325 C C . HIS A 1 697 ? -0.204 -14.386 -16.128 1.00 81.75 697 HIS A C 1
ATOM 5327 O O . HIS A 1 697 ? 0.557 -13.588 -16.701 1.00 81.75 697 HIS A O 1
ATOM 5333 N N . PRO A 1 698 ? -1.524 -14.401 -16.415 1.00 74.94 698 PRO A N 1
ATOM 5334 C CA . PRO A 1 698 ? -2.186 -13.328 -17.160 1.00 74.94 698 PRO A CA 1
ATOM 5335 C C . PRO A 1 698 ? -2.349 -12.061 -16.305 1.00 74.94 698 PRO A C 1
ATOM 5337 O O . PRO A 1 698 ? -2.173 -12.092 -15.087 1.00 74.94 698 PRO A O 1
ATOM 5340 N N . SER A 1 699 ? -2.667 -10.927 -16.936 1.00 71.06 699 SER A N 1
ATOM 5341 C CA . SER A 1 699 ? -2.887 -9.693 -16.190 1.00 71.06 699 SER A CA 1
ATOM 5342 C C . SER A 1 699 ? -4.250 -9.755 -15.508 1.00 71.06 699 SER A C 1
ATOM 5344 O O . SER A 1 699 ? -5.288 -9.923 -16.146 1.00 71.06 699 SER A O 1
ATOM 5346 N N . LEU A 1 700 ? -4.269 -9.629 -14.182 1.00 73.56 700 LEU A N 1
ATOM 5347 C CA . LEU A 1 700 ? -5.523 -9.540 -13.445 1.00 73.56 700 LEU A CA 1
ATOM 5348 C C . LEU A 1 700 ? -5.955 -8.085 -13.327 1.00 73.56 700 LEU A C 1
ATOM 5350 O O . LEU A 1 700 ? -5.173 -7.194 -12.995 1.00 73.56 700 LEU A O 1
ATOM 5354 N N . THR A 1 701 ? -7.248 -7.849 -13.527 1.00 70.06 701 THR A N 1
ATOM 5355 C 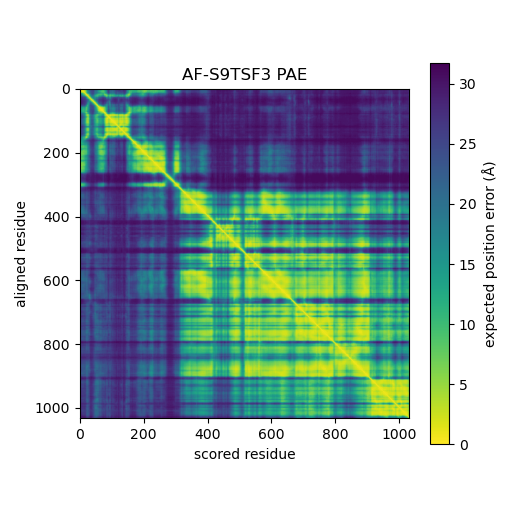CA . THR A 1 701 ? -7.819 -6.523 -13.320 1.00 70.06 701 THR A CA 1
ATOM 5356 C C . THR A 1 701 ? -7.663 -6.084 -11.862 1.00 70.06 701 THR A C 1
ATOM 5358 O O . THR A 1 701 ? -8.002 -6.802 -10.915 1.00 70.06 701 THR A O 1
ATOM 5361 N N . LEU A 1 702 ? -7.165 -4.864 -11.673 1.00 68.50 702 LEU A N 1
ATOM 5362 C CA . LEU A 1 702 ? -7.153 -4.191 -10.374 1.00 68.50 702 LEU A CA 1
ATOM 5363 C C . LEU A 1 702 ? -8.484 -3.497 -10.050 1.00 68.50 702 LEU A C 1
ATOM 5365 O O . LEU A 1 702 ? -8.656 -2.990 -8.942 1.00 68.50 702 LEU A O 1
ATOM 5369 N N . ARG A 1 703 ? -9.423 -3.440 -11.004 1.00 65.69 703 ARG A N 1
ATOM 5370 C CA . ARG A 1 703 ? -10.677 -2.677 -10.866 1.00 65.69 703 ARG A CA 1
ATOM 5371 C C . ARG A 1 703 ? -11.558 -3.209 -9.749 1.00 65.69 703 ARG A C 1
ATOM 5373 O O . ARG A 1 703 ? -12.063 -2.435 -8.949 1.00 65.69 703 ARG A O 1
ATOM 5380 N N . SER A 1 704 ? -11.705 -4.523 -9.695 1.00 70.50 704 SER A N 1
ATOM 5381 C CA . SER A 1 704 ? -12.481 -5.218 -8.681 1.00 70.50 704 SER A CA 1
ATOM 5382 C C . SER A 1 704 ? -11.550 -5.904 -7.689 1.00 70.50 704 SER A C 1
ATOM 5384 O O . SER A 1 704 ? -10.414 -6.260 -8.028 1.00 70.50 704 SER A O 1
ATOM 5386 N N . LYS A 1 705 ? -12.043 -6.134 -6.470 1.00 77.88 705 LYS A N 1
ATOM 5387 C CA . LYS A 1 705 ? -11.395 -7.073 -5.548 1.00 77.88 705 LYS A CA 1
ATOM 5388 C C . LYS A 1 705 ? -11.428 -8.485 -6.140 1.00 77.88 705 LYS A C 1
ATOM 5390 O O . LYS A 1 705 ? -12.323 -8.801 -6.927 1.00 77.88 705 LYS A O 1
ATOM 5395 N N . LEU A 1 706 ? -10.434 -9.297 -5.804 1.00 82.94 706 LEU A N 1
ATOM 5396 C CA . LEU A 1 706 ? -10.366 -10.699 -6.194 1.00 82.94 706 LEU A CA 1
ATOM 5397 C C . LEU A 1 706 ? -10.972 -11.526 -5.069 1.00 82.94 706 LEU A C 1
ATOM 5399 O O . LEU A 1 706 ? -10.675 -11.286 -3.899 1.00 82.94 706 LEU A O 1
ATOM 5403 N N . THR A 1 707 ? -11.834 -12.467 -5.427 1.00 84.81 707 THR A N 1
ATOM 5404 C CA . THR A 1 707 ? -12.424 -13.405 -4.479 1.00 84.81 707 THR A CA 1
ATOM 5405 C C . THR A 1 707 ? -12.007 -14.820 -4.834 1.00 84.81 707 THR A C 1
ATOM 5407 O O . THR A 1 707 ? -11.933 -15.199 -6.008 1.00 84.81 707 THR A O 1
ATOM 5410 N N . PHE A 1 708 ? -11.737 -15.607 -3.802 1.00 87.38 708 PHE A N 1
ATOM 5411 C CA . PHE A 1 708 ? -11.436 -17.021 -3.944 1.00 87.38 708 PHE A CA 1
ATOM 5412 C C . PHE A 1 708 ? -12.624 -17.874 -3.505 1.00 87.38 708 PHE A C 1
ATOM 5414 O O . PHE A 1 708 ? -13.466 -17.433 -2.720 1.00 87.38 708 PHE A O 1
ATOM 5421 N N . ALA A 1 709 ? -12.704 -19.071 -4.071 1.00 86.75 709 ALA A N 1
ATOM 5422 C CA . ALA A 1 709 ? -13.650 -20.114 -3.699 1.00 86.75 709 ALA A CA 1
ATOM 5423 C C . ALA A 1 709 ? -12.942 -21.472 -3.751 1.00 86.75 709 ALA A C 1
ATOM 5425 O O . ALA A 1 709 ? -12.007 -21.644 -4.538 1.00 86.75 709 ALA A O 1
ATOM 5426 N N . PHE A 1 710 ? -13.404 -22.433 -2.959 1.00 86.81 710 PHE A N 1
ATOM 5427 C CA . PHE A 1 710 ? -12.874 -23.792 -2.983 1.00 86.81 710 PHE A CA 1
ATOM 5428 C C . PHE A 1 710 ? -13.683 -24.680 -3.934 1.00 86.81 710 PHE A C 1
ATOM 5430 O O . PHE A 1 710 ? -14.889 -24.500 -4.112 1.00 86.81 710 PHE A O 1
ATOM 5437 N N . GLU A 1 711 ? -13.010 -25.599 -4.626 1.00 85.94 711 GLU A N 1
ATOM 5438 C CA . GLU A 1 711 ? -13.675 -26.533 -5.540 1.00 85.94 711 GLU A CA 1
ATOM 5439 C C . GLU A 1 711 ? -14.602 -27.481 -4.769 1.00 85.94 711 GLU A C 1
ATOM 5441 O O . GLU A 1 711 ? -14.166 -28.169 -3.855 1.00 85.94 711 GLU A O 1
ATOM 5446 N N . GLY A 1 712 ? -15.877 -27.540 -5.165 1.00 79.75 712 GLY A N 1
ATOM 5447 C CA . GLY A 1 712 ? -16.864 -28.429 -4.545 1.00 79.75 712 GLY A CA 1
ATOM 5448 C C . GLY A 1 712 ? -17.467 -27.924 -3.229 1.00 79.75 712 GLY A C 1
ATOM 5449 O O . GLY A 1 712 ? -18.296 -28.630 -2.662 1.00 79.75 712 GLY A O 1
ATOM 5450 N N . GLU A 1 713 ? -17.109 -26.720 -2.769 1.00 81.25 713 GLU A N 1
ATOM 5451 C CA . GLU A 1 713 ? -17.672 -26.098 -1.564 1.00 81.25 713 GLU A CA 1
ATOM 5452 C C . GLU A 1 713 ? -18.649 -24.960 -1.913 1.00 81.25 713 GLU A C 1
ATOM 5454 O O . GLU A 1 713 ? -18.418 -24.168 -2.833 1.00 81.25 713 GLU A O 1
ATOM 5459 N N . GLU A 1 714 ? -19.749 -24.859 -1.159 1.00 67.19 714 GLU A N 1
ATOM 5460 C CA . GLU A 1 714 ? -20.685 -23.736 -1.251 1.00 67.19 714 GLU A CA 1
ATOM 5461 C C . GLU A 1 714 ? -20.165 -22.551 -0.428 1.00 67.19 714 GLU A C 1
ATOM 5463 O O . GLU A 1 714 ? -20.049 -22.617 0.794 1.00 67.19 714 GLU A O 1
ATOM 5468 N N . GLY A 1 715 ? -19.842 -21.446 -1.100 1.00 63.44 715 GLY A N 1
ATOM 5469 C CA . GLY A 1 715 ? -19.410 -20.216 -0.443 1.00 63.44 715 GLY A CA 1
ATOM 5470 C C . GLY A 1 715 ? -18.513 -19.355 -1.324 1.00 63.44 715 GLY A C 1
ATOM 5471 O O . GLY A 1 715 ? -17.562 -19.831 -1.945 1.00 63.44 715 GLY A O 1
ATOM 5472 N N . THR A 1 716 ? -18.794 -18.051 -1.388 1.00 64.44 716 THR A N 1
ATOM 5473 C CA . THR A 1 716 ? -17.945 -17.090 -2.103 1.00 64.44 716 THR A CA 1
ATOM 5474 C C . THR A 1 716 ? -17.780 -15.783 -1.332 1.00 64.44 716 THR A C 1
ATOM 5476 O O . THR A 1 716 ? -18.643 -15.356 -0.561 1.00 64.44 716 THR A O 1
ATOM 5479 N N . GLY A 1 717 ? -16.641 -15.117 -1.542 1.00 69.31 717 GLY A N 1
ATOM 5480 C CA . GLY A 1 717 ? -16.392 -13.774 -1.029 1.00 69.31 717 GLY A CA 1
ATOM 5481 C C . GLY A 1 717 ? -15.324 -13.707 0.060 1.00 69.31 717 GLY A C 1
ATOM 5482 O O . GLY A 1 717 ? -14.288 -14.352 -0.049 1.00 69.31 717 GLY A O 1
ATOM 5483 N N . ASN A 1 718 ? -15.532 -12.865 1.076 1.00 71.31 718 ASN A N 1
ATOM 5484 C CA . ASN A 1 718 ? -14.469 -12.456 2.007 1.00 71.31 718 ASN A CA 1
ATOM 5485 C C . ASN A 1 718 ? -13.974 -13.602 2.901 1.00 71.31 718 ASN A C 1
ATOM 5487 O O . ASN A 1 718 ? -12.775 -13.663 3.135 1.00 71.31 718 ASN A O 1
ATOM 5491 N N . GLY A 1 719 ? -14.869 -14.485 3.364 1.00 73.88 719 GLY A N 1
ATOM 5492 C CA . GLY A 1 719 ? -14.517 -15.618 4.230 1.00 73.88 719 GLY A CA 1
ATOM 5493 C C . GLY A 1 719 ? -13.553 -16.591 3.544 1.00 73.88 719 GLY A C 1
ATOM 5494 O O . GLY A 1 719 ? -12.394 -16.638 3.949 1.00 73.88 719 GLY A O 1
ATOM 5495 N N . PRO A 1 720 ? -13.958 -17.248 2.436 1.00 81.31 720 PRO A N 1
ATOM 5496 C CA . PRO A 1 720 ? -13.077 -18.160 1.699 1.00 81.31 720 PRO A CA 1
ATOM 5497 C C . PRO A 1 720 ? -11.786 -17.493 1.197 1.00 81.31 720 PRO A C 1
ATOM 5499 O O . PRO A 1 720 ? -10.739 -18.120 1.096 1.00 81.31 720 PRO A O 1
ATOM 5502 N N . THR A 1 721 ? -11.833 -16.188 0.906 1.00 84.81 721 THR A N 1
ATOM 5503 C CA . THR A 1 721 ? -10.643 -15.414 0.518 1.00 84.81 721 THR A CA 1
ATOM 5504 C C . THR A 1 721 ? -9.650 -15.256 1.670 1.00 84.81 721 THR A C 1
ATOM 5506 O O . THR A 1 721 ? -8.454 -15.447 1.469 1.00 84.81 721 THR A O 1
ATOM 5509 N N . GLN A 1 722 ? -10.123 -14.904 2.869 1.00 80.56 722 GLN A N 1
ATOM 5510 C CA . GLN A 1 722 ? -9.274 -14.817 4.062 1.00 80.56 722 GLN A CA 1
ATOM 5511 C C . GLN A 1 722 ? -8.721 -16.186 4.450 1.00 80.56 722 GLN A C 1
ATOM 5513 O O . GLN A 1 722 ? -7.540 -16.289 4.770 1.00 80.56 722 GLN A O 1
ATOM 5518 N N . GLU A 1 723 ? -9.554 -17.221 4.359 1.00 81.50 723 GLU A N 1
ATOM 5519 C CA . GLU A 1 723 ? -9.166 -18.607 4.606 1.00 81.50 723 GLU A CA 1
ATOM 5520 C C . GLU A 1 723 ? -8.044 -19.049 3.663 1.00 81.50 723 GLU A C 1
ATOM 5522 O O . GLU A 1 723 ? -7.010 -19.506 4.140 1.00 81.50 723 GLU A O 1
ATOM 5527 N N . LEU A 1 724 ? -8.166 -18.802 2.352 1.00 87.81 724 LEU A N 1
ATOM 5528 C CA . LEU A 1 724 ? -7.096 -19.118 1.404 1.00 87.81 724 LEU A CA 1
ATOM 5529 C C . LEU A 1 724 ? -5.791 -18.385 1.747 1.00 87.81 724 LEU A C 1
ATOM 5531 O O . LEU A 1 724 ? -4.725 -18.996 1.733 1.00 87.81 724 LEU A O 1
ATOM 5535 N N . TYR A 1 725 ? -5.841 -17.083 2.052 1.00 88.50 725 TYR A N 1
ATOM 5536 C CA . TYR A 1 725 ? -4.629 -16.349 2.428 1.00 88.50 725 TYR A CA 1
ATOM 5537 C C . TYR A 1 725 ? -3.993 -16.914 3.705 1.00 88.50 725 TYR A C 1
ATOM 5539 O O . TYR A 1 725 ? -2.767 -17.013 3.767 1.00 88.50 725 TYR A O 1
ATOM 5547 N N . ALA A 1 726 ? -4.792 -17.331 4.690 1.00 82.88 726 ALA A N 1
ATOM 5548 C CA . ALA A 1 726 ? -4.304 -17.954 5.917 1.00 82.88 726 ALA A CA 1
ATOM 5549 C C . ALA A 1 726 ? -3.688 -19.344 5.663 1.00 82.88 726 ALA A C 1
ATOM 5551 O O . ALA A 1 726 ? -2.572 -19.609 6.117 1.00 82.88 726 ALA A O 1
ATOM 5552 N N . GLU A 1 727 ? -4.359 -20.208 4.892 1.00 85.94 727 GLU A N 1
ATOM 5553 C CA . GLU A 1 727 ? -3.855 -21.537 4.517 1.00 85.94 727 GLU A CA 1
ATOM 5554 C C . GLU A 1 727 ? -2.547 -21.428 3.722 1.00 85.94 727 GLU A C 1
ATOM 5556 O O . GLU A 1 727 ? -1.552 -22.065 4.072 1.00 85.94 727 GLU A O 1
ATOM 5561 N N . MET A 1 728 ? -2.500 -20.546 2.719 1.00 90.69 728 MET A N 1
ATOM 5562 C CA . MET A 1 728 ? -1.296 -20.314 1.916 1.00 90.69 728 MET A CA 1
ATOM 5563 C C . MET A 1 728 ? -0.155 -19.716 2.744 1.00 90.69 728 MET A C 1
ATOM 5565 O O . MET A 1 728 ? 1.000 -20.100 2.567 1.00 90.69 728 MET A O 1
ATOM 5569 N N . SER A 1 729 ? -0.452 -18.810 3.677 1.00 89.19 729 SER A N 1
ATOM 5570 C CA . SER A 1 729 ? 0.553 -18.262 4.597 1.00 89.19 729 SER A CA 1
ATOM 5571 C C . SER A 1 729 ? 1.146 -19.352 5.494 1.00 89.19 729 SER A C 1
ATOM 5573 O O . SER A 1 729 ? 2.366 -19.454 5.622 1.00 89.19 729 SER A O 1
ATOM 5575 N N . SER A 1 730 ? 0.298 -20.227 6.046 1.00 85.50 730 SER A N 1
ATOM 5576 C CA . SER A 1 730 ? 0.735 -21.385 6.832 1.00 85.50 730 SER A CA 1
ATOM 5577 C C . SER A 1 730 ? 1.570 -22.358 5.998 1.00 85.50 730 SER A C 1
ATOM 5579 O O . SER A 1 730 ? 2.578 -22.868 6.489 1.00 85.50 730 SER A O 1
ATOM 5581 N N . PHE A 1 731 ? 1.176 -22.608 4.748 1.00 90.06 731 PHE A N 1
ATOM 5582 C CA . PHE A 1 731 ? 1.923 -23.449 3.816 1.00 90.06 731 PHE A CA 1
ATOM 5583 C C . PHE A 1 731 ? 3.331 -22.891 3.572 1.00 90.06 731 PHE A C 1
ATOM 5585 O O . PHE A 1 731 ? 4.321 -23.593 3.788 1.00 90.06 731 PHE A O 1
ATOM 5592 N N . PHE A 1 732 ? 3.440 -21.613 3.191 1.00 91.19 732 PHE A N 1
ATOM 5593 C CA . PHE A 1 732 ? 4.736 -20.996 2.915 1.00 91.19 732 PHE A CA 1
ATOM 5594 C C . PHE A 1 732 ? 5.616 -20.974 4.163 1.00 91.19 732 PHE A C 1
ATOM 5596 O O . PHE A 1 732 ? 6.752 -21.434 4.106 1.00 91.19 732 PHE A O 1
ATOM 5603 N N . THR A 1 733 ? 5.096 -20.528 5.307 1.00 86.38 733 THR A N 1
ATOM 5604 C CA . THR A 1 733 ? 5.851 -20.469 6.569 1.00 86.38 733 THR A CA 1
ATOM 5605 C C . THR A 1 733 ? 6.279 -21.862 7.058 1.00 86.38 733 THR A C 1
ATOM 5607 O O . THR A 1 733 ? 7.383 -22.024 7.577 1.00 86.38 733 THR A O 1
ATOM 5610 N N . GLY A 1 734 ? 5.458 -22.896 6.842 1.00 85.56 734 GLY A N 1
ATOM 5611 C CA . GLY A 1 734 ? 5.782 -24.285 7.187 1.00 85.56 734 GLY A CA 1
ATOM 5612 C C . GLY A 1 734 ? 6.793 -24.958 6.249 1.00 85.56 734 GLY A C 1
ATOM 5613 O O . GLY A 1 734 ? 7.446 -25.933 6.636 1.00 85.56 734 GLY A O 1
ATOM 5614 N N . CYS A 1 735 ? 6.970 -24.440 5.032 1.00 88.44 735 CYS A N 1
ATOM 5615 C CA . CYS A 1 735 ? 7.829 -25.031 4.013 1.00 88.44 735 CYS A CA 1
ATOM 5616 C C . CYS A 1 735 ? 9.316 -24.683 4.224 1.00 88.44 735 CYS A C 1
ATOM 5618 O O . CYS A 1 735 ? 9.912 -23.923 3.461 1.00 88.44 735 CYS A O 1
ATOM 5620 N N . LYS A 1 736 ? 9.949 -25.292 5.238 1.00 85.94 736 LYS A N 1
ATOM 5621 C CA . LYS A 1 736 ? 11.368 -25.069 5.599 1.00 85.94 736 LYS A CA 1
ATOM 5622 C C . LYS A 1 736 ? 12.356 -25.038 4.418 1.00 85.94 736 LYS A C 1
ATOM 5624 O O . LYS A 1 736 ? 13.213 -24.164 4.440 1.00 85.94 736 LYS A O 1
ATOM 5629 N N . PRO A 1 737 ? 12.259 -25.907 3.388 1.00 89.06 737 PRO A N 1
ATOM 5630 C CA . PRO A 1 737 ? 13.222 -25.894 2.285 1.00 89.06 737 PRO A CA 1
ATOM 5631 C C . PRO A 1 737 ? 13.165 -24.647 1.388 1.00 89.06 737 PRO A C 1
ATOM 5633 O O . PRO A 1 737 ? 14.120 -24.384 0.662 1.00 89.06 737 PRO A O 1
ATOM 5636 N N . MET A 1 738 ? 12.073 -23.869 1.427 1.00 91.62 738 MET A N 1
ATOM 5637 C CA . MET A 1 738 ? 12.007 -22.577 0.729 1.00 91.62 738 MET A CA 1
ATOM 5638 C C . MET A 1 738 ? 12.926 -21.541 1.369 1.00 91.62 738 MET A C 1
ATOM 5640 O O . MET A 1 738 ? 13.391 -20.632 0.688 1.00 91.62 738 MET A O 1
ATOM 5644 N N . TRP A 1 739 ? 13.181 -21.666 2.665 1.00 92.81 739 TRP A N 1
ATOM 5645 C CA . TRP A 1 739 ? 13.761 -20.612 3.476 1.00 92.81 739 TRP A CA 1
ATOM 5646 C C . TRP A 1 739 ? 15.231 -20.873 3.790 1.00 92.81 739 TRP A C 1
ATOM 5648 O O . TRP A 1 739 ? 15.698 -22.010 3.842 1.00 92.81 739 TRP A O 1
ATOM 5658 N N . TYR A 1 740 ? 15.971 -19.794 4.001 1.00 90.12 740 TYR A N 1
ATOM 5659 C CA . TYR A 1 740 ? 17.383 -19.824 4.329 1.00 90.12 740 TYR A CA 1
ATOM 5660 C C . TYR A 1 740 ? 17.580 -20.389 5.734 1.00 90.12 740 TYR A C 1
ATOM 5662 O O . TYR A 1 740 ? 16.903 -19.981 6.681 1.00 90.12 740 TYR A O 1
ATOM 5670 N N . VAL A 1 741 ? 18.538 -21.302 5.870 1.00 87.69 741 VAL A N 1
ATOM 5671 C CA . VAL A 1 741 ? 18.951 -21.868 7.155 1.00 87.69 741 VAL A CA 1
ATOM 5672 C C . VAL A 1 741 ? 20.314 -21.287 7.507 1.00 87.69 741 VAL A C 1
ATOM 5674 O O . VAL A 1 741 ? 21.266 -21.455 6.749 1.00 87.69 741 VAL A O 1
ATOM 5677 N N . THR A 1 742 ? 20.391 -20.569 8.626 1.00 80.81 742 THR A N 1
ATOM 5678 C CA . THR A 1 742 ? 21.649 -20.015 9.141 1.00 80.81 742 THR A CA 1
ATOM 5679 C C . THR A 1 742 ? 22.519 -21.101 9.770 1.00 80.81 742 THR A C 1
ATOM 5681 O O . THR A 1 742 ? 22.033 -22.187 10.094 1.00 80.81 742 THR A O 1
ATOM 5684 N N . ASP A 1 743 ? 23.797 -20.791 10.000 1.00 76.75 743 ASP A N 1
ATOM 5685 C CA . ASP A 1 743 ? 24.752 -21.699 10.655 1.00 76.75 743 ASP A CA 1
ATOM 5686 C C . ASP A 1 743 ? 24.256 -22.177 12.033 1.00 76.75 743 ASP A C 1
ATOM 5688 O O . ASP A 1 743 ? 24.452 -23.333 12.412 1.00 76.75 743 ASP A O 1
ATOM 5692 N N . ASP A 1 744 ? 23.504 -21.322 12.735 1.00 77.00 744 ASP A N 1
ATOM 5693 C CA . ASP A 1 744 ? 22.851 -21.613 14.018 1.00 77.00 744 ASP A CA 1
ATOM 5694 C C . ASP A 1 744 ? 21.598 -22.509 13.895 1.00 77.00 744 ASP A C 1
ATOM 5696 O O . ASP A 1 744 ? 20.829 -22.640 14.850 1.00 77.00 744 ASP A O 1
ATOM 5700 N N . GLN A 1 745 ? 21.345 -23.100 12.722 1.00 80.44 745 GLN A N 1
ATOM 5701 C CA . GLN A 1 745 ? 20.168 -23.924 12.410 1.00 80.44 745 GLN A CA 1
ATOM 5702 C C . GLN A 1 745 ? 18.829 -23.176 12.550 1.00 80.44 745 GLN A C 1
ATOM 5704 O O . GLN A 1 745 ? 17.774 -23.793 12.738 1.00 80.44 745 GLN A O 1
ATOM 5709 N N . ARG A 1 746 ? 18.842 -21.840 12.450 1.00 82.12 746 ARG A N 1
ATOM 5710 C CA . ARG A 1 746 ? 17.622 -21.021 12.450 1.00 82.12 746 ARG A CA 1
ATOM 5711 C C . ARG A 1 746 ? 17.154 -20.786 11.024 1.00 82.12 746 ARG A C 1
ATOM 5713 O O . ARG A 1 746 ? 17.943 -20.460 10.143 1.00 82.12 746 ARG A O 1
ATOM 5720 N N . THR A 1 747 ? 15.854 -20.927 10.804 1.00 85.06 747 THR A N 1
ATOM 5721 C CA . THR A 1 747 ? 15.230 -20.622 9.517 1.00 85.06 747 THR A CA 1
ATOM 5722 C C . THR A 1 747 ? 14.767 -19.172 9.504 1.00 85.06 747 THR A C 1
ATOM 5724 O O . THR A 1 747 ? 14.017 -18.762 10.388 1.00 85.06 747 THR A O 1
ATOM 5727 N N . ILE A 1 748 ? 15.203 -18.404 8.508 1.00 88.44 748 ILE A N 1
ATOM 5728 C CA . ILE A 1 748 ? 14.804 -17.005 8.306 1.00 88.44 748 ILE A CA 1
ATOM 5729 C C . ILE A 1 748 ? 14.060 -16.861 6.976 1.00 88.44 748 ILE A C 1
ATOM 5731 O O . ILE A 1 748 ? 14.331 -17.604 6.035 1.00 88.44 748 ILE A O 1
ATOM 5735 N N . GLY A 1 749 ? 13.145 -15.892 6.869 1.00 87.38 749 GLY A N 1
ATOM 5736 C CA . GLY A 1 749 ? 12.332 -15.664 5.665 1.00 87.38 749 GLY A CA 1
ATOM 5737 C C . GLY A 1 749 ? 13.076 -15.006 4.504 1.00 87.38 749 GLY A C 1
ATOM 5738 O O . GLY A 1 749 ? 12.629 -13.999 3.957 1.00 87.38 749 GLY A O 1
ATOM 5739 N N . LEU A 1 750 ? 14.225 -15.562 4.144 1.00 90.94 750 LEU A N 1
ATOM 5740 C CA . LEU A 1 750 ? 14.989 -15.275 2.938 1.00 90.94 750 LEU A CA 1
ATOM 5741 C C . LEU A 1 750 ? 14.991 -16.546 2.072 1.00 90.94 750 LEU A C 1
ATOM 5743 O O . LEU A 1 750 ? 15.008 -17.633 2.645 1.00 90.94 750 LEU A O 1
ATOM 5747 N N . PRO A 1 751 ? 14.985 -16.477 0.731 1.00 92.62 751 PRO A N 1
ATOM 5748 C CA . PRO A 1 751 ? 15.005 -17.689 -0.080 1.00 92.62 751 PRO A CA 1
ATOM 5749 C C . PRO A 1 751 ? 16.255 -18.553 0.111 1.00 92.62 751 PRO A C 1
ATOM 5751 O O . PRO A 1 751 ? 17.379 -18.053 0.214 1.00 92.62 751 PRO A O 1
ATOM 5754 N N . SER A 1 752 ? 16.044 -19.867 0.112 1.00 90.88 752 SER A N 1
ATOM 5755 C CA . SER A 1 752 ? 17.090 -20.876 0.256 1.00 90.88 752 SER A CA 1
ATOM 5756 C C . SER A 1 752 ? 18.159 -20.770 -0.834 1.00 90.88 752 SER A C 1
ATOM 5758 O O . SER A 1 752 ? 17.899 -20.355 -1.967 1.00 90.88 752 SER A O 1
ATOM 5760 N N . ARG A 1 753 ? 19.375 -21.185 -0.473 1.00 87.81 753 ARG A N 1
ATOM 5761 C CA . ARG A 1 753 ? 20.523 -21.308 -1.381 1.00 87.81 753 ARG A CA 1
ATOM 5762 C C . ARG A 1 753 ? 20.556 -22.637 -2.134 1.00 87.81 753 ARG A C 1
ATOM 5764 O O . ARG A 1 753 ? 21.210 -22.724 -3.170 1.00 87.81 753 ARG A O 1
ATOM 5771 N N . THR A 1 754 ? 19.894 -23.672 -1.619 1.00 84.69 754 THR A N 1
ATOM 5772 C CA . THR A 1 754 ? 20.037 -25.049 -2.118 1.00 84.69 754 THR A CA 1
ATOM 5773 C C . THR A 1 754 ? 18.922 -25.463 -3.070 1.00 84.69 754 THR A C 1
ATOM 5775 O O . THR A 1 754 ? 19.193 -26.135 -4.061 1.00 84.69 754 THR A O 1
ATOM 5778 N N . GLU A 1 755 ? 17.679 -25.067 -2.795 1.00 86.56 755 GLU A N 1
ATOM 5779 C CA . GLU A 1 755 ? 16.511 -25.479 -3.577 1.00 86.56 755 GLU A CA 1
ATOM 5780 C C . GLU A 1 755 ? 15.953 -24.328 -4.420 1.00 86.56 755 GLU A C 1
ATOM 5782 O O . GLU A 1 755 ? 15.594 -23.268 -3.903 1.00 86.56 755 GLU A O 1
ATOM 5787 N N . ASN A 1 756 ? 15.829 -24.561 -5.729 1.00 88.00 756 ASN A N 1
ATOM 5788 C CA . ASN A 1 756 ? 15.127 -23.658 -6.636 1.00 88.00 756 ASN A CA 1
ATOM 5789 C C . ASN A 1 756 ? 13.624 -23.993 -6.654 1.00 88.00 756 ASN A C 1
ATOM 5791 O O . ASN A 1 756 ? 13.248 -25.119 -6.985 1.00 88.00 756 ASN A O 1
ATOM 5795 N N . ARG A 1 757 ? 12.775 -23.027 -6.291 1.00 89.38 757 ARG A N 1
ATOM 5796 C CA . ARG A 1 757 ? 11.318 -23.171 -6.112 1.00 89.38 757 ARG A CA 1
ATOM 5797 C C . ARG A 1 757 ? 10.571 -21.977 -6.711 1.00 89.38 757 ARG A C 1
ATOM 5799 O O . ARG A 1 757 ? 9.808 -21.276 -6.046 1.00 89.38 757 ARG A O 1
ATOM 5806 N N . GLU A 1 758 ? 10.831 -21.711 -7.989 1.00 88.25 758 GLU A N 1
ATOM 5807 C CA . GLU A 1 758 ? 10.341 -20.512 -8.684 1.00 88.25 758 GLU A CA 1
ATOM 5808 C C . GLU A 1 758 ? 8.813 -20.390 -8.678 1.00 88.25 758 GLU A C 1
ATOM 5810 O O . GLU A 1 758 ? 8.285 -19.291 -8.524 1.00 88.25 758 GLU A O 1
ATOM 5815 N N . THR A 1 759 ? 8.084 -21.502 -8.823 1.00 89.06 759 THR A N 1
ATOM 5816 C CA . THR A 1 759 ? 6.611 -21.468 -8.877 1.00 89.06 759 THR A CA 1
ATOM 5817 C C . THR A 1 759 ? 6.029 -21.055 -7.528 1.00 89.06 759 THR A C 1
ATOM 5819 O O . THR A 1 759 ? 5.157 -20.191 -7.463 1.00 89.06 759 THR A O 1
ATOM 5822 N N . GLU A 1 760 ? 6.544 -21.622 -6.441 1.00 93.06 760 GLU A N 1
ATOM 5823 C CA . GLU A 1 760 ? 6.137 -21.309 -5.077 1.00 93.06 760 GLU A CA 1
ATOM 5824 C C . GLU A 1 760 ? 6.445 -19.852 -4.732 1.00 93.06 760 GLU A C 1
ATOM 5826 O O . GLU A 1 760 ? 5.577 -19.151 -4.212 1.00 93.06 760 GLU A O 1
ATOM 5831 N N . PHE A 1 761 ? 7.642 -19.363 -5.075 1.00 93.75 761 PHE A N 1
ATOM 5832 C CA . PHE A 1 761 ? 8.002 -17.964 -4.856 1.00 93.75 761 PHE A CA 1
ATOM 5833 C C . PHE A 1 761 ? 7.176 -17.004 -5.714 1.00 93.75 761 PHE A C 1
ATOM 5835 O O . PHE A 1 761 ? 6.720 -15.985 -5.194 1.00 93.75 761 PHE A O 1
ATOM 5842 N N . PHE A 1 762 ? 6.903 -17.341 -6.978 1.00 93.00 762 PHE A N 1
ATOM 5843 C CA . PHE A 1 762 ? 6.010 -16.563 -7.839 1.00 93.00 762 PHE A CA 1
ATOM 5844 C C . PHE A 1 762 ? 4.608 -16.436 -7.239 1.00 93.00 762 PHE A C 1
ATOM 5846 O O . PHE A 1 762 ? 4.092 -15.324 -7.113 1.00 93.00 762 PHE A O 1
ATOM 5853 N N . VAL A 1 763 ? 3.998 -17.550 -6.819 1.00 94.12 763 VAL A N 1
ATOM 5854 C CA . VAL A 1 763 ? 2.666 -17.529 -6.196 1.00 94.12 763 VAL A CA 1
ATOM 5855 C C . VAL A 1 763 ? 2.696 -16.769 -4.871 1.00 94.12 763 VAL A C 1
ATOM 5857 O O . VAL A 1 763 ? 1.797 -15.968 -4.619 1.00 94.12 763 VAL A O 1
ATOM 5860 N N . CYS A 1 764 ? 3.740 -16.953 -4.057 1.00 95.06 764 CYS A N 1
ATOM 5861 C CA . CYS A 1 764 ? 3.922 -16.220 -2.806 1.00 95.06 764 CYS A CA 1
ATOM 5862 C C . CYS A 1 764 ? 3.938 -14.703 -3.051 1.00 95.06 764 CYS A C 1
ATOM 5864 O O . CYS A 1 764 ? 3.152 -13.978 -2.451 1.00 95.06 764 CYS A O 1
ATOM 5866 N N . GLY A 1 765 ? 4.747 -14.221 -4.000 1.00 94.31 765 GLY A N 1
ATOM 5867 C CA . GLY A 1 765 ? 4.801 -12.800 -4.349 1.00 94.31 765 GLY A CA 1
ATOM 5868 C C . GLY A 1 765 ? 3.487 -12.267 -4.919 1.00 94.31 765 GLY A C 1
ATOM 5869 O O . GLY A 1 765 ? 3.057 -11.167 -4.564 1.00 94.31 765 GLY A O 1
ATOM 5870 N N . ALA A 1 766 ? 2.813 -13.053 -5.764 1.00 93.38 766 ALA A N 1
ATOM 5871 C CA . ALA A 1 766 ? 1.532 -12.680 -6.359 1.00 93.38 766 ALA A CA 1
ATOM 5872 C C . ALA A 1 766 ? 0.427 -12.525 -5.308 1.00 93.38 766 ALA A C 1
ATOM 5874 O O . ALA A 1 766 ? -0.286 -11.517 -5.319 1.00 93.38 766 ALA A O 1
ATOM 5875 N N . LEU A 1 767 ? 0.324 -13.475 -4.373 1.00 94.31 767 LEU A N 1
ATOM 5876 C CA . LEU A 1 767 ? -0.616 -13.405 -3.257 1.00 94.31 767 LEU A CA 1
ATOM 5877 C C . LEU A 1 767 ? -0.273 -12.257 -2.307 1.00 94.31 767 LEU A C 1
ATOM 5879 O O . LEU A 1 767 ? -1.177 -11.517 -1.940 1.00 94.31 767 LEU A O 1
ATOM 5883 N N . THR A 1 768 ? 1.003 -12.036 -1.983 1.00 94.44 768 THR A N 1
ATOM 5884 C CA . THR A 1 768 ? 1.444 -10.917 -1.133 1.00 94.44 768 THR A CA 1
ATOM 5885 C C . THR A 1 768 ? 1.056 -9.563 -1.720 1.00 94.44 768 THR A C 1
ATOM 5887 O O . THR A 1 768 ? 0.449 -8.734 -1.038 1.00 94.44 768 THR A O 1
ATOM 5890 N N . GLY A 1 769 ? 1.315 -9.346 -3.012 1.00 92.50 769 GLY A N 1
ATOM 5891 C CA . GLY A 1 769 ? 0.896 -8.121 -3.692 1.00 92.50 769 GLY A CA 1
ATOM 5892 C C . GLY A 1 769 ? -0.621 -7.981 -3.779 1.00 92.50 769 GLY A C 1
ATOM 5893 O O . GLY A 1 769 ? -1.165 -6.897 -3.561 1.00 92.50 769 GLY A O 1
ATOM 5894 N N . ARG A 1 770 ? -1.327 -9.074 -4.089 1.00 91.00 770 ARG A N 1
ATOM 5895 C CA . ARG A 1 770 ? -2.782 -9.050 -4.258 1.00 91.00 770 ARG A CA 1
ATOM 5896 C C . ARG A 1 770 ? -3.521 -8.844 -2.938 1.00 91.00 770 ARG A C 1
ATOM 5898 O O . ARG A 1 770 ? -4.454 -8.040 -2.902 1.00 91.00 770 ARG A O 1
ATOM 5905 N N . ALA A 1 771 ? -3.085 -9.511 -1.872 1.00 90.38 771 ALA A N 1
ATOM 5906 C CA . ALA A 1 771 ? -3.601 -9.336 -0.523 1.00 90.38 771 ALA A CA 1
ATOM 5907 C C . ALA A 1 771 ? -3.510 -7.860 -0.129 1.00 90.38 771 ALA A C 1
ATOM 5909 O O . ALA A 1 771 ? -4.537 -7.241 0.164 1.00 90.38 771 ALA A O 1
ATOM 5910 N N . PHE A 1 772 ? -2.315 -7.271 -0.266 1.00 90.12 772 PHE A N 1
ATOM 5911 C CA . PHE A 1 772 ? -2.089 -5.860 0.025 1.00 90.12 772 PHE A CA 1
ATOM 5912 C C . PHE A 1 772 ? -3.050 -4.955 -0.748 1.00 90.12 772 PHE A C 1
ATOM 5914 O O . PHE A 1 772 ? -3.740 -4.146 -0.145 1.00 90.12 772 PHE A O 1
ATOM 5921 N N . VAL A 1 773 ? -3.189 -5.112 -2.063 1.00 86.50 773 VAL A N 1
ATOM 5922 C CA . VAL A 1 773 ? -4.103 -4.291 -2.883 1.00 86.50 773 VAL A CA 1
ATOM 5923 C C . VAL A 1 773 ? -5.567 -4.407 -2.431 1.00 86.50 773 VAL A C 1
ATOM 5925 O O . VAL A 1 773 ? -6.296 -3.410 -2.374 1.00 86.50 773 VAL A O 1
ATOM 5928 N N . ASP A 1 774 ? -6.023 -5.606 -2.074 1.00 83.44 774 ASP A N 1
ATOM 5929 C CA . ASP A 1 774 ? -7.434 -5.861 -1.758 1.00 83.44 774 ASP A CA 1
ATOM 5930 C C . ASP A 1 774 ? -7.826 -5.569 -0.299 1.00 83.44 774 ASP A C 1
ATOM 5932 O O . ASP A 1 774 ? -9.025 -5.519 0.014 1.00 83.44 774 ASP A O 1
ATOM 5936 N N . GLY A 1 775 ? -6.852 -5.252 0.561 1.00 80.44 775 GLY A N 1
ATOM 5937 C CA . GLY A 1 775 ? -7.094 -4.949 1.980 1.00 80.44 775 GLY A CA 1
ATOM 5938 C C . GLY A 1 775 ? -6.925 -6.145 2.905 1.00 80.44 775 GLY A C 1
ATOM 5939 O O . GLY A 1 775 ? -7.510 -6.158 3.982 1.00 80.44 775 GLY A O 1
ATOM 5940 N N . TYR A 1 776 ? -6.151 -7.133 2.471 1.00 83.12 776 TYR A N 1
ATOM 5941 C CA . TYR A 1 776 ? -5.743 -8.300 3.240 1.00 83.12 776 TYR A CA 1
ATOM 5942 C C . TYR A 1 776 ? -4.228 -8.268 3.475 1.00 83.12 776 TYR A C 1
ATOM 5944 O O . TYR A 1 776 ? -3.509 -7.446 2.906 1.00 83.12 776 TYR A O 1
ATOM 5952 N N . THR A 1 777 ? -3.739 -9.184 4.300 1.00 79.81 777 THR A N 1
ATOM 5953 C CA . THR A 1 777 ? -2.316 -9.339 4.618 1.00 79.81 777 THR A CA 1
ATOM 5954 C C . THR A 1 777 ? -1.945 -10.811 4.531 1.00 79.81 777 THR A C 1
ATOM 5956 O O . THR A 1 777 ? -2.727 -11.660 4.960 1.00 79.81 777 THR A O 1
ATOM 5959 N N . MET A 1 778 ? -0.761 -11.108 3.999 1.00 86.50 778 MET A N 1
ATOM 5960 C CA . MET A 1 778 ? -0.156 -12.436 4.129 1.00 86.50 778 MET A CA 1
ATOM 5961 C C . MET A 1 778 ? 0.517 -12.554 5.499 1.00 86.50 778 MET A C 1
ATOM 5963 O O . MET A 1 778 ? 0.945 -11.547 6.059 1.00 86.50 778 MET A O 1
ATOM 5967 N N . ASP A 1 779 ? 0.611 -13.770 6.032 1.00 84.00 779 ASP A N 1
ATOM 5968 C CA . ASP A 1 779 ? 1.353 -14.081 7.257 1.00 84.00 779 ASP A CA 1
ATOM 5969 C C . ASP A 1 779 ? 2.625 -14.879 6.931 1.00 84.00 779 ASP A C 1
ATOM 5971 O O . ASP A 1 779 ? 2.726 -16.088 7.153 1.00 84.00 779 ASP A O 1
ATOM 5975 N N . VAL A 1 780 ? 3.585 -14.184 6.320 1.00 88.19 780 VAL A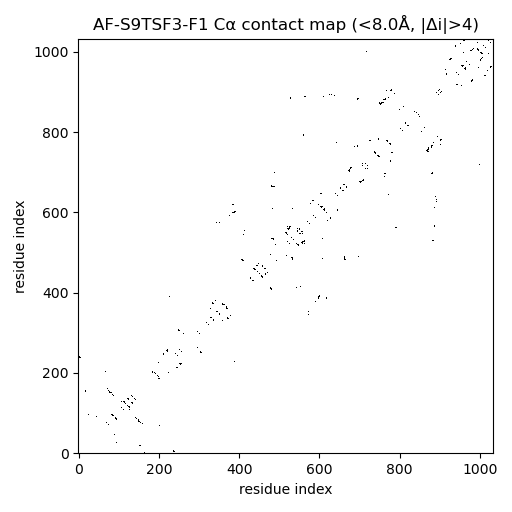 N 1
ATOM 5976 C CA . VAL A 1 780 ? 4.866 -14.750 5.895 1.00 88.19 780 VAL A CA 1
ATOM 5977 C C . VAL A 1 780 ? 5.996 -13.859 6.397 1.00 88.19 780 VAL A C 1
ATOM 5979 O O . VAL A 1 780 ? 6.143 -12.705 5.994 1.00 88.19 780 VAL A O 1
ATOM 5982 N N . SER A 1 781 ? 6.829 -14.419 7.271 1.00 85.75 781 SER A N 1
ATOM 5983 C CA . SER A 1 781 ? 7.869 -13.683 7.991 1.00 85.75 781 SER A CA 1
ATOM 5984 C C . SER A 1 781 ? 9.106 -13.363 7.141 1.00 85.75 781 SER A C 1
ATOM 5986 O O . SER A 1 781 ? 10.166 -13.936 7.376 1.00 85.75 781 SER A O 1
ATOM 5988 N N . TYR A 1 782 ? 8.995 -12.440 6.180 1.00 90.75 782 TYR A N 1
ATOM 5989 C CA . TYR A 1 782 ? 10.110 -12.032 5.311 1.00 90.75 782 TYR A CA 1
ATOM 5990 C C . TYR A 1 782 ? 11.262 -11.359 6.065 1.00 90.75 782 TYR A C 1
ATOM 5992 O O . TYR A 1 782 ? 11.057 -10.549 6.963 1.00 90.75 782 TYR A O 1
ATOM 6000 N N . HIS A 1 783 ? 12.495 -11.633 5.651 1.00 89.88 783 HIS A N 1
ATOM 6001 C CA . HIS A 1 783 ? 13.665 -10.912 6.148 1.00 89.88 783 HIS A CA 1
ATOM 6002 C C . HIS A 1 783 ? 13.771 -9.515 5.491 1.00 89.88 783 HIS A C 1
ATOM 6004 O O . HIS A 1 783 ? 13.578 -9.438 4.276 1.00 89.88 783 HIS A O 1
ATOM 6010 N N . PRO A 1 784 ? 14.136 -8.424 6.204 1.00 88.75 784 PRO A N 1
ATOM 6011 C CA . PRO A 1 784 ? 14.222 -7.070 5.625 1.00 88.75 784 PRO A CA 1
ATOM 6012 C C . PRO A 1 784 ? 15.088 -6.975 4.361 1.00 88.75 784 PRO A C 1
ATOM 6014 O O . PRO A 1 784 ? 14.720 -6.308 3.395 1.00 88.75 784 PRO A O 1
ATOM 6017 N N . LEU A 1 785 ? 16.185 -7.740 4.319 1.00 87.25 785 LEU A N 1
ATOM 6018 C CA . LEU A 1 785 ? 17.074 -7.830 3.154 1.00 87.25 785 LEU A CA 1
ATOM 6019 C C . LEU A 1 785 ? 16.381 -8.272 1.858 1.00 87.25 785 LEU A C 1
ATOM 6021 O O . LEU A 1 785 ? 16.866 -7.935 0.779 1.00 87.25 785 LEU A O 1
ATOM 6025 N N . VAL A 1 786 ? 15.254 -8.993 1.931 1.00 89.38 786 VAL A N 1
ATOM 6026 C CA . VAL A 1 786 ? 14.432 -9.300 0.749 1.00 89.38 786 VAL A CA 1
ATOM 6027 C C . VAL A 1 786 ? 14.066 -7.995 0.047 1.00 89.38 786 VAL A C 1
ATOM 6029 O O . VAL A 1 786 ? 14.313 -7.841 -1.145 1.00 89.38 786 VAL A O 1
ATOM 6032 N N . TRP A 1 787 ? 13.549 -7.016 0.785 1.00 88.19 787 TRP A N 1
ATOM 6033 C CA . TRP A 1 787 ? 13.113 -5.739 0.225 1.00 88.19 787 TRP A CA 1
ATOM 6034 C C . TRP A 1 787 ? 14.279 -4.885 -0.253 1.00 88.19 787 TRP A C 1
ATOM 6036 O O . TRP A 1 787 ? 14.176 -4.279 -1.322 1.00 88.19 787 TRP A O 1
ATOM 6046 N N . THR A 1 788 ? 15.399 -4.901 0.473 1.00 83.81 788 THR A N 1
ATOM 6047 C CA . THR A 1 788 ? 16.633 -4.233 0.047 1.00 83.81 788 THR A CA 1
ATOM 6048 C C . THR A 1 788 ? 17.081 -4.754 -1.322 1.00 83.81 788 THR A C 1
ATOM 6050 O O . THR A 1 788 ? 17.313 -3.967 -2.239 1.00 83.81 788 THR A O 1
ATOM 6053 N N . LEU A 1 789 ? 17.121 -6.078 -1.511 1.00 81.50 789 LEU A N 1
ATOM 6054 C CA . LEU A 1 789 ? 17.506 -6.704 -2.782 1.00 81.50 789 LEU A CA 1
ATOM 6055 C C . LEU A 1 789 ? 16.504 -6.413 -3.908 1.00 81.50 789 LEU A C 1
ATOM 6057 O O . LEU A 1 789 ? 16.919 -6.174 -5.037 1.00 81.50 789 LEU A O 1
ATOM 6061 N N . LEU A 1 790 ? 15.201 -6.386 -3.612 1.00 83.06 790 LEU A N 1
ATOM 6062 C CA . LEU A 1 790 ? 14.160 -6.096 -4.607 1.00 83.06 790 LEU A CA 1
ATOM 6063 C C . LEU A 1 790 ? 14.139 -4.627 -5.062 1.00 83.06 790 LEU A C 1
ATOM 6065 O O . LEU A 1 790 ? 13.769 -4.341 -6.203 1.00 83.06 790 LEU A O 1
ATOM 6069 N N . ARG A 1 791 ? 14.501 -3.691 -4.175 1.00 76.31 791 ARG A N 1
ATOM 6070 C CA . ARG A 1 791 ? 14.543 -2.243 -4.452 1.00 76.31 791 ARG A CA 1
ATOM 6071 C C . ARG A 1 791 ? 15.852 -1.800 -5.099 1.00 76.31 791 ARG A C 1
ATOM 6073 O O . ARG A 1 791 ? 15.868 -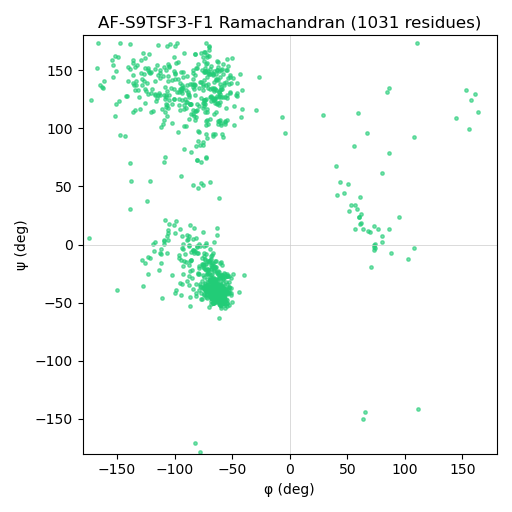0.810 -5.834 1.00 76.31 791 ARG A O 1
ATOM 6080 N N . CYS A 1 792 ? 16.948 -2.500 -4.829 1.00 68.69 792 CYS A N 1
ATOM 6081 C CA . CYS A 1 792 ? 18.243 -2.189 -5.412 1.00 68.69 792 CYS A CA 1
ATOM 6082 C C . CYS A 1 792 ? 18.274 -2.559 -6.897 1.00 68.69 792 CYS A C 1
ATOM 6084 O O . CYS A 1 792 ? 18.211 -3.721 -7.286 1.00 68.69 792 CYS A O 1
ATOM 6086 N N . SER A 1 793 ? 18.447 -1.545 -7.742 1.00 55.97 793 SER A N 1
ATOM 6087 C CA . SER A 1 793 ? 18.904 -1.745 -9.112 1.00 55.97 793 SER A CA 1
ATOM 6088 C C . SER A 1 793 ? 20.418 -1.883 -9.072 1.00 55.97 793 SER A C 1
ATOM 6090 O O . SER A 1 793 ? 21.136 -0.897 -9.239 1.00 55.97 793 SER A O 1
ATOM 6092 N N . ASP A 1 794 ? 20.914 -3.095 -8.817 1.00 51.25 794 ASP A N 1
ATOM 6093 C CA . ASP A 1 794 ? 22.304 -3.395 -9.150 1.00 51.25 794 ASP A CA 1
ATOM 6094 C C . ASP A 1 794 ? 22.407 -3.174 -10.663 1.00 51.25 794 ASP A C 1
ATOM 6096 O O . ASP A 1 794 ? 21.804 -3.884 -11.472 1.00 51.25 794 ASP A O 1
ATOM 6100 N N . ARG A 1 795 ? 23.028 -2.058 -11.054 1.00 50.91 795 ARG A N 1
ATOM 6101 C CA . ARG A 1 795 ? 23.220 -1.705 -12.458 1.00 50.91 795 ARG A CA 1
ATOM 6102 C C . ARG A 1 795 ? 24.179 -2.752 -13.006 1.00 50.91 795 ARG A C 1
ATOM 6104 O O . ARG A 1 795 ? 25.385 -2.577 -12.870 1.00 50.91 795 ARG A O 1
ATOM 6111 N N . ASP A 1 796 ? 23.627 -3.819 -13.582 1.00 40.75 796 ASP A N 1
ATOM 6112 C CA . ASP A 1 796 ? 24.287 -5.020 -14.128 1.00 40.75 796 ASP A CA 1
ATOM 6113 C C . ASP A 1 796 ? 25.264 -4.726 -15.303 1.00 40.75 796 ASP A C 1
ATOM 6115 O O . ASP A 1 796 ? 25.339 -5.450 -16.290 1.00 40.75 796 ASP A O 1
ATOM 6119 N N . GLY A 1 797 ? 26.045 -3.649 -15.231 1.00 42.59 797 GLY A N 1
ATOM 6120 C CA . GLY A 1 797 ? 27.021 -3.270 -16.251 1.00 42.59 797 GLY A CA 1
ATOM 6121 C C . GLY A 1 797 ? 27.904 -2.065 -15.919 1.00 42.59 797 GLY A C 1
ATOM 6122 O O . GLY A 1 797 ? 28.651 -1.632 -16.792 1.00 42.59 797 GLY A O 1
ATOM 6123 N N . ALA A 1 798 ? 27.840 -1.499 -14.708 1.00 45.53 798 ALA A N 1
ATOM 6124 C CA . ALA A 1 798 ? 28.831 -0.519 -14.263 1.00 45.53 798 ALA A CA 1
ATOM 6125 C C . ALA A 1 798 ? 29.930 -1.238 -13.470 1.00 45.53 798 ALA A C 1
ATOM 6127 O O . ALA A 1 798 ? 29.626 -2.031 -12.584 1.00 45.53 798 ALA A O 1
ATOM 6128 N N . THR A 1 799 ? 31.197 -0.961 -13.782 1.00 53.44 799 THR A N 1
ATOM 6129 C CA . THR A 1 799 ? 32.348 -1.387 -12.977 1.00 53.44 799 THR A CA 1
ATOM 6130 C C . THR A 1 799 ? 32.159 -0.909 -11.538 1.00 53.44 799 THR A C 1
ATOM 6132 O O . THR A 1 799 ? 32.244 0.287 -11.257 1.00 53.44 799 THR A O 1
ATOM 6135 N N . VAL A 1 800 ? 31.854 -1.840 -10.634 1.00 65.38 800 VAL A N 1
ATOM 6136 C CA . VAL A 1 800 ? 31.685 -1.565 -9.203 1.00 65.38 800 VAL A CA 1
ATOM 6137 C C . VAL A 1 800 ? 33.072 -1.323 -8.621 1.00 65.38 800 VAL A C 1
ATOM 6139 O O . VAL A 1 800 ? 33.943 -2.168 -8.782 1.00 65.38 800 VAL A O 1
ATOM 6142 N N . SER A 1 801 ? 33.314 -0.184 -7.969 1.00 73.56 801 SER A N 1
ATOM 6143 C CA . SER A 1 801 ? 34.579 0.048 -7.254 1.00 73.56 801 SER A CA 1
ATOM 6144 C C . SER A 1 801 ? 34.631 -0.737 -5.934 1.00 73.56 801 SER A C 1
ATOM 6146 O O . SER A 1 801 ? 33.594 -1.113 -5.384 1.00 73.56 801 SER A O 1
ATOM 6148 N N . LYS A 1 802 ? 35.830 -0.945 -5.365 1.00 73.88 802 LYS A N 1
ATOM 6149 C CA . LYS A 1 802 ? 35.988 -1.595 -4.043 1.00 73.88 802 LYS A CA 1
ATOM 6150 C C . LYS A 1 802 ? 35.142 -0.911 -2.958 1.00 73.88 802 LYS A C 1
ATOM 6152 O O . LYS A 1 802 ? 34.511 -1.578 -2.146 1.00 73.88 802 LYS A O 1
ATOM 6157 N N . GLU A 1 803 ? 35.099 0.419 -2.973 1.00 67.38 803 GLU A N 1
ATOM 6158 C CA . GLU A 1 803 ? 34.335 1.238 -2.023 1.00 67.38 803 GLU A CA 1
ATOM 6159 C C . GLU A 1 803 ? 32.822 1.092 -2.232 1.00 67.38 803 GLU A C 1
ATOM 6161 O O . GLU A 1 803 ? 32.069 0.962 -1.268 1.00 67.38 803 GLU A O 1
ATOM 6166 N N . GLN A 1 804 ? 32.367 1.051 -3.488 1.00 70.94 804 GLN A N 1
ATOM 6167 C CA . GLN A 1 804 ? 30.957 0.832 -3.813 1.00 70.94 804 GLN A CA 1
ATOM 6168 C C . GLN A 1 804 ? 30.490 -0.561 -3.388 1.00 70.94 804 GLN A C 1
ATOM 6170 O O . GLN A 1 804 ? 29.403 -0.682 -2.824 1.00 70.94 804 GLN A O 1
ATOM 6175 N N . LEU A 1 805 ? 31.319 -1.591 -3.588 1.00 74.31 805 LEU A N 1
ATOM 6176 C CA . LEU A 1 805 ? 31.023 -2.948 -3.134 1.00 74.31 805 LEU A CA 1
ATOM 6177 C C . LEU A 1 805 ? 30.866 -2.997 -1.608 1.00 74.31 805 LEU A C 1
ATOM 6179 O O . LEU A 1 805 ? 29.844 -3.460 -1.120 1.00 74.31 805 LEU A O 1
ATOM 6183 N N . LEU A 1 806 ? 31.839 -2.471 -0.859 1.00 69.25 806 LEU A N 1
ATOM 6184 C CA . LEU A 1 806 ? 31.867 -2.564 0.606 1.00 69.25 806 LEU A CA 1
ATOM 6185 C C . LEU A 1 806 ? 30.785 -1.729 1.309 1.00 69.25 806 LEU A C 1
ATOM 6187 O O . LEU A 1 806 ? 30.366 -2.086 2.409 1.00 69.25 806 LEU A O 1
ATOM 6191 N N . HIS A 1 807 ? 30.366 -0.605 0.718 1.00 64.62 807 HIS A N 1
ATOM 6192 C CA . HIS A 1 807 ? 29.493 0.363 1.394 1.00 64.62 807 HIS A CA 1
ATOM 6193 C C . HIS A 1 807 ? 28.094 0.494 0.793 1.00 64.62 807 HIS A C 1
ATOM 6195 O O . HIS A 1 807 ? 27.192 0.965 1.479 1.00 64.62 807 HIS A O 1
ATOM 6201 N N . THR A 1 808 ? 27.908 0.124 -0.477 1.00 63.47 808 THR A N 1
ATOM 6202 C CA . THR A 1 808 ? 26.668 0.419 -1.220 1.00 63.47 808 THR A CA 1
ATOM 6203 C C . THR A 1 808 ? 26.025 -0.827 -1.836 1.00 63.47 808 THR A C 1
ATOM 6205 O O . THR A 1 808 ? 24.859 -0.773 -2.218 1.00 63.47 808 THR A O 1
ATOM 6208 N N . SER A 1 809 ? 26.744 -1.952 -1.936 1.00 77.12 809 SER A N 1
ATOM 6209 C CA . SER A 1 809 ? 26.192 -3.179 -2.517 1.00 77.12 809 SER A CA 1
ATOM 6210 C C . SER A 1 809 ? 25.254 -3.890 -1.543 1.00 77.12 809 SER A C 1
ATOM 6212 O O . SER A 1 809 ? 25.639 -4.255 -0.430 1.00 77.12 809 SER A O 1
ATOM 6214 N N . SER A 1 810 ? 24.032 -4.161 -2.000 1.00 76.81 810 SER A N 1
ATOM 6215 C CA . SER A 1 810 ? 23.053 -4.972 -1.271 1.00 76.81 810 SER A CA 1
ATOM 6216 C C . SER A 1 810 ? 23.497 -6.431 -1.124 1.00 76.81 810 SER A C 1
ATOM 6218 O O . SER A 1 810 ? 23.238 -7.045 -0.093 1.00 76.81 810 SER A O 1
ATOM 6220 N N . LEU A 1 811 ? 24.232 -6.974 -2.102 1.00 80.69 811 LEU A N 1
ATOM 6221 C CA . LEU A 1 811 ? 24.815 -8.319 -2.025 1.00 80.69 811 LEU A CA 1
ATOM 6222 C C . LEU A 1 811 ? 25.924 -8.409 -0.969 1.00 80.69 811 LEU A C 1
ATOM 6224 O O . LEU A 1 811 ? 26.053 -9.429 -0.294 1.00 80.69 811 LEU A O 1
ATOM 6228 N N . TRP A 1 812 ? 26.710 -7.342 -0.795 1.00 83.94 812 TRP A N 1
ATOM 6229 C CA . TRP A 1 812 ? 27.705 -7.280 0.276 1.00 83.94 812 TRP A CA 1
ATOM 6230 C C . TRP A 1 812 ? 27.055 -7.179 1.659 1.00 83.94 812 TRP A C 1
ATOM 6232 O O . TRP A 1 812 ? 27.495 -7.852 2.593 1.00 83.94 812 TRP A O 1
ATOM 6242 N N . ALA A 1 813 ? 25.997 -6.372 1.792 1.00 83.31 813 ALA A N 1
ATOM 6243 C CA . ALA A 1 813 ? 25.209 -6.299 3.021 1.00 83.31 813 ALA A CA 1
ATOM 6244 C C . ALA A 1 813 ? 24.610 -7.671 3.377 1.00 83.31 813 ALA A C 1
ATOM 6246 O O . ALA A 1 813 ? 24.764 -8.126 4.507 1.00 83.31 813 ALA A O 1
ATOM 6247 N N . LEU A 1 814 ? 24.044 -8.368 2.384 1.00 85.12 814 LEU A N 1
ATOM 6248 C CA . LEU A 1 814 ? 23.529 -9.731 2.521 1.00 85.12 814 LEU A CA 1
ATOM 6249 C C . LEU A 1 814 ? 24.599 -10.703 3.030 1.00 85.12 814 LEU A C 1
ATOM 6251 O O . LEU A 1 814 ? 24.365 -11.419 3.999 1.00 85.12 814 LEU A O 1
ATOM 6255 N N . LEU A 1 815 ? 25.783 -10.711 2.411 1.00 86.94 815 LEU A N 1
ATOM 6256 C CA . LEU A 1 815 ? 26.879 -11.572 2.852 1.00 86.94 815 LEU A CA 1
ATOM 6257 C C . LEU A 1 815 ? 27.331 -11.231 4.277 1.00 86.94 815 LEU A C 1
ATOM 6259 O O . LEU A 1 815 ? 27.551 -12.127 5.082 1.00 86.94 815 LEU A O 1
ATOM 6263 N N . SER A 1 816 ? 27.465 -9.942 4.587 1.00 87.25 816 SER A N 1
ATOM 6264 C CA . SER A 1 816 ? 27.945 -9.477 5.893 1.00 87.25 816 SER A CA 1
ATOM 6265 C C . SER A 1 816 ? 26.999 -9.852 7.032 1.00 87.25 816 SER A C 1
ATOM 6267 O O . SER A 1 816 ? 27.463 -10.116 8.139 1.00 87.25 816 SER A O 1
ATOM 6269 N N . GLU A 1 817 ? 25.694 -9.868 6.766 1.00 85.56 817 GLU A N 1
ATOM 6270 C CA . GLU A 1 817 ? 24.673 -10.210 7.754 1.00 85.56 817 GLU A CA 1
ATOM 6271 C C . GLU A 1 817 ? 24.503 -11.724 7.924 1.00 85.56 817 GLU A C 1
ATOM 6273 O O . GLU A 1 817 ? 24.401 -12.204 9.051 1.00 85.56 817 GLU A O 1
ATOM 6278 N N . LEU A 1 818 ? 24.513 -12.488 6.827 1.00 85.50 818 LEU A N 1
ATOM 6279 C CA . LEU A 1 818 ? 24.280 -13.935 6.874 1.00 85.50 818 LEU A CA 1
ATOM 6280 C C . LEU A 1 818 ? 25.536 -14.750 7.191 1.00 85.50 818 LEU A C 1
ATOM 6282 O O . LEU A 1 818 ? 25.446 -15.763 7.878 1.00 85.50 818 LEU A O 1
ATOM 6286 N N . GLU A 1 819 ? 26.689 -14.338 6.663 1.00 85.81 819 GLU A N 1
ATOM 6287 C CA . GLU A 1 819 ? 27.960 -15.065 6.748 1.00 85.81 819 GLU A CA 1
ATOM 6288 C C . GLU A 1 819 ? 29.127 -14.093 7.019 1.00 85.81 819 GLU A C 1
ATOM 6290 O O . GLU A 1 819 ? 30.000 -13.865 6.167 1.00 85.81 819 GLU A O 1
ATOM 6295 N N . PRO A 1 820 ? 29.193 -13.511 8.231 1.00 86.81 820 PRO A N 1
ATOM 6296 C CA . PRO A 1 820 ? 30.172 -12.477 8.568 1.00 86.81 820 PRO A CA 1
ATOM 6297 C C . PRO A 1 820 ? 31.625 -12.964 8.459 1.00 86.81 820 PRO A C 1
ATOM 6299 O O . PRO A 1 820 ? 32.535 -12.175 8.198 1.00 86.81 820 PRO A O 1
ATOM 6302 N N . THR A 1 821 ? 31.869 -14.263 8.644 1.00 86.38 821 THR A N 1
ATOM 6303 C CA . THR A 1 821 ? 33.191 -14.886 8.486 1.00 86.38 821 THR A CA 1
ATOM 6304 C C . THR A 1 821 ? 33.671 -14.811 7.038 1.00 86.38 821 THR A C 1
ATOM 6306 O O . THR A 1 821 ? 34.769 -14.313 6.790 1.00 86.38 821 THR A O 1
ATOM 6309 N N . MET A 1 822 ? 32.828 -15.210 6.082 1.00 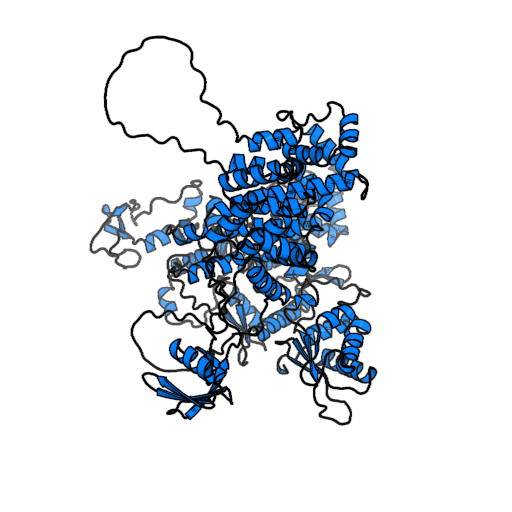87.00 822 MET A N 1
ATOM 6310 C CA . MET A 1 822 ? 33.126 -15.138 4.651 1.00 87.00 822 MET A CA 1
ATOM 6311 C C . MET A 1 822 ? 33.284 -13.687 4.184 1.00 87.00 822 MET A C 1
ATOM 6313 O O . MET A 1 822 ? 34.239 -13.369 3.472 1.00 87.00 822 MET A O 1
ATOM 6317 N N . ALA A 1 823 ? 32.407 -12.788 4.643 1.00 87.19 823 ALA A N 1
ATOM 6318 C CA . ALA A 1 823 ? 32.514 -11.359 4.354 1.00 87.19 823 ALA A CA 1
ATOM 6319 C C . ALA A 1 823 ? 33.857 -10.776 4.822 1.00 87.19 823 ALA A C 1
ATOM 6321 O O . ALA A 1 823 ? 34.512 -10.038 4.084 1.00 87.19 823 ALA A O 1
ATOM 6322 N N . ASN A 1 824 ? 34.313 -11.143 6.023 1.00 88.69 824 ASN A N 1
ATOM 6323 C CA . ASN A 1 824 ? 35.604 -10.699 6.542 1.00 88.69 824 ASN A CA 1
ATOM 6324 C C . ASN A 1 824 ? 36.782 -11.247 5.726 1.00 88.69 824 ASN A C 1
ATOM 6326 O O . ASN A 1 824 ? 37.710 -10.490 5.438 1.00 88.69 824 ASN A O 1
ATOM 6330 N N . SER A 1 825 ? 36.737 -12.511 5.298 1.00 88.88 825 SER A N 1
ATOM 6331 C CA . SER A 1 825 ? 37.762 -13.089 4.420 1.00 88.88 825 SER A CA 1
ATOM 6332 C C . SER A 1 825 ? 37.841 -12.357 3.078 1.00 88.88 825 SER A C 1
ATOM 6334 O O . SER A 1 825 ? 38.922 -11.931 2.675 1.00 88.88 825 SER A O 1
ATOM 6336 N N . PHE A 1 826 ? 36.707 -12.109 2.416 1.00 89.62 826 PHE A N 1
ATOM 6337 C CA . PHE A 1 826 ? 36.696 -11.339 1.168 1.00 89.62 826 PHE A CA 1
ATOM 6338 C C . PHE A 1 826 ? 37.136 -9.890 1.367 1.00 89.62 826 PHE A C 1
ATOM 6340 O O . PHE A 1 826 ? 37.844 -9.340 0.525 1.00 89.62 826 PHE A O 1
ATOM 6347 N N . LYS A 1 827 ? 36.795 -9.274 2.502 1.00 88.44 827 LYS A N 1
ATOM 6348 C CA . LYS A 1 827 ? 37.261 -7.927 2.840 1.00 88.44 827 LYS A CA 1
ATOM 6349 C C . LYS A 1 827 ? 38.781 -7.889 2.973 1.00 88.44 827 LYS A C 1
ATOM 6351 O O . LYS A 1 827 ? 39.405 -6.963 2.465 1.00 88.44 827 LYS A O 1
ATOM 6356 N N . GLN A 1 828 ? 39.379 -8.893 3.614 1.00 87.12 828 GLN A N 1
ATOM 6357 C CA . GLN A 1 828 ? 40.834 -9.023 3.705 1.00 87.12 828 GLN A CA 1
ATOM 6358 C C . GLN A 1 828 ? 41.469 -9.219 2.324 1.00 87.12 828 GLN A C 1
ATOM 6360 O O . GLN A 1 828 ? 42.441 -8.537 2.019 1.00 87.12 828 GLN A O 1
ATOM 6365 N N . MET A 1 829 ? 40.885 -10.050 1.454 1.00 86.06 829 MET A N 1
ATOM 6366 C CA . MET A 1 829 ? 41.369 -10.229 0.076 1.00 86.06 829 MET A CA 1
ATOM 6367 C C . MET A 1 829 ? 41.328 -8.931 -0.741 1.00 86.06 829 MET A C 1
ATOM 6369 O O . MET A 1 829 ? 42.276 -8.612 -1.452 1.00 86.06 829 MET A O 1
ATOM 6373 N N . LEU A 1 830 ? 40.252 -8.146 -0.628 1.00 86.81 830 LEU A N 1
ATOM 6374 C CA . LEU A 1 830 ? 40.114 -6.873 -1.346 1.00 86.81 830 LEU A CA 1
ATOM 6375 C C . LEU A 1 830 ? 41.136 -5.818 -0.896 1.00 86.81 830 LEU A C 1
ATOM 6377 O O . LEU A 1 830 ? 41.488 -4.937 -1.689 1.00 86.81 830 LEU A O 1
ATOM 6381 N N . LEU A 1 831 ? 41.580 -5.895 0.360 1.00 86.44 831 LEU A N 1
ATOM 6382 C CA . LEU A 1 831 ? 42.532 -4.971 0.981 1.00 86.44 831 LEU A CA 1
ATOM 6383 C C . LEU A 1 831 ? 43.988 -5.470 0.941 1.00 86.44 831 LEU A C 1
ATOM 6385 O O . LEU A 1 831 ? 44.885 -4.695 1.266 1.00 86.44 831 LEU A O 1
ATOM 6389 N N . ALA A 1 832 ? 44.224 -6.722 0.541 1.00 86.19 832 ALA A N 1
ATOM 6390 C CA . ALA A 1 832 ? 45.548 -7.330 0.490 1.00 86.19 832 ALA A CA 1
ATOM 6391 C C . ALA A 1 832 ? 46.457 -6.679 -0.570 1.00 86.19 832 ALA A C 1
ATOM 6393 O O . ALA A 1 832 ? 46.020 -6.262 -1.648 1.00 86.19 832 ALA A O 1
ATOM 6394 N N . SER A 1 833 ? 47.751 -6.615 -0.259 1.00 85.12 833 SER A N 1
ATOM 6395 C CA . SER A 1 833 ? 48.815 -6.213 -1.181 1.00 85.12 833 SER A CA 1
ATOM 6396 C C . SER A 1 833 ? 49.090 -7.288 -2.241 1.00 85.12 833 SER A C 1
ATOM 6398 O O . SER A 1 833 ? 48.729 -8.453 -2.082 1.00 85.12 833 SER A O 1
ATOM 6400 N N . ALA A 1 834 ? 49.779 -6.915 -3.326 1.00 81.88 834 ALA A N 1
ATOM 6401 C CA . ALA A 1 834 ? 50.139 -7.855 -4.393 1.00 81.88 834 ALA A CA 1
ATOM 6402 C C . ALA A 1 834 ? 50.941 -9.062 -3.869 1.00 81.88 834 ALA A C 1
ATOM 6404 O O . ALA A 1 834 ? 50.630 -10.196 -4.214 1.00 81.88 834 ALA A O 1
ATOM 6405 N N . SER A 1 835 ? 51.904 -8.828 -2.971 1.00 81.31 835 SER A N 1
ATOM 6406 C CA . SER A 1 835 ? 52.704 -9.888 -2.346 1.00 81.31 835 SER A CA 1
ATOM 6407 C C . SER A 1 835 ? 51.883 -10.812 -1.448 1.00 81.31 835 SER A C 1
ATOM 6409 O O . SER A 1 835 ? 52.152 -12.007 -1.387 1.00 81.31 835 SER A O 1
ATOM 6411 N N . GLU A 1 836 ? 50.883 -10.276 -0.744 1.00 85.06 836 GLU A N 1
ATOM 6412 C CA . GLU A 1 836 ? 49.995 -11.081 0.101 1.00 85.06 836 GLU A CA 1
ATOM 6413 C C . GLU A 1 836 ? 49.066 -11.958 -0.745 1.00 85.06 836 GLU A C 1
ATOM 6415 O O . GLU A 1 836 ? 48.873 -13.121 -0.410 1.00 85.06 836 GLU A O 1
ATOM 6420 N N . LEU A 1 837 ? 48.545 -11.443 -1.866 1.00 84.38 837 LEU A N 1
ATOM 6421 C CA . LEU A 1 837 ? 47.729 -12.224 -2.805 1.00 84.38 837 LEU A CA 1
ATOM 6422 C C . LEU A 1 837 ? 48.536 -13.337 -3.493 1.00 84.38 837 LEU A C 1
ATOM 6424 O O . LEU A 1 837 ? 48.042 -14.456 -3.618 1.00 84.38 837 LEU A O 1
ATOM 6428 N N . GLU A 1 838 ? 49.789 -13.068 -3.870 1.00 79.00 838 GLU A N 1
ATOM 6429 C CA . GLU A 1 838 ? 50.698 -14.089 -4.410 1.00 79.00 838 GLU A CA 1
ATOM 6430 C C . GLU A 1 838 ? 50.984 -15.200 -3.387 1.00 79.00 838 GLU A C 1
ATOM 6432 O O . GLU A 1 838 ? 50.971 -16.379 -3.736 1.00 79.00 838 GLU A O 1
ATOM 6437 N N . LEU A 1 839 ? 51.173 -14.843 -2.111 1.00 82.56 839 LEU A N 1
ATOM 6438 C CA . LEU A 1 839 ? 51.341 -15.805 -1.013 1.00 82.56 839 LEU A CA 1
ATOM 6439 C C . LEU A 1 839 ? 50.089 -16.658 -0.764 1.00 82.56 839 LEU A C 1
ATOM 6441 O O . LEU A 1 839 ? 50.217 -17.801 -0.325 1.00 82.56 839 LEU A O 1
ATOM 6445 N N . MET A 1 840 ? 48.893 -16.122 -1.027 1.00 81.75 840 MET A N 1
ATOM 6446 C CA . MET A 1 840 ? 47.637 -16.867 -0.889 1.00 81.75 840 MET A CA 1
ATOM 6447 C C . MET A 1 840 ? 47.468 -17.949 -1.967 1.00 81.75 840 MET A C 1
ATOM 6449 O O . MET A 1 840 ? 46.715 -18.892 -1.737 1.00 81.75 840 MET A O 1
ATOM 6453 N N . GLY A 1 841 ? 48.153 -17.839 -3.115 1.00 78.00 841 GLY A N 1
ATOM 6454 C CA . GLY A 1 841 ? 48.168 -18.873 -4.159 1.00 78.00 841 GLY A CA 1
ATOM 6455 C C . GLY A 1 841 ? 46.786 -19.227 -4.721 1.00 78.00 841 GLY A C 1
ATOM 6456 O O . GLY A 1 841 ? 46.547 -20.379 -5.070 1.00 78.00 841 GLY A O 1
ATOM 6457 N N . LEU A 1 842 ? 45.858 -18.264 -4.745 1.00 80.25 842 LEU A N 1
ATOM 6458 C CA . LEU A 1 842 ? 44.486 -18.479 -5.203 1.00 80.25 842 LEU A CA 1
ATOM 6459 C C . LEU A 1 842 ? 44.391 -18.351 -6.725 1.00 80.25 842 LEU A C 1
ATOM 6461 O O . LEU A 1 842 ? 45.002 -17.463 -7.327 1.00 80.25 842 LEU A O 1
ATOM 6465 N N . GLU A 1 843 ? 43.561 -19.201 -7.319 1.00 81.62 843 GLU A N 1
ATOM 6466 C CA . GLU A 1 843 ? 43.243 -19.206 -8.745 1.00 81.62 843 GLU A CA 1
ATOM 6467 C C . GLU A 1 843 ? 41.730 -19.034 -8.949 1.00 81.62 843 GLU A C 1
ATOM 6469 O O . GLU A 1 843 ? 40.913 -19.429 -8.105 1.00 81.62 843 GLU A O 1
ATOM 6474 N N . ASP A 1 844 ? 41.347 -18.391 -10.052 1.00 77.38 844 ASP A N 1
ATOM 6475 C CA . ASP A 1 844 ? 39.958 -18.326 -10.495 1.00 77.38 844 ASP A CA 1
ATOM 6476 C C . ASP A 1 844 ? 39.512 -19.633 -11.183 1.00 77.38 844 ASP A C 1
ATOM 6478 O O . ASP A 1 844 ? 40.256 -20.608 -11.281 1.00 77.38 844 ASP A O 1
ATOM 6482 N N . GLU A 1 845 ? 38.265 -19.680 -11.654 1.00 72.75 845 GLU A N 1
ATOM 6483 C CA . GLU A 1 845 ? 37.706 -20.870 -12.321 1.00 72.75 845 GLU A CA 1
ATOM 6484 C C . GLU A 1 845 ? 38.341 -21.167 -13.692 1.00 72.75 845 GLU A C 1
ATOM 6486 O O . GLU A 1 845 ? 38.110 -22.238 -14.248 1.00 72.75 845 GLU A O 1
ATOM 6491 N N . ASN A 1 846 ? 39.150 -20.246 -14.225 1.00 79.44 846 ASN A N 1
ATOM 6492 C CA . ASN A 1 846 ? 39.904 -20.388 -15.468 1.00 79.44 846 ASN A CA 1
ATOM 6493 C C . ASN A 1 846 ? 41.405 -20.627 -15.210 1.00 79.44 846 ASN A C 1
ATOM 6495 O O . ASN A 1 846 ? 42.209 -20.396 -16.116 1.00 79.44 846 ASN A O 1
ATOM 6499 N N . GLU A 1 847 ? 41.783 -21.038 -13.992 1.00 79.25 847 GLU A N 1
ATOM 6500 C CA . GLU A 1 847 ? 43.176 -21.248 -13.559 1.00 79.25 847 GLU A CA 1
ATOM 6501 C C . GLU A 1 847 ? 44.037 -19.965 -13.638 1.00 79.25 847 GLU A C 1
ATOM 6503 O O . GLU A 1 847 ? 45.264 -20.009 -13.743 1.00 79.25 847 GLU A O 1
ATOM 6508 N N . GLN A 1 848 ? 43.416 -18.779 -13.597 1.00 81.69 848 GLN A N 1
ATOM 6509 C CA . GLN A 1 848 ? 44.139 -17.510 -13.537 1.00 81.69 848 GLN A CA 1
ATOM 6510 C C . GLN A 1 848 ? 44.436 -17.133 -12.089 1.00 81.69 848 GLN A C 1
ATOM 6512 O O . GLN A 1 848 ? 43.541 -17.020 -11.254 1.00 81.69 848 GLN A O 1
ATOM 6517 N N . SER A 1 849 ? 45.707 -16.853 -11.805 1.00 83.62 849 SER A N 1
ATOM 6518 C CA . SER A 1 849 ? 46.138 -16.360 -10.496 1.00 83.62 849 SER A CA 1
ATOM 6519 C C . SER A 1 849 ? 45.450 -15.035 -10.128 1.00 83.62 849 SER A C 1
ATOM 6521 O O . SER A 1 849 ? 45.351 -14.110 -10.946 1.00 83.62 849 SER A O 1
ATOM 6523 N N . ILE A 1 850 ? 44.989 -14.940 -8.878 1.00 85.62 850 ILE A N 1
ATOM 6524 C CA . ILE A 1 850 ? 44.343 -13.742 -8.341 1.00 85.62 850 ILE A CA 1
ATOM 6525 C C . ILE A 1 850 ? 45.383 -12.652 -8.055 1.00 85.62 850 ILE A C 1
ATOM 6527 O O . ILE A 1 850 ? 46.339 -12.833 -7.307 1.00 85.62 850 ILE A O 1
ATOM 6531 N N . LYS A 1 851 ? 45.157 -11.483 -8.645 1.00 84.69 851 LYS A N 1
ATOM 6532 C CA . LYS A 1 851 ? 45.991 -10.282 -8.614 1.00 84.69 851 LYS A CA 1
ATOM 6533 C C . LYS A 1 851 ? 45.154 -9.070 -8.187 1.00 84.69 851 LYS A C 1
ATOM 6535 O O . LYS A 1 851 ? 43.926 -9.101 -8.279 1.00 84.69 851 LYS A O 1
ATOM 6540 N N . PRO A 1 852 ? 45.779 -7.945 -7.794 1.00 83.06 852 PRO A N 1
ATOM 6541 C CA . PRO A 1 852 ? 45.049 -6.725 -7.432 1.00 83.06 852 PRO A CA 1
ATOM 6542 C C . PRO A 1 852 ? 44.076 -6.214 -8.509 1.00 83.06 852 PRO A C 1
ATOM 6544 O O . PRO A 1 852 ? 43.113 -5.524 -8.178 1.00 83.06 852 PRO A O 1
ATOM 6547 N N . GLU A 1 853 ? 44.331 -6.551 -9.777 1.00 83.62 853 GLU A N 1
ATOM 6548 C CA . GLU A 1 853 ? 43.542 -6.146 -10.946 1.00 83.62 853 GLU A CA 1
ATOM 6549 C C . GLU A 1 853 ? 42.244 -6.953 -11.115 1.00 83.62 853 GLU A C 1
ATOM 6551 O O . GLU A 1 853 ? 41.245 -6.382 -11.536 1.00 83.62 853 GLU A O 1
ATOM 6556 N N . ASN A 1 854 ? 42.229 -8.247 -10.760 1.00 85.62 854 ASN A N 1
ATOM 6557 C CA . ASN A 1 854 ? 41.078 -9.146 -10.956 1.00 85.62 854 ASN A CA 1
ATOM 6558 C C . ASN A 1 854 ? 40.404 -9.587 -9.639 1.00 85.62 854 ASN A C 1
ATOM 6560 O O . ASN A 1 854 ? 39.323 -10.170 -9.675 1.00 85.62 854 ASN A O 1
ATOM 6564 N N . VAL A 1 855 ? 40.987 -9.283 -8.468 1.00 85.44 855 VAL A N 1
ATOM 6565 C CA . VAL A 1 855 ? 40.439 -9.675 -7.152 1.00 85.44 855 VAL A CA 1
ATOM 6566 C C . VAL A 1 855 ? 39.021 -9.149 -6.917 1.00 85.44 855 VAL A C 1
ATOM 6568 O O . VAL A 1 855 ? 38.212 -9.814 -6.275 1.00 85.44 855 VAL A O 1
ATOM 6571 N N . LEU A 1 856 ? 38.700 -7.967 -7.448 1.00 85.38 856 LEU A N 1
ATOM 6572 C CA . LEU A 1 856 ? 37.373 -7.372 -7.312 1.00 85.38 856 LEU A CA 1
ATOM 6573 C C . LEU A 1 856 ? 36.327 -8.160 -8.103 1.00 85.38 856 LEU A C 1
ATOM 6575 O O . LEU A 1 856 ? 35.303 -8.540 -7.538 1.00 85.38 856 LEU A O 1
ATOM 6579 N N . ASP A 1 857 ? 36.621 -8.468 -9.365 1.00 83.12 857 ASP A N 1
ATOM 6580 C CA . ASP A 1 857 ? 35.745 -9.268 -10.222 1.00 83.12 857 ASP A CA 1
ATOM 6581 C C . ASP A 1 857 ? 35.603 -10.699 -9.692 1.00 83.12 857 ASP A C 1
ATOM 6583 O O . ASP A 1 857 ? 34.501 -11.247 -9.683 1.00 83.12 857 ASP A O 1
ATOM 6587 N N . PHE A 1 858 ? 36.686 -11.274 -9.156 1.00 85.38 858 PHE A N 1
ATOM 6588 C CA . PHE A 1 858 ? 36.660 -12.572 -8.486 1.00 85.38 858 PHE A CA 1
ATOM 6589 C C . PHE A 1 858 ? 35.723 -12.568 -7.274 1.00 85.38 858 PHE A C 1
ATOM 6591 O O . PHE A 1 858 ? 34.842 -13.421 -7.179 1.00 85.38 858 PHE A O 1
ATOM 6598 N N . VAL A 1 859 ? 35.871 -11.605 -6.356 1.00 86.81 859 VAL A N 1
ATOM 6599 C CA . VAL A 1 859 ? 35.025 -11.520 -5.153 1.00 86.81 859 VAL A CA 1
ATOM 6600 C C . VAL A 1 859 ? 33.563 -11.285 -5.533 1.00 86.81 859 VAL A C 1
ATOM 6602 O O . VAL A 1 859 ? 32.689 -11.994 -5.039 1.00 86.81 859 VAL A O 1
ATOM 6605 N N . VAL A 1 860 ? 33.277 -10.351 -6.447 1.00 84.00 860 VAL A N 1
ATOM 6606 C CA . VAL A 1 860 ? 31.907 -10.099 -6.927 1.00 84.00 860 VAL A CA 1
ATOM 6607 C C . VAL A 1 860 ? 31.313 -11.353 -7.575 1.00 84.00 860 VAL A C 1
ATOM 6609 O O . VAL A 1 860 ? 30.173 -11.714 -7.277 1.00 84.00 860 VAL A O 1
ATOM 6612 N N . GLY A 1 861 ? 32.084 -12.046 -8.417 1.00 83.19 861 GLY A N 1
ATOM 6613 C CA . GLY A 1 861 ? 31.680 -13.298 -9.055 1.00 83.19 861 GLY A CA 1
ATOM 6614 C C . GLY A 1 861 ? 31.372 -14.399 -8.042 1.00 83.19 861 GLY A C 1
ATOM 6615 O O . GLY A 1 861 ? 30.324 -15.038 -8.135 1.00 83.19 861 GLY A O 1
ATOM 6616 N N . ARG A 1 862 ? 32.222 -14.568 -7.019 1.00 87.00 862 ARG A N 1
ATOM 6617 C CA . ARG A 1 862 ? 32.008 -15.539 -5.935 1.00 87.00 862 ARG A CA 1
ATOM 6618 C C . ARG A 1 862 ? 30.749 -15.233 -5.131 1.00 87.00 862 ARG A C 1
ATOM 6620 O O . ARG A 1 862 ? 29.970 -16.149 -4.894 1.00 87.00 862 ARG A O 1
ATOM 6627 N N . ILE A 1 863 ? 30.500 -13.970 -4.779 1.00 86.56 863 ILE A N 1
ATOM 6628 C CA . ILE A 1 863 ? 29.281 -13.569 -4.056 1.00 86.56 863 ILE A CA 1
ATOM 6629 C C . ILE A 1 863 ? 28.029 -13.846 -4.902 1.00 86.56 863 ILE A C 1
ATOM 6631 O O . ILE A 1 863 ? 27.065 -14.427 -4.403 1.00 86.56 863 ILE A O 1
ATOM 6635 N N . LYS A 1 864 ? 28.041 -13.485 -6.194 1.00 83.62 864 LYS A N 1
ATOM 6636 C CA . LYS A 1 864 ? 26.916 -13.756 -7.106 1.00 83.62 864 LYS A CA 1
ATOM 6637 C C . LYS A 1 864 ? 26.664 -15.255 -7.278 1.00 83.62 864 LYS A C 1
ATOM 6639 O O . LYS A 1 864 ? 25.514 -15.682 -7.220 1.00 83.62 864 LYS A O 1
ATOM 6644 N N . ALA A 1 865 ? 27.717 -16.056 -7.449 1.00 85.50 865 ALA A N 1
ATOM 6645 C CA . ALA A 1 865 ? 27.604 -17.510 -7.551 1.00 85.50 865 ALA A CA 1
ATOM 6646 C C . ALA A 1 865 ? 27.034 -18.123 -6.261 1.00 85.50 865 ALA A C 1
ATOM 6648 O O . ALA A 1 865 ? 26.133 -18.962 -6.319 1.00 85.50 865 ALA A O 1
ATOM 6649 N N . HIS A 1 866 ? 27.496 -17.643 -5.104 1.00 86.75 866 HIS A N 1
ATOM 6650 C CA . HIS A 1 866 ? 27.086 -18.112 -3.778 1.00 86.75 866 HIS A CA 1
ATOM 6651 C C . HIS A 1 866 ? 25.597 -17.909 -3.475 1.00 86.75 866 HIS A C 1
ATOM 6653 O O . HIS A 1 866 ? 24.985 -18.753 -2.817 1.00 86.75 866 HIS A O 1
ATOM 6659 N N . PHE A 1 867 ? 25.008 -16.822 -3.984 1.00 87.62 867 PHE A N 1
ATOM 6660 C CA . PHE A 1 867 ? 23.586 -16.491 -3.827 1.00 87.62 867 PHE A CA 1
ATOM 6661 C C . PHE A 1 867 ? 22.749 -16.715 -5.094 1.00 87.62 867 PHE A C 1
ATOM 6663 O O . PHE A 1 867 ? 21.599 -16.285 -5.144 1.00 87.62 867 PHE A O 1
ATOM 6670 N N . SER A 1 868 ? 23.280 -17.397 -6.111 1.00 86.94 868 SER A N 1
ATOM 6671 C CA . SER A 1 868 ? 22.615 -17.575 -7.413 1.00 86.94 868 SER A CA 1
ATOM 6672 C C . SER A 1 868 ? 21.185 -18.125 -7.293 1.00 86.94 868 SER A C 1
ATOM 6674 O O . SER A 1 868 ? 20.243 -17.487 -7.763 1.00 86.94 868 SER A O 1
ATOM 6676 N N . THR A 1 869 ? 20.993 -19.237 -6.577 1.00 88.69 869 THR A N 1
ATOM 6677 C CA . THR A 1 869 ? 19.665 -19.825 -6.311 1.00 88.69 869 THR A CA 1
ATOM 6678 C C . THR A 1 869 ? 18.744 -18.875 -5.538 1.00 88.69 869 THR A C 1
ATOM 6680 O O . THR A 1 869 ? 17.572 -18.723 -5.885 1.00 88.69 869 THR A O 1
ATOM 6683 N N . THR A 1 870 ? 19.266 -18.191 -4.513 1.00 88.88 870 THR A N 1
ATOM 6684 C CA . THR A 1 870 ? 18.506 -17.205 -3.726 1.00 88.88 870 THR A CA 1
ATOM 6685 C C . THR A 1 870 ? 18.001 -16.074 -4.621 1.00 88.88 870 THR A C 1
ATOM 6687 O O . THR A 1 870 ? 16.835 -15.694 -4.528 1.00 88.88 870 THR A O 1
ATOM 6690 N N . LEU A 1 871 ? 18.846 -15.567 -5.521 1.00 86.12 871 LEU A N 1
ATOM 6691 C CA . LEU A 1 871 ? 18.499 -14.495 -6.453 1.00 86.12 871 LEU A CA 1
ATOM 6692 C C . LEU A 1 871 ? 17.460 -14.939 -7.490 1.00 86.12 871 LEU A C 1
ATOM 6694 O O . LEU A 1 871 ? 16.540 -14.175 -7.772 1.00 86.12 871 LEU A O 1
ATOM 6698 N N . MET A 1 872 ? 17.544 -16.172 -8.002 1.00 85.44 872 MET A N 1
ATOM 6699 C CA . MET A 1 872 ? 16.529 -16.735 -8.907 1.00 85.44 872 MET A CA 1
ATOM 6700 C C . MET A 1 872 ? 15.151 -16.820 -8.234 1.00 85.44 872 MET A C 1
ATOM 6702 O O . MET A 1 872 ? 14.152 -16.343 -8.777 1.00 85.44 872 MET A O 1
ATOM 6706 N N . ASN A 1 873 ? 15.102 -17.349 -7.010 1.00 90.81 873 ASN A N 1
ATOM 6707 C CA . ASN A 1 873 ? 13.878 -17.428 -6.214 1.00 90.81 873 ASN A CA 1
ATOM 6708 C C . ASN A 1 873 ? 13.309 -16.033 -5.877 1.00 90.81 873 ASN A C 1
ATOM 6710 O O . ASN A 1 873 ? 12.104 -15.804 -6.000 1.00 90.81 873 ASN A O 1
ATOM 6714 N N . LEU A 1 874 ? 14.166 -15.073 -5.500 1.00 89.44 874 LEU A N 1
ATOM 6715 C CA . LEU A 1 874 ? 13.766 -13.677 -5.267 1.00 89.44 874 LEU A CA 1
ATOM 6716 C C . LEU A 1 874 ? 13.214 -13.019 -6.530 1.00 89.44 874 LEU A C 1
ATOM 6718 O O . LEU A 1 874 ? 12.233 -12.278 -6.461 1.00 89.44 874 LEU A O 1
ATOM 6722 N N . GLN A 1 875 ? 13.813 -13.299 -7.687 1.00 85.81 875 GLN A N 1
ATOM 6723 C CA . GLN A 1 875 ? 13.306 -12.807 -8.956 1.00 85.81 875 GLN A CA 1
ATOM 6724 C C . GLN A 1 875 ? 11.908 -13.367 -9.215 1.00 85.81 875 GLN A C 1
ATOM 6726 O O . GLN A 1 875 ? 11.007 -12.588 -9.511 1.00 85.81 875 GLN A O 1
ATOM 6731 N N . ALA A 1 876 ? 11.686 -14.672 -9.036 1.00 88.94 876 ALA A N 1
ATOM 6732 C CA . ALA A 1 876 ? 10.361 -15.271 -9.182 1.00 88.94 876 ALA A CA 1
ATOM 6733 C C . ALA A 1 876 ? 9.323 -14.618 -8.248 1.00 88.94 876 ALA A C 1
ATOM 6735 O O . ALA A 1 876 ? 8.238 -14.245 -8.703 1.00 88.94 876 ALA A O 1
ATOM 6736 N N . PHE A 1 877 ? 9.687 -14.374 -6.984 1.00 92.44 877 PHE A N 1
ATOM 6737 C CA . PHE A 1 877 ? 8.860 -13.627 -6.030 1.00 92.44 877 PHE A CA 1
ATOM 6738 C C . PHE A 1 877 ? 8.519 -12.218 -6.526 1.00 92.44 877 PHE A C 1
ATOM 6740 O O . PHE A 1 877 ? 7.350 -11.823 -6.534 1.00 92.44 877 PHE A O 1
ATOM 6747 N N . LEU A 1 878 ? 9.514 -11.479 -7.019 1.00 89.62 878 LEU A N 1
ATOM 6748 C CA . LEU A 1 878 ? 9.305 -10.160 -7.606 1.00 89.62 878 LEU A CA 1
ATOM 6749 C C . LEU A 1 878 ? 8.312 -10.207 -8.772 1.00 89.62 878 LEU A C 1
ATOM 6751 O O . LEU A 1 878 ? 7.452 -9.335 -8.892 1.00 89.62 878 LEU A O 1
ATOM 6755 N N . LEU A 1 879 ? 8.405 -11.228 -9.626 1.00 88.00 879 LEU A N 1
ATOM 6756 C CA . LEU A 1 879 ? 7.533 -11.362 -10.794 1.00 88.00 879 LEU A CA 1
ATOM 6757 C C . LEU A 1 879 ? 6.081 -11.602 -10.416 1.00 88.00 879 LEU A C 1
ATOM 6759 O O . LEU A 1 879 ? 5.193 -11.159 -11.147 1.00 88.00 879 LEU A O 1
ATOM 6763 N N . GLY A 1 880 ? 5.852 -12.301 -9.306 1.00 91.06 880 GLY A N 1
ATOM 6764 C CA . GLY A 1 880 ? 4.536 -12.433 -8.704 1.00 91.06 880 GLY A CA 1
ATOM 6765 C C . GLY A 1 880 ? 4.038 -11.093 -8.173 1.00 91.06 880 GLY A C 1
ATOM 6766 O O . GLY A 1 880 ? 2.947 -10.645 -8.525 1.00 91.06 880 GLY A O 1
ATOM 6767 N N . LEU A 1 881 ? 4.868 -10.403 -7.389 1.00 91.38 881 LEU A N 1
ATOM 6768 C CA . LEU A 1 881 ? 4.520 -9.129 -6.755 1.00 91.38 881 LEU A CA 1
ATOM 6769 C C . LEU A 1 881 ? 4.121 -8.053 -7.783 1.00 91.38 881 LEU A C 1
ATOM 6771 O O . LEU A 1 881 ? 3.088 -7.393 -7.639 1.00 91.38 881 LEU A O 1
ATOM 6775 N N . LEU A 1 882 ? 4.880 -7.955 -8.879 1.00 89.81 882 LEU A N 1
ATOM 6776 C CA . LEU A 1 882 ? 4.658 -7.016 -9.985 1.00 89.81 882 LEU A CA 1
ATOM 6777 C C . LEU A 1 882 ? 3.378 -7.278 -10.799 1.00 89.81 882 LEU A C 1
ATOM 6779 O O . LEU A 1 882 ? 3.012 -6.451 -11.640 1.00 89.81 882 LEU A O 1
ATOM 6783 N N . ARG A 1 883 ? 2.662 -8.390 -10.560 1.00 89.06 883 ARG A N 1
ATOM 6784 C CA . ARG A 1 883 ? 1.321 -8.610 -11.137 1.00 89.06 883 ARG A CA 1
ATOM 6785 C C . ARG A 1 883 ? 0.281 -7.674 -10.535 1.00 89.06 883 ARG A C 1
ATOM 6787 O O . ARG A 1 883 ? -0.663 -7.308 -11.228 1.00 89.06 883 ARG A O 1
ATOM 6794 N N . SER A 1 884 ? 0.465 -7.283 -9.272 1.00 88.31 884 SER A N 1
ATOM 6795 C CA . SER A 1 884 ? -0.529 -6.511 -8.515 1.00 88.31 884 SER A CA 1
ATOM 6796 C C . SER A 1 884 ? -0.003 -5.181 -7.972 1.00 88.31 884 SER A C 1
ATOM 6798 O O . SER A 1 884 ? -0.801 -4.271 -7.764 1.00 88.31 884 SER A O 1
ATOM 6800 N N . VAL A 1 885 ? 1.306 -5.034 -7.747 1.00 88.88 885 VAL A N 1
ATOM 6801 C CA . VAL A 1 885 ? 1.882 -3.848 -7.092 1.00 88.88 885 VAL A CA 1
ATOM 6802 C C . VAL A 1 885 ? 3.079 -3.324 -7.877 1.00 88.88 885 VAL A C 1
ATOM 6804 O O . VAL A 1 885 ? 3.974 -4.078 -8.242 1.00 88.88 885 VAL A O 1
ATOM 6807 N N . ASP A 1 886 ? 3.111 -2.013 -8.105 1.00 87.19 886 ASP A N 1
ATOM 6808 C CA . ASP A 1 886 ? 4.293 -1.310 -8.608 1.00 87.19 886 ASP A CA 1
ATOM 6809 C C . ASP A 1 886 ? 5.186 -0.924 -7.419 1.00 87.19 886 ASP A C 1
ATOM 6811 O O . ASP A 1 886 ? 4.740 -0.202 -6.525 1.00 87.19 886 ASP A O 1
ATOM 6815 N N . LEU A 1 887 ? 6.442 -1.389 -7.387 1.00 86.56 887 LEU A N 1
ATOM 6816 C CA . LEU A 1 887 ? 7.354 -1.124 -6.265 1.00 86.56 887 LEU A CA 1
ATOM 6817 C C . LEU A 1 887 ? 7.602 0.369 -6.023 1.00 86.56 887 LEU A C 1
ATOM 6819 O O . LEU A 1 887 ? 7.876 0.752 -4.885 1.00 86.56 887 LEU A O 1
ATOM 6823 N N . SER A 1 888 ? 7.473 1.220 -7.048 1.00 84.62 888 SER A N 1
ATOM 6824 C CA . SER A 1 888 ? 7.624 2.672 -6.887 1.00 84.62 888 SER A CA 1
ATOM 6825 C C . SER A 1 888 ? 6.588 3.272 -5.937 1.00 84.62 888 SER A C 1
ATOM 6827 O O . SER A 1 888 ? 6.857 4.284 -5.296 1.00 84.62 888 SER A O 1
ATOM 6829 N N . THR A 1 889 ? 5.420 2.636 -5.797 1.00 88.38 889 THR A N 1
ATOM 6830 C CA . THR A 1 889 ? 4.344 3.090 -4.898 1.00 88.38 889 THR A CA 1
ATOM 6831 C C . THR A 1 889 ? 4.707 2.902 -3.432 1.00 88.38 889 THR A C 1
ATOM 6833 O O . THR A 1 889 ? 4.228 3.648 -2.586 1.00 88.38 889 THR A O 1
ATOM 6836 N N . LEU A 1 890 ? 5.614 1.966 -3.137 1.00 89.50 890 LEU A N 1
ATOM 6837 C CA . LEU A 1 890 ? 6.008 1.579 -1.787 1.00 89.50 890 LEU A CA 1
ATOM 6838 C C . LEU A 1 890 ? 7.095 2.488 -1.180 1.00 89.50 890 LEU A C 1
ATOM 6840 O O . LEU A 1 890 ? 7.591 2.187 -0.096 1.00 89.50 890 LEU A O 1
ATOM 6844 N N . PHE A 1 891 ? 7.505 3.568 -1.856 1.00 87.31 891 PHE A N 1
ATOM 6845 C CA . PHE A 1 891 ? 8.684 4.378 -1.501 1.00 87.31 891 PHE A CA 1
ATOM 6846 C C . PHE A 1 891 ? 8.655 4.974 -0.080 1.00 87.31 891 PHE A C 1
ATOM 6848 O O . PHE A 1 891 ? 9.708 5.189 0.529 1.00 87.31 891 PHE A O 1
ATOM 6855 N N . SER A 1 892 ? 7.460 5.225 0.465 1.00 89.69 892 SER A N 1
ATOM 6856 C CA . SER A 1 892 ? 7.295 5.772 1.814 1.00 89.69 892 SER A CA 1
ATOM 6857 C C . SER A 1 892 ? 7.579 4.760 2.927 1.00 89.69 892 SER A C 1
ATOM 6859 O O . SER A 1 892 ? 7.758 5.170 4.067 1.00 89.69 892 SER A O 1
ATOM 6861 N N . LEU A 1 893 ? 7.612 3.458 2.637 1.00 91.00 893 LEU A N 1
ATOM 6862 C CA . LEU A 1 893 ? 7.811 2.406 3.640 1.00 91.00 893 LEU A CA 1
ATOM 6863 C C . LEU A 1 893 ? 9.296 2.031 3.757 1.00 91.00 893 LEU A C 1
ATOM 6865 O O . LEU A 1 893 ? 9.976 1.892 2.733 1.00 91.00 893 LEU A O 1
ATOM 6869 N N . SER A 1 894 ? 9.799 1.848 4.981 1.00 89.56 894 SER A N 1
ATOM 6870 C CA . SER A 1 894 ? 11.106 1.212 5.213 1.00 89.56 894 SER A CA 1
ATOM 6871 C C . SER A 1 894 ? 11.063 -0.286 4.890 1.00 89.56 894 SER A C 1
ATOM 6873 O O . SER A 1 894 ? 9.994 -0.847 4.647 1.00 89.56 894 SER A O 1
ATOM 6875 N N . ASP A 1 895 ? 12.222 -0.936 4.860 1.00 89.62 895 ASP A N 1
ATOM 6876 C CA . ASP A 1 895 ? 12.302 -2.366 4.554 1.00 89.62 895 ASP A CA 1
ATOM 6877 C C . ASP A 1 895 ? 11.689 -3.210 5.691 1.00 89.62 895 ASP A C 1
ATOM 6879 O O . ASP A 1 895 ? 10.979 -4.178 5.430 1.00 89.62 895 ASP A O 1
ATOM 6883 N N . GLU A 1 896 ? 11.842 -2.791 6.949 1.00 88.12 896 GLU A N 1
ATOM 6884 C CA . GLU A 1 896 ? 11.182 -3.411 8.108 1.00 88.12 896 GLU A CA 1
ATOM 6885 C C . GLU A 1 896 ? 9.665 -3.208 8.058 1.00 88.12 896 GLU A C 1
ATOM 6887 O O . GLU A 1 896 ? 8.887 -4.126 8.308 1.00 88.12 896 GLU A O 1
ATOM 6892 N N . GLU A 1 897 ? 9.223 -2.008 7.684 1.00 90.62 897 GLU A N 1
ATOM 6893 C CA . GLU A 1 897 ? 7.802 -1.698 7.551 1.00 90.62 897 GLU A CA 1
ATOM 6894 C C . GLU A 1 897 ? 7.150 -2.490 6.426 1.00 90.62 897 GLU A C 1
ATOM 6896 O O . GLU A 1 897 ? 6.004 -2.905 6.560 1.00 90.62 897 GLU A O 1
ATOM 6901 N N . LEU A 1 898 ? 7.869 -2.764 5.336 1.00 90.44 898 LEU A N 1
ATOM 6902 C CA . LEU A 1 898 ? 7.382 -3.664 4.297 1.00 90.44 898 LEU A CA 1
ATOM 6903 C C . LEU A 1 898 ? 7.179 -5.087 4.812 1.00 90.44 898 LEU A C 1
ATOM 6905 O O . LEU A 1 898 ? 6.188 -5.717 4.440 1.00 90.44 898 LEU A O 1
ATOM 6909 N N . CYS A 1 899 ? 8.050 -5.587 5.690 1.00 89.44 899 CYS A N 1
ATOM 6910 C CA . CYS A 1 899 ? 7.825 -6.884 6.317 1.00 89.44 899 CYS A CA 1
ATOM 6911 C C . CYS A 1 899 ? 6.528 -6.908 7.134 1.00 89.44 899 CYS A C 1
ATOM 6913 O O . CYS A 1 899 ? 5.784 -7.883 7.044 1.00 89.44 899 CYS A O 1
ATOM 6915 N N . VAL A 1 900 ? 6.224 -5.833 7.867 1.00 85.81 900 VAL A N 1
ATOM 6916 C CA . VAL A 1 900 ? 4.973 -5.703 8.636 1.00 85.81 900 VAL A CA 1
ATOM 6917 C C . VAL A 1 900 ? 3.764 -5.593 7.703 1.00 85.81 900 VAL A C 1
ATOM 6919 O O . VAL A 1 900 ? 2.756 -6.263 7.889 1.00 85.81 900 VAL A O 1
ATOM 6922 N N . VAL A 1 901 ? 3.846 -4.753 6.672 1.00 87.19 901 VAL A N 1
ATOM 6923 C CA . VAL A 1 901 ? 2.696 -4.393 5.825 1.00 87.19 901 VAL A CA 1
ATOM 6924 C C . VAL A 1 901 ? 2.358 -5.470 4.801 1.00 87.19 901 VAL A C 1
ATOM 6926 O O . VAL A 1 901 ? 1.183 -5.716 4.536 1.00 87.19 901 VAL A O 1
ATOM 6929 N N . LEU A 1 902 ? 3.374 -6.097 4.206 1.00 88.19 902 LEU A N 1
ATOM 6930 C CA . LEU A 1 902 ? 3.206 -7.098 3.152 1.00 88.19 902 LEU A CA 1
ATOM 6931 C C . LEU A 1 902 ? 3.323 -8.527 3.687 1.00 88.19 902 LEU A C 1
ATOM 6933 O O . LEU A 1 902 ? 2.542 -9.385 3.287 1.00 88.19 902 LEU A O 1
ATOM 6937 N N . GLY A 1 903 ? 4.278 -8.783 4.584 1.00 82.69 903 GLY A N 1
ATOM 6938 C CA . GLY A 1 903 ? 4.479 -10.097 5.211 1.00 82.69 903 GLY A CA 1
ATOM 6939 C C . GLY A 1 903 ? 3.718 -10.296 6.516 1.00 82.69 903 GLY A C 1
ATOM 6940 O O . GLY A 1 903 ? 3.711 -11.392 7.073 1.00 82.69 903 GLY A O 1
ATOM 6941 N N . GLY A 1 904 ? 3.108 -9.229 7.028 1.00 73.56 904 GLY A N 1
ATOM 6942 C CA . GLY A 1 904 ? 2.409 -9.259 8.295 1.00 73.56 904 GLY A CA 1
ATOM 6943 C C . GLY A 1 904 ? 3.323 -9.312 9.523 1.00 73.56 904 GLY A C 1
ATOM 6944 O O . GLY A 1 904 ? 2.781 -9.306 10.616 1.00 73.56 904 GLY A O 1
ATOM 6945 N N . GLN A 1 905 ? 4.662 -9.363 9.399 1.00 69.00 905 GLN A N 1
ATOM 6946 C CA . GLN A 1 905 ? 5.568 -9.599 10.535 1.00 69.00 905 GLN A CA 1
ATOM 6947 C C . GLN A 1 905 ? 5.209 -8.756 11.761 1.00 69.00 905 GLN A C 1
ATOM 6949 O O . GLN A 1 905 ? 5.142 -7.535 11.708 1.00 69.00 905 GLN A O 1
ATOM 6954 N N . ASP A 1 906 ? 5.064 -9.428 12.892 1.00 63.00 906 ASP A N 1
ATOM 6955 C CA . ASP A 1 906 ? 4.947 -8.812 14.205 1.00 63.00 906 ASP A CA 1
ATOM 6956 C C . ASP A 1 906 ? 6.203 -9.192 14.986 1.00 63.00 906 ASP A C 1
ATOM 6958 O O . ASP A 1 906 ? 6.661 -10.328 14.879 1.00 63.00 906 ASP A O 1
ATOM 6962 N N . SER A 1 907 ? 6.736 -8.293 15.811 1.00 53.47 907 SER A N 1
ATOM 6963 C CA . SER A 1 907 ? 7.908 -8.566 16.651 1.00 53.47 907 SER A CA 1
ATOM 6964 C C . SER A 1 907 ? 7.657 -9.749 17.595 1.00 53.47 907 SER A C 1
ATOM 6966 O O . SER A 1 907 ? 7.071 -9.576 18.655 1.00 53.47 907 SER A O 1
ATOM 6968 N N . GLU A 1 908 ? 8.051 -10.972 17.244 1.00 52.09 908 GLU A N 1
ATOM 6969 C CA . GLU A 1 908 ? 7.807 -12.182 18.051 1.00 52.09 908 GLU A CA 1
ATOM 6970 C C . GLU A 1 908 ? 8.789 -12.331 19.222 1.00 52.09 908 GLU A C 1
ATOM 6972 O O . GLU A 1 908 ? 9.377 -13.387 19.433 1.00 52.09 908 GLU A O 1
ATOM 6977 N N . GLU A 1 909 ? 8.988 -11.275 20.005 1.00 51.50 909 GLU A N 1
ATOM 6978 C CA . GLU A 1 909 ? 9.817 -11.371 21.204 1.00 51.50 909 GLU A CA 1
ATOM 6979 C C . GLU A 1 909 ? 9.056 -12.117 22.312 1.00 51.50 909 GLU A C 1
ATOM 6981 O O . GLU A 1 909 ? 7.963 -11.720 22.737 1.00 51.50 909 GLU A O 1
ATOM 6986 N N . GLU A 1 910 ? 9.626 -13.225 22.791 1.00 40.28 910 GLU A N 1
ATOM 6987 C CA . GLU A 1 910 ? 9.151 -13.895 24.000 1.00 40.28 910 GLU A CA 1
ATOM 6988 C C . GLU A 1 910 ? 9.349 -12.959 25.203 1.00 40.28 910 GLU A C 1
ATOM 6990 O O . GLU A 1 910 ? 10.471 -12.607 25.553 1.00 40.28 910 GLU A O 1
ATOM 6995 N N . GLY A 1 911 ? 8.240 -12.521 25.811 1.00 51.53 911 GLY A N 1
ATOM 6996 C CA . GLY A 1 911 ? 8.218 -11.477 26.848 1.00 51.53 911 GLY A CA 1
ATOM 6997 C C . GLY A 1 911 ? 7.626 -10.137 26.391 1.00 51.53 911 GLY A C 1
ATOM 6998 O O . GLY A 1 911 ? 7.473 -9.231 27.208 1.00 51.53 911 GLY A O 1
ATOM 6999 N N . ALA A 1 912 ? 7.246 -10.010 25.116 1.00 60.53 912 ALA A N 1
ATOM 7000 C CA . ALA A 1 912 ? 6.580 -8.822 24.599 1.00 60.53 912 ALA A CA 1
ATOM 7001 C C . ALA A 1 912 ? 5.210 -8.563 25.252 1.00 60.53 912 ALA A C 1
ATOM 7003 O O . ALA A 1 912 ? 4.490 -9.489 25.640 1.00 60.53 912 ALA A O 1
ATOM 7004 N N . ALA A 1 913 ? 4.844 -7.281 25.314 1.00 75.31 913 ALA A N 1
ATOM 7005 C CA . ALA A 1 913 ? 3.572 -6.806 25.847 1.00 75.31 913 ALA A CA 1
ATOM 7006 C C . ALA A 1 913 ? 2.351 -7.489 25.180 1.00 75.31 913 ALA A C 1
ATOM 7008 O O . ALA A 1 913 ? 2.436 -7.925 24.024 1.00 75.31 913 ALA A O 1
ATOM 7009 N N . PRO A 1 914 ? 1.204 -7.585 25.885 1.00 82.62 914 PRO A N 1
ATOM 7010 C CA . PRO A 1 914 ? -0.052 -8.039 25.286 1.00 82.62 914 PRO A CA 1
ATOM 7011 C C . PRO A 1 914 ? -0.422 -7.189 24.057 1.00 82.62 914 PRO A C 1
ATOM 7013 O O . PRO A 1 914 ? -0.086 -6.008 23.984 1.00 82.62 914 PRO A O 1
ATOM 7016 N N . LEU A 1 915 ? -1.120 -7.791 23.088 1.00 82.94 915 LEU A N 1
ATOM 7017 C CA . LEU A 1 915 ? -1.575 -7.128 21.857 1.00 82.94 915 LEU A CA 1
ATOM 7018 C C . LEU A 1 915 ? -2.517 -5.959 22.141 1.00 82.94 915 LEU A C 1
ATOM 7020 O O . LEU A 1 915 ? -2.542 -4.983 21.396 1.00 82.94 915 LEU A O 1
ATOM 7024 N N . PHE A 1 916 ? -3.327 -6.091 23.186 1.00 88.69 916 PHE A N 1
ATOM 7025 C CA . PHE A 1 916 ? -4.264 -5.072 23.623 1.00 88.69 916 PHE A CA 1
ATOM 7026 C C . PHE A 1 916 ? -4.552 -5.214 25.117 1.00 88.69 916 PHE A C 1
ATOM 7028 O O . PHE A 1 916 ? -4.445 -6.300 25.688 1.00 88.69 916 PHE A O 1
ATOM 7035 N N . THR A 1 917 ? -4.934 -4.104 25.743 1.00 91.50 917 THR A N 1
ATOM 7036 C CA . THR A 1 917 ? -5.330 -4.058 27.156 1.00 91.50 917 THR A CA 1
ATOM 7037 C C . THR A 1 917 ? -6.834 -4.260 27.334 1.00 91.50 917 THR A C 1
ATOM 7039 O O . THR A 1 917 ? -7.617 -4.095 26.396 1.00 91.50 917 THR A O 1
ATOM 7042 N N . GLU A 1 918 ? -7.255 -4.550 28.566 1.00 92.56 918 GLU A N 1
ATOM 7043 C CA . GLU A 1 918 ? -8.668 -4.584 28.974 1.00 92.56 918 GLU A CA 1
ATOM 7044 C C . GLU A 1 918 ? -9.421 -3.314 28.549 1.00 92.56 918 GLU A C 1
ATOM 7046 O O . GLU A 1 918 ? -10.431 -3.409 27.857 1.00 92.56 918 GLU A O 1
ATOM 7051 N N . ALA A 1 919 ? -8.878 -2.127 28.840 1.00 90.75 919 ALA A N 1
ATOM 7052 C CA . ALA A 1 919 ? -9.508 -0.854 28.479 1.00 90.75 919 ALA A CA 1
ATOM 7053 C C . ALA A 1 919 ? -9.649 -0.661 26.957 1.00 90.75 919 ALA A C 1
ATOM 7055 O O . ALA A 1 919 ? -10.642 -0.109 26.476 1.00 90.75 919 ALA A O 1
ATOM 7056 N N . GLN A 1 920 ? -8.664 -1.123 26.178 1.00 89.25 920 GLN A N 1
ATOM 7057 C CA . GLN A 1 920 ? -8.737 -1.071 24.717 1.00 89.25 920 GLN A CA 1
ATOM 7058 C C . GLN A 1 920 ? -9.808 -2.026 24.181 1.00 89.25 920 GLN A C 1
ATOM 7060 O O . GLN A 1 920 ? -10.584 -1.622 23.313 1.00 89.25 920 GLN A O 1
ATOM 7065 N N . LEU A 1 921 ? -9.896 -3.246 24.720 1.00 93.38 921 LEU A N 1
ATOM 7066 C CA . LEU A 1 921 ? -10.922 -4.220 24.348 1.00 93.38 921 LEU A CA 1
ATOM 7067 C C . LEU A 1 921 ? -12.328 -3.731 24.710 1.00 93.38 921 LEU A C 1
ATOM 7069 O O . LEU A 1 921 ? -13.223 -3.775 23.871 1.00 93.38 921 LEU A O 1
ATOM 7073 N N . GLU A 1 922 ? -12.513 -3.179 25.907 1.00 91.38 922 GLU A N 1
ATOM 7074 C CA . GLU A 1 922 ? -13.788 -2.594 26.333 1.00 91.38 922 GLU A CA 1
ATOM 7075 C C . GLU A 1 922 ? -14.256 -1.471 25.403 1.00 91.38 922 GLU A C 1
ATOM 7077 O O . GLU A 1 922 ? -15.438 -1.392 25.076 1.00 91.38 922 GLU A O 1
ATOM 7082 N N . SER A 1 923 ? -13.336 -0.636 24.905 1.00 89.75 923 SER A N 1
ATOM 7083 C CA . SER A 1 923 ? -13.687 0.479 24.014 1.00 89.75 923 SER A CA 1
ATOM 7084 C C . SER A 1 923 ? -14.300 0.039 22.671 1.00 89.75 923 SER A C 1
ATOM 7086 O O . SER A 1 923 ? -15.056 0.798 22.047 1.00 89.75 923 SER A O 1
ATOM 7088 N N . VAL A 1 924 ? -14.012 -1.196 22.243 1.00 90.44 924 VAL A N 1
ATOM 7089 C CA . VAL A 1 924 ? -14.454 -1.766 20.962 1.00 90.44 924 VAL A CA 1
ATOM 7090 C C . VAL A 1 924 ? -15.509 -2.862 21.105 1.00 90.44 924 VAL A C 1
ATOM 7092 O O . VAL A 1 924 ? -15.944 -3.400 20.090 1.00 90.44 924 VAL A O 1
ATOM 7095 N N . VAL A 1 925 ? -15.940 -3.194 22.321 1.00 93.12 925 VAL A N 1
ATOM 7096 C CA . VAL A 1 925 ? -16.994 -4.185 22.579 1.00 93.12 925 VAL A CA 1
ATOM 7097 C C . VAL A 1 925 ? -18.358 -3.499 22.677 1.00 93.12 925 VAL A C 1
ATOM 7099 O O . VAL A 1 925 ? -18.480 -2.332 23.052 1.00 93.12 925 VAL A O 1
ATOM 7102 N N . THR A 1 926 ? -19.414 -4.192 22.265 1.00 93.06 926 THR A N 1
ATOM 7103 C CA . THR A 1 926 ? -20.804 -3.746 22.410 1.00 93.06 926 THR A CA 1
ATOM 7104 C C . THR A 1 926 ? -21.688 -4.932 22.768 1.00 93.06 926 THR A C 1
ATOM 7106 O O . THR A 1 926 ? -21.662 -5.960 22.096 1.00 93.06 926 THR A O 1
ATOM 7109 N N . GLU A 1 927 ? -22.466 -4.805 23.835 1.00 94.38 927 GLU A N 1
ATOM 7110 C CA . GLU A 1 927 ? -23.384 -5.840 24.303 1.00 94.38 927 GLU A CA 1
ATOM 7111 C C . GLU A 1 927 ? -24.709 -5.809 23.536 1.00 94.38 927 GLU A C 1
ATOM 7113 O O . GLU A 1 927 ? -25.287 -4.743 23.313 1.00 94.38 927 GLU A O 1
ATOM 7118 N N . ALA A 1 928 ? -25.220 -6.980 23.158 1.00 89.69 928 ALA A N 1
ATOM 7119 C CA . ALA A 1 928 ? -26.523 -7.107 22.511 1.00 89.69 928 ALA A CA 1
ATOM 7120 C C . ALA A 1 928 ? -27.224 -8.430 22.873 1.00 89.69 928 ALA A C 1
ATOM 7122 O O . ALA A 1 928 ? -26.654 -9.300 23.530 1.00 89.69 928 ALA A O 1
ATOM 7123 N N . HIS A 1 929 ? -28.485 -8.568 22.442 1.00 87.38 929 HIS A N 1
ATOM 7124 C CA . HIS A 1 929 ? -29.280 -9.807 22.466 1.00 87.38 929 HIS A CA 1
ATOM 7125 C C . HIS A 1 929 ? -29.105 -10.656 23.742 1.00 87.38 929 HIS A C 1
ATOM 7127 O O . HIS A 1 929 ? -28.544 -11.750 23.725 1.00 87.38 929 HIS A O 1
ATOM 7133 N N . GLY A 1 930 ? -29.587 -10.125 24.869 1.00 87.56 930 GLY A N 1
ATOM 7134 C CA . GLY A 1 930 ? -29.553 -10.793 26.176 1.00 87.56 930 GLY A CA 1
ATOM 7135 C C . GLY A 1 930 ? -28.462 -10.293 27.124 1.00 87.56 930 GLY A C 1
ATOM 7136 O O . GLY A 1 930 ? -28.550 -10.574 28.318 1.00 87.56 930 GLY A O 1
ATOM 7137 N N . TYR A 1 931 ? -27.503 -9.506 26.629 1.00 92.38 931 TYR A N 1
ATOM 7138 C CA . TYR A 1 931 ? -26.619 -8.675 27.448 1.00 92.38 931 TYR A CA 1
ATOM 7139 C C . TYR A 1 931 ? -26.895 -7.185 27.212 1.00 92.38 931 TYR A C 1
ATOM 7141 O O . TYR A 1 931 ? -27.317 -6.777 26.131 1.00 92.38 931 TYR A O 1
ATOM 7149 N N . THR A 1 932 ? -26.666 -6.377 28.244 1.00 90.25 932 THR A N 1
ATOM 7150 C CA . THR A 1 932 ? -26.794 -4.910 28.237 1.00 90.25 932 THR A CA 1
ATOM 7151 C C . THR A 1 932 ? -25.478 -4.245 28.632 1.00 90.25 932 THR A C 1
ATOM 7153 O O . THR A 1 932 ? -24.625 -4.893 29.241 1.00 90.25 932 THR A O 1
ATOM 7156 N N . ALA A 1 933 ? -25.337 -2.946 28.354 1.00 87.38 933 ALA A N 1
ATOM 7157 C CA . ALA A 1 933 ? -24.160 -2.165 28.733 1.00 87.38 933 ALA A CA 1
ATOM 7158 C C . ALA A 1 933 ? -23.780 -2.384 30.209 1.00 87.38 933 ALA A C 1
ATOM 7160 O O . ALA A 1 933 ? -24.573 -2.120 31.117 1.00 87.38 933 ALA A O 1
ATOM 7161 N N . GLY A 1 934 ? -22.569 -2.890 30.443 1.00 86.19 934 GLY A N 1
ATOM 7162 C CA . GLY A 1 934 ? -22.033 -3.146 31.778 1.00 86.19 934 GLY A CA 1
ATOM 7163 C C . GLY A 1 934 ? -22.391 -4.504 32.393 1.00 86.19 934 GLY A C 1
ATOM 7164 O O . GLY A 1 934 ? -22.165 -4.679 33.596 1.00 86.19 934 GLY A O 1
ATOM 7165 N N . SER A 1 935 ? -22.914 -5.450 31.602 1.00 93.19 935 SER A N 1
ATOM 7166 C CA . SER A 1 935 ? -23.189 -6.834 32.031 1.00 93.19 935 SER A CA 1
ATOM 7167 C C . SER A 1 935 ? -21.958 -7.483 32.668 1.00 93.19 935 SER A C 1
ATOM 7169 O O . SER A 1 935 ? -20.835 -7.336 32.178 1.00 93.19 935 SER A O 1
ATOM 7171 N N . LYS A 1 936 ? -22.165 -8.225 33.764 1.00 94.44 936 LYS A N 1
ATOM 7172 C CA . LYS A 1 936 ? -21.078 -8.849 34.538 1.00 94.44 936 LYS A CA 1
ATOM 7173 C C . LYS A 1 936 ? -20.272 -9.822 33.679 1.00 94.44 936 LYS A C 1
ATOM 7175 O O . LYS A 1 936 ? -19.051 -9.849 33.767 1.00 94.44 936 LYS A O 1
ATOM 7180 N N . GLU A 1 937 ? -20.956 -10.601 32.855 1.00 94.38 937 GLU A N 1
ATOM 7181 C CA . GLU A 1 937 ? -20.389 -11.611 31.969 1.00 94.38 937 GLU A CA 1
ATOM 7182 C C . GLU A 1 937 ? -19.453 -10.975 30.939 1.00 94.38 937 GLU A C 1
ATOM 7184 O O . GLU A 1 937 ? -18.359 -11.479 30.707 1.00 94.38 937 GLU A O 1
ATOM 7189 N N . VAL A 1 938 ? -19.850 -9.830 30.376 1.00 94.75 938 VAL A N 1
ATOM 7190 C CA . VAL A 1 938 ? -19.045 -9.109 29.383 1.00 94.75 938 VAL A CA 1
ATOM 7191 C C . VAL A 1 938 ? -17.823 -8.463 30.033 1.00 94.75 938 VAL A C 1
ATOM 7193 O O . VAL A 1 938 ? -16.735 -8.586 29.486 1.00 94.75 938 VAL A O 1
ATOM 7196 N N . LYS A 1 939 ? -17.959 -7.886 31.234 1.00 94.50 939 LYS A N 1
ATOM 7197 C CA . LYS A 1 939 ? -16.811 -7.380 32.014 1.00 94.50 939 LYS A CA 1
ATOM 7198 C C . LYS A 1 939 ? -15.828 -8.483 32.407 1.00 94.50 939 LYS A C 1
ATOM 7200 O O . LYS A 1 939 ? -14.618 -8.292 32.378 1.00 94.50 939 LYS A O 1
ATOM 7205 N N . LEU A 1 940 ? -16.335 -9.658 32.790 1.00 94.75 940 LEU A N 1
ATOM 7206 C CA . LEU A 1 940 ? -15.483 -10.816 33.065 1.00 94.75 940 LEU A CA 1
ATOM 7207 C C . LEU A 1 940 ? -14.734 -11.241 31.804 1.00 94.75 940 LEU A C 1
ATOM 7209 O O . LEU A 1 940 ? -13.533 -11.483 31.871 1.00 94.75 940 LEU A O 1
ATOM 7213 N N . PHE A 1 941 ? -15.420 -11.279 30.665 1.00 96.38 941 PHE A N 1
ATOM 7214 C CA . PHE A 1 941 ? -14.808 -11.570 29.377 1.00 96.38 941 PHE A CA 1
ATOM 7215 C C . PHE A 1 941 ? -13.706 -10.559 29.018 1.00 96.38 941 PHE A C 1
ATOM 7217 O O . PHE A 1 941 ? -12.591 -10.985 28.716 1.00 96.38 941 PHE A O 1
ATOM 7224 N N . THR A 1 942 ? -13.969 -9.249 29.089 1.00 95.44 942 THR A N 1
ATOM 7225 C CA . THR A 1 942 ? -12.971 -8.222 28.740 1.00 95.44 942 THR A CA 1
ATOM 7226 C C . THR A 1 942 ? -11.773 -8.251 29.679 1.00 95.44 942 THR A C 1
ATOM 7228 O O . THR A 1 942 ? -10.638 -8.165 29.215 1.00 95.44 942 THR A O 1
ATOM 7231 N N . SER A 1 943 ? -12.005 -8.481 30.971 1.00 95.31 943 SER A N 1
ATOM 7232 C CA . SER A 1 943 ? -10.945 -8.632 31.967 1.00 95.31 943 SER A CA 1
ATOM 7233 C C . SER A 1 943 ? -10.109 -9.902 31.772 1.00 95.31 943 SER A C 1
ATOM 7235 O O . SER A 1 943 ? -8.892 -9.868 31.927 1.00 95.31 943 SER A O 1
ATOM 7237 N N . ILE A 1 944 ? -10.716 -11.033 31.394 1.00 96.31 944 ILE A N 1
ATOM 7238 C CA . ILE A 1 944 ? -9.964 -12.264 31.104 1.00 96.31 944 ILE A CA 1
ATOM 7239 C C . ILE A 1 944 ? -9.124 -12.085 29.833 1.00 96.31 944 ILE A C 1
ATOM 7241 O O . ILE A 1 944 ? -7.926 -12.349 29.847 1.00 96.31 944 ILE A O 1
ATOM 7245 N N . VAL A 1 945 ? -9.726 -11.626 28.734 1.00 95.44 945 VAL A N 1
ATOM 7246 C CA . VAL A 1 945 ? -9.048 -11.579 27.426 1.00 95.44 945 VAL A CA 1
ATOM 7247 C C . VAL A 1 945 ? -8.077 -10.397 27.316 1.00 95.44 945 VAL A C 1
ATOM 7249 O O . VAL A 1 945 ? -7.024 -10.519 26.698 1.00 95.44 945 VAL A O 1
ATOM 7252 N N . GLY A 1 946 ? -8.394 -9.247 27.906 1.00 91.75 946 GLY A N 1
ATOM 7253 C CA . GLY A 1 946 ? -7.531 -8.063 27.882 1.00 91.75 946 GLY A CA 1
ATOM 7254 C C . GLY A 1 946 ? -6.573 -7.940 29.072 1.00 91.75 946 GLY A C 1
ATOM 7255 O O . GLY A 1 946 ? -5.615 -7.175 28.983 1.00 91.75 946 GLY A O 1
ATOM 7256 N N . GLY A 1 947 ? -6.832 -8.652 30.174 1.00 90.56 947 GLY A N 1
ATOM 7257 C CA . GLY A 1 947 ? -6.036 -8.586 31.404 1.00 90.56 947 GLY A CA 1
ATOM 7258 C C . GLY A 1 947 ? -5.227 -9.850 31.698 1.00 90.56 947 GLY A C 1
ATOM 7259 O O . GLY A 1 947 ? -4.045 -9.746 32.020 1.00 90.56 947 GLY A O 1
ATOM 7260 N N . ASP A 1 948 ? -5.833 -11.037 31.573 1.00 92.19 948 ASP A N 1
ATOM 7261 C CA . ASP A 1 948 ? -5.170 -12.300 31.935 1.00 92.19 948 ASP A CA 1
ATOM 7262 C C . ASP A 1 948 ? -4.473 -12.986 30.755 1.00 92.19 948 ASP A C 1
ATOM 7264 O O . ASP A 1 948 ? -3.485 -13.689 30.968 1.00 92.19 948 ASP A O 1
ATOM 7268 N N . PHE A 1 949 ? -5.022 -12.872 29.540 1.00 93.12 949 PHE A N 1
ATOM 7269 C CA . PHE A 1 949 ? -4.460 -13.551 28.374 1.00 93.12 949 PHE A CA 1
ATOM 7270 C C . PHE A 1 949 ? -3.109 -12.950 27.994 1.00 93.12 949 PHE A C 1
ATOM 7272 O O . PHE A 1 949 ? -2.978 -11.749 27.751 1.00 93.12 949 PHE A O 1
ATOM 7279 N N . GLY A 1 950 ? -2.105 -13.815 27.868 1.00 88.56 950 GLY A N 1
ATOM 7280 C CA . GLY A 1 950 ? -0.823 -13.442 27.292 1.00 88.56 950 GLY A CA 1
ATOM 7281 C C . GLY A 1 950 ? -0.941 -13.184 25.789 1.00 88.56 950 GLY A C 1
ATOM 7282 O O . GLY A 1 950 ? -1.906 -13.581 25.135 1.00 88.56 950 GLY A O 1
ATOM 7283 N N . ARG A 1 951 ? 0.095 -12.582 25.194 1.00 85.44 951 ARG A N 1
ATOM 7284 C CA . ARG A 1 951 ? 0.121 -12.254 23.758 1.00 85.44 951 ARG A CA 1
ATOM 7285 C C . ARG A 1 951 ? -0.239 -13.441 22.855 1.00 85.44 951 ARG A C 1
ATOM 7287 O O . ARG A 1 951 ? -1.000 -13.277 21.905 1.00 85.44 951 ARG A O 1
ATOM 7294 N N . LYS A 1 952 ? 0.274 -14.640 23.170 1.00 86.06 952 LYS A N 1
ATOM 7295 C CA . LYS A 1 952 ? -0.032 -15.880 22.432 1.00 86.06 952 LYS A CA 1
ATOM 7296 C C . LYS A 1 952 ? -1.537 -16.185 22.472 1.00 86.06 952 LYS A C 1
ATOM 7298 O O . LYS A 1 952 ? -2.131 -16.385 21.425 1.00 86.06 952 LYS A O 1
ATOM 7303 N N . GLU A 1 953 ? -2.167 -16.150 23.643 1.00 90.69 953 GLU A N 1
ATOM 7304 C CA . GLU A 1 953 ? -3.602 -16.437 23.814 1.00 90.69 953 GLU A CA 1
ATOM 7305 C C . GLU A 1 953 ? -4.488 -15.364 23.165 1.00 90.69 953 GLU A C 1
ATOM 7307 O O . GLU A 1 953 ? -5.491 -15.692 22.532 1.00 90.69 953 GLU A O 1
ATOM 7312 N N . GLN A 1 954 ? -4.086 -14.090 23.236 1.00 91.25 954 GLN A N 1
ATOM 7313 C CA . GLN A 1 954 ? -4.777 -12.998 22.546 1.00 91.25 954 GLN A CA 1
ATOM 7314 C C . GLN A 1 954 ? -4.746 -13.158 21.019 1.00 91.25 954 GLN A C 1
ATOM 7316 O O . GLN A 1 954 ? -5.747 -12.863 20.370 1.00 91.25 954 GLN A O 1
ATOM 7321 N N . ARG A 1 955 ? -3.656 -13.680 20.435 1.00 85.94 955 ARG A N 1
ATOM 7322 C CA . ARG A 1 955 ? -3.617 -14.029 19.001 1.00 85.94 955 ARG A CA 1
ATOM 7323 C C . ARG A 1 955 ? -4.616 -15.117 18.648 1.00 85.94 955 ARG A C 1
ATOM 7325 O O . ARG A 1 955 ? -5.334 -14.978 17.666 1.00 85.94 955 ARG A O 1
ATOM 7332 N N . LEU A 1 956 ? -4.684 -16.173 19.459 1.00 87.31 956 LEU A N 1
ATOM 7333 C CA . LEU A 1 956 ? -5.645 -17.257 19.239 1.00 87.31 956 LEU A CA 1
ATOM 7334 C C . LEU A 1 956 ? -7.077 -16.738 19.313 1.00 87.31 956 LEU A C 1
ATOM 7336 O O . LEU A 1 956 ? -7.922 -17.133 18.517 1.00 87.31 956 LEU A O 1
ATOM 7340 N N . PHE A 1 957 ? -7.339 -15.828 20.251 1.00 90.94 957 PHE A N 1
ATOM 7341 C CA . PHE A 1 957 ? -8.626 -15.162 20.353 1.00 90.94 957 PHE A CA 1
ATOM 7342 C C . PHE A 1 957 ? -8.935 -14.298 19.124 1.00 90.94 957 PHE A C 1
ATOM 7344 O O . PHE A 1 957 ? -10.059 -14.345 18.632 1.00 90.94 957 PHE A O 1
ATOM 7351 N N . LEU A 1 958 ? -7.967 -13.537 18.605 1.00 87.94 958 LEU A N 1
ATOM 7352 C CA . LEU A 1 958 ? -8.158 -12.760 17.378 1.00 87.94 958 LEU A CA 1
ATOM 7353 C C . LEU A 1 958 ? -8.425 -13.656 16.174 1.00 87.94 958 LEU A C 1
ATOM 7355 O O . LEU A 1 958 ? -9.347 -13.365 15.419 1.00 87.94 958 LEU A O 1
ATOM 7359 N N . GLU A 1 959 ? -7.683 -14.751 16.021 1.00 83.12 959 GLU A N 1
ATOM 7360 C CA . GLU A 1 959 ? -7.890 -15.715 14.936 1.00 83.12 959 GLU A CA 1
ATOM 7361 C C . GLU A 1 959 ? -9.280 -16.335 15.042 1.00 83.12 959 GLU A C 1
ATOM 7363 O O . GLU A 1 959 ? -10.038 -16.334 14.077 1.00 83.12 959 GLU A O 1
ATOM 7368 N N . PHE A 1 960 ? -9.667 -16.741 16.253 1.00 86.12 960 PHE A N 1
ATOM 7369 C CA . PHE A 1 960 ? -11.008 -17.226 16.536 1.00 86.12 960 PHE A CA 1
ATOM 7370 C C . PHE A 1 960 ? -12.082 -16.195 16.190 1.00 86.12 960 PHE A C 1
ATOM 7372 O O . PHE A 1 960 ? -13.087 -16.572 15.613 1.00 86.12 960 PHE A O 1
ATOM 7379 N N . LEU A 1 961 ? -11.894 -14.917 16.530 1.00 86.06 961 LEU A N 1
ATOM 7380 C CA . LEU A 1 961 ? -12.904 -13.869 16.366 1.00 86.06 961 LEU A CA 1
ATOM 7381 C C . LEU A 1 961 ? -12.976 -13.294 14.945 1.00 86.06 961 LEU A C 1
ATOM 7383 O O . LEU A 1 961 ? -14.047 -12.878 14.507 1.00 86.06 961 LEU A O 1
ATOM 7387 N N . THR A 1 962 ? -11.844 -13.201 14.256 1.00 76.56 962 THR A N 1
ATOM 7388 C CA . THR A 1 962 ? -11.683 -12.415 13.021 1.00 76.56 962 THR A CA 1
ATOM 7389 C C . THR A 1 962 ? -11.237 -13.256 11.825 1.00 76.56 962 THR A C 1
ATOM 7391 O O . THR A 1 962 ? -11.246 -12.758 10.703 1.00 76.56 962 THR A O 1
ATOM 7394 N N . GLY A 1 963 ? -10.818 -14.505 12.052 1.00 72.69 963 GLY A N 1
ATOM 7395 C CA . GLY A 1 963 ? -10.108 -15.328 11.070 1.00 72.69 963 GLY A CA 1
ATOM 7396 C C . GLY A 1 963 ? -8.647 -14.921 10.846 1.00 72.69 963 GLY A C 1
ATOM 7397 O O . GLY A 1 963 ? -7.957 -15.546 10.050 1.00 72.69 963 GLY A O 1
ATOM 7398 N N . SER A 1 964 ? -8.164 -13.889 11.544 1.00 73.50 964 SER A N 1
ATOM 7399 C CA . SER A 1 964 ? -6.787 -13.398 11.497 1.00 73.50 964 SER A CA 1
ATOM 7400 C C . SER A 1 964 ? -6.180 -13.419 12.894 1.00 73.50 964 SER A C 1
ATOM 7402 O O . SER A 1 964 ? -6.740 -12.863 13.834 1.00 73.50 964 SER A O 1
ATOM 7404 N N . SER A 1 965 ? -4.993 -14.001 13.040 1.00 71.56 965 SER A N 1
ATOM 7405 C CA . SER A 1 965 ? -4.224 -13.977 14.293 1.00 71.56 965 SER A CA 1
ATOM 7406 C C . SER A 1 965 ? -3.673 -12.582 14.642 1.00 71.56 965 SER A C 1
ATOM 7408 O O . SER A 1 965 ? -3.074 -12.400 15.707 1.00 71.56 965 SER A O 1
ATOM 7410 N N . ARG A 1 966 ? -3.880 -11.588 13.763 1.00 72.75 966 ARG A N 1
ATOM 7411 C CA . ARG A 1 966 ? -3.333 -10.232 13.860 1.00 72.75 966 ARG A CA 1
ATOM 7412 C C . ARG A 1 966 ? -4.388 -9.143 13.894 1.00 72.75 966 ARG A C 1
ATOM 7414 O O . ARG A 1 966 ? -5.430 -9.230 13.241 1.00 72.75 966 ARG A O 1
ATOM 7421 N N . LEU A 1 967 ? -4.047 -8.078 14.615 1.00 75.06 967 LEU A N 1
ATOM 7422 C CA . LEU A 1 967 ? -4.786 -6.828 14.575 1.00 75.06 967 LEU A CA 1
ATOM 7423 C C . LEU A 1 967 ? -4.475 -6.053 13.289 1.00 75.06 967 LEU A C 1
ATOM 7425 O O . LEU A 1 967 ? -3.349 -6.093 12.795 1.00 75.06 967 LEU A O 1
ATOM 7429 N N . PRO A 1 968 ? -5.436 -5.259 12.802 1.00 70.75 968 PRO A N 1
ATOM 7430 C CA . PRO A 1 968 ? -5.155 -4.175 11.872 1.00 70.75 968 PRO A CA 1
ATOM 7431 C C . PRO A 1 968 ? -4.092 -3.214 12.431 1.00 70.75 968 PRO A C 1
ATOM 7433 O O . PRO A 1 968 ? -3.919 -3.106 13.644 1.00 70.75 968 PRO A O 1
ATOM 7436 N N . LEU A 1 969 ? -3.441 -2.437 11.560 1.00 67.81 969 LEU A N 1
ATOM 7437 C CA . LEU A 1 969 ? -2.378 -1.492 11.953 1.00 67.81 969 LEU A CA 1
ATOM 7438 C C . LEU A 1 969 ? -2.814 -0.464 13.016 1.00 67.81 969 LEU A C 1
ATOM 7440 O O . LEU A 1 969 ? -1.995 -0.022 13.813 1.00 67.81 969 LEU A O 1
ATOM 7444 N N . ASN A 1 970 ? -4.106 -0.121 13.063 1.00 66.12 970 ASN A N 1
ATOM 7445 C CA . ASN A 1 970 ? -4.698 0.765 14.077 1.00 66.12 970 ASN A CA 1
ATOM 7446 C C . ASN A 1 970 ? -5.131 0.021 15.360 1.00 66.12 970 ASN A C 1
ATOM 7448 O O . ASN A 1 970 ? -5.948 0.518 16.139 1.00 66.12 970 ASN A O 1
ATOM 7452 N N . GLY A 1 971 ? -4.638 -1.198 15.571 1.00 76.56 971 GLY A N 1
ATOM 7453 C CA . GLY A 1 971 ? -5.037 -2.069 16.667 1.00 76.56 971 GLY A CA 1
ATOM 7454 C C . GLY A 1 971 ? -6.510 -2.486 16.584 1.00 76.56 971 GLY A C 1
ATOM 7455 O O . GLY A 1 971 ? -7.103 -2.560 15.507 1.00 76.56 971 GLY A O 1
ATOM 7456 N N . LEU A 1 972 ? -7.130 -2.723 17.743 1.00 81.38 972 LEU A N 1
ATOM 7457 C CA . LEU A 1 972 ? -8.542 -3.119 17.852 1.00 81.38 972 LEU A CA 1
ATOM 7458 C C . LEU A 1 972 ? -9.519 -2.114 17.218 1.00 81.38 972 LEU A C 1
ATOM 7460 O O . LEU A 1 972 ? -10.573 -2.512 16.729 1.00 81.38 972 LEU A O 1
ATOM 7464 N N . GLN A 1 973 ? -9.175 -0.823 17.191 1.00 75.88 973 GLN A N 1
ATOM 7465 C CA . GLN A 1 973 ? -10.014 0.202 16.557 1.00 75.88 973 GLN A CA 1
ATOM 7466 C C . GLN A 1 973 ? -10.072 0.050 15.033 1.00 75.88 973 GLN A C 1
ATOM 7468 O O . GLN A 1 973 ? -11.016 0.517 14.401 1.00 75.88 973 GLN A O 1
ATOM 7473 N N . GLY A 1 974 ? -9.091 -0.631 14.437 1.00 68.44 974 GLY A N 1
ATOM 7474 C CA . GLY A 1 974 ? -9.045 -0.883 13.003 1.00 68.44 974 GLY A CA 1
ATOM 7475 C C . GLY A 1 974 ? -9.917 -2.047 12.528 1.00 68.44 974 GLY A C 1
ATOM 7476 O O . GLY A 1 974 ? -9.944 -2.298 11.328 1.00 68.44 974 GLY A O 1
ATOM 7477 N N . LEU A 1 975 ? -10.631 -2.762 13.412 1.00 70.38 975 LEU A N 1
ATOM 7478 C CA . LEU A 1 975 ? -11.446 -3.944 13.065 1.00 70.38 975 LEU A CA 1
ATOM 7479 C C . LEU A 1 975 ? -12.655 -3.643 12.150 1.00 70.38 975 LEU A C 1
ATOM 7481 O O . LEU A 1 975 ? -13.437 -4.536 11.824 1.00 70.38 975 LEU A O 1
ATOM 7485 N N . GLY A 1 976 ? -12.836 -2.390 11.723 1.00 63.31 976 GLY A N 1
ATOM 7486 C CA . GLY A 1 976 ? -13.893 -1.943 10.810 1.00 63.31 976 GLY A CA 1
ATOM 7487 C C . GLY A 1 976 ? -15.299 -1.938 11.418 1.00 63.31 976 GLY A C 1
ATOM 7488 O O . GLY A 1 976 ? -16.177 -1.250 10.911 1.00 63.31 976 GLY A O 1
ATOM 7489 N N . ARG A 1 977 ? -15.523 -2.675 12.512 1.00 76.44 977 ARG A N 1
ATOM 7490 C CA . ARG A 1 977 ? -16.743 -2.679 13.327 1.00 76.44 977 ARG A CA 1
ATOM 7491 C C . ARG A 1 977 ? -16.418 -3.048 14.776 1.00 76.44 977 ARG A C 1
ATOM 7493 O O . ARG A 1 977 ? -15.373 -3.633 15.055 1.00 76.44 977 ARG A O 1
ATOM 7500 N N . LYS A 1 978 ? -17.336 -2.735 15.692 1.00 86.31 978 LYS A N 1
ATOM 7501 C CA . LYS A 1 978 ? -17.240 -3.163 17.094 1.00 86.31 978 LYS A CA 1
ATOM 7502 C C . LYS A 1 978 ? -17.544 -4.654 17.250 1.00 86.31 978 LYS A C 1
ATOM 7504 O O . LYS A 1 978 ? -18.354 -5.212 16.512 1.00 86.31 978 LYS A O 1
ATOM 7509 N N . ILE A 1 979 ? -16.916 -5.273 18.244 1.00 92.00 979 ILE A N 1
ATOM 7510 C CA . ILE A 1 979 ? -17.140 -6.664 18.632 1.00 92.00 979 ILE A CA 1
ATOM 7511 C C . ILE A 1 979 ? -18.487 -6.739 19.343 1.00 92.00 979 ILE A C 1
ATOM 7513 O O . ILE A 1 979 ? -18.652 -6.184 20.429 1.00 92.00 979 ILE A O 1
ATOM 7517 N N . THR A 1 980 ? -19.454 -7.422 18.741 1.00 93.44 980 THR A N 1
ATOM 7518 C CA . THR A 1 980 ? -20.784 -7.568 19.339 1.00 93.44 980 THR A CA 1
ATOM 7519 C C . THR A 1 980 ? -20.815 -8.820 20.204 1.00 93.44 980 THR A C 1
ATOM 7521 O O . THR A 1 980 ? -20.632 -9.921 19.691 1.00 93.44 980 THR A O 1
ATOM 7524 N N . VAL A 1 981 ? -21.037 -8.670 21.510 1.00 96.00 981 VAL A N 1
ATOM 7525 C CA . VAL A 1 981 ? -21.099 -9.788 22.462 1.00 96.00 981 VAL A CA 1
ATOM 7526 C C . VAL A 1 981 ? -22.544 -10.046 22.847 1.00 96.00 981 VAL A C 1
ATOM 7528 O O . VAL A 1 981 ? -23.235 -9.153 23.340 1.00 96.00 981 VAL A O 1
ATOM 7531 N N . VAL A 1 982 ? -22.994 -11.282 22.650 1.00 94.56 982 VAL A N 1
ATOM 7532 C CA . VAL A 1 982 ? -24.382 -11.674 22.898 1.00 94.56 982 VAL A CA 1
ATOM 7533 C C . VAL A 1 982 ? -24.504 -12.904 23.761 1.00 94.56 982 VAL A C 1
ATOM 7535 O O . VAL A 1 982 ? -23.583 -13.720 23.840 1.00 94.56 982 VAL A O 1
ATOM 7538 N N . LYS A 1 983 ? -25.670 -13.060 24.386 1.00 93.44 983 LYS A N 1
ATOM 7539 C CA . LYS A 1 983 ? -25.939 -14.202 25.246 1.00 93.44 983 LYS A CA 1
ATOM 7540 C C . LYS A 1 983 ? -26.178 -15.451 24.405 1.00 93.44 983 LYS A C 1
ATOM 7542 O O . LYS A 1 983 ? -27.070 -15.482 23.561 1.00 93.44 983 LYS A O 1
ATOM 7547 N N . LYS A 1 984 ? -25.393 -16.496 24.668 1.00 92.50 984 LYS A N 1
ATOM 7548 C CA . LYS A 1 984 ? -25.649 -17.854 24.172 1.00 92.50 984 LYS A CA 1
ATOM 7549 C C . LYS A 1 984 ? -26.377 -18.645 25.253 1.00 92.50 984 LYS A C 1
ATOM 7551 O O . LYS A 1 984 ? -25.955 -18.621 26.410 1.00 92.50 984 LYS A O 1
ATOM 7556 N N . GLU A 1 985 ? -27.469 -19.313 24.899 1.00 87.19 985 GLU A N 1
ATOM 7557 C CA . GLU A 1 985 ? -28.150 -20.193 25.848 1.00 87.19 985 GLU A CA 1
ATOM 7558 C C . GLU A 1 985 ? -27.282 -21.411 26.184 1.00 87.19 985 GLU A C 1
ATOM 7560 O O . GLU A 1 985 ? -26.459 -21.859 25.385 1.00 87.19 985 GLU A O 1
ATOM 7565 N N . MET A 1 986 ? -27.418 -21.897 27.415 1.00 85.44 986 MET A N 1
ATOM 7566 C CA . MET A 1 986 ? -26.676 -23.055 27.901 1.00 85.44 986 MET A CA 1
ATOM 7567 C C . MET A 1 986 ? -27.445 -24.327 27.558 1.00 85.44 986 MET A C 1
ATOM 7569 O O . MET A 1 986 ? -28.449 -24.633 28.195 1.00 85.44 986 MET A O 1
ATOM 7573 N N . ASP A 1 987 ? -26.933 -25.095 26.600 1.00 75.38 987 ASP A N 1
ATOM 7574 C CA . ASP A 1 987 ? -27.507 -26.391 26.209 1.00 75.38 987 ASP A CA 1
ATOM 7575 C C . ASP A 1 987 ? -27.346 -27.467 27.298 1.00 75.38 987 ASP A C 1
ATOM 7577 O O . ASP A 1 987 ? -28.059 -28.470 27.319 1.00 75.38 987 ASP A O 1
ATOM 7581 N N . SER A 1 988 ? -26.393 -27.282 28.220 1.00 70.50 988 SER A N 1
ATOM 7582 C CA . SER A 1 988 ? -26.061 -28.262 29.257 1.00 70.50 988 SER A CA 1
ATOM 7583 C C . SER A 1 988 ? -26.056 -27.655 30.659 1.00 70.50 988 SER A C 1
ATOM 7585 O O . SER A 1 988 ? -25.560 -26.552 30.883 1.00 70.50 988 SER A O 1
ATOM 7587 N N . LYS A 1 989 ? -26.536 -28.429 31.643 1.00 68.56 989 LYS A N 1
ATOM 7588 C CA . LYS A 1 989 ? -26.497 -28.050 33.069 1.00 68.56 989 LYS A CA 1
ATOM 7589 C C . LYS A 1 989 ? -25.077 -27.983 33.650 1.00 68.56 989 LYS A C 1
ATOM 7591 O O . LYS A 1 989 ? -24.897 -27.402 34.711 1.00 68.56 989 LYS A O 1
ATOM 7596 N N . ASN A 1 990 ? -24.087 -28.555 32.961 1.00 75.38 990 ASN A N 1
ATOM 7597 C CA . ASN A 1 990 ? -22.697 -28.643 33.422 1.00 75.38 990 ASN A CA 1
ATOM 7598 C C . ASN A 1 990 ? -21.809 -27.506 32.886 1.00 75.38 990 ASN A C 1
ATOM 7600 O O . ASN A 1 990 ? -20.585 -27.621 32.932 1.00 75.38 990 ASN A O 1
ATOM 7604 N N . GLU A 1 991 ? -22.402 -26.450 32.316 1.00 81.19 991 GLU A N 1
ATOM 7605 C CA . GLU A 1 991 ? -21.667 -25.309 31.749 1.00 81.19 991 GLU A CA 1
ATOM 7606 C C . GLU A 1 991 ? -20.599 -25.732 30.716 1.00 81.19 991 GLU A C 1
ATOM 7608 O O . GLU A 1 991 ? -19.515 -25.152 30.621 1.00 81.19 991 GLU A O 1
ATOM 7613 N N . ALA A 1 992 ? -20.884 -26.803 29.963 1.00 84.56 992 ALA A N 1
ATOM 7614 C CA . ALA A 1 992 ? -19.986 -27.353 28.947 1.00 84.56 992 ALA A CA 1
ATOM 7615 C C . ALA A 1 992 ? -20.133 -26.655 27.586 1.00 84.56 992 ALA A C 1
ATOM 7617 O O . ALA A 1 992 ? -19.287 -26.828 26.714 1.00 84.56 992 ALA A O 1
ATOM 7618 N N . THR A 1 993 ? -21.197 -25.867 27.403 1.00 87.75 993 THR A N 1
ATOM 7619 C CA . THR A 1 993 ? -21.445 -25.109 26.176 1.00 87.75 993 THR A CA 1
ATOM 7620 C C . THR A 1 993 ? -20.297 -24.134 25.948 1.00 87.75 993 THR A C 1
ATOM 7622 O O . THR A 1 993 ? -20.015 -23.311 26.810 1.00 87.75 993 THR A O 1
ATOM 7625 N N . LEU A 1 994 ? -19.634 -24.229 24.795 1.00 91.31 994 LEU A N 1
ATOM 7626 C CA . LEU A 1 994 ? -18.508 -23.367 24.440 1.00 91.31 994 LEU A CA 1
ATOM 7627 C C . LEU A 1 994 ? -18.979 -22.038 23.836 1.00 91.31 994 LEU A C 1
ATOM 7629 O O . LEU A 1 994 ? -20.026 -21.997 23.165 1.00 91.31 994 LEU A O 1
ATOM 7633 N N . PRO A 1 995 ? -18.203 -20.952 24.022 1.00 92.06 995 PRO A N 1
ATOM 7634 C CA . PRO A 1 995 ? -18.423 -19.747 23.248 1.00 92.06 995 PRO A CA 1
ATOM 7635 C C . PRO A 1 995 ? -18.164 -20.043 21.768 1.00 92.06 995 PRO A C 1
ATOM 7637 O O . PRO A 1 995 ? -17.331 -20.872 21.410 1.00 92.06 995 PRO A O 1
ATOM 7640 N N . SER A 1 996 ? -18.907 -19.369 20.905 1.00 89.31 996 SER A N 1
ATOM 7641 C CA . SER A 1 996 ? -18.784 -19.478 19.447 1.00 89.31 996 SER A CA 1
ATOM 7642 C C . SER A 1 996 ? -18.801 -18.078 18.863 1.00 89.31 996 SER A C 1
ATOM 7644 O O . SER A 1 996 ? -19.431 -17.196 19.448 1.00 89.31 996 SER A O 1
ATOM 7646 N N . CYS A 1 997 ? -18.179 -17.862 17.714 1.00 86.38 997 CYS A N 1
ATOM 7647 C CA . CYS A 1 997 ? -18.276 -16.584 17.029 1.00 86.38 997 CYS A CA 1
ATOM 7648 C C . CYS A 1 997 ? -18.760 -16.768 15.590 1.00 86.38 997 CYS A C 1
ATOM 7650 O O . CYS A 1 997 ? -18.663 -17.857 15.034 1.00 86.38 997 CYS A O 1
ATOM 7652 N N . SER A 1 998 ? -19.264 -15.686 15.010 1.00 82.50 998 SER A N 1
ATOM 7653 C CA . SER A 1 998 ? -19.406 -15.561 13.564 1.00 82.50 998 SER A CA 1
ATOM 7654 C C . SER A 1 998 ? -18.415 -14.492 13.111 1.00 82.50 998 SER A C 1
ATOM 7656 O O . SER A 1 998 ? -18.650 -13.290 13.293 1.00 82.50 998 SER A O 1
ATOM 7658 N N . THR A 1 999 ? -17.284 -14.941 12.559 1.00 73.38 999 THR A N 1
ATOM 7659 C CA . THR A 1 999 ? -16.130 -14.103 12.181 1.00 73.38 999 THR A CA 1
ATOM 7660 C C . THR A 1 999 ? -16.515 -12.982 11.218 1.00 73.38 999 THR A C 1
ATOM 7662 O O . THR A 1 999 ? -16.109 -11.834 11.395 1.00 73.38 999 THR A O 1
ATOM 7665 N N . CYS A 1 1000 ? -17.419 -13.271 10.275 1.00 68.12 1000 CYS A N 1
ATOM 7666 C CA . CYS A 1 1000 ? -17.947 -12.314 9.297 1.00 68.12 1000 CYS A CA 1
ATOM 7667 C C . CYS A 1 1000 ? -18.593 -11.063 9.927 1.00 68.12 1000 CYS A C 1
ATOM 7669 O O . CYS A 1 1000 ? -18.651 -10.006 9.289 1.00 68.12 1000 CYS A O 1
ATOM 7671 N N . PHE A 1 1001 ? -19.083 -11.169 11.168 1.00 73.62 1001 PHE A N 1
ATOM 7672 C CA . PHE A 1 1001 ? -19.797 -10.099 11.866 1.00 73.62 1001 PHE A CA 1
ATOM 7673 C C . PHE A 1 1001 ? -19.103 -9.605 13.139 1.00 73.62 1001 PHE A C 1
ATOM 7675 O O . PHE A 1 1001 ? -19.651 -8.720 13.793 1.00 73.62 1001 PHE A O 1
ATOM 7682 N N . LEU A 1 1002 ? -17.920 -10.136 13.485 1.00 84.12 1002 LEU A N 1
ATOM 7683 C CA . LEU A 1 1002 ? -17.277 -9.938 14.795 1.00 84.12 1002 LEU A CA 1
ATOM 7684 C C . LEU A 1 1002 ? -18.261 -10.161 15.950 1.00 84.12 1002 LEU A C 1
ATOM 7686 O O . LEU A 1 1002 ? -18.361 -9.367 16.888 1.00 84.12 1002 LEU A O 1
ATOM 7690 N N . TYR A 1 1003 ? -19.040 -11.234 15.830 1.00 88.38 1003 TYR A N 1
ATOM 7691 C CA . TYR A 1 1003 ? -20.191 -11.498 16.678 1.00 88.38 1003 TYR A CA 1
ATOM 7692 C C . TYR A 1 1003 ? -19.895 -12.677 17.603 1.00 88.38 1003 TYR A C 1
ATOM 7694 O O . TYR A 1 1003 ? -19.901 -13.831 17.172 1.00 88.38 1003 TYR A O 1
ATOM 7702 N N . LEU A 1 1004 ? -19.609 -12.392 18.873 1.00 93.62 1004 LEU A N 1
ATOM 7703 C CA . LEU A 1 1004 ? -19.240 -13.374 19.887 1.00 93.62 1004 LEU A CA 1
ATOM 7704 C C . LEU A 1 1004 ? -20.471 -13.805 20.691 1.00 93.62 1004 LEU A C 1
ATOM 7706 O O . LEU A 1 1004 ? -21.057 -13.025 21.441 1.00 93.62 1004 LEU A O 1
ATOM 7710 N N . LYS A 1 1005 ? -20.837 -15.080 20.582 1.00 94.12 1005 LYS A N 1
ATOM 7711 C CA . LYS A 1 1005 ? -21.908 -15.710 21.360 1.00 94.12 1005 LYS A CA 1
ATOM 7712 C C . LYS A 1 1005 ? -21.297 -16.281 22.642 1.00 94.12 1005 LYS A C 1
ATOM 7714 O O . LYS A 1 1005 ? -20.663 -17.338 22.614 1.00 94.12 1005 LYS A O 1
ATOM 7719 N N . LEU A 1 1006 ? -21.478 -15.573 23.755 1.00 95.44 1006 LEU A N 1
ATOM 7720 C CA . LEU A 1 1006 ? -20.885 -15.872 25.058 1.00 95.44 1006 LEU A CA 1
ATOM 7721 C C . LEU A 1 1006 ? -21.940 -16.448 26.023 1.00 95.44 1006 LEU A C 1
ATOM 7723 O O . LEU A 1 1006 ? -22.899 -15.748 26.367 1.00 95.44 1006 LEU A O 1
ATOM 7727 N N . PRO A 1 1007 ? -21.787 -17.699 26.493 1.00 94.75 1007 PRO A N 1
ATOM 7728 C CA . PRO A 1 1007 ? -22.653 -18.249 27.530 1.00 94.75 1007 PRO A CA 1
ATOM 7729 C C . PRO A 1 1007 ? -22.489 -17.539 28.887 1.00 94.75 1007 PRO A C 1
ATOM 7731 O O . PRO A 1 1007 ? -21.389 -17.078 29.208 1.00 94.75 1007 PRO A O 1
ATOM 7734 N N . PRO A 1 1008 ? -23.552 -17.459 29.706 1.00 93.00 1008 PRO A N 1
ATOM 7735 C CA . PRO A 1 1008 ? -23.523 -16.800 31.011 1.00 93.00 1008 PRO A CA 1
ATOM 7736 C C . PRO A 1 1008 ? -22.902 -17.703 32.091 1.00 93.00 1008 PRO A C 1
ATOM 7738 O O . PRO A 1 1008 ? -23.610 -18.249 32.934 1.00 93.00 1008 PRO A O 1
ATOM 7741 N N . TYR A 1 1009 ? -21.584 -17.903 32.049 1.00 94.38 1009 TYR A N 1
ATOM 7742 C CA . TYR A 1 1009 ? -20.882 -18.758 33.015 1.00 94.38 1009 TYR A CA 1
ATOM 7743 C C . TYR A 1 1009 ? -20.974 -18.233 34.451 1.00 94.38 1009 TYR A C 1
ATOM 7745 O O . TYR A 1 1009 ? -20.855 -17.032 34.704 1.00 94.38 1009 TYR A O 1
ATOM 7753 N N . THR A 1 1010 ? -21.101 -19.150 35.408 1.00 89.38 1010 THR A N 1
ATOM 7754 C CA . THR A 1 1010 ? -21.224 -18.808 36.832 1.00 89.38 1010 THR A CA 1
ATOM 7755 C C . THR A 1 1010 ? -19.957 -18.209 37.455 1.00 89.38 1010 THR A C 1
ATOM 7757 O O . THR A 1 1010 ? -20.064 -17.399 38.384 1.00 89.38 1010 THR A O 1
ATOM 7760 N N . SER A 1 1011 ? -18.762 -18.558 36.959 1.00 92.38 1011 SER A N 1
ATOM 7761 C CA . SER A 1 1011 ? -17.477 -18.113 37.520 1.00 92.38 1011 SER A CA 1
ATOM 7762 C C . SER A 1 1011 ? -16.457 -17.661 36.465 1.00 92.38 1011 SER A C 1
ATOM 7764 O O . SER A 1 1011 ? -16.497 -18.076 35.303 1.00 92.38 1011 SER A O 1
ATOM 7766 N N . ARG A 1 1012 ? -15.507 -16.811 36.894 1.00 95.12 1012 ARG A N 1
ATOM 7767 C CA . ARG A 1 1012 ? -14.385 -16.329 36.063 1.00 95.12 1012 ARG A CA 1
ATOM 7768 C C . ARG A 1 1012 ? -13.526 -17.491 35.559 1.00 95.12 1012 ARG A C 1
ATOM 7770 O O . ARG A 1 1012 ? -13.175 -17.513 34.385 1.00 95.12 1012 ARG A O 1
ATOM 7777 N N . ASP A 1 1013 ? -13.230 -18.459 36.425 1.00 94.25 1013 ASP A N 1
ATOM 7778 C CA . ASP A 1 1013 ? -12.353 -19.590 36.099 1.00 94.25 1013 ASP A CA 1
ATOM 7779 C C . ASP A 1 1013 ? -12.964 -20.490 35.022 1.00 94.25 1013 ASP A C 1
ATOM 7781 O O . ASP A 1 1013 ? -12.282 -20.872 34.070 1.00 94.25 1013 ASP A O 1
ATOM 7785 N N . ILE A 1 1014 ? -14.272 -20.756 35.116 1.00 93.94 1014 ILE A N 1
ATOM 7786 C CA . ILE A 1 1014 ? -14.998 -21.539 34.109 1.00 93.94 1014 ILE A CA 1
ATOM 7787 C C . ILE A 1 1014 ? -15.013 -20.784 32.781 1.00 93.94 1014 ILE A C 1
ATOM 7789 O O . ILE A 1 1014 ? -14.666 -21.358 31.750 1.00 93.94 1014 ILE A O 1
ATOM 7793 N N . MET A 1 1015 ? -15.333 -19.485 32.793 1.00 95.94 1015 MET A N 1
ATOM 7794 C CA . MET A 1 1015 ? -15.301 -18.664 31.581 1.00 95.94 1015 MET A CA 1
ATOM 7795 C C . MET A 1 1015 ? -13.916 -18.677 30.926 1.00 95.94 1015 MET A C 1
ATOM 7797 O O . MET A 1 1015 ? -13.822 -18.887 29.718 1.00 95.94 1015 MET A O 1
ATOM 7801 N N . LYS A 1 1016 ? -12.844 -18.514 31.711 1.00 95.75 1016 LYS A N 1
ATOM 7802 C CA . LYS A 1 1016 ? -11.463 -18.539 31.215 1.00 95.75 1016 LYS A CA 1
ATOM 7803 C C . LYS A 1 1016 ? -11.122 -19.884 30.581 1.00 95.75 1016 LYS A C 1
ATOM 7805 O O . LYS A 1 1016 ? -10.634 -19.913 29.454 1.00 95.75 1016 LYS A O 1
ATOM 7810 N N . GLN A 1 1017 ? -11.427 -20.989 31.261 1.00 94.62 1017 GLN A N 1
ATOM 7811 C CA . GLN A 1 1017 ? -11.168 -22.335 30.749 1.00 94.62 1017 GLN A CA 1
ATOM 7812 C C . GLN A 1 1017 ? -11.937 -22.608 29.446 1.00 94.62 1017 GLN A C 1
ATOM 7814 O O . GLN A 1 1017 ? -11.382 -23.174 28.505 1.00 94.62 1017 GLN A O 1
ATOM 7819 N N . ARG A 1 1018 ? -13.206 -22.189 29.368 1.00 94.06 1018 ARG A N 1
ATOM 7820 C CA . ARG A 1 1018 ? -14.060 -22.388 28.186 1.00 94.06 1018 ARG A CA 1
ATOM 7821 C C . ARG A 1 1018 ? -13.653 -21.501 27.013 1.00 94.06 1018 ARG A C 1
ATOM 7823 O O . ARG A 1 1018 ? -13.644 -21.983 25.884 1.00 94.06 1018 ARG A O 1
ATOM 7830 N N . LEU A 1 1019 ? -13.286 -20.244 27.270 1.00 94.56 1019 LEU A N 1
ATOM 7831 C CA . LEU A 1 1019 ? -12.721 -19.350 26.257 1.00 94.56 1019 LEU A CA 1
ATOM 7832 C C . LEU A 1 1019 ? -11.428 -19.933 25.692 1.00 94.56 1019 LEU A C 1
ATOM 7834 O O . LEU A 1 1019 ? -11.318 -20.052 24.478 1.00 94.56 1019 LEU A O 1
ATOM 7838 N N . LEU A 1 1020 ? -10.492 -20.348 26.551 1.00 94.00 1020 LEU A N 1
ATOM 7839 C CA . LEU A 1 1020 ? -9.206 -20.890 26.116 1.00 94.00 1020 LEU A CA 1
ATOM 7840 C C . LEU A 1 1020 ? -9.379 -22.154 25.262 1.00 94.00 1020 LEU A C 1
ATOM 7842 O O . LEU A 1 1020 ? -8.741 -22.285 24.220 1.00 94.00 1020 LEU A O 1
ATOM 7846 N N . LEU A 1 1021 ? -10.282 -23.052 25.665 1.00 92.31 1021 LEU A N 1
ATOM 7847 C CA . LEU A 1 1021 ? -10.604 -24.252 24.894 1.00 92.31 1021 LEU A CA 1
ATOM 7848 C C . LEU A 1 1021 ? -11.177 -23.894 23.514 1.00 92.31 1021 LEU A C 1
ATOM 7850 O O . LEU A 1 1021 ? -10.675 -24.365 22.496 1.00 92.31 1021 LEU A O 1
ATOM 7854 N N . ALA A 1 1022 ? -12.165 -22.996 23.466 1.00 90.69 1022 ALA A N 1
ATOM 7855 C CA . ALA A 1 1022 ? -12.798 -22.587 22.215 1.00 90.69 1022 ALA A CA 1
ATOM 7856 C C . ALA A 1 1022 ? -11.841 -21.873 21.253 1.00 90.69 1022 ALA A C 1
ATOM 7858 O O . ALA A 1 1022 ? -11.843 -22.184 20.066 1.00 90.69 1022 ALA A O 1
ATOM 7859 N N . VAL A 1 1023 ? -10.989 -20.963 21.738 1.00 91.00 1023 VAL A N 1
ATOM 7860 C CA . VAL A 1 1023 ? -10.012 -20.277 20.871 1.00 91.00 1023 VAL A CA 1
ATOM 7861 C C . VAL A 1 1023 ? -8.866 -21.197 20.446 1.00 91.00 1023 VAL A C 1
ATOM 7863 O O . VAL A 1 1023 ? -8.208 -20.941 19.442 1.00 91.00 1023 VAL A O 1
ATOM 7866 N N . THR A 1 1024 ? -8.599 -22.273 21.189 1.00 86.88 1024 THR A N 1
ATOM 7867 C CA . THR A 1 1024 ? -7.539 -23.226 20.836 1.00 86.88 1024 THR A CA 1
ATOM 7868 C C . THR A 1 1024 ? -8.006 -24.224 19.783 1.00 86.88 1024 THR A C 1
ATOM 7870 O O . THR A 1 1024 ? -7.279 -24.467 18.821 1.00 86.88 1024 THR A O 1
ATOM 7873 N N . GLU A 1 1025 ? -9.215 -24.763 19.934 1.00 84.31 1025 GLU A N 1
ATOM 7874 C CA . GLU A 1 1025 ? -9.745 -25.817 19.060 1.00 84.31 1025 GLU A CA 1
ATOM 7875 C C . GLU A 1 1025 ? -10.625 -25.276 17.922 1.00 84.31 1025 GLU A C 1
ATOM 7877 O O . GLU A 1 1025 ? -10.623 -25.823 16.823 1.00 84.31 1025 GLU A O 1
ATOM 7882 N N . GLY A 1 1026 ? -11.358 -24.184 18.150 1.00 73.56 1026 GLY A N 1
ATOM 7883 C CA . GLY A 1 1026 ? -12.340 -23.642 17.203 1.00 73.56 1026 GLY A CA 1
ATOM 7884 C C . GLY A 1 1026 ? -11.772 -22.700 16.139 1.00 73.56 1026 GLY A C 1
ATOM 7885 O O . GLY A 1 1026 ? -12.460 -22.409 15.167 1.00 73.56 1026 GLY A O 1
ATOM 7886 N N . ARG A 1 1027 ? -10.526 -22.228 16.284 1.00 67.19 1027 ARG A N 1
ATOM 7887 C CA . ARG A 1 1027 ? -9.944 -21.171 15.430 1.00 67.19 1027 ARG A CA 1
ATOM 7888 C C . ARG A 1 1027 ? -9.682 -21.556 13.964 1.00 67.19 1027 ARG A C 1
ATOM 7890 O O . ARG A 1 1027 ? -9.513 -20.666 13.147 1.00 67.19 1027 ARG A O 1
ATOM 7897 N N . LYS A 1 1028 ? -9.650 -22.854 13.631 1.00 65.50 1028 LYS A N 1
ATOM 7898 C CA . LYS A 1 1028 ? -9.385 -23.367 12.266 1.00 65.50 1028 LYS A CA 1
ATOM 7899 C C . LYS A 1 1028 ? -10.605 -23.981 11.571 1.00 65.50 1028 LYS A C 1
ATOM 7901 O O . LYS A 1 1028 ? -10.473 -24.515 10.479 1.00 65.50 1028 LYS A O 1
ATOM 7906 N N . ASN A 1 1029 ? -11.779 -23.934 12.200 1.00 60.91 1029 ASN A N 1
ATOM 7907 C CA . ASN A 1 1029 ? -13.008 -24.503 11.648 1.00 60.91 1029 ASN A CA 1
ATOM 7908 C C . ASN A 1 1029 ? -13.952 -23.382 11.202 1.00 60.91 1029 ASN A C 1
ATOM 7910 O O . ASN A 1 1029 ? -14.953 -23.095 11.861 1.00 60.91 1029 ASN A O 1
ATOM 7914 N N . PHE A 1 1030 ? -13.638 -22.757 10.065 1.00 54.44 1030 PHE A N 1
ATOM 7915 C CA . PHE A 1 1030 ? -14.481 -21.717 9.463 1.00 54.44 1030 PHE A CA 1
ATOM 7916 C C . PHE A 1 1030 ? -15.872 -22.233 9.071 1.00 54.44 1030 PHE A C 1
ATOM 7918 O O . PHE A 1 1030 ? -16.829 -21.462 9.072 1.00 54.44 1030 PHE A O 1
ATOM 7925 N N . SER A 1 1031 ? -16.019 -23.542 8.853 1.00 44.41 1031 SER A N 1
ATOM 7926 C CA . SER A 1 1031 ? -17.287 -24.231 8.580 1.00 44.41 1031 SER A CA 1
ATOM 7927 C C . SER A 1 1031 ? -18.268 -24.256 9.765 1.00 44.41 1031 SER A C 1
ATOM 7929 O O . SER A 1 1031 ? -19.412 -24.664 9.593 1.00 44.41 1031 SER A O 1
ATOM 7931 N N . LEU A 1 1032 ? -17.850 -23.835 10.967 1.00 38.53 1032 LEU A N 1
ATOM 7932 C CA . LEU A 1 1032 ? -18.718 -23.708 12.151 1.00 38.53 1032 LEU A CA 1
ATOM 7933 C C . LEU A 1 1032 ? -19.322 -22.294 12.327 1.00 38.53 1032 LEU A C 1
ATOM 7935 O O . LEU A 1 1032 ? -20.008 -22.064 13.330 1.00 38.53 1032 LEU A O 1
ATOM 7939 N N . SER A 1 1033 ? -19.029 -21.354 11.415 1.00 37.03 1033 SER A N 1
ATOM 7940 C CA . SER A 1 1033 ? -19.324 -19.907 11.537 1.00 37.03 1033 SER A CA 1
ATOM 7941 C C . SER A 1 1033 ? -20.737 -19.500 11.137 1.00 37.03 1033 SER A C 1
ATOM 7943 O O . SER A 1 1033 ? -21.197 -19.987 10.084 1.00 37.03 1033 SER A O 1
#

InterPro domains:
  IPR000569 HECT domain [PF00632] (734-1033)
  IPR000569 HECT domain [PS50237] (874-1033)
  IPR000569 HECT domain [SM00119] (696-1033)
  IPR035983 HECT, E3 ligase catalytic domain [SSF56204] (677-1026)
  IPR045322 E3 ubiquitin-protein ligase HECTD1/TRIP12-like [PTHR45670] (675-1033)

Mean predicted aligned error: 18.98 Å